Protein AF-A0A2A4SXA9-F1 (afdb_monomer)

Foldseek 3Di:
DPPVVQVVVLVVVLVVLLLLLDDLVPCPPPDPVSNVVSVLFDFFAFCLQQFAKKFKWWWDCVVLVVQCVPPDPVRNDDPVLLLVLLQVLLVVLLVLQVQVDWDWDWDADPNTIMIMIGRGPHFDPQLVCQRSQAWKKKFWWFFDPDQVVCLVVLQVVLVVLVVVLLVCVVPDPNVVSLSVSQDLQRLKGKGKDKFFLVRDDPQCSVVQVPDDAQDKDNDKGFAQADWDQTSNRDTDGQGFIKIKHWHDKDWDKDWDWDAFPDPVVLQPPDPDDQKDFQAFLVVDDPQCSVQQVPADAQDKGDWGDDPWKIKIKGFHDKDFDAKKFKKFKAFQAACQAPDPDPDHHQVRSVVVLQVLVVCVVVPDDQLVSLCVGGPPPVCSNVSRTPGMDGLVVDDNQVSVQQVPDDAQDWGRWTQDSRGTMIMGTHDIDGDDTTTMMGMDMFTPPDDVRVVVVVVSVVRNDTDTDTDTGMMIIMIMITRGSPGDSIDGFPQMLQFWSAWDWDADPVRFIKIKTAGHLVNLVSQLVVLVVQAQGWIFIDISSDTLDTDGRPDRGNRRMDIGGDDPDPVSNSSSRSRSRNNNDRTSGHGPDMDTHDNVSSNVLVVVLVVVLVVLLVVQLVVLCVPFPPLSVLLNVLLVSLVSVLSSVQSVCSVVVRHQHCYSLLSVLLSVLSVVLCVLSVQLRVQLVVCVVVVDWSVVSNVVSLVVSVVVLVVVLVVLLVVLVVQLVNPDPSSVSSSVSNNSSSVSSSCSSNSVSSVVSCVVCVPDRDDDPSRD

Secondary structure (DSSP, 8-state):
---THHHHHHHHHHHHHHHHH--GGGGGGS-HHHHHHHHT-PPPBPHHHH-EEEEEEEE--HHHHHHGGG--TTS---HHHHHHHHHHHHHHHHHHTT-SS-EEEEEEETTEEEEEEEEET---HHHHHHHHTS---EEEEEEPS-TTTHHHHHHHHHHHHHHHHHHHTTTS-HHHHHHHH--TTSSEEEEEEEEEGGGS-HHHHHHHHTSPTTS--SSPEEE-S-EEE-TTS-EEE--EEEEEEEEEEEEEEEEEEEPPPPHHHHHTT-SS-SEEEEEEGGGS-HHHHHHHHHPPTT-BPPPEE-SSEEEEEEEEEEE-PPPEEEEEEEEE--TTSSSS--S--HHHHHHHHHHHHHHHHTT--HHHHHHHH---TTTGGGTTEEEEEEGGGS-HHHHHHHHHSPTT-B---EEETTEEEEEEEEEEE----EEEEEEEEEETTSTTHHHHHHHHHHHHS-EEEEEEEEEEEEEEEEEE----SEEEEEEEGGGEEEEEEEE-TT--EEEEEEE-HHHHHHHHHHHHHTBTSBEEEEETTEEEE--BB-S---SSEEEE---S-HHHHHHHHHHHHHHHS---EEEEEEEEE-HHHHHHHHHHHHHHHHHHHHHHHHHHHHHHHHHHHHHHHHHHHHHHHHHHHHHHHHHTT----B-HHHHHHHHHHHHHHHHHHHHHHHHHHHHHHTT--HHHHHHHHHHHHHHHHHHHHHHHHHHHHHHHHHS-HHHHHHHHHHHHHHHHHHHIIIIIHHHHHHHHTSS--S--TT--

Mean predicted aligned error: 19.03 Å

Structure (mmCIF, N/CA/C/O backbone):
data_AF-A0A2A4SXA9-F1
#
_entry.id   AF-A0A2A4SXA9-F1
#
loop_
_atom_site.group_PDB
_atom_site.id
_atom_site.type_symbol
_atom_site.label_atom_id
_atom_site.label_alt_id
_atom_site.label_comp_id
_atom_site.label_asym_id
_atom_site.label_entity_id
_atom_site.label_seq_id
_atom_site.pdbx_PDB_ins_code
_atom_site.Cartn_x
_atom_site.Cartn_y
_atom_site.Cartn_z
_atom_site.occupancy
_atom_site.B_iso_or_equiv
_atom_site.auth_seq_id
_atom_site.auth_comp_id
_atom_site.auth_asym_id
_atom_site.auth_atom_id
_atom_site.pdbx_PDB_model_num
ATOM 1 N N . MET A 1 1 ? -48.054 11.458 16.169 1.00 44.81 1 MET A N 1
ATOM 2 C CA . MET A 1 1 ? -47.720 10.018 16.131 1.00 44.81 1 MET A CA 1
ATOM 3 C C . MET A 1 1 ? -46.444 9.862 15.304 1.00 44.81 1 MET A C 1
ATOM 5 O O . MET A 1 1 ? -46.466 10.201 14.126 1.00 44.81 1 MET A O 1
ATOM 9 N N . MET A 1 2 ? -45.300 9.499 15.903 1.00 53.31 2 MET A N 1
ATOM 10 C CA . MET A 1 2 ? -44.113 9.163 15.099 1.00 53.31 2 MET A CA 1
ATOM 11 C C . MET A 1 2 ? -44.443 7.923 14.277 1.00 53.31 2 MET A C 1
ATOM 13 O O . MET A 1 2 ? -44.949 6.950 14.826 1.00 53.31 2 MET A O 1
ATOM 17 N N . LYS A 1 3 ? -44.168 7.946 12.973 1.00 63.97 3 LYS A N 1
ATOM 18 C CA . LYS A 1 3 ? -44.285 6.728 12.180 1.00 63.97 3 LYS A CA 1
ATOM 19 C C . LYS A 1 3 ? -43.157 5.785 12.626 1.00 63.97 3 LYS A C 1
ATOM 21 O O . LYS A 1 3 ? -41.990 6.104 12.404 1.00 63.97 3 LYS A O 1
ATOM 26 N N . HIS A 1 4 ? -43.513 4.679 13.281 1.00 72.75 4 HIS A N 1
ATOM 27 C CA . HIS A 1 4 ? -42.596 3.703 13.891 1.00 72.75 4 HIS A CA 1
ATOM 28 C C . HIS A 1 4 ? -41.452 3.246 12.966 1.00 72.75 4 HIS A C 1
ATOM 30 O O . HIS A 1 4 ? -40.365 2.946 13.454 1.00 72.75 4 HIS A O 1
ATOM 36 N N . TRP A 1 5 ? -41.641 3.309 11.641 1.00 81.44 5 TRP A N 1
ATOM 37 C CA . TRP A 1 5 ? -40.602 2.995 10.657 1.00 81.44 5 TRP A CA 1
ATOM 38 C C . TRP A 1 5 ? -39.315 3.816 10.823 1.00 81.44 5 TRP A C 1
ATOM 40 O O . TRP A 1 5 ? -38.248 3.264 10.621 1.00 81.44 5 TRP A O 1
ATOM 50 N N . LYS A 1 6 ? -39.366 5.088 11.256 1.00 80.94 6 LYS A N 1
ATOM 51 C CA . LYS A 1 6 ? -38.144 5.914 11.388 1.00 80.94 6 LYS A CA 1
ATOM 52 C C . LYS A 1 6 ? -37.185 5.397 12.462 1.00 80.94 6 LYS A C 1
ATOM 54 O O . LYS A 1 6 ? -35.976 5.481 12.289 1.00 80.94 6 LYS A O 1
ATOM 59 N N . VAL A 1 7 ? -37.726 4.885 13.567 1.00 81.88 7 VAL A N 1
ATOM 60 C CA . VAL A 1 7 ? -36.927 4.301 14.656 1.00 81.88 7 VAL A CA 1
ATOM 61 C C . VAL A 1 7 ? -36.370 2.951 14.215 1.00 81.88 7 VAL A C 1
ATOM 63 O O . VAL A 1 7 ? -35.193 2.682 14.418 1.00 81.88 7 VAL A O 1
ATOM 66 N N . ILE A 1 8 ? -37.195 2.142 13.545 1.00 84.38 8 ILE A N 1
ATOM 67 C CA . ILE A 1 8 ? -36.790 0.837 13.010 1.00 84.38 8 ILE A CA 1
ATOM 68 C C . ILE A 1 8 ? -35.668 1.005 11.978 1.00 84.38 8 ILE A C 1
ATOM 70 O O . ILE A 1 8 ? -34.649 0.338 12.087 1.00 84.38 8 ILE A O 1
ATOM 74 N N . SER A 1 9 ? -35.796 1.942 11.033 1.00 86.06 9 SER A N 1
ATOM 75 C CA . SER A 1 9 ? -34.753 2.230 10.042 1.00 86.06 9 SER A CA 1
ATOM 76 C C . SER A 1 9 ? -33.440 2.674 10.682 1.00 86.06 9 SER A C 1
ATOM 78 O O . SER A 1 9 ? -32.379 2.263 10.230 1.00 86.06 9 SER A O 1
ATOM 80 N N . LEU A 1 10 ? -33.502 3.480 11.745 1.00 87.25 10 LEU A N 1
ATOM 81 C CA . LEU A 1 10 ? -32.316 3.942 12.463 1.00 87.25 10 LEU A CA 1
ATOM 82 C C . LEU A 1 10 ? -31.603 2.792 13.190 1.00 87.25 10 LEU A C 1
ATOM 84 O O . LEU A 1 10 ? -30.382 2.700 13.135 1.00 87.25 10 LEU A O 1
ATOM 88 N N . ILE A 1 11 ? -32.358 1.887 13.818 1.00 86.62 11 ILE A N 1
ATOM 89 C CA . ILE A 1 11 ? -31.802 0.693 14.472 1.00 86.62 11 ILE A CA 1
ATOM 90 C C . ILE A 1 11 ? -31.208 -0.267 13.436 1.00 86.62 11 ILE A C 1
ATOM 92 O O . ILE A 1 11 ? -30.082 -0.721 13.607 1.00 86.62 11 ILE A O 1
ATOM 96 N N . LEU A 1 12 ? -31.928 -0.546 12.345 1.00 88.81 12 LEU A N 1
ATOM 97 C CA . LEU A 1 12 ? -31.440 -1.424 11.277 1.00 88.81 12 LEU A CA 1
ATOM 98 C C . LEU A 1 12 ? -30.159 -0.878 10.638 1.00 88.81 12 LEU A C 1
ATOM 100 O O . LEU A 1 12 ? -29.215 -1.633 10.428 1.00 88.81 12 LEU A O 1
ATOM 104 N N . PHE A 1 13 ? -30.099 0.432 10.382 1.00 90.25 13 PHE A N 1
ATOM 105 C CA . PHE A 1 13 ? -28.897 1.060 9.842 1.00 90.25 13 PHE A CA 1
ATOM 106 C C . PHE A 1 13 ? -27.734 1.032 10.838 1.00 90.25 13 PHE A C 1
ATOM 108 O O . PHE A 1 13 ? -26.606 0.783 10.430 1.00 90.25 13 PHE A O 1
ATOM 115 N N . PHE A 1 14 ? -27.991 1.213 12.138 1.00 89.88 14 PHE A N 1
ATOM 116 C CA . PHE A 1 14 ? -26.951 1.063 13.158 1.00 89.88 14 PHE A CA 1
ATOM 117 C C . PHE A 1 14 ? -26.389 -0.358 13.211 1.00 89.88 14 PHE A C 1
ATOM 119 O O . PHE A 1 14 ? -25.176 -0.523 13.303 1.00 89.88 14 PHE A O 1
ATOM 126 N N . ILE A 1 15 ? -27.251 -1.378 13.136 1.00 88.56 15 ILE A N 1
ATOM 127 C CA . ILE A 1 15 ? -26.834 -2.788 13.118 1.00 88.56 15 ILE A CA 1
ATOM 128 C C . ILE A 1 15 ? -25.992 -3.066 11.871 1.00 88.56 15 ILE A C 1
ATOM 130 O O . ILE A 1 15 ? -24.911 -3.636 11.980 1.00 88.56 15 ILE A O 1
ATOM 134 N N . TYR A 1 16 ? -26.450 -2.605 10.705 1.00 88.44 16 TYR A N 1
ATOM 135 C CA . TYR A 1 16 ? -25.715 -2.727 9.450 1.00 88.44 16 TYR A CA 1
ATOM 136 C C . TYR A 1 16 ? -24.339 -2.046 9.515 1.00 88.44 16 TYR A C 1
ATOM 138 O O . TYR A 1 16 ? -23.323 -2.679 9.236 1.00 88.44 16 TYR A O 1
ATOM 146 N N . ALA A 1 17 ? -24.286 -0.783 9.944 1.00 88.25 17 ALA A N 1
ATOM 147 C CA . ALA A 1 17 ? -23.039 -0.036 10.069 1.00 88.25 17 ALA A CA 1
ATOM 148 C C . ALA A 1 17 ? -22.091 -0.676 11.096 1.00 88.25 17 ALA A C 1
ATOM 150 O O . ALA A 1 17 ? -20.906 -0.830 10.812 1.00 88.25 17 ALA A O 1
ATOM 151 N N . SER A 1 18 ? -22.618 -1.127 12.243 1.00 86.81 18 SER A N 1
ATOM 152 C CA . SER A 1 18 ? -21.852 -1.846 13.270 1.00 86.81 18 SER A CA 1
ATOM 153 C C . SER A 1 18 ? -21.218 -3.107 12.695 1.00 86.81 18 SER A C 1
ATOM 155 O O . SER A 1 18 ? -20.018 -3.307 12.856 1.00 86.81 18 SER A O 1
ATOM 157 N N . MET A 1 19 ? -21.998 -3.907 11.963 1.00 83.69 19 MET A N 1
ATOM 158 C CA . MET A 1 19 ? -21.541 -5.141 11.323 1.00 83.69 19 MET A CA 1
ATOM 159 C C . MET A 1 19 ? -20.407 -4.884 10.322 1.00 83.69 19 MET A C 1
ATOM 161 O O . MET A 1 19 ? -19.396 -5.576 10.356 1.00 83.69 19 MET A O 1
ATOM 165 N N . MET A 1 20 ? -20.527 -3.847 9.491 1.00 81.81 20 MET A N 1
ATOM 166 C CA . MET A 1 20 ? -19.479 -3.457 8.533 1.00 81.81 20 MET A CA 1
ATOM 167 C C . MET A 1 20 ? -18.238 -2.863 9.219 1.00 81.81 20 MET A C 1
ATOM 169 O O . MET A 1 20 ? -17.106 -3.015 8.756 1.00 81.81 20 MET A O 1
ATOM 173 N N . SER A 1 21 ? -18.425 -2.210 10.365 1.00 82.44 21 SER A N 1
ATOM 174 C CA . SER A 1 21 ? -17.335 -1.627 11.151 1.00 82.44 21 SER A CA 1
ATOM 175 C C . SER A 1 21 ? -16.595 -2.632 12.047 1.00 82.44 21 SER A C 1
ATOM 177 O O . SER A 1 21 ? -15.588 -2.255 12.642 1.00 82.44 21 SER A O 1
ATOM 179 N N . LEU A 1 22 ? -17.037 -3.898 12.129 1.00 77.75 22 LEU A N 1
ATOM 180 C CA . LEU A 1 22 ? -16.465 -4.894 13.045 1.00 77.75 22 LEU A CA 1
ATOM 181 C C . LEU A 1 22 ? -14.943 -5.055 12.850 1.00 77.75 22 LEU A C 1
ATOM 183 O O . LEU A 1 22 ? -14.485 -5.178 11.704 1.00 77.75 22 LEU A O 1
ATOM 187 N N . PRO A 1 23 ? -14.151 -5.090 13.940 1.00 70.44 23 PRO A N 1
ATOM 188 C CA . PRO A 1 23 ? -12.736 -5.443 13.879 1.00 70.44 23 PRO A CA 1
ATOM 189 C C . PRO A 1 23 ? -12.542 -6.840 13.283 1.00 70.44 23 PRO A C 1
ATOM 191 O O . PRO A 1 23 ? -13.304 -7.753 13.598 1.00 70.44 23 PRO A O 1
ATOM 194 N N . THR A 1 24 ? -11.507 -7.029 12.464 1.00 64.81 24 THR A N 1
ATOM 195 C CA . THR A 1 24 ? -11.178 -8.317 11.819 1.00 64.81 24 THR A CA 1
ATOM 196 C C . THR A 1 24 ? -11.008 -9.458 12.818 1.00 64.81 24 THR A C 1
ATOM 198 O O . THR A 1 24 ? -11.466 -10.569 12.568 1.00 64.81 24 THR A O 1
ATOM 201 N N . SER A 1 25 ? -10.461 -9.175 14.001 1.00 63.81 25 SER A N 1
ATOM 202 C CA . SER A 1 25 ? -10.328 -10.142 15.098 1.00 63.81 25 SER A CA 1
ATOM 203 C C . SER A 1 25 ? -11.663 -10.676 15.629 1.00 63.81 25 SER A C 1
ATOM 205 O O . SER A 1 25 ? -11.705 -11.761 16.201 1.00 63.81 25 SER A O 1
ATOM 207 N N . TRP A 1 26 ? -12.761 -9.938 15.453 1.00 65.56 26 TRP A N 1
ATOM 208 C CA . TRP A 1 26 ? -14.095 -10.310 15.940 1.00 65.56 26 TRP A CA 1
ATOM 209 C C . TRP A 1 26 ? -14.978 -10.913 14.840 1.00 65.56 26 TRP A C 1
ATOM 211 O O . TRP A 1 26 ? -16.106 -11.317 15.109 1.00 65.56 26 TRP A O 1
ATOM 221 N N . GLN A 1 27 ? -14.475 -11.002 13.605 1.00 65.31 27 GLN A N 1
ATOM 222 C CA . GLN A 1 27 ? -15.211 -11.538 12.455 1.00 65.31 27 GLN A CA 1
ATOM 223 C C . GLN A 1 27 ? -15.161 -13.071 12.362 1.00 65.31 27 GLN A C 1
ATOM 225 O O . GLN A 1 27 ? -15.914 -13.655 11.585 1.00 65.31 27 GLN A O 1
ATOM 230 N N . GLY A 1 28 ? -14.323 -13.740 13.165 1.00 60.66 28 GLY A N 1
ATOM 231 C CA . GLY A 1 28 ? -14.149 -15.201 13.142 1.00 60.66 28 GLY A CA 1
ATOM 232 C C . GLY A 1 28 ? -15.425 -16.010 13.422 1.00 60.66 28 GLY A C 1
ATOM 233 O O . GLY A 1 28 ? -15.496 -17.178 13.060 1.00 60.66 28 GLY A O 1
ATOM 234 N N . SER A 1 29 ? -16.451 -15.387 14.006 1.00 65.12 29 SER A N 1
ATOM 235 C CA . SER A 1 29 ? -17.763 -15.985 14.287 1.00 65.12 29 SER A CA 1
ATOM 236 C C . SER A 1 29 ? -18.812 -15.777 13.181 1.00 65.12 29 SER A C 1
ATOM 238 O O . SER A 1 29 ? -19.923 -16.296 13.294 1.00 65.12 29 SER A O 1
ATOM 240 N N . LEU A 1 30 ? -18.500 -15.020 12.120 1.00 73.62 30 LEU A N 1
ATOM 241 C CA . LEU A 1 30 ? -19.427 -14.739 11.016 1.00 73.62 30 LEU A CA 1
ATOM 242 C C . LEU A 1 30 ? -19.399 -15.839 9.932 1.00 73.62 30 LEU A C 1
ATOM 244 O O . LEU A 1 30 ? -18.379 -16.495 9.748 1.00 73.62 30 LEU A O 1
ATOM 248 N N . PRO A 1 31 ? -20.487 -16.043 9.165 1.00 76.75 31 PRO A N 1
ATOM 249 C CA . PRO A 1 31 ? -20.491 -16.958 8.020 1.00 76.75 31 PRO A CA 1
ATOM 250 C C . PRO A 1 31 ? -19.459 -16.565 6.955 1.00 76.75 31 PRO A C 1
ATOM 252 O O . PRO A 1 31 ? -19.282 -15.382 6.680 1.00 76.75 31 PRO A O 1
ATOM 255 N N . GLN A 1 32 ? -18.843 -17.542 6.285 1.00 70.69 32 GLN A N 1
ATOM 256 C CA . GLN A 1 32 ? -17.696 -17.328 5.386 1.00 70.69 32 GLN A CA 1
ATOM 257 C C . GLN A 1 32 ? -17.969 -16.358 4.218 1.00 70.69 32 GLN A C 1
ATOM 259 O O . GLN A 1 32 ? -17.127 -15.527 3.893 1.00 70.69 32 GLN A O 1
ATOM 264 N N . GLY A 1 33 ? -19.170 -16.379 3.628 1.00 65.69 33 GLY A N 1
ATOM 265 C CA . GLY A 1 33 ? -19.554 -15.399 2.599 1.00 65.69 33 GLY A CA 1
ATOM 266 C C . GLY A 1 33 ? -19.644 -13.962 3.132 1.00 65.69 33 GLY A C 1
ATOM 267 O O . GLY A 1 33 ? -19.307 -13.013 2.429 1.00 65.69 33 GLY A O 1
ATOM 268 N N . LEU A 1 34 ? -20.040 -13.803 4.397 1.00 61.09 34 LEU A N 1
ATOM 269 C CA . LEU A 1 34 ? -20.085 -12.514 5.083 1.00 61.09 34 LEU A CA 1
ATOM 270 C C . LEU A 1 34 ? -18.685 -12.082 5.544 1.00 61.09 34 LEU A C 1
ATOM 272 O O . LEU A 1 34 ? -18.362 -10.904 5.470 1.00 61.09 34 LEU A O 1
ATOM 276 N N . GLN A 1 35 ? -17.845 -13.029 5.973 1.00 63.75 35 GLN A N 1
ATOM 277 C CA . GLN A 1 35 ? -16.436 -12.780 6.282 1.00 63.75 35 GLN A CA 1
ATOM 278 C C . GLN A 1 35 ? -15.701 -12.253 5.058 1.00 63.75 35 GLN A C 1
ATOM 280 O O . GLN A 1 35 ? -15.093 -11.203 5.164 1.00 63.75 35 GLN A O 1
ATOM 285 N N . ASN A 1 36 ? -15.820 -12.897 3.895 1.00 64.06 36 ASN A N 1
ATOM 286 C CA . ASN A 1 36 ? -15.161 -12.438 2.669 1.00 64.06 36 ASN A CA 1
ATOM 287 C C . ASN A 1 36 ? -15.668 -11.057 2.231 1.00 64.06 36 ASN A C 1
ATOM 289 O O . ASN A 1 36 ? -14.877 -10.212 1.821 1.00 64.06 36 ASN A O 1
ATOM 293 N N . PHE A 1 37 ? -16.976 -10.807 2.374 1.00 62.81 37 PHE A N 1
ATOM 294 C CA . PHE A 1 37 ? -17.551 -9.492 2.109 1.00 62.81 37 PHE A CA 1
ATOM 295 C C . PHE A 1 37 ? -17.029 -8.428 3.079 1.00 62.81 37 PHE A C 1
ATOM 297 O O . PHE A 1 37 ? -16.858 -7.301 2.665 1.00 62.81 37 PHE A O 1
ATOM 304 N N . ILE A 1 38 ? -16.758 -8.733 4.352 1.00 62.31 38 ILE A N 1
ATOM 305 C CA . ILE A 1 38 ? -16.267 -7.744 5.332 1.00 62.31 38 ILE A CA 1
ATOM 306 C C . ILE A 1 38 ? -14.726 -7.640 5.322 1.00 62.31 38 ILE A C 1
ATOM 308 O O . ILE A 1 38 ? -14.187 -6.558 5.539 1.00 62.31 38 ILE A O 1
ATOM 312 N N . GLN A 1 39 ? -14.003 -8.728 5.044 1.00 55.59 39 GLN A N 1
ATOM 313 C CA . GLN A 1 39 ? -12.535 -8.797 5.014 1.00 55.59 39 GLN A CA 1
ATOM 314 C C . GLN A 1 39 ? -11.924 -7.972 3.884 1.00 55.59 39 GLN A C 1
ATOM 316 O O . GLN A 1 39 ? -10.814 -7.482 4.048 1.00 55.59 39 GLN A O 1
ATOM 321 N N . SER A 1 40 ? -12.652 -7.724 2.793 1.00 52.53 40 SER A N 1
ATOM 322 C CA . SER A 1 40 ? -12.211 -6.811 1.730 1.00 52.53 40 SER A CA 1
ATOM 323 C C . SER A 1 40 ? -12.210 -5.322 2.138 1.00 52.53 40 SER A C 1
ATOM 325 O O . SER A 1 40 ? -12.131 -4.460 1.271 1.00 52.53 40 SER A O 1
ATOM 327 N N . HIS A 1 41 ? -12.366 -5.003 3.430 1.00 59.56 41 HIS A N 1
ATOM 328 C CA . HIS A 1 41 ? -12.575 -3.648 3.946 1.00 59.56 41 HIS A CA 1
ATOM 329 C C . HIS A 1 41 ? -11.644 -3.328 5.125 1.00 59.56 41 HIS A C 1
ATOM 331 O O . HIS A 1 41 ? -12.083 -3.214 6.283 1.00 59.56 41 HIS A O 1
ATOM 337 N N . HIS A 1 42 ? -10.348 -3.176 4.857 1.00 66.00 42 HIS A N 1
ATOM 338 C CA . HIS A 1 42 ? -9.411 -2.614 5.828 1.00 66.00 42 HIS A CA 1
ATOM 339 C C . HIS A 1 42 ? -9.356 -1.084 5.730 1.00 66.00 42 HIS A C 1
ATOM 341 O O . HIS A 1 42 ? -9.738 -0.476 4.732 1.00 66.00 42 HIS A O 1
ATOM 347 N N . ILE A 1 43 ? -8.936 -0.448 6.824 1.00 74.94 43 ILE A N 1
ATOM 348 C CA . ILE A 1 43 ? -8.611 0.978 6.819 1.00 74.94 43 ILE A CA 1
ATOM 349 C C . ILE A 1 43 ? -7.187 1.089 6.287 1.00 74.94 43 ILE A C 1
ATOM 351 O O . ILE A 1 43 ? -6.279 0.482 6.858 1.00 74.94 43 ILE A O 1
ATOM 355 N N . VAL A 1 44 ? -7.005 1.866 5.226 1.00 75.00 44 VAL A N 1
ATOM 356 C CA . VAL A 1 44 ? -5.680 2.171 4.686 1.00 75.00 44 VAL A CA 1
ATOM 357 C C . VAL A 1 44 ? -4.971 3.088 5.670 1.00 75.00 44 VAL A C 1
ATOM 359 O O . VAL A 1 44 ? -5.494 4.144 6.027 1.00 75.00 44 VAL A O 1
ATOM 362 N N . LEU A 1 45 ? -3.811 2.672 6.164 1.00 78.31 45 LEU A N 1
ATOM 363 C CA . LEU A 1 45 ? -3.033 3.449 7.123 1.00 78.31 45 LEU A CA 1
ATOM 364 C C . LEU A 1 45 ? -1.948 4.233 6.384 1.00 78.31 45 LEU A C 1
ATOM 366 O O . LEU A 1 45 ? -1.382 3.764 5.403 1.00 78.31 45 LEU A O 1
ATOM 370 N N . GLY A 1 46 ? -1.660 5.433 6.869 1.00 76.75 46 GLY A N 1
ATOM 371 C CA . GLY A 1 46 ? -0.619 6.290 6.331 1.00 76.75 46 GLY A CA 1
ATOM 372 C C . GLY A 1 46 ? 0.785 5.835 6.707 1.00 76.75 46 GLY A C 1
ATOM 373 O O . GLY A 1 46 ? 0.992 5.038 7.629 1.00 76.75 46 GLY A O 1
ATOM 374 N N . LEU A 1 47 ? 1.761 6.418 6.009 1.00 78.50 47 LEU A N 1
ATOM 375 C CA . LEU A 1 47 ? 3.190 6.176 6.211 1.00 78.50 47 LEU A CA 1
ATOM 376 C C . LEU A 1 47 ? 3.636 6.387 7.664 1.00 78.50 47 LEU A C 1
ATOM 378 O O . LEU A 1 47 ? 4.502 5.683 8.169 1.00 78.50 47 LEU A O 1
ATOM 382 N N . ASP A 1 48 ? 3.024 7.347 8.349 1.00 76.44 48 ASP A N 1
ATOM 383 C CA . ASP A 1 48 ? 3.310 7.686 9.738 1.00 76.44 48 ASP A CA 1
ATOM 384 C C . ASP A 1 48 ? 2.769 6.672 10.755 1.00 76.44 48 ASP A C 1
ATOM 386 O O . ASP A 1 48 ? 3.185 6.704 11.910 1.00 76.44 48 ASP A O 1
ATOM 390 N N . LEU A 1 49 ? 1.884 5.761 10.344 1.00 77.94 49 LEU A N 1
ATOM 391 C CA . LEU A 1 49 ? 1.374 4.676 11.185 1.00 77.94 49 LEU A CA 1
ATOM 392 C C . LEU A 1 49 ? 2.012 3.325 10.850 1.00 77.94 49 LEU A C 1
ATOM 394 O O . LEU A 1 49 ? 2.306 2.556 11.762 1.00 77.94 49 LEU A O 1
ATOM 398 N N . GLN A 1 50 ? 2.223 3.024 9.565 1.00 74.94 50 GLN A N 1
ATOM 399 C CA . GLN A 1 50 ? 2.814 1.750 9.125 1.00 74.94 50 GLN A CA 1
ATOM 400 C C . GLN A 1 50 ? 4.347 1.773 9.069 1.00 74.94 50 GLN A C 1
ATOM 402 O O . GLN A 1 50 ? 4.980 0.716 9.104 1.00 74.94 50 GLN A O 1
ATOM 407 N N . GLY A 1 51 ? 4.950 2.962 9.012 1.00 77.81 51 GLY A N 1
ATOM 408 C CA . GLY A 1 51 ? 6.344 3.128 8.623 1.00 77.81 51 GLY A CA 1
ATOM 409 C C . GLY A 1 51 ? 6.549 2.908 7.122 1.00 77.81 51 GLY A C 1
ATOM 410 O O . GLY A 1 51 ? 5.719 2.313 6.428 1.00 77.81 51 GLY A O 1
ATOM 411 N N . GLY A 1 52 ? 7.673 3.397 6.610 1.00 80.56 52 GLY A N 1
ATOM 412 C CA . GLY A 1 52 ? 8.045 3.247 5.208 1.00 80.56 52 GLY A CA 1
ATOM 413 C C . GLY A 1 52 ? 8.861 4.417 4.676 1.00 80.56 52 GLY A C 1
ATOM 414 O O . GLY A 1 52 ? 9.453 5.185 5.438 1.00 80.56 52 GLY A O 1
ATOM 415 N N . THR A 1 53 ? 8.865 4.560 3.355 1.00 84.06 53 THR A N 1
ATOM 416 C CA . THR A 1 53 ? 9.691 5.533 2.639 1.00 84.06 53 THR A CA 1
ATOM 417 C C . THR A 1 53 ? 8.835 6.532 1.860 1.00 84.06 53 THR A C 1
ATOM 419 O O . THR A 1 53 ? 7.914 6.149 1.148 1.00 84.06 53 THR A O 1
ATOM 422 N N . GLN A 1 54 ? 9.159 7.819 1.956 1.00 86.00 54 GLN A N 1
ATOM 423 C CA . GLN A 1 54 ? 8.631 8.882 1.104 1.00 86.00 54 GLN A CA 1
ATOM 424 C C . GLN A 1 54 ? 9.749 9.420 0.214 1.00 86.00 54 GLN A C 1
ATOM 426 O O . GLN A 1 54 ? 10.813 9.801 0.706 1.00 86.00 54 GLN A O 1
ATOM 431 N N . LEU A 1 55 ? 9.486 9.499 -1.086 1.00 86.25 55 LEU A N 1
ATOM 432 C CA . LEU A 1 55 ? 10.387 10.069 -2.081 1.00 86.25 55 LEU A CA 1
ATOM 433 C C . LEU A 1 55 ? 9.682 11.214 -2.807 1.00 86.25 55 LEU A C 1
ATOM 435 O O . LEU A 1 55 ? 8.540 11.072 -3.241 1.00 86.25 55 LEU A O 1
ATOM 439 N N . THR A 1 56 ? 10.368 12.342 -2.952 1.00 85.62 56 THR A N 1
ATOM 440 C CA . THR A 1 56 ? 9.867 13.514 -3.673 1.00 85.62 56 THR A CA 1
ATOM 441 C C . THR A 1 56 ? 10.741 13.761 -4.888 1.00 85.62 56 THR A C 1
ATOM 443 O O . THR A 1 56 ? 11.934 14.041 -4.752 1.00 85.62 56 THR A O 1
ATOM 446 N N . TYR A 1 57 ? 10.130 13.705 -6.066 1.00 84.69 57 TYR A N 1
ATOM 447 C CA . TYR A 1 57 ? 10.785 13.945 -7.344 1.00 84.69 57 TYR A CA 1
ATOM 448 C C . TYR A 1 57 ? 10.289 15.246 -7.969 1.00 84.69 57 TYR A C 1
ATOM 450 O O . TYR A 1 57 ? 9.083 15.471 -8.013 1.00 84.69 57 TYR A O 1
ATOM 458 N N . SER A 1 58 ? 11.192 16.090 -8.469 1.00 83.19 58 SER A N 1
ATOM 459 C CA . SER A 1 58 ? 10.838 17.183 -9.383 1.00 83.19 58 SER A CA 1
ATOM 460 C C . SER A 1 58 ? 10.797 16.653 -10.815 1.00 83.19 58 SER A C 1
ATOM 462 O O . SER A 1 58 ? 11.643 15.837 -11.195 1.00 83.19 58 SER A O 1
ATOM 464 N N . LEU A 1 59 ? 9.804 17.088 -11.589 1.00 82.44 59 LEU A N 1
ATOM 465 C CA . LEU A 1 59 ? 9.663 16.734 -12.997 1.00 82.44 59 LEU A CA 1
ATOM 466 C C . LEU A 1 59 ? 10.332 17.794 -13.870 1.00 82.44 59 LEU A C 1
ATOM 468 O O . LEU A 1 59 ? 9.888 18.942 -13.898 1.00 82.44 59 LEU A O 1
ATOM 472 N N . ASP A 1 60 ? 11.358 17.402 -14.625 1.00 75.69 60 ASP A N 1
ATOM 473 C CA . ASP A 1 60 ? 11.924 18.267 -15.659 1.00 75.69 60 ASP A CA 1
ATOM 474 C C . ASP A 1 60 ? 11.039 18.246 -16.915 1.00 75.69 60 ASP A C 1
ATOM 476 O O . ASP A 1 60 ? 11.049 17.298 -17.702 1.00 75.69 60 ASP A O 1
ATOM 480 N N . LEU A 1 61 ? 10.257 19.311 -17.093 1.00 76.81 61 LEU A N 1
ATOM 481 C CA . LEU A 1 61 ? 9.335 19.490 -18.217 1.00 76.81 61 LEU A CA 1
ATOM 482 C C . LEU A 1 61 ? 9.892 20.428 -19.297 1.00 76.81 61 LEU A C 1
ATOM 484 O O . LEU A 1 61 ? 9.197 20.737 -20.265 1.00 76.81 61 LEU A O 1
ATOM 488 N N . SER A 1 62 ? 11.163 20.831 -19.190 1.00 72.44 62 SER A N 1
ATOM 489 C CA . SER A 1 62 ? 11.788 21.820 -20.078 1.00 72.44 62 SER A CA 1
ATOM 490 C C . SER A 1 62 ? 11.726 21.424 -21.557 1.00 72.44 62 SER A C 1
ATOM 492 O O . SER A 1 62 ? 11.696 22.278 -22.441 1.00 72.44 62 SER A O 1
ATOM 494 N N . LYS A 1 63 ? 11.749 20.117 -21.852 1.00 69.88 63 LYS A N 1
ATOM 495 C CA . LYS A 1 63 ? 11.602 19.587 -23.215 1.00 69.88 63 LYS A CA 1
ATOM 496 C C . LYS A 1 63 ? 10.172 19.770 -23.734 1.00 69.88 63 LYS A C 1
ATOM 498 O O . LYS A 1 63 ? 10.012 20.297 -24.828 1.00 69.88 63 LYS A O 1
ATOM 503 N N . ALA A 1 64 ? 9.159 19.405 -22.944 1.00 71.44 64 ALA A N 1
ATOM 504 C CA . ALA A 1 64 ? 7.748 19.579 -23.302 1.00 71.44 64 ALA A CA 1
ATOM 505 C C . ALA A 1 64 ? 7.411 21.056 -23.559 1.00 71.44 64 ALA A C 1
ATOM 507 O O . ALA A 1 64 ? 6.786 21.396 -24.557 1.00 71.44 64 ALA A O 1
ATOM 508 N N . GLU A 1 65 ? 7.906 21.947 -22.698 1.00 72.88 65 GLU A N 1
ATOM 509 C CA . GLU A 1 65 ? 7.702 23.392 -22.833 1.00 72.88 65 GLU A CA 1
ATOM 510 C C . GLU A 1 65 ? 8.334 23.966 -24.110 1.00 72.88 65 GLU A C 1
ATOM 512 O O . GLU A 1 65 ? 7.766 24.869 -24.721 1.00 72.88 65 GLU A O 1
ATOM 517 N N . LYS A 1 66 ? 9.484 23.432 -24.548 1.00 70.25 66 LYS A N 1
ATOM 518 C CA . LYS A 1 66 ? 10.114 23.822 -25.821 1.00 70.25 66 LYS A CA 1
ATOM 519 C C . LYS A 1 66 ? 9.313 23.360 -27.032 1.00 70.25 66 LYS A C 1
ATOM 521 O O . LYS A 1 66 ? 9.197 24.130 -27.975 1.00 70.25 66 LYS A O 1
ATOM 526 N N . PHE A 1 67 ? 8.762 22.147 -27.000 1.00 66.38 67 PHE A N 1
ATOM 527 C CA . PHE A 1 67 ? 7.909 21.644 -28.082 1.00 66.38 67 PHE A CA 1
ATOM 528 C C . PHE A 1 67 ? 6.655 22.510 -28.269 1.00 66.38 67 PHE A C 1
ATOM 530 O O . PHE A 1 67 ? 6.303 22.837 -29.398 1.00 66.38 67 PHE A O 1
ATOM 537 N N . ASN A 1 68 ? 6.046 22.977 -27.176 1.00 68.25 68 ASN A N 1
ATOM 538 C CA . ASN A 1 68 ? 4.863 23.843 -27.244 1.00 68.25 68 ASN A CA 1
ATOM 539 C C . ASN A 1 68 ? 5.178 25.286 -27.684 1.00 68.25 68 ASN A C 1
ATOM 541 O O . ASN A 1 68 ? 4.264 26.044 -27.999 1.00 68.25 68 ASN A O 1
ATOM 545 N N . ALA A 1 69 ? 6.451 25.695 -27.686 1.00 64.25 69 ALA A N 1
ATOM 546 C CA . ALA A 1 69 ? 6.860 27.050 -28.053 1.00 64.25 69 ALA A CA 1
ATOM 547 C C . ALA A 1 69 ? 6.941 27.287 -29.576 1.00 64.25 69 ALA A C 1
ATOM 549 O O . ALA A 1 69 ? 7.123 28.431 -29.988 1.00 64.25 69 ALA A O 1
ATOM 550 N N . ASP A 1 70 ? 6.799 26.244 -30.403 1.00 61.12 70 ASP A N 1
ATOM 551 C CA . ASP A 1 70 ? 6.934 26.321 -31.869 1.00 61.12 70 ASP A CA 1
ATOM 552 C C . ASP A 1 70 ? 5.683 26.870 -32.606 1.00 61.12 70 ASP A C 1
ATOM 554 O O . ASP A 1 70 ? 5.642 26.852 -33.834 1.00 61.12 70 ASP A O 1
ATOM 558 N N . ASP A 1 71 ? 4.676 27.403 -31.892 1.00 58.25 71 ASP A N 1
ATOM 559 C CA . ASP A 1 71 ? 3.442 28.044 -32.420 1.00 58.25 71 ASP A CA 1
ATOM 560 C C . ASP A 1 71 ? 2.608 27.189 -33.414 1.00 58.25 71 ASP A C 1
ATOM 562 O O . ASP A 1 71 ? 1.636 27.673 -34.003 1.00 58.25 71 ASP A O 1
ATOM 566 N N . ASP A 1 72 ? 2.944 25.908 -33.589 1.00 62.72 72 ASP A N 1
ATOM 567 C CA . ASP A 1 72 ? 2.202 24.938 -34.393 1.00 62.72 72 ASP A CA 1
ATOM 568 C C . ASP A 1 72 ? 1.114 24.262 -33.533 1.00 62.72 72 ASP A C 1
ATOM 570 O O . ASP A 1 72 ? 1.442 23.504 -32.615 1.00 62.72 72 ASP A O 1
ATOM 574 N N . PRO A 1 73 ? -0.185 24.489 -33.817 1.00 59.59 73 PRO A N 1
ATOM 575 C CA . PRO A 1 73 ? -1.284 23.900 -33.053 1.00 59.59 73 PRO A CA 1
ATOM 576 C C . PRO A 1 73 ? -1.310 22.366 -33.076 1.00 59.59 73 PRO A C 1
ATOM 578 O O . PRO A 1 73 ? -1.963 21.768 -32.223 1.00 59.59 73 PRO A O 1
ATOM 581 N N . GLU A 1 74 ? -0.650 21.719 -34.045 1.00 56.59 74 GLU A N 1
ATOM 582 C CA . GLU A 1 74 ? -0.534 20.255 -34.094 1.00 56.59 74 GLU A CA 1
ATOM 583 C C . GLU A 1 74 ? 0.528 19.700 -33.125 1.00 56.59 74 GLU A C 1
ATOM 585 O O . GLU A 1 74 ? 0.502 18.502 -32.838 1.00 56.59 74 GLU A O 1
ATOM 590 N N . ASN A 1 75 ? 1.409 20.554 -32.583 1.00 60.41 75 ASN A N 1
ATOM 591 C CA . ASN A 1 75 ? 2.518 20.179 -31.695 1.00 60.41 75 ASN A CA 1
ATOM 592 C C . ASN A 1 75 ? 2.263 20.500 -30.206 1.00 60.41 75 ASN A C 1
ATOM 594 O O . ASN A 1 75 ? 3.163 20.312 -29.390 1.00 60.41 75 ASN A O 1
ATOM 598 N N . ASP A 1 76 ? 1.070 20.978 -29.827 1.00 64.38 76 ASP A N 1
ATOM 599 C CA . ASP A 1 76 ? 0.764 21.356 -28.438 1.00 64.38 76 ASP A CA 1
ATOM 600 C C . ASP A 1 76 ? 0.567 20.113 -27.547 1.00 64.38 76 ASP A C 1
ATOM 602 O O . ASP A 1 76 ? -0.453 19.415 -27.597 1.00 64.38 76 ASP A O 1
ATOM 606 N N . ILE A 1 77 ? 1.569 19.814 -26.720 1.00 68.31 77 ILE A N 1
ATOM 607 C CA . ILE A 1 77 ? 1.555 18.701 -25.776 1.00 68.31 77 ILE A CA 1
ATOM 608 C C . ILE A 1 77 ? 0.949 19.171 -24.455 1.00 68.31 77 ILE A C 1
ATOM 610 O O . ILE A 1 77 ? 1.454 20.068 -23.777 1.00 68.31 77 ILE A O 1
ATOM 614 N N . ASN A 1 78 ? -0.122 18.513 -24.016 1.00 74.38 78 ASN A N 1
ATOM 615 C CA . ASN A 1 78 ? -0.750 18.841 -22.744 1.00 74.38 78 ASN A CA 1
ATOM 616 C C . ASN A 1 78 ? 0.131 18.386 -21.563 1.00 74.38 78 ASN A C 1
ATOM 618 O O . ASN A 1 78 ? 0.141 17.208 -21.197 1.00 74.38 78 ASN A O 1
ATOM 622 N N . ILE A 1 79 ? 0.820 19.333 -20.920 1.00 76.06 79 ILE A N 1
ATOM 623 C CA . ILE A 1 79 ? 1.711 19.083 -19.774 1.00 76.06 79 ILE A CA 1
ATOM 624 C C . ILE A 1 79 ? 1.005 18.308 -18.652 1.00 76.06 79 ILE A C 1
ATOM 626 O O . ILE A 1 79 ? 1.589 17.388 -18.085 1.00 76.06 79 ILE A O 1
ATOM 630 N N . ALA A 1 80 ? -0.269 18.598 -18.369 1.00 74.19 80 ALA A N 1
ATOM 631 C CA . ALA A 1 80 ? -1.011 17.876 -17.336 1.00 74.19 80 ALA A CA 1
ATOM 632 C C . ALA A 1 80 ? -1.165 16.380 -17.669 1.00 74.19 80 ALA A C 1
ATOM 634 O O . ALA A 1 80 ? -1.159 15.549 -16.764 1.00 74.19 80 ALA A O 1
ATOM 635 N N . THR A 1 81 ? -1.255 16.021 -18.956 1.00 73.12 81 THR A N 1
ATOM 636 C CA . THR A 1 81 ? -1.321 14.613 -19.380 1.00 73.12 81 THR A CA 1
ATOM 637 C C . THR A 1 81 ? 0.017 13.898 -19.228 1.00 73.12 81 THR A C 1
ATOM 639 O O . THR A 1 81 ? 0.022 12.754 -18.785 1.00 73.12 81 THR A O 1
ATOM 642 N N . ILE A 1 82 ? 1.142 14.572 -19.495 1.00 77.12 82 ILE A N 1
ATOM 643 C CA . ILE A 1 82 ? 2.483 14.012 -19.258 1.00 77.12 82 ILE A CA 1
ATOM 644 C C . ILE A 1 82 ? 2.675 13.747 -17.766 1.00 77.12 82 ILE A C 1
ATOM 646 O O . ILE A 1 82 ? 3.037 12.644 -17.373 1.00 77.12 82 ILE A O 1
ATOM 650 N N . VAL A 1 83 ? 2.382 14.740 -16.922 1.00 81.50 83 VAL A N 1
ATOM 651 C CA . VAL A 1 83 ? 2.537 14.628 -15.465 1.00 81.50 83 VAL A CA 1
ATOM 652 C C . VAL A 1 83 ? 1.683 13.477 -14.905 1.00 81.50 83 VAL A C 1
ATOM 654 O O . VAL A 1 83 ? 2.142 12.711 -14.056 1.00 81.50 83 VAL A O 1
ATOM 657 N N . GLU A 1 84 ? 0.469 13.293 -15.427 1.00 80.12 84 GLU A N 1
ATOM 658 C CA . GLU A 1 84 ? -0.403 12.171 -15.065 1.00 80.12 84 GLU A CA 1
ATOM 659 C C . GLU A 1 84 ? 0.100 10.814 -15.596 1.00 80.12 84 GLU A C 1
ATOM 661 O O . GLU A 1 84 ? -0.031 9.787 -14.923 1.00 80.12 84 GLU A O 1
ATOM 666 N N . GLY A 1 85 ? 0.718 10.783 -16.779 1.00 76.88 85 GLY A N 1
ATOM 667 C CA . GLY A 1 85 ? 1.370 9.588 -17.314 1.00 76.88 85 GLY A CA 1
ATOM 668 C C . GLY A 1 85 ? 2.601 9.178 -16.501 1.00 76.88 85 GLY A C 1
ATOM 669 O O . GLY A 1 85 ? 2.794 7.988 -16.233 1.00 76.88 85 GLY A O 1
ATOM 670 N N . VAL A 1 86 ? 3.378 10.150 -16.004 1.00 82.31 86 VAL A N 1
ATOM 671 C CA . VAL A 1 86 ? 4.466 9.905 -15.044 1.00 82.31 86 VAL A CA 1
ATOM 672 C C . VAL A 1 86 ? 3.905 9.278 -13.769 1.00 82.31 86 VAL A C 1
ATOM 674 O O . VAL A 1 86 ? 4.392 8.232 -13.344 1.00 82.31 86 VAL A O 1
ATOM 677 N N . ARG A 1 87 ? 2.837 9.853 -13.193 1.00 84.19 87 ARG A N 1
ATOM 678 C CA . ARG A 1 87 ? 2.155 9.298 -12.010 1.00 84.19 87 ARG A CA 1
ATOM 679 C C . ARG A 1 87 ? 1.719 7.845 -12.236 1.00 84.19 87 ARG A C 1
ATOM 681 O O . ARG A 1 87 ? 1.996 7.000 -11.393 1.00 84.19 87 ARG A O 1
ATOM 688 N N . THR A 1 88 ? 1.096 7.557 -13.381 1.00 78.50 88 THR A N 1
ATOM 689 C CA . THR A 1 88 ? 0.600 6.216 -13.749 1.00 78.50 88 THR A CA 1
ATOM 690 C C . THR A 1 88 ? 1.741 5.208 -13.901 1.00 78.50 88 THR A C 1
ATOM 692 O O . THR A 1 88 ? 1.655 4.084 -13.415 1.00 78.50 88 THR A O 1
ATOM 695 N N . THR A 1 89 ? 2.843 5.614 -14.531 1.00 78.69 89 THR A N 1
ATOM 696 C CA . THR A 1 89 ? 4.016 4.746 -14.706 1.00 78.69 89 THR A CA 1
ATOM 697 C C . THR A 1 89 ? 4.691 4.445 -13.367 1.00 78.69 89 THR A C 1
ATOM 699 O O . THR A 1 89 ? 5.099 3.313 -13.112 1.00 78.69 89 THR A O 1
ATOM 702 N N . LEU A 1 90 ? 4.790 5.445 -12.486 1.00 80.81 90 LEU A N 1
ATOM 703 C CA . LEU A 1 90 ? 5.302 5.250 -11.131 1.00 80.81 90 LEU A CA 1
ATOM 704 C C . LEU A 1 90 ? 4.381 4.345 -10.311 1.00 80.81 90 LEU A C 1
ATOM 706 O O . LEU A 1 90 ? 4.872 3.459 -9.624 1.00 80.81 90 LEU A O 1
ATOM 710 N N . GLU A 1 91 ? 3.064 4.507 -10.425 1.00 81.25 91 GLU A N 1
ATOM 711 C CA . GLU A 1 91 ? 2.084 3.625 -9.784 1.00 81.25 91 GLU A CA 1
ATOM 712 C C . GLU A 1 91 ? 2.252 2.177 -10.238 1.00 81.25 91 GLU A C 1
ATOM 714 O O . GLU A 1 91 ? 2.349 1.288 -9.397 1.00 81.25 91 GLU A O 1
ATOM 719 N N . TYR A 1 92 ? 2.391 1.938 -11.543 1.00 75.88 92 TYR A N 1
ATOM 720 C CA . TYR A 1 92 ? 2.675 0.607 -12.070 1.00 75.88 92 TYR A CA 1
ATOM 721 C C . TYR A 1 92 ? 3.953 0.017 -11.459 1.00 75.88 92 TYR A C 1
ATOM 723 O O . TYR A 1 92 ? 3.900 -1.049 -10.849 1.00 75.88 92 TYR A O 1
ATOM 731 N N . ARG A 1 93 ? 5.082 0.735 -11.537 1.00 76.19 93 ARG A N 1
ATOM 732 C CA . ARG A 1 93 ? 6.384 0.294 -10.991 1.00 76.19 93 ARG A CA 1
ATOM 733 C C . ARG A 1 93 ? 6.337 -0.004 -9.501 1.00 76.19 93 ARG A C 1
ATOM 735 O O . ARG A 1 93 ? 7.007 -0.913 -9.029 1.00 76.19 93 ARG A O 1
ATOM 742 N N . VAL A 1 94 ? 5.565 0.772 -8.756 1.00 75.81 94 VAL A N 1
ATOM 743 C CA . VAL A 1 94 ? 5.440 0.586 -7.318 1.00 75.81 94 VAL A CA 1
ATOM 744 C C . VAL A 1 94 ? 4.486 -0.558 -6.979 1.00 75.81 94 VAL A C 1
ATOM 746 O O . VAL A 1 94 ? 4.764 -1.320 -6.061 1.00 75.81 94 VAL A O 1
ATOM 749 N N . ASN A 1 95 ? 3.405 -0.755 -7.730 1.00 71.12 95 ASN A N 1
ATOM 750 C CA . ASN A 1 95 ? 2.543 -1.926 -7.553 1.00 71.12 95 ASN A CA 1
ATOM 751 C C . ASN A 1 95 ? 3.318 -3.234 -7.801 1.00 71.12 95 ASN A C 1
ATOM 753 O O . ASN A 1 95 ? 3.052 -4.247 -7.155 1.00 71.12 95 ASN A O 1
ATOM 757 N N . GLN A 1 96 ? 4.324 -3.207 -8.684 1.00 64.19 96 GLN A N 1
ATOM 758 C CA . GLN A 1 96 ? 5.230 -4.337 -8.911 1.00 64.19 96 GLN A CA 1
ATOM 759 C C . GLN A 1 96 ? 6.077 -4.710 -7.683 1.00 64.19 96 GLN A C 1
ATOM 761 O O . GLN A 1 96 ? 6.401 -5.883 -7.512 1.00 64.19 96 GLN A O 1
ATOM 766 N N . LEU A 1 97 ? 6.353 -3.769 -6.774 1.00 62.56 97 LEU A N 1
ATOM 767 C CA . LEU A 1 97 ? 7.075 -4.040 -5.524 1.00 62.56 97 LEU A CA 1
ATOM 768 C C . LEU A 1 97 ? 6.287 -4.906 -4.528 1.00 62.56 97 LEU A C 1
ATOM 770 O O . LEU A 1 97 ? 6.774 -5.193 -3.436 1.00 62.56 97 LEU A O 1
ATOM 774 N N . GLY A 1 98 ? 5.045 -5.280 -4.850 1.00 58.09 98 GLY A N 1
ATOM 775 C CA . GLY A 1 98 ? 4.145 -5.922 -3.896 1.00 58.09 98 GLY A CA 1
ATOM 776 C C . GLY A 1 98 ? 3.696 -4.973 -2.781 1.00 58.09 98 GLY A C 1
ATOM 777 O O . GLY A 1 98 ? 3.090 -5.416 -1.803 1.00 58.09 98 GLY A O 1
ATOM 778 N N . VAL A 1 99 ? 3.964 -3.667 -2.927 1.00 64.38 99 VAL A N 1
ATOM 779 C CA . VAL A 1 99 ? 3.404 -2.629 -2.061 1.00 64.38 99 VAL A CA 1
ATOM 780 C C . VAL A 1 99 ? 1.914 -2.623 -2.313 1.00 64.38 99 VAL A C 1
ATOM 782 O O . VAL A 1 99 ? 1.460 -2.298 -3.405 1.00 64.38 99 VAL A O 1
ATOM 785 N N . SER A 1 100 ? 1.154 -3.035 -1.306 1.00 52.81 100 SER A N 1
ATOM 786 C CA . SER A 1 100 ? -0.269 -3.287 -1.498 1.00 52.81 100 SER A CA 1
ATOM 787 C C . SER A 1 100 ? -1.040 -2.008 -1.835 1.00 52.81 100 SER A C 1
ATOM 789 O O . SER A 1 100 ? -2.078 -2.106 -2.479 1.00 52.81 100 SER A O 1
ATOM 791 N N . GLU A 1 101 ? -0.554 -0.829 -1.414 1.00 65.00 101 GLU A N 1
ATOM 792 C CA . GLU A 1 101 ? -1.282 0.446 -1.519 1.00 65.00 101 GLU A CA 1
ATOM 793 C C . GLU A 1 101 ? -0.333 1.668 -1.530 1.00 65.00 101 GLU A C 1
ATOM 795 O O . GLU A 1 101 ? -0.213 2.370 -0.521 1.00 65.00 101 GLU A O 1
ATOM 800 N N . PRO A 1 102 ? 0.393 1.946 -2.629 1.00 73.50 102 PRO A N 1
ATOM 801 C CA . PRO A 1 102 ? 1.238 3.134 -2.694 1.00 73.50 102 PRO A CA 1
ATOM 802 C C . PRO A 1 102 ? 0.415 4.414 -2.840 1.00 73.50 102 PRO A C 1
ATOM 804 O O . PRO A 1 102 ? -0.526 4.481 -3.628 1.00 73.50 102 PRO A O 1
ATOM 807 N N . ASN A 1 103 ? 0.797 5.466 -2.116 1.00 75.88 103 ASN A N 1
ATOM 808 C CA . ASN A 1 103 ? 0.165 6.774 -2.260 1.00 75.88 103 ASN A CA 1
ATOM 809 C C . ASN A 1 103 ? 1.057 7.676 -3.120 1.00 75.88 103 ASN A C 1
ATOM 811 O O . ASN A 1 103 ? 2.080 8.186 -2.661 1.00 75.88 103 ASN A O 1
ATOM 815 N N . ILE A 1 104 ? 0.673 7.850 -4.388 1.00 81.94 104 ILE A N 1
ATOM 816 C CA . ILE A 1 104 ? 1.418 8.648 -5.365 1.00 81.94 104 ILE A CA 1
ATOM 817 C C . ILE A 1 104 ? 0.562 9.819 -5.815 1.00 81.94 104 ILE A C 1
ATOM 819 O O . ILE A 1 104 ? -0.509 9.633 -6.395 1.00 81.94 104 ILE A O 1
ATOM 823 N N . TYR A 1 105 ? 1.041 11.035 -5.584 1.00 76.44 105 TYR A N 1
ATOM 824 C CA . TYR A 1 105 ? 0.300 12.231 -5.956 1.00 76.44 105 TYR A CA 1
ATOM 825 C C . TYR A 1 105 ? 1.209 13.345 -6.460 1.00 76.44 105 TYR A C 1
ATOM 827 O O . TYR A 1 105 ? 2.389 13.445 -6.125 1.00 76.44 105 TYR A O 1
ATOM 835 N N . ILE A 1 106 ? 0.611 14.203 -7.279 1.00 81.38 106 ILE A N 1
ATOM 836 C CA . ILE A 1 106 ? 1.265 15.365 -7.862 1.00 81.38 106 ILE A CA 1
ATOM 837 C C . ILE A 1 106 ? 1.050 16.557 -6.927 1.00 81.38 106 ILE A C 1
ATOM 839 O O . ILE A 1 106 ? -0.065 16.812 -6.460 1.00 81.38 106 ILE A O 1
ATOM 843 N N . ALA A 1 107 ? 2.118 17.293 -6.660 1.00 76.50 107 ALA A N 1
ATOM 844 C CA . ALA A 1 107 ? 2.095 18.571 -5.972 1.00 76.50 107 ALA A CA 1
ATOM 845 C C . ALA A 1 107 ? 2.718 19.639 -6.871 1.00 76.50 107 ALA A C 1
ATOM 847 O O . ALA A 1 107 ? 3.570 19.345 -7.704 1.00 76.50 107 ALA A O 1
ATOM 848 N N . GLN A 1 108 ? 2.304 20.889 -6.691 1.00 77.88 108 GLN A N 1
ATOM 849 C CA . GLN A 1 108 ? 2.956 22.021 -7.334 1.00 77.88 108 GLN A CA 1
ATOM 850 C C . GLN A 1 108 ? 3.592 22.884 -6.251 1.00 77.88 108 GLN A C 1
ATOM 852 O O . GLN A 1 108 ? 2.908 23.345 -5.335 1.00 77.88 108 GLN A O 1
ATOM 857 N N . ALA A 1 109 ? 4.899 23.096 -6.348 1.00 69.88 109 ALA A N 1
ATOM 858 C CA . ALA A 1 109 ? 5.645 23.935 -5.422 1.00 69.88 109 ALA A CA 1
ATOM 859 C C . ALA A 1 109 ? 6.583 24.837 -6.221 1.00 69.88 109 ALA A C 1
ATOM 861 O O . ALA A 1 109 ? 7.285 24.377 -7.114 1.00 69.88 109 ALA A O 1
ATOM 862 N N . ASN A 1 110 ? 6.577 26.138 -5.918 1.00 69.75 110 ASN A N 1
ATOM 863 C CA . ASN A 1 110 ? 7.406 27.143 -6.598 1.00 69.75 110 ASN A CA 1
ATOM 864 C C . ASN A 1 110 ? 7.254 27.189 -8.134 1.00 69.75 110 ASN A C 1
ATOM 866 O O . ASN A 1 110 ? 8.161 27.635 -8.824 1.00 69.75 110 ASN A O 1
ATOM 870 N N . GLY A 1 111 ? 6.105 26.764 -8.669 1.00 72.19 111 GLY A N 1
ATOM 871 C CA . GLY A 1 111 ? 5.852 26.715 -10.114 1.00 72.19 111 GLY A CA 1
ATOM 872 C C . GLY A 1 111 ? 6.287 25.413 -10.794 1.00 72.19 111 GLY A C 1
ATOM 873 O O . GLY A 1 111 ? 5.881 25.190 -11.928 1.00 72.19 111 GLY A O 1
ATOM 874 N N . GLU A 1 112 ? 7.005 24.529 -10.100 1.00 80.25 112 GLU A N 1
ATOM 875 C CA . GLU A 1 112 ? 7.423 23.218 -10.608 1.00 80.25 112 GLU A CA 1
ATOM 876 C C . GLU A 1 112 ? 6.440 22.114 -10.200 1.00 80.25 112 GLU A C 1
ATOM 878 O O . GLU A 1 112 ? 5.833 22.160 -9.121 1.00 80.25 112 GLU A O 1
ATOM 883 N N . TYR A 1 113 ? 6.300 21.102 -11.061 1.00 83.38 113 TYR A N 1
ATOM 884 C CA . TYR A 1 113 ? 5.554 19.887 -10.751 1.00 83.38 113 TYR A CA 1
ATOM 885 C C . TYR A 1 113 ? 6.444 18.906 -9.993 1.00 83.38 113 TYR A C 1
ATOM 887 O O . TYR A 1 113 ? 7.541 18.566 -10.430 1.00 83.38 113 TYR A O 1
ATOM 895 N N . GLN A 1 114 ? 5.939 18.420 -8.866 1.00 86.38 114 GLN A N 1
ATOM 896 C CA . GLN A 1 114 ? 6.587 17.418 -8.037 1.00 86.38 114 GLN A CA 1
ATOM 897 C C . GLN A 1 114 ? 5.712 16.174 -7.968 1.00 86.38 114 GLN A C 1
ATOM 899 O O . GLN A 1 114 ? 4.495 16.277 -7.810 1.00 86.38 114 GLN A O 1
ATOM 904 N N . VAL A 1 115 ? 6.326 14.998 -8.037 1.00 86.00 115 VAL A N 1
ATOM 905 C CA . VAL A 1 115 ? 5.658 13.729 -7.758 1.00 86.00 115 VAL A CA 1
ATOM 906 C C . VAL A 1 115 ? 6.156 13.207 -6.426 1.00 86.00 115 VAL A C 1
ATOM 908 O O . VAL A 1 115 ? 7.353 12.989 -6.229 1.00 86.00 115 VAL A O 1
ATOM 911 N N . ILE A 1 116 ? 5.222 13.040 -5.498 1.00 85.19 116 ILE A N 1
ATOM 912 C CA . ILE A 1 116 ? 5.488 12.498 -4.172 1.00 85.19 116 ILE A CA 1
ATOM 913 C C . ILE A 1 116 ? 5.018 11.052 -4.174 1.00 85.19 116 ILE A C 1
ATOM 915 O O . ILE A 1 116 ? 3.863 10.770 -4.490 1.00 85.19 116 ILE A O 1
ATOM 919 N N . VAL A 1 117 ? 5.937 10.153 -3.839 1.00 86.56 117 VAL A N 1
ATOM 920 C CA . VAL A 1 117 ? 5.743 8.707 -3.804 1.00 86.56 117 VAL A CA 1
ATOM 921 C C . VAL A 1 117 ? 5.896 8.253 -2.359 1.00 86.56 117 VAL A C 1
ATOM 923 O O . VAL A 1 117 ? 6.995 8.271 -1.807 1.00 86.56 117 VAL A O 1
ATOM 926 N N . GLU A 1 118 ? 4.787 7.882 -1.728 1.00 83.31 118 GLU A N 1
ATOM 927 C CA . GLU A 1 118 ? 4.750 7.342 -0.368 1.00 83.31 118 GLU A CA 1
ATOM 928 C C . GLU A 1 118 ? 4.570 5.818 -0.433 1.00 83.31 118 GLU A C 1
ATOM 930 O O . GLU A 1 118 ? 3.539 5.308 -0.875 1.00 83.31 118 GLU A O 1
ATOM 935 N N . LEU A 1 119 ? 5.601 5.096 0.008 1.00 83.19 119 LEU A N 1
ATOM 936 C CA . LEU A 1 119 ? 5.694 3.639 0.004 1.00 83.19 119 LEU A CA 1
ATOM 937 C C . LEU A 1 119 ? 5.576 3.112 1.431 1.00 83.19 119 LEU A C 1
ATOM 939 O O . LEU A 1 119 ? 6.566 3.034 2.167 1.00 83.19 119 LEU A O 1
ATOM 943 N N . ALA A 1 120 ? 4.360 2.750 1.829 1.00 76.25 120 ALA A N 1
ATOM 944 C CA . ALA A 1 120 ? 4.136 2.122 3.121 1.00 76.25 120 ALA A CA 1
ATOM 945 C C . ALA A 1 120 ? 4.737 0.705 3.146 1.00 76.25 120 ALA A C 1
ATOM 947 O O . ALA A 1 120 ? 4.643 -0.044 2.175 1.00 76.25 120 ALA A O 1
ATOM 948 N N . GLY A 1 121 ? 5.393 0.341 4.249 1.00 71.44 121 GLY A N 1
ATOM 949 C CA . GLY A 1 121 ? 5.996 -0.984 4.433 1.00 71.44 121 GLY A CA 1
ATOM 950 C C . GLY A 1 121 ? 7.370 -1.202 3.780 1.00 71.44 121 GLY A C 1
ATOM 951 O O . GLY A 1 121 ? 8.065 -2.136 4.183 1.00 71.44 121 GLY A O 1
ATOM 952 N N . ILE A 1 122 ? 7.817 -0.337 2.858 1.00 74.50 122 ILE A N 1
ATOM 953 C CA . ILE A 1 122 ? 9.165 -0.415 2.262 1.00 74.50 122 ILE A CA 1
ATOM 954 C C . ILE A 1 122 ? 10.190 0.262 3.172 1.00 74.50 122 ILE A C 1
ATOM 956 O O . ILE A 1 122 ? 10.172 1.483 3.362 1.00 74.50 122 ILE A O 1
ATOM 960 N N . LYS A 1 123 ? 11.088 -0.553 3.734 1.00 69.00 123 LYS A N 1
ATOM 961 C CA . LYS A 1 123 ? 12.111 -0.126 4.700 1.00 69.00 123 LYS A CA 1
ATOM 962 C C . LYS A 1 123 ? 13.462 0.198 4.069 1.00 69.00 123 LYS A C 1
ATOM 964 O O . LYS A 1 123 ? 14.248 0.885 4.707 1.00 69.00 123 LYS A O 1
ATOM 969 N N . ASP A 1 124 ? 13.763 -0.287 2.870 1.00 72.94 124 ASP A N 1
ATOM 970 C CA . ASP A 1 124 ? 15.003 0.089 2.195 1.00 72.94 124 ASP A CA 1
ATOM 971 C C . ASP A 1 124 ? 14.737 1.259 1.239 1.00 72.94 124 ASP A C 1
ATOM 973 O O . ASP A 1 124 ? 14.069 1.139 0.211 1.00 72.94 124 ASP A O 1
ATOM 977 N N . ILE A 1 125 ? 15.261 2.429 1.600 1.00 75.81 125 ILE A N 1
ATOM 978 C CA . ILE A 1 125 ? 15.135 3.637 0.785 1.00 75.81 125 ILE A CA 1
ATOM 979 C C . ILE A 1 125 ? 15.879 3.517 -0.548 1.00 75.81 125 ILE A C 1
ATOM 981 O O . ILE A 1 125 ? 15.484 4.147 -1.528 1.00 75.81 125 ILE A O 1
ATOM 985 N N . ASN A 1 126 ? 16.948 2.723 -0.607 1.00 71.75 126 ASN A N 1
ATOM 986 C CA . ASN A 1 126 ? 17.718 2.525 -1.829 1.00 71.75 126 ASN A CA 1
ATOM 987 C C . ASN A 1 126 ? 16.968 1.610 -2.796 1.00 71.75 126 ASN A C 1
ATOM 989 O O . ASN A 1 126 ? 16.937 1.898 -3.989 1.00 71.75 126 ASN A O 1
ATOM 993 N N . GLU A 1 127 ? 16.282 0.589 -2.281 1.00 69.25 127 GLU A N 1
ATOM 994 C CA . GLU A 1 127 ? 15.356 -0.248 -3.055 1.00 69.25 127 GLU A CA 1
ATOM 995 C C . GLU A 1 127 ? 14.235 0.601 -3.676 1.00 69.25 127 GLU A C 1
ATOM 997 O O . GLU A 1 127 ? 14.001 0.561 -4.886 1.00 69.25 127 GLU A O 1
ATOM 1002 N N . ALA A 1 128 ? 13.611 1.465 -2.869 1.00 72.50 128 ALA A N 1
ATOM 1003 C CA . ALA A 1 128 ? 12.592 2.398 -3.338 1.00 72.50 128 ALA A CA 1
ATOM 1004 C C . ALA A 1 128 ? 13.122 3.339 -4.437 1.00 72.50 128 ALA A C 1
ATOM 1006 O O . ALA A 1 128 ? 12.480 3.524 -5.471 1.00 72.50 128 ALA A O 1
ATOM 1007 N N . LYS A 1 129 ? 14.318 3.912 -4.255 1.00 73.94 129 LYS A N 1
ATOM 1008 C CA . LYS A 1 129 ? 14.949 4.794 -5.251 1.00 73.94 129 LYS A CA 1
ATOM 1009 C C . LYS A 1 129 ? 15.293 4.079 -6.547 1.00 73.94 129 LYS A C 1
ATOM 1011 O O . LYS A 1 129 ? 15.090 4.663 -7.608 1.00 73.94 129 LYS A O 1
ATOM 1016 N N . ALA A 1 130 ? 15.813 2.857 -6.467 1.00 67.25 130 ALA A N 1
ATOM 1017 C CA . ALA A 1 130 ? 16.237 2.087 -7.631 1.00 67.25 130 ALA A CA 1
ATOM 1018 C C . ALA A 1 130 ? 15.072 1.790 -8.583 1.00 67.25 130 ALA A C 1
ATOM 1020 O O . ALA A 1 130 ? 15.289 1.593 -9.776 1.00 67.25 130 ALA A O 1
ATOM 1021 N N . ILE A 1 131 ? 13.840 1.769 -8.072 1.00 67.69 131 ILE A N 1
ATOM 1022 C CA . ILE A 1 131 ? 12.638 1.452 -8.849 1.00 67.69 131 ILE A CA 1
ATOM 1023 C C . ILE A 1 131 ? 11.876 2.715 -9.227 1.00 67.69 131 ILE A C 1
ATOM 1025 O O . ILE A 1 131 ? 11.545 2.910 -10.398 1.00 67.69 131 ILE A O 1
ATOM 1029 N N . VAL A 1 132 ? 11.639 3.599 -8.258 1.00 74.44 132 VAL A N 1
ATOM 1030 C CA . VAL A 1 132 ? 10.898 4.838 -8.497 1.00 74.44 132 VAL A CA 1
ATOM 1031 C C . VAL A 1 132 ? 11.722 5.794 -9.350 1.00 74.44 132 VAL A C 1
ATOM 1033 O O . VAL A 1 132 ? 11.170 6.389 -10.262 1.00 74.44 132 VAL A O 1
ATOM 1036 N N . GLY A 1 133 ? 13.033 5.889 -9.111 1.00 67.00 133 GLY A N 1
ATOM 1037 C CA . GLY A 1 133 ? 13.952 6.826 -9.762 1.00 67.00 133 GLY A CA 1
ATOM 1038 C C . GLY A 1 133 ? 14.390 6.462 -11.183 1.00 67.00 133 GLY A C 1
ATOM 1039 O O . GLY A 1 133 ? 15.192 7.198 -11.755 1.00 67.00 133 GLY A O 1
ATOM 1040 N N . LYS A 1 134 ? 13.897 5.360 -11.767 1.00 70.44 134 LYS A N 1
ATOM 1041 C CA . LYS A 1 134 ? 14.215 5.003 -13.161 1.00 70.44 134 LYS A CA 1
ATOM 1042 C C . LYS A 1 134 ? 13.613 6.022 -14.129 1.00 70.44 134 LYS A C 1
ATOM 1044 O O . LYS A 1 134 ? 12.467 6.442 -13.960 1.00 70.44 134 LYS A O 1
ATOM 1049 N N . THR A 1 135 ? 14.317 6.355 -15.205 1.00 68.50 135 THR A N 1
ATOM 1050 C CA . THR A 1 135 ? 13.738 7.168 -16.286 1.00 68.50 135 THR A CA 1
ATOM 1051 C C . THR A 1 135 ? 12.586 6.412 -16.953 1.00 68.50 135 THR A C 1
ATOM 1053 O O . THR A 1 135 ? 12.600 5.184 -17.043 1.00 68.50 135 THR A O 1
ATOM 1056 N N . ILE A 1 136 ? 11.534 7.118 -17.365 1.00 74.62 136 ILE A N 1
ATOM 1057 C CA . ILE A 1 136 ? 10.445 6.531 -18.152 1.00 74.62 136 ILE A CA 1
ATOM 1058 C C . ILE A 1 136 ? 10.886 6.559 -19.610 1.00 74.62 136 ILE A C 1
ATOM 1060 O O . ILE A 1 136 ? 10.991 7.632 -20.190 1.00 74.62 136 ILE A O 1
ATOM 1064 N N . GLN A 1 137 ? 11.185 5.389 -20.169 1.00 78.31 137 GLN A N 1
ATOM 1065 C CA . GLN A 1 137 ? 11.615 5.255 -21.559 1.00 78.31 137 GLN A CA 1
ATOM 1066 C C . GLN A 1 137 ? 10.491 4.660 -22.406 1.00 78.31 137 GLN A C 1
ATOM 1068 O O . GLN A 1 137 ? 9.776 3.756 -21.958 1.00 78.31 137 GLN A O 1
ATOM 1073 N N . LEU A 1 138 ? 10.342 5.181 -23.622 1.00 86.00 138 LEU A N 1
ATOM 1074 C CA . LEU A 1 138 ? 9.595 4.548 -24.703 1.00 86.00 138 LEU A CA 1
ATOM 1075 C C . LEU A 1 138 ? 10.537 3.603 -25.459 1.00 86.00 138 LEU A C 1
ATOM 1077 O O . LEU A 1 138 ? 11.586 4.032 -25.931 1.00 86.00 138 LEU A O 1
ATOM 1081 N N . GLU A 1 139 ? 10.158 2.335 -25.584 1.00 86.56 139 GLU A N 1
ATOM 1082 C CA . GLU A 1 139 ? 10.949 1.294 -26.249 1.00 86.56 139 GLU A CA 1
ATOM 1083 C C . GLU A 1 139 ? 10.080 0.583 -27.299 1.00 86.56 139 GLU A C 1
ATOM 1085 O O . GLU A 1 139 ? 8.941 0.194 -27.019 1.00 86.56 139 GLU A O 1
ATOM 1090 N N . PHE A 1 140 ? 10.618 0.369 -28.501 1.00 90.19 140 PHE A N 1
ATOM 1091 C CA . PHE A 1 140 ? 9.988 -0.470 -29.522 1.00 90.19 140 PHE A CA 1
ATOM 1092 C C . PHE A 1 140 ? 10.725 -1.805 -29.609 1.00 90.19 140 PHE A C 1
ATOM 1094 O O . PHE A 1 140 ? 11.950 -1.834 -29.729 1.00 90.19 140 PHE A O 1
ATOM 1101 N N . LYS A 1 141 ? 9.991 -2.921 -29.563 1.00 88.88 141 LYS A N 1
ATOM 1102 C CA . LYS A 1 141 ? 10.573 -4.272 -29.588 1.00 88.88 141 LYS A CA 1
ATOM 1103 C C . LYS A 1 141 ? 9.944 -5.139 -30.670 1.00 88.88 141 LYS A C 1
ATOM 1105 O O . LYS A 1 141 ? 8.742 -5.058 -30.926 1.00 88.88 141 LYS A O 1
ATOM 1110 N N . GLU A 1 142 ? 10.746 -5.993 -31.298 1.00 88.25 142 GLU A N 1
ATOM 1111 C CA . GLU A 1 142 ? 10.266 -6.968 -32.286 1.00 88.25 142 GLU A CA 1
ATOM 1112 C C . GLU A 1 142 ? 10.058 -8.351 -31.650 1.00 88.25 142 GLU A C 1
ATOM 1114 O O . GLU A 1 142 ? 10.758 -8.729 -30.709 1.00 88.25 142 GLU A O 1
ATOM 1119 N N . ALA A 1 143 ? 9.059 -9.101 -32.122 1.00 82.44 143 ALA A N 1
ATOM 1120 C CA . ALA A 1 143 ? 8.751 -10.431 -31.593 1.00 82.44 143 ALA A CA 1
ATOM 1121 C C . ALA A 1 143 ? 9.787 -11.473 -32.052 1.00 82.44 143 ALA A C 1
ATOM 1123 O O . ALA A 1 143 ? 10.123 -11.528 -33.237 1.00 82.44 143 ALA A O 1
ATOM 1124 N N . LYS A 1 144 ? 10.247 -12.342 -31.142 1.00 77.19 144 LYS A N 1
ATOM 1125 C CA . LYS A 1 144 ? 11.150 -13.453 -31.487 1.00 77.19 144 LYS A CA 1
ATOM 1126 C C . LYS A 1 144 ? 10.387 -14.649 -32.069 1.00 77.19 144 LYS A C 1
ATOM 1128 O O . LYS A 1 144 ? 9.320 -15.008 -31.579 1.00 77.19 144 LYS A O 1
ATOM 1133 N N . GLU A 1 145 ? 10.949 -15.281 -33.103 1.00 66.31 145 GLU A N 1
ATOM 1134 C CA . GLU A 1 145 ? 10.357 -16.464 -33.758 1.00 66.31 145 GLU A CA 1
ATOM 1135 C C . GLU A 1 145 ? 10.726 -17.792 -33.070 1.00 66.31 145 GLU A C 1
ATOM 1137 O O . GLU A 1 145 ? 9.915 -18.717 -33.072 1.00 66.31 145 GLU A O 1
ATOM 1142 N N . ASN A 1 146 ? 11.917 -17.887 -32.460 1.00 66.19 146 ASN A N 1
ATOM 1143 C CA . ASN A 1 146 ? 12.424 -19.079 -31.772 1.00 66.19 146 ASN A CA 1
ATOM 1144 C C . ASN A 1 146 ? 13.252 -18.676 -30.534 1.00 66.19 146 ASN A C 1
ATOM 1146 O O . ASN A 1 146 ? 14.170 -17.868 -30.648 1.00 66.19 146 ASN A O 1
ATOM 1150 N N . LEU A 1 147 ? 12.931 -19.231 -29.360 1.00 59.56 147 LEU A N 1
ATOM 1151 C CA . LEU A 1 147 ? 13.587 -18.896 -28.085 1.00 59.56 147 LEU A CA 1
ATOM 1152 C C . LEU A 1 147 ? 14.952 -19.581 -27.893 1.00 59.56 147 LEU A C 1
ATOM 1154 O O . LEU A 1 147 ? 15.752 -19.109 -27.090 1.00 59.56 147 LEU A O 1
ATOM 1158 N N . GLU A 1 148 ? 15.222 -20.688 -28.593 1.00 56.12 148 GLU A N 1
ATOM 1159 C CA . GLU A 1 148 ? 16.488 -21.430 -28.454 1.00 56.12 148 GLU A CA 1
ATOM 1160 C C . GLU A 1 148 ? 17.602 -20.847 -29.340 1.00 56.12 148 GLU A C 1
ATOM 1162 O O . GLU A 1 148 ? 18.727 -20.682 -28.879 1.00 56.12 148 GLU A O 1
ATOM 1167 N N . GLU A 1 149 ? 17.288 -20.453 -30.579 1.00 55.72 149 GLU A N 1
ATOM 1168 C CA . GLU A 1 149 ? 18.228 -19.763 -31.486 1.00 55.72 149 GLU A CA 1
ATOM 1169 C C . GLU A 1 149 ? 18.567 -18.342 -31.011 1.00 55.72 149 GLU A C 1
ATOM 1171 O O . GLU A 1 149 ? 19.655 -17.841 -31.287 1.00 55.72 149 GLU A O 1
ATOM 1176 N N . SER A 1 150 ? 17.672 -17.695 -30.251 1.00 60.59 150 SER A N 1
ATOM 1177 C CA . SER A 1 150 ? 17.886 -16.319 -29.798 1.00 60.59 150 SER A CA 1
ATOM 1178 C C . SER A 1 150 ? 18.889 -16.188 -28.656 1.00 60.59 150 SER A C 1
ATOM 1180 O O . SER A 1 150 ? 19.388 -15.091 -28.438 1.00 60.59 150 SER A O 1
ATOM 1182 N N . GLN A 1 151 ? 19.200 -17.262 -27.920 1.00 67.06 151 GLN A N 1
ATOM 1183 C CA . GLN A 1 151 ? 20.076 -17.170 -26.746 1.00 67.06 151 GLN A CA 1
ATOM 1184 C C . GLN A 1 151 ? 21.504 -16.747 -27.104 1.00 67.06 151 GLN A C 1
ATOM 1186 O O . GLN A 1 151 ? 22.064 -15.881 -26.435 1.00 67.06 151 GLN A O 1
ATOM 1191 N N . GLU A 1 152 ? 22.100 -17.312 -28.158 1.00 71.06 152 GLU A N 1
ATOM 1192 C CA . GLU A 1 152 ? 23.459 -16.934 -28.575 1.00 71.06 152 GLU A CA 1
ATOM 1193 C C . GLU A 1 152 ? 23.510 -15.490 -29.098 1.00 71.06 152 GLU A C 1
ATOM 1195 O O . GLU A 1 152 ? 24.450 -14.750 -28.791 1.00 71.06 152 GLU A O 1
ATOM 1200 N N . GLU A 1 153 ? 22.477 -15.062 -29.830 1.00 72.00 153 GLU A N 1
ATOM 1201 C CA . GLU A 1 153 ? 22.344 -13.685 -30.316 1.00 72.00 153 GLU A CA 1
ATOM 1202 C C . GLU A 1 153 ? 22.135 -12.685 -29.170 1.00 72.00 153 GLU A C 1
ATOM 1204 O O . GLU A 1 153 ? 22.778 -11.635 -29.149 1.00 72.00 153 GLU A O 1
ATOM 1209 N N . ASP A 1 154 ? 21.291 -13.019 -28.189 1.00 72.44 154 ASP A N 1
ATOM 1210 C CA . ASP A 1 154 ? 21.023 -12.197 -27.005 1.00 72.44 154 ASP A CA 1
ATOM 1211 C C . ASP A 1 154 ? 22.295 -12.022 -26.158 1.00 72.44 154 ASP A C 1
ATOM 1213 O O . ASP A 1 154 ? 22.614 -10.910 -25.725 1.00 72.44 154 ASP A O 1
ATOM 1217 N N . ILE A 1 155 ? 23.069 -13.100 -25.970 1.00 81.12 155 ILE A N 1
ATOM 1218 C CA . ILE A 1 155 ? 24.361 -13.062 -25.270 1.00 81.12 155 ILE A CA 1
ATOM 1219 C C . ILE A 1 155 ? 25.342 -12.151 -26.013 1.00 81.12 155 ILE A C 1
ATOM 1221 O O . ILE A 1 155 ? 25.967 -11.286 -25.394 1.00 81.12 155 ILE A O 1
ATOM 1225 N N . ALA A 1 156 ? 25.475 -12.316 -27.333 1.00 82.75 156 ALA A N 1
ATOM 1226 C CA . ALA A 1 156 ? 26.370 -11.497 -28.147 1.00 82.75 156 ALA A CA 1
ATOM 1227 C C . ALA A 1 156 ? 25.967 -10.012 -28.128 1.00 82.75 156 ALA A C 1
ATOM 1229 O O . ALA A 1 156 ? 26.826 -9.137 -27.991 1.00 82.75 156 ALA A O 1
ATOM 1230 N N . TYR A 1 157 ? 24.666 -9.727 -28.205 1.00 82.69 157 TYR A N 1
ATOM 1231 C CA . TYR A 1 157 ? 24.121 -8.375 -28.148 1.00 82.69 157 TYR A CA 1
ATOM 1232 C C . TYR A 1 157 ? 24.392 -7.701 -26.797 1.00 82.69 157 TYR A C 1
ATOM 1234 O O . TYR A 1 157 ? 24.956 -6.604 -26.752 1.00 82.69 157 TYR A O 1
ATOM 1242 N N . MET A 1 158 ? 24.060 -8.366 -25.686 1.00 86.00 158 MET A N 1
ATOM 1243 C CA . MET A 1 158 ? 24.279 -7.817 -24.343 1.00 86.00 158 MET A CA 1
ATOM 1244 C C . MET A 1 158 ? 25.760 -7.628 -24.034 1.00 86.00 158 MET A C 1
ATOM 1246 O O . MET A 1 158 ? 26.148 -6.616 -23.446 1.00 86.00 158 MET A O 1
ATOM 1250 N N . LYS A 1 159 ? 26.610 -8.545 -24.503 1.00 89.00 159 LYS A N 1
ATOM 1251 C CA . LYS A 1 159 ? 28.060 -8.394 -24.404 1.00 89.00 159 LYS A CA 1
ATOM 1252 C C . LYS A 1 159 ? 28.559 -7.171 -25.175 1.00 89.00 159 LYS A C 1
ATOM 1254 O O . LYS A 1 159 ? 29.313 -6.377 -24.621 1.00 89.00 159 LYS A O 1
ATOM 1259 N N . SER A 1 160 ? 28.093 -6.968 -26.409 1.00 87.62 160 SER A N 1
ATOM 1260 C CA . SER A 1 160 ? 28.447 -5.788 -27.208 1.00 87.62 160 SER A CA 1
ATOM 1261 C C . SER A 1 160 ? 28.005 -4.479 -26.538 1.00 87.62 160 SER A C 1
ATOM 1263 O O . SER A 1 160 ? 28.749 -3.496 -26.537 1.00 87.62 160 SER A O 1
ATOM 1265 N N . ARG A 1 161 ? 26.827 -4.462 -25.898 1.00 88.81 161 ARG A N 1
ATOM 1266 C CA . ARG A 1 161 ? 26.351 -3.316 -25.102 1.00 88.81 161 ARG A CA 1
ATOM 1267 C C . ARG A 1 161 ? 27.250 -3.046 -23.893 1.00 88.81 161 ARG A C 1
ATOM 1269 O O . ARG A 1 161 ? 27.579 -1.886 -23.652 1.00 88.81 161 ARG A O 1
ATOM 1276 N N . ALA A 1 162 ? 27.674 -4.085 -23.175 1.00 89.56 162 ALA A N 1
ATOM 1277 C CA . ALA A 1 162 ? 28.604 -3.955 -22.055 1.00 89.56 162 ALA A CA 1
ATOM 1278 C C . ALA A 1 162 ? 29.978 -3.425 -22.505 1.00 89.56 162 ALA A C 1
ATOM 1280 O O . ALA A 1 162 ? 30.522 -2.515 -21.883 1.00 89.56 162 ALA A O 1
ATOM 1281 N N . GLU A 1 163 ? 30.506 -3.923 -23.626 1.00 91.94 163 GLU A N 1
ATOM 1282 C CA . GLU A 1 163 ? 31.755 -3.436 -24.230 1.00 91.94 163 GLU A CA 1
ATOM 1283 C C . GLU A 1 163 ? 31.649 -1.965 -24.644 1.00 91.94 163 GLU A C 1
ATOM 1285 O O . GLU A 1 163 ? 32.528 -1.165 -24.322 1.00 91.94 163 GLU A O 1
ATOM 1290 N N . LYS A 1 164 ? 30.544 -1.576 -25.291 1.00 90.25 164 LYS A N 1
ATOM 1291 C CA . LYS A 1 164 ? 30.284 -0.178 -25.654 1.00 90.25 164 LYS A CA 1
ATOM 1292 C C . LYS A 1 164 ? 30.211 0.722 -24.419 1.00 90.25 164 LYS A C 1
ATOM 1294 O O . LYS A 1 164 ? 30.825 1.785 -24.417 1.00 90.25 164 LYS A O 1
ATOM 1299 N N . ALA A 1 165 ? 29.500 0.296 -23.374 1.00 88.38 165 ALA A N 1
ATOM 1300 C CA . ALA A 1 165 ? 29.400 1.047 -22.126 1.00 88.38 165 ALA A CA 1
ATOM 1301 C C . ALA A 1 165 ? 30.777 1.250 -21.479 1.00 88.38 165 ALA A C 1
ATOM 1303 O O . ALA A 1 165 ? 31.089 2.363 -21.065 1.00 88.38 165 ALA A O 1
ATOM 1304 N N . LEU A 1 166 ? 31.622 0.214 -21.458 1.00 90.75 166 LEU A N 1
ATOM 1305 C CA . LEU A 1 166 ? 32.984 0.302 -20.931 1.00 90.75 166 LEU A CA 1
ATOM 1306 C C . LEU A 1 166 ? 33.862 1.280 -21.730 1.00 90.75 166 LEU A C 1
ATOM 1308 O O . LEU A 1 166 ? 34.627 2.032 -21.137 1.00 90.75 166 LEU A O 1
ATOM 1312 N N . ILE A 1 167 ? 33.734 1.311 -23.060 1.00 89.50 167 ILE A N 1
ATOM 1313 C CA . ILE A 1 167 ? 34.469 2.258 -23.917 1.00 89.50 167 ILE A CA 1
ATOM 1314 C C . ILE A 1 167 ? 34.003 3.702 -23.673 1.00 89.50 167 ILE A C 1
ATOM 1316 O O . ILE A 1 167 ? 34.822 4.615 -23.584 1.00 89.50 167 ILE A O 1
ATOM 1320 N N . GLU A 1 168 ? 32.694 3.937 -23.533 1.00 88.25 168 GLU A N 1
ATOM 1321 C CA . GLU A 1 168 ? 32.155 5.284 -23.287 1.00 88.25 168 GLU A CA 1
ATOM 1322 C C . GLU A 1 168 ? 32.675 5.898 -21.967 1.00 88.25 168 GLU A C 1
ATOM 1324 O O . GLU A 1 168 ? 32.798 7.127 -21.870 1.00 88.25 168 GLU A O 1
ATOM 1329 N N . MET A 1 169 ? 33.059 5.063 -20.989 1.00 85.50 169 MET A N 1
ATOM 1330 C CA . MET A 1 169 ? 33.610 5.477 -19.685 1.00 85.50 169 MET A CA 1
ATOM 1331 C C . MET A 1 169 ? 34.980 6.161 -19.779 1.00 85.50 169 MET A C 1
ATOM 1333 O O . MET A 1 169 ? 35.416 6.783 -18.813 1.00 85.50 169 MET A O 1
ATOM 1337 N N . GLU A 1 170 ? 35.650 6.126 -20.936 1.00 83.69 170 GLU A N 1
ATOM 1338 C CA . GLU A 1 170 ? 36.847 6.945 -21.178 1.00 83.69 170 GLU A CA 1
ATOM 1339 C C . GLU A 1 170 ? 36.531 8.452 -21.221 1.00 83.69 170 GLU A C 1
ATOM 1341 O O . GLU A 1 170 ? 37.418 9.284 -21.027 1.00 83.69 170 GLU A O 1
ATOM 1346 N N . THR A 1 171 ? 35.272 8.816 -21.493 1.00 81.25 171 THR A N 1
ATOM 1347 C CA . THR A 1 171 ? 34.864 10.206 -21.771 1.00 81.25 171 THR A CA 1
ATOM 1348 C C . THR A 1 171 ? 33.716 10.724 -20.907 1.00 81.25 171 THR A C 1
ATOM 1350 O O . THR A 1 171 ? 33.517 11.938 -20.847 1.00 81.25 171 THR A O 1
ATOM 1353 N N . ARG A 1 172 ? 32.959 9.841 -20.247 1.00 85.81 172 ARG A N 1
ATOM 1354 C CA . ARG A 1 172 ? 31.793 10.176 -19.411 1.00 85.81 172 ARG A CA 1
ATOM 1355 C C . ARG A 1 172 ? 31.864 9.459 -18.067 1.00 85.81 172 ARG A C 1
ATOM 1357 O O . ARG A 1 172 ? 32.607 8.492 -17.917 1.00 85.81 172 ARG A O 1
ATOM 1364 N N . SER A 1 173 ? 31.100 9.936 -17.087 1.00 87.62 173 SER A N 1
ATOM 1365 C CA . SER A 1 173 ? 31.064 9.312 -15.761 1.00 87.62 173 SER A CA 1
ATOM 1366 C C . SER A 1 173 ? 30.302 7.979 -15.775 1.00 87.62 173 SER A C 1
ATO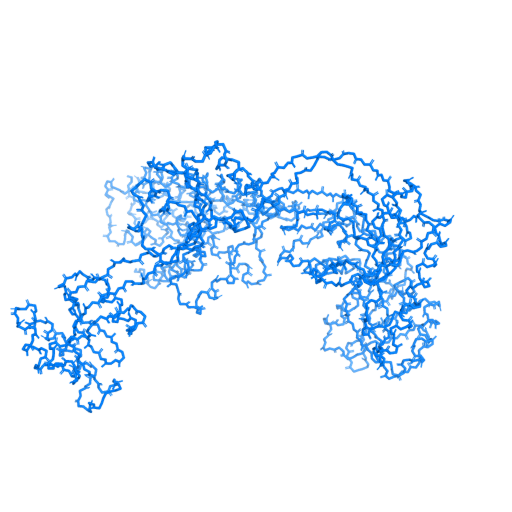M 1368 O O . SER A 1 173 ? 29.436 7.745 -16.622 1.00 87.62 173 SER A O 1
ATOM 1370 N N . PHE A 1 174 ? 30.625 7.097 -14.824 1.00 87.44 174 PHE A N 1
ATOM 1371 C CA . PHE A 1 174 ? 29.975 5.790 -14.684 1.00 87.44 174 PHE A CA 1
ATOM 1372 C C . PHE A 1 174 ? 28.466 5.930 -14.408 1.00 87.44 174 PHE A C 1
ATOM 1374 O O . PHE A 1 174 ? 27.669 5.244 -15.042 1.00 87.44 174 PHE A O 1
ATOM 1381 N N . ASP A 1 175 ? 28.082 6.875 -13.543 1.00 81.19 175 ASP A N 1
ATOM 1382 C CA . ASP A 1 175 ? 26.689 7.235 -13.239 1.00 81.19 175 ASP A CA 1
ATOM 1383 C C . ASP A 1 175 ? 25.900 7.664 -14.488 1.00 81.19 175 ASP A C 1
ATOM 1385 O O . ASP A 1 175 ? 24.808 7.155 -14.743 1.00 81.19 175 ASP A O 1
ATOM 1389 N N . GLU A 1 176 ? 26.462 8.549 -15.318 1.00 78.69 176 GLU A N 1
ATOM 1390 C CA . GLU A 1 176 ? 25.801 9.012 -16.547 1.00 78.69 176 GLU A CA 1
ATOM 1391 C C . GLU A 1 176 ? 25.551 7.867 -17.532 1.00 78.69 176 GLU A C 1
ATOM 1393 O O . GLU A 1 176 ? 24.472 7.769 -18.123 1.00 78.69 176 GLU A O 1
ATOM 1398 N N . ILE A 1 177 ? 26.546 6.995 -17.716 1.00 85.31 177 ILE A N 1
ATOM 1399 C CA . ILE A 1 177 ? 26.441 5.847 -18.622 1.00 85.31 177 ILE A CA 1
ATOM 1400 C C . ILE A 1 177 ? 25.454 4.828 -18.065 1.00 85.31 177 ILE A C 1
ATOM 1402 O O . ILE A 1 177 ? 24.603 4.346 -18.810 1.00 85.31 177 ILE A O 1
ATOM 1406 N N . GLY A 1 178 ? 25.525 4.534 -16.766 1.00 82.38 178 GLY A N 1
ATOM 1407 C CA . GLY A 1 178 ? 24.619 3.615 -16.089 1.00 82.38 178 GLY A CA 1
ATOM 1408 C C . GLY A 1 178 ? 23.164 4.051 -16.201 1.00 82.38 178 GLY A C 1
ATOM 1409 O O . GLY A 1 178 ? 22.335 3.284 -16.690 1.00 82.38 178 GLY A O 1
ATOM 1410 N N . LYS A 1 179 ? 22.862 5.307 -15.852 1.00 75.94 179 LYS A N 1
ATOM 1411 C CA . LYS A 1 179 ? 21.511 5.883 -15.963 1.00 75.94 179 LYS A CA 1
ATOM 1412 C C . LYS A 1 179 ? 20.982 5.894 -17.393 1.00 75.94 179 LYS A C 1
ATOM 1414 O O . LYS A 1 179 ? 19.793 5.680 -17.605 1.00 75.94 179 LYS A O 1
ATOM 1419 N N . LYS A 1 180 ? 21.850 6.136 -18.378 1.00 75.31 180 LYS A N 1
ATOM 1420 C CA . LYS A 1 180 ? 21.474 6.124 -19.796 1.00 75.31 180 LYS A CA 1
ATOM 1421 C C . LYS A 1 180 ? 21.247 4.707 -20.330 1.00 75.31 180 LYS A C 1
ATOM 1423 O O . LYS A 1 180 ? 20.370 4.507 -21.161 1.00 75.31 180 LYS A O 1
ATOM 1428 N N . ALA A 1 181 ? 22.064 3.742 -19.910 1.00 78.38 181 ALA A N 1
ATOM 1429 C CA . ALA A 1 181 ? 22.007 2.367 -20.399 1.00 78.38 181 ALA A CA 1
ATOM 1430 C C . ALA A 1 181 ? 20.893 1.543 -19.743 1.00 78.38 181 ALA A C 1
ATOM 1432 O O . ALA A 1 181 ? 20.477 0.544 -20.328 1.00 78.38 181 ALA A O 1
ATOM 1433 N N . GLN A 1 182 ? 20.445 1.941 -18.548 1.00 76.00 182 GLN A N 1
ATOM 1434 C CA . GLN A 1 182 ? 19.398 1.271 -17.786 1.00 76.00 182 GLN A CA 1
ATOM 1435 C C . GLN A 1 182 ? 18.104 1.160 -18.596 1.00 76.00 182 GLN A C 1
ATOM 1437 O O . GLN A 1 182 ? 17.596 2.161 -19.099 1.00 76.00 182 GLN A O 1
ATOM 1442 N N . THR A 1 183 ? 17.569 -0.058 -18.685 1.00 69.94 183 THR A N 1
ATOM 1443 C CA . THR A 1 183 ? 16.316 -0.349 -19.389 1.00 69.94 183 THR A CA 1
ATOM 1444 C C . THR A 1 183 ? 15.164 -0.462 -18.402 1.00 69.94 183 THR A C 1
ATOM 1446 O O . THR A 1 183 ? 15.334 -0.835 -17.231 1.00 69.94 183 THR A O 1
ATOM 1449 N N . SER A 1 184 ? 13.956 -0.143 -18.864 1.00 62.66 184 SER A N 1
ATOM 1450 C CA . SER A 1 184 ? 12.792 -0.145 -17.975 1.00 62.66 184 SER A CA 1
ATOM 1451 C C . SER A 1 184 ? 12.330 -1.559 -17.597 1.00 62.66 184 SER A C 1
ATOM 1453 O O . SER A 1 184 ? 11.784 -1.756 -16.512 1.00 62.66 184 SER A O 1
ATOM 1455 N N . ASP A 1 185 ? 12.596 -2.547 -18.454 1.00 63.47 185 ASP A N 1
ATOM 1456 C CA . ASP A 1 185 ? 12.304 -3.971 -18.234 1.00 63.47 185 ASP A CA 1
ATOM 1457 C C . ASP A 1 185 ? 13.280 -4.675 -17.267 1.00 63.47 185 ASP A C 1
ATOM 1459 O O . ASP A 1 185 ? 13.059 -5.820 -16.875 1.00 63.47 185 ASP A O 1
ATOM 1463 N N . GLY A 1 186 ? 14.352 -3.992 -16.849 1.00 68.38 186 GLY A N 1
ATOM 1464 C CA . GLY A 1 186 ? 15.348 -4.532 -15.927 1.00 68.38 186 GLY A CA 1
ATOM 1465 C C . GLY A 1 186 ? 16.382 -5.461 -16.565 1.00 68.38 186 GLY A C 1
ATOM 1466 O O . GLY A 1 186 ? 17.119 -6.114 -15.828 1.00 68.38 186 GLY A O 1
ATOM 1467 N N . LYS A 1 187 ? 16.485 -5.519 -17.899 1.00 75.81 187 LYS A N 1
ATOM 1468 C CA . LYS A 1 187 ? 17.593 -6.224 -18.565 1.00 75.81 187 LYS A CA 1
ATOM 1469 C C . LYS A 1 187 ? 18.932 -5.542 -18.346 1.00 75.81 187 LYS A C 1
ATOM 1471 O O . LYS A 1 187 ? 19.927 -6.232 -18.149 1.00 75.81 187 LYS A O 1
ATOM 1476 N N . ILE A 1 188 ? 18.964 -4.212 -18.368 1.00 81.38 188 ILE A N 1
ATOM 1477 C CA . ILE A 1 188 ? 20.139 -3.436 -17.985 1.00 81.38 188 ILE A CA 1
ATOM 1478 C C . ILE A 1 188 ? 19.807 -2.668 -16.717 1.00 81.38 188 ILE A C 1
ATOM 1480 O O . ILE A 1 188 ? 18.855 -1.888 -16.687 1.00 81.38 188 ILE A O 1
ATOM 1484 N N . VAL A 1 189 ? 20.586 -2.883 -15.662 1.00 78.44 189 VAL A N 1
ATOM 1485 C CA . VAL A 1 189 ? 20.328 -2.283 -14.352 1.00 78.44 189 VAL A CA 1
ATOM 1486 C C . VAL A 1 189 ? 21.566 -1.552 -13.864 1.00 78.44 189 VAL A C 1
ATOM 1488 O O . VAL A 1 189 ? 22.634 -2.150 -13.770 1.00 78.44 189 VAL A O 1
ATOM 1491 N N . TYR A 1 190 ? 21.411 -0.266 -13.553 1.00 83.88 190 TYR A N 1
ATOM 1492 C CA . TYR A 1 190 ? 22.406 0.524 -12.838 1.00 83.88 190 TYR A CA 1
ATOM 1493 C C . TYR A 1 190 ? 21.991 0.676 -11.374 1.00 83.88 190 TYR A C 1
ATOM 1495 O O . TYR A 1 190 ? 20.840 1.018 -11.089 1.00 83.88 190 TYR A O 1
ATOM 1503 N N . GLU A 1 191 ? 22.917 0.390 -10.461 1.00 80.31 191 GLU A N 1
ATOM 1504 C CA . GLU A 1 191 ? 22.664 0.353 -9.021 1.00 80.31 191 GLU A CA 1
ATOM 1505 C C . GLU A 1 191 ? 23.898 0.813 -8.248 1.00 80.31 191 GLU A C 1
ATOM 1507 O O . GLU A 1 191 ? 25.023 0.456 -8.600 1.00 80.31 191 GLU A O 1
ATOM 1512 N N . GLU A 1 192 ? 23.684 1.525 -7.145 1.00 85.62 192 GLU A N 1
ATOM 1513 C CA . GLU A 1 192 ? 24.697 1.728 -6.111 1.00 85.62 192 GLU A CA 1
ATOM 1514 C C . GLU A 1 192 ? 24.407 0.765 -4.954 1.00 85.62 192 GLU A C 1
ATOM 1516 O O . GLU A 1 192 ? 23.312 0.757 -4.389 1.00 85.62 192 GLU A O 1
ATOM 1521 N N . LEU A 1 193 ? 25.378 -0.082 -4.621 1.00 83.38 193 LEU A N 1
ATOM 1522 C CA . LEU A 1 193 ? 25.231 -1.149 -3.639 1.00 83.38 193 LEU A CA 1
ATOM 1523 C C . LEU A 1 193 ? 26.285 -1.004 -2.545 1.00 83.38 193 LEU A C 1
ATOM 1525 O O . LEU A 1 193 ? 27.480 -0.932 -2.825 1.00 83.38 193 LEU A O 1
ATOM 1529 N N . SER A 1 194 ? 25.842 -1.051 -1.289 1.00 86.69 194 SER A N 1
ATOM 1530 C CA . SER A 1 194 ? 26.717 -1.205 -0.123 1.00 86.69 194 SER A CA 1
ATOM 1531 C C . SER A 1 194 ? 26.580 -2.617 0.431 1.00 86.69 194 SER A C 1
ATOM 1533 O O . SER A 1 194 ? 25.474 -3.030 0.794 1.00 86.69 194 SER A O 1
ATOM 1535 N N . ARG A 1 195 ? 27.683 -3.370 0.471 1.00 88.12 195 ARG A N 1
ATOM 1536 C CA . ARG A 1 195 ? 27.697 -4.792 0.847 1.00 88.12 195 ARG A CA 1
ATOM 1537 C C . ARG A 1 195 ? 28.881 -5.142 1.743 1.00 88.12 195 ARG A C 1
ATOM 1539 O O . ARG A 1 195 ? 29.992 -4.642 1.549 1.00 88.12 195 ARG A O 1
ATOM 1546 N N . PHE A 1 196 ? 28.649 -6.033 2.698 1.00 89.75 196 PHE A N 1
ATOM 1547 C CA . PHE A 1 196 ? 29.723 -6.739 3.398 1.00 89.75 196 PHE A CA 1
ATOM 1548 C C . PHE A 1 196 ? 30.325 -7.817 2.487 1.00 89.75 196 PHE A C 1
ATOM 1550 O O . PHE A 1 196 ? 29.722 -8.214 1.489 1.00 89.75 196 PHE A O 1
ATOM 1557 N N . LYS A 1 197 ? 31.542 -8.284 2.793 1.00 90.75 197 LYS A N 1
ATOM 1558 C CA . LYS A 1 197 ? 32.285 -9.198 1.903 1.00 90.75 197 LYS A CA 1
ATOM 1559 C C . LYS A 1 197 ? 31.512 -10.482 1.580 1.00 90.75 197 LYS A C 1
ATOM 1561 O O . LYS A 1 197 ? 31.566 -10.969 0.453 1.00 90.75 197 LYS A O 1
ATOM 1566 N N . ASP A 1 198 ? 30.829 -11.033 2.572 1.00 86.06 198 ASP A N 1
ATOM 1567 C CA . ASP A 1 198 ? 30.043 -12.265 2.496 1.00 86.06 198 ASP A CA 1
ATOM 1568 C C . ASP A 1 198 ? 28.725 -12.106 1.725 1.00 86.06 198 ASP A C 1
ATOM 1570 O O . ASP A 1 198 ? 28.238 -13.078 1.154 1.00 86.06 198 ASP A O 1
ATOM 1574 N N . GLU A 1 199 ? 28.193 -10.887 1.637 1.00 84.44 199 GLU A N 1
ATOM 1575 C CA . GLU A 1 199 ? 26.984 -10.565 0.868 1.00 84.44 199 GLU A CA 1
ATOM 1576 C C . GLU A 1 199 ? 27.249 -10.431 -0.639 1.00 84.44 199 GLU A C 1
ATOM 1578 O O . GLU A 1 199 ? 26.311 -10.364 -1.435 1.00 84.44 199 GLU A O 1
ATOM 1583 N N . ILE A 1 200 ? 28.519 -10.369 -1.052 1.00 87.19 200 ILE A N 1
ATOM 1584 C CA . ILE A 1 200 ? 28.892 -10.344 -2.467 1.00 87.19 200 ILE A CA 1
ATOM 1585 C C . ILE A 1 200 ? 28.920 -11.793 -2.996 1.00 87.19 200 ILE A C 1
ATOM 1587 O O . ILE A 1 200 ? 29.606 -12.637 -2.395 1.00 87.19 200 ILE A O 1
ATOM 1591 N N . PRO A 1 201 ? 28.216 -12.092 -4.108 1.00 85.50 201 PRO A N 1
ATOM 1592 C CA . PRO A 1 201 ? 28.226 -13.402 -4.757 1.00 85.50 201 PRO A CA 1
ATOM 1593 C C . PRO A 1 201 ? 29.631 -13.932 -5.032 1.00 85.50 201 PRO A C 1
ATOM 1595 O O . PRO A 1 201 ? 30.553 -13.179 -5.352 1.00 85.50 201 PRO A O 1
ATOM 1598 N N . GLU A 1 202 ? 29.794 -15.245 -4.880 1.00 83.31 202 GLU A N 1
ATOM 1599 C CA . GLU A 1 202 ? 31.104 -15.892 -4.845 1.00 83.31 202 GLU A CA 1
ATOM 1600 C C . GLU A 1 202 ? 31.877 -15.740 -6.161 1.00 83.31 202 GLU A C 1
ATOM 1602 O O . GLU A 1 202 ? 33.084 -15.499 -6.107 1.00 83.31 202 GLU A O 1
ATOM 1607 N N . SER A 1 203 ? 31.205 -15.782 -7.319 1.00 82.75 203 SER A N 1
ATOM 1608 C CA . SER A 1 203 ? 31.863 -15.687 -8.633 1.00 82.75 203 SER A CA 1
ATOM 1609 C C . SER A 1 203 ? 32.700 -14.422 -8.840 1.00 82.75 203 SER A C 1
ATOM 1611 O O . SER A 1 203 ? 33.730 -14.474 -9.518 1.00 82.75 203 SER A O 1
ATOM 1613 N N . TYR A 1 204 ? 32.297 -13.292 -8.249 1.00 88.00 204 TYR A N 1
ATOM 1614 C CA . TYR A 1 204 ? 32.962 -11.999 -8.432 1.00 88.00 204 TYR A CA 1
ATOM 1615 C C . TYR A 1 204 ? 33.422 -11.336 -7.130 1.00 88.00 204 TYR A C 1
ATOM 1617 O O . TYR A 1 204 ? 34.080 -10.292 -7.183 1.00 88.00 204 TYR A O 1
ATOM 1625 N N . ARG A 1 205 ? 33.149 -11.950 -5.969 1.00 90.81 205 ARG A N 1
ATOM 1626 C CA . ARG A 1 205 ? 33.498 -11.435 -4.635 1.00 90.81 205 ARG A CA 1
ATOM 1627 C C . ARG A 1 205 ? 34.929 -10.943 -4.549 1.00 90.81 205 ARG A C 1
ATOM 1629 O O . ARG A 1 205 ? 35.153 -9.785 -4.219 1.00 90.81 205 ARG A O 1
ATOM 1636 N N . GLU A 1 206 ? 35.901 -11.804 -4.835 1.00 93.56 206 GLU A N 1
ATOM 1637 C CA . GLU A 1 206 ? 37.312 -11.448 -4.655 1.00 93.56 206 GLU A CA 1
ATOM 1638 C C . GLU A 1 206 ? 37.773 -10.366 -5.635 1.00 93.56 206 GLU A C 1
ATOM 1640 O O . GLU A 1 206 ? 38.621 -9.548 -5.286 1.00 93.56 206 GLU A O 1
ATOM 1645 N N . LYS A 1 207 ? 37.196 -10.309 -6.838 1.00 93.19 207 LYS A N 1
ATOM 1646 C CA . LYS A 1 207 ? 37.541 -9.286 -7.829 1.00 93.19 207 LYS A CA 1
ATOM 1647 C C . LYS A 1 207 ? 37.042 -7.910 -7.402 1.00 93.19 207 LYS A C 1
ATOM 1649 O O . LYS A 1 207 ? 37.834 -6.977 -7.334 1.00 93.19 207 LYS A O 1
ATOM 1654 N N . VAL A 1 208 ? 35.760 -7.802 -7.046 1.00 92.12 208 VAL A N 1
ATOM 1655 C CA . VAL A 1 208 ? 35.157 -6.537 -6.594 1.00 92.12 208 VAL A CA 1
ATOM 1656 C C . VAL A 1 208 ? 35.731 -6.108 -5.244 1.00 92.12 208 VAL A C 1
ATOM 1658 O O . VAL A 1 208 ? 36.027 -4.933 -5.043 1.00 92.12 208 VAL A O 1
ATOM 1661 N N . TRP A 1 209 ? 35.959 -7.050 -4.322 1.00 94.56 209 TRP A N 1
ATOM 1662 C CA . TRP A 1 209 ? 36.486 -6.735 -2.993 1.00 94.56 209 TRP A CA 1
ATOM 1663 C C . TRP A 1 209 ? 37.903 -6.160 -3.028 1.00 94.56 209 TRP A C 1
ATOM 1665 O O . TRP A 1 209 ? 38.231 -5.291 -2.217 1.00 94.56 209 TRP A O 1
ATOM 1675 N N . ASN A 1 210 ? 38.745 -6.651 -3.939 1.00 93.69 210 ASN A N 1
ATOM 1676 C CA . ASN A 1 210 ? 40.147 -6.247 -4.048 1.00 93.69 210 ASN A CA 1
ATOM 1677 C C . ASN A 1 210 ? 40.385 -5.174 -5.126 1.00 93.69 210 ASN A C 1
ATOM 1679 O O . ASN A 1 210 ? 41.534 -4.812 -5.375 1.00 93.69 210 ASN A O 1
ATOM 1683 N N . ALA A 1 211 ? 39.327 -4.668 -5.764 1.00 93.56 211 ALA A N 1
ATOM 1684 C CA . ALA A 1 211 ? 39.426 -3.634 -6.784 1.00 93.56 211 ALA A CA 1
ATOM 1685 C C . ALA A 1 211 ? 39.848 -2.273 -6.199 1.00 93.56 211 ALA A C 1
ATOM 1687 O O . ALA A 1 211 ? 39.614 -1.961 -5.028 1.00 93.56 211 ALA A O 1
ATOM 1688 N N . GLU A 1 212 ? 40.483 -1.449 -7.036 1.00 93.31 212 GLU A N 1
ATOM 1689 C CA . GLU A 1 212 ? 40.886 -0.097 -6.652 1.00 93.31 212 GLU A CA 1
ATOM 1690 C C . GLU A 1 212 ? 39.660 0.809 -6.482 1.00 93.31 212 GLU A C 1
ATOM 1692 O O . GLU A 1 212 ? 38.824 0.939 -7.372 1.00 93.31 212 GLU A O 1
ATOM 1697 N N . ILE A 1 213 ? 39.576 1.459 -5.324 1.00 93.75 213 ILE A N 1
ATOM 1698 C CA . ILE A 1 213 ? 38.505 2.395 -4.984 1.00 93.75 213 ILE A CA 1
ATOM 1699 C C . ILE A 1 213 ? 38.625 3.674 -5.840 1.00 93.75 213 ILE A C 1
ATOM 1701 O O . ILE A 1 213 ? 39.732 4.144 -6.103 1.00 93.75 213 ILE A O 1
ATOM 1705 N N . LEU A 1 214 ? 37.486 4.245 -6.246 1.00 90.00 214 LEU A N 1
ATOM 1706 C CA . LEU A 1 214 ? 37.324 5.388 -7.161 1.00 90.00 214 LEU A CA 1
ATOM 1707 C C . LEU A 1 214 ? 37.817 5.151 -8.597 1.00 90.00 214 LEU A C 1
ATOM 1709 O O . LEU A 1 214 ? 38.039 6.109 -9.341 1.00 90.00 214 LEU A O 1
ATOM 1713 N N . LYS A 1 215 ? 38.021 3.893 -8.998 1.00 91.50 215 LYS A N 1
ATOM 1714 C CA . LYS A 1 215 ? 38.375 3.540 -10.374 1.00 91.50 215 LYS A CA 1
ATOM 1715 C C . LYS A 1 215 ? 37.429 2.489 -10.920 1.00 91.50 215 LYS A C 1
ATOM 1717 O O . LYS A 1 215 ? 37.152 1.489 -10.268 1.00 91.50 215 LYS A O 1
ATOM 1722 N N . VAL A 1 216 ? 36.969 2.705 -12.147 1.00 91.50 216 VAL A N 1
ATOM 1723 C CA . VAL A 1 216 ? 36.187 1.712 -12.885 1.00 91.50 216 VAL A CA 1
ATOM 1724 C C . VAL A 1 216 ? 37.053 0.476 -13.129 1.00 91.50 216 VAL A C 1
ATOM 1726 O O . VAL A 1 216 ? 38.213 0.588 -13.536 1.00 91.50 216 VAL A O 1
ATOM 1729 N N . MET A 1 217 ? 36.497 -0.707 -12.876 1.00 93.50 217 MET A N 1
ATOM 1730 C CA . MET A 1 217 ? 37.173 -1.962 -13.182 1.00 93.50 217 MET A CA 1
ATOM 1731 C C . MET A 1 217 ? 37.317 -2.120 -14.706 1.00 93.50 217 MET A C 1
ATOM 1733 O O . MET A 1 217 ? 36.330 -1.979 -15.423 1.00 93.50 217 MET A O 1
ATOM 1737 N N . PRO A 1 218 ? 38.517 -2.442 -15.226 1.00 88.00 218 PRO A N 1
ATOM 1738 C CA . PRO A 1 218 ? 38.764 -2.497 -16.670 1.00 88.00 218 PRO A CA 1
ATOM 1739 C C . PRO A 1 218 ? 38.231 -3.773 -17.339 1.00 88.00 218 PRO A C 1
ATOM 1741 O O . PRO A 1 218 ? 38.335 -3.916 -18.554 1.00 88.00 218 PRO A O 1
ATOM 1744 N N . GLU A 1 219 ? 37.722 -4.729 -16.561 1.00 89.44 219 GLU A N 1
ATOM 1745 C CA . GLU A 1 219 ? 37.201 -6.002 -17.055 1.00 89.44 219 GLU A CA 1
ATOM 1746 C C . GLU A 1 219 ? 35.678 -6.079 -16.911 1.00 89.44 219 GLU A C 1
ATOM 1748 O O . GLU A 1 219 ? 35.115 -5.685 -15.890 1.00 89.44 219 GLU A O 1
ATOM 1753 N N . ILE A 1 220 ? 35.024 -6.646 -17.928 1.00 91.81 220 ILE A N 1
ATOM 1754 C CA . ILE A 1 220 ? 33.624 -7.067 -17.854 1.00 91.81 220 ILE A CA 1
ATOM 1755 C C . ILE A 1 220 ? 33.593 -8.409 -17.128 1.00 91.81 220 ILE A C 1
ATOM 1757 O O . ILE A 1 220 ? 34.237 -9.366 -17.566 1.00 91.81 220 ILE A O 1
ATOM 1761 N N . LEU A 1 221 ? 32.855 -8.490 -16.024 1.00 91.00 221 LEU A N 1
ATOM 1762 C CA . LEU A 1 221 ? 32.705 -9.733 -15.274 1.00 91.00 221 LEU A CA 1
ATOM 1763 C C . LEU A 1 221 ? 31.503 -10.516 -15.784 1.00 91.00 221 LEU A C 1
ATOM 1765 O O . LEU A 1 221 ? 30.412 -9.968 -15.907 1.00 91.00 221 LEU A O 1
ATOM 1769 N N . GLU A 1 222 ? 31.705 -11.800 -16.059 1.00 88.00 222 GLU A N 1
ATOM 1770 C CA . GLU A 1 222 ? 30.611 -12.731 -16.316 1.00 88.00 222 GLU A CA 1
ATOM 1771 C C . GLU A 1 222 ? 29.997 -13.154 -14.980 1.00 88.00 222 GLU A C 1
ATOM 1773 O O . GLU A 1 222 ? 30.704 -13.554 -14.053 1.00 88.00 222 GLU A O 1
ATOM 1778 N N . ILE A 1 223 ? 28.682 -13.024 -14.882 1.00 85.38 223 ILE A N 1
ATOM 1779 C CA . ILE A 1 223 ? 27.895 -13.310 -13.691 1.00 85.38 223 ILE A CA 1
ATOM 1780 C C . ILE A 1 223 ? 27.057 -14.536 -14.015 1.00 85.38 223 ILE A C 1
ATOM 1782 O O . ILE A 1 223 ? 26.193 -14.478 -14.887 1.00 85.38 223 ILE A O 1
ATOM 1786 N N . ASN A 1 224 ? 27.353 -15.639 -13.334 1.00 79.19 224 ASN A N 1
ATOM 1787 C CA . ASN A 1 224 ? 26.735 -16.948 -13.564 1.00 79.19 224 ASN A CA 1
ATOM 1788 C C . ASN A 1 224 ? 26.036 -17.498 -12.312 1.00 79.19 224 ASN A C 1
ATOM 1790 O O . ASN A 1 224 ? 25.542 -18.626 -12.313 1.00 79.19 224 ASN A O 1
ATOM 1794 N N . ASP A 1 225 ? 26.032 -16.719 -11.236 1.00 66.44 225 ASP A N 1
ATOM 1795 C CA . ASP A 1 225 ? 25.506 -17.054 -9.925 1.00 66.44 225 ASP A CA 1
ATOM 1796 C C . ASP A 1 225 ? 24.847 -15.826 -9.278 1.00 66.44 225 ASP A C 1
ATOM 1798 O O . ASP A 1 225 ? 25.029 -14.676 -9.680 1.00 66.44 225 ASP A O 1
ATOM 1802 N N . GLY A 1 226 ? 24.051 -16.094 -8.247 1.00 61.28 226 GLY A N 1
ATOM 1803 C CA . GLY A 1 226 ? 23.251 -15.082 -7.575 1.00 61.28 226 GLY A CA 1
ATOM 1804 C C . GLY A 1 226 ? 21.835 -14.985 -8.131 1.00 61.28 226 GLY A C 1
ATOM 1805 O O . GLY A 1 226 ? 21.512 -15.452 -9.222 1.00 61.28 226 GLY A O 1
ATOM 1806 N N . PHE A 1 227 ? 20.969 -14.378 -7.332 1.00 54.69 227 PHE A N 1
ATOM 1807 C CA . PHE A 1 227 ? 19.594 -14.076 -7.696 1.00 54.69 227 PHE A CA 1
ATOM 1808 C C . PHE A 1 227 ? 19.427 -12.566 -7.651 1.00 54.69 227 PHE A C 1
ATOM 1810 O O . PHE A 1 227 ? 19.866 -11.911 -6.706 1.00 54.69 227 PHE A O 1
ATOM 1817 N N . THR A 1 228 ? 18.858 -11.991 -8.704 1.00 50.50 228 THR A N 1
ATOM 1818 C CA . THR A 1 228 ? 18.329 -10.633 -8.656 1.00 50.50 228 THR A CA 1
ATOM 1819 C C . THR A 1 228 ? 16.834 -10.768 -8.619 1.00 50.50 228 THR A C 1
ATOM 1821 O O . THR A 1 228 ? 16.251 -11.645 -9.257 1.00 50.50 228 THR A O 1
ATOM 1824 N N . PHE A 1 229 ? 16.207 -9.894 -7.867 1.00 45.78 229 PHE A N 1
ATOM 1825 C CA . PHE A 1 229 ? 14.792 -9.695 -8.024 1.00 45.78 229 PHE A CA 1
ATOM 1826 C C . PHE A 1 229 ? 14.656 -8.660 -9.131 1.00 45.78 229 PHE A C 1
ATOM 1828 O O . PHE A 1 229 ? 15.332 -7.629 -9.115 1.00 45.78 229 PHE A O 1
ATOM 1835 N N . ASN A 1 230 ? 13.856 -8.951 -10.153 1.00 44.97 230 ASN A N 1
ATOM 1836 C CA . ASN A 1 230 ? 13.448 -7.868 -11.039 1.00 44.97 230 ASN A CA 1
ATOM 1837 C C . ASN A 1 230 ? 12.617 -6.853 -10.224 1.00 44.97 230 ASN A C 1
ATOM 1839 O O . ASN A 1 230 ? 12.294 -7.076 -9.055 1.00 44.97 230 ASN A O 1
ATOM 1843 N N . ALA A 1 231 ? 12.208 -5.747 -10.844 1.00 38.34 231 ALA A N 1
ATOM 1844 C CA . ALA A 1 231 ? 11.354 -4.756 -10.179 1.00 38.34 231 ALA A CA 1
ATOM 1845 C C . ALA A 1 231 ? 10.007 -5.328 -9.653 1.00 38.34 231 ALA A C 1
ATOM 1847 O O . ALA A 1 231 ? 9.310 -4.636 -8.919 1.00 38.34 231 ALA A O 1
ATOM 1848 N N . LEU A 1 232 ? 9.669 -6.582 -10.001 1.00 40.34 232 LEU A N 1
ATOM 1849 C CA . LEU A 1 232 ? 8.481 -7.342 -9.592 1.00 40.34 232 LEU A CA 1
ATOM 1850 C C . LEU A 1 232 ? 8.695 -8.266 -8.379 1.00 40.34 232 LEU A C 1
ATOM 1852 O O . LEU A 1 232 ? 7.834 -9.104 -8.111 1.00 40.34 232 LEU A O 1
ATOM 1856 N N . MET A 1 233 ? 9.843 -8.210 -7.688 1.00 39.16 233 MET A N 1
ATOM 1857 C CA . MET A 1 233 ? 10.173 -9.145 -6.592 1.00 39.16 233 MET A CA 1
ATOM 1858 C C . MET A 1 233 ? 10.132 -10.629 -7.008 1.00 39.16 233 MET A C 1
ATOM 1860 O O . MET A 1 233 ? 10.097 -11.536 -6.175 1.00 39.16 233 MET A O 1
ATOM 1864 N N . GLN A 1 234 ? 10.178 -10.903 -8.312 1.00 42.81 234 GLN A N 1
ATOM 1865 C CA . GLN A 1 234 ? 10.339 -12.245 -8.842 1.00 42.81 234 GLN A CA 1
ATOM 1866 C C . GLN A 1 234 ? 11.838 -12.524 -8.932 1.00 42.81 234 GLN A C 1
ATOM 1868 O O . GLN A 1 234 ? 12.588 -11.776 -9.563 1.00 42.81 234 GLN A O 1
ATOM 1873 N N . GLY A 1 235 ? 12.281 -13.568 -8.234 1.00 45.09 235 GLY A N 1
ATOM 1874 C CA . GLY A 1 235 ? 13.678 -13.978 -8.231 1.00 45.09 235 GLY A CA 1
ATOM 1875 C C . GLY A 1 235 ? 14.046 -14.591 -9.573 1.00 45.09 235 GLY A C 1
ATOM 1876 O O . GLY A 1 235 ? 13.486 -15.616 -9.956 1.00 45.09 235 GLY A O 1
ATOM 1877 N N . PHE A 1 236 ? 15.008 -13.990 -10.261 1.00 55.66 236 PHE A N 1
ATOM 1878 C CA . PHE A 1 236 ? 15.625 -14.555 -11.452 1.00 55.66 236 PHE A CA 1
ATOM 1879 C C . PHE A 1 236 ? 17.105 -14.782 -11.199 1.00 55.66 236 PHE A C 1
ATOM 1881 O O . PHE A 1 236 ? 17.774 -13.998 -10.518 1.00 55.66 236 PHE A O 1
ATOM 1888 N N . GLU A 1 237 ? 17.614 -15.879 -11.749 1.00 64.44 237 GLU A N 1
ATOM 1889 C CA . GLU A 1 237 ? 19.047 -16.139 -11.768 1.00 64.44 237 GLU A CA 1
ATOM 1890 C C . GLU A 1 237 ? 19.763 -14.971 -12.452 1.00 64.44 237 GLU A C 1
ATOM 1892 O O . GLU A 1 237 ? 19.395 -14.564 -13.557 1.00 64.44 237 GLU A O 1
ATOM 1897 N N . GLN A 1 238 ? 20.795 -14.435 -11.800 1.00 69.12 238 GLN A N 1
ATOM 1898 C CA . GLN A 1 238 ? 21.686 -13.473 -12.432 1.00 69.12 238 GLN A CA 1
ATOM 1899 C C . GLN A 1 238 ? 22.606 -14.235 -13.383 1.00 69.12 238 GLN A C 1
ATOM 1901 O O . GLN A 1 238 ? 23.669 -14.712 -12.998 1.00 69.12 238 GLN A O 1
ATOM 1906 N N . LYS A 1 239 ? 22.184 -14.338 -14.642 1.00 81.75 239 LYS A N 1
ATOM 1907 C CA . LYS A 1 239 ? 23.033 -14.746 -15.761 1.00 81.75 239 LYS A CA 1
ATOM 1908 C C . LYS A 1 239 ? 23.253 -13.544 -16.655 1.00 81.75 239 LYS A C 1
ATOM 1910 O O . LYS A 1 239 ? 22.284 -12.993 -17.176 1.00 81.75 239 LYS A O 1
ATOM 1915 N N . GLY A 1 240 ? 24.496 -13.089 -16.781 1.00 88.31 240 GLY A N 1
ATOM 1916 C CA . GLY A 1 240 ? 24.779 -11.839 -17.479 1.00 88.31 240 GLY A CA 1
ATOM 1917 C C . GLY A 1 240 ? 26.212 -11.345 -17.390 1.00 88.31 240 GLY A C 1
ATOM 1918 O O . GLY A 1 240 ? 27.127 -12.063 -16.999 1.00 88.31 240 GLY A O 1
ATOM 1919 N N . PHE A 1 241 ? 26.385 -10.076 -17.734 1.00 90.75 241 PHE A N 1
ATOM 1920 C CA . PHE A 1 241 ? 27.651 -9.357 -17.646 1.00 90.75 241 PHE A CA 1
ATOM 1921 C C . PHE A 1 241 ? 27.523 -8.189 -16.672 1.00 90.75 241 PHE A C 1
ATOM 1923 O O . PHE A 1 241 ? 26.452 -7.600 -16.555 1.00 90.75 241 PHE A O 1
ATOM 1930 N N . ALA A 1 242 ? 28.599 -7.821 -15.986 1.00 91.94 242 ALA A N 1
ATOM 1931 C CA . ALA A 1 242 ? 28.596 -6.673 -15.091 1.00 91.94 242 ALA A CA 1
ATOM 1932 C C . ALA A 1 242 ? 29.866 -5.831 -15.202 1.00 91.94 242 ALA A C 1
ATOM 1934 O O . ALA A 1 242 ? 30.983 -6.347 -15.289 1.00 91.94 242 ALA A O 1
ATOM 1935 N N . LEU A 1 243 ? 29.661 -4.520 -15.136 1.00 94.25 243 LEU A N 1
ATOM 1936 C CA . LEU A 1 243 ? 30.688 -3.508 -14.928 1.00 94.25 243 LEU A CA 1
ATOM 1937 C C . LEU A 1 243 ? 30.585 -2.988 -13.499 1.00 94.25 243 LEU A C 1
ATOM 1939 O O . LEU A 1 243 ? 29.479 -2.843 -12.976 1.00 94.25 243 LEU A O 1
ATOM 1943 N N . PHE A 1 244 ? 31.725 -2.676 -12.889 1.00 93.94 244 PHE A N 1
ATOM 1944 C CA . PHE A 1 244 ? 31.795 -2.242 -11.497 1.00 93.94 244 PHE A CA 1
ATOM 1945 C C . PHE A 1 244 ? 32.663 -0.997 -11.342 1.00 93.94 244 PHE A C 1
ATOM 1947 O O . PHE A 1 244 ? 33.739 -0.888 -11.935 1.00 93.94 244 PHE A O 1
ATOM 1954 N N . HIS A 1 245 ? 32.218 -0.099 -10.472 1.00 94.69 245 HIS A N 1
ATOM 1955 C CA . HIS A 1 245 ? 32.964 1.070 -10.033 1.00 94.69 245 HIS A CA 1
ATOM 1956 C C . HIS A 1 245 ? 32.933 1.147 -8.499 1.00 94.69 245 HIS A C 1
ATOM 1958 O O . HIS A 1 245 ? 31.989 1.672 -7.909 1.00 94.69 245 HIS A O 1
ATOM 1964 N N . PRO A 1 246 ? 33.943 0.581 -7.819 1.00 94.88 246 PRO A N 1
ATOM 1965 C CA . PRO A 1 246 ? 34.068 0.678 -6.370 1.00 94.88 246 PRO A CA 1
ATOM 1966 C C . PRO A 1 246 ? 34.249 2.129 -5.920 1.00 94.88 246 PRO A C 1
ATOM 1968 O O . PRO A 1 246 ? 35.160 2.808 -6.381 1.00 94.88 246 PRO A O 1
ATOM 1971 N N . LEU A 1 247 ? 33.419 2.602 -4.993 1.00 93.25 247 LEU A N 1
ATOM 1972 C CA . LEU A 1 247 ? 33.383 3.999 -4.546 1.00 93.25 247 LEU A CA 1
ATOM 1973 C C . LEU A 1 247 ? 34.076 4.220 -3.204 1.00 93.25 247 LEU A C 1
ATOM 1975 O O . LEU A 1 247 ? 34.811 5.191 -3.029 1.00 93.25 247 LEU A O 1
ATOM 1979 N N . SER A 1 248 ? 33.840 3.337 -2.233 1.00 94.44 248 SER A N 1
ATOM 1980 C CA . SER A 1 248 ? 34.436 3.447 -0.899 1.00 94.44 248 SER A CA 1
ATOM 1981 C C . SER A 1 248 ? 34.459 2.108 -0.171 1.00 94.44 248 SER A C 1
ATOM 1983 O O . SER A 1 248 ? 33.721 1.186 -0.514 1.00 94.44 248 SER A O 1
ATOM 1985 N N . LYS A 1 249 ? 35.312 2.002 0.850 1.00 94.50 249 LYS A N 1
ATOM 1986 C CA . LYS A 1 249 ? 35.306 0.896 1.807 1.00 94.50 249 LYS A CA 1
ATOM 1987 C C . LYS A 1 249 ? 35.450 1.468 3.213 1.00 94.50 249 LYS A C 1
ATOM 1989 O O . LYS A 1 249 ? 36.423 2.170 3.485 1.00 94.50 249 LYS A O 1
ATOM 1994 N N . ILE A 1 250 ? 34.464 1.221 4.068 1.00 91.44 250 ILE A N 1
ATOM 1995 C CA . ILE A 1 250 ? 34.385 1.786 5.421 1.00 91.44 250 ILE A CA 1
ATOM 1996 C C . ILE A 1 250 ? 34.178 0.682 6.456 1.00 91.44 250 ILE A C 1
ATOM 1998 O O . ILE A 1 250 ? 33.652 -0.376 6.133 1.00 91.44 250 ILE A O 1
ATOM 2002 N N . MET A 1 251 ? 34.585 0.932 7.700 1.00 90.81 251 MET A N 1
ATOM 2003 C CA . MET A 1 251 ? 34.250 0.055 8.823 1.00 90.81 251 MET A CA 1
ATOM 2004 C C . MET A 1 251 ? 32.837 0.378 9.299 1.00 90.81 251 MET A C 1
ATOM 2006 O O . MET A 1 251 ? 32.570 1.517 9.685 1.00 90.81 251 MET A O 1
ATOM 2010 N N . GLU A 1 252 ? 31.953 -0.614 9.293 1.00 87.12 252 GLU A N 1
ATOM 2011 C CA . GLU A 1 252 ? 30.578 -0.482 9.768 1.00 87.12 252 GLU A CA 1
ATOM 2012 C C . GLU A 1 252 ? 30.288 -1.561 10.814 1.00 87.12 252 GLU A C 1
ATOM 2014 O O . GLU A 1 252 ? 30.790 -2.687 10.750 1.00 87.12 252 GLU A O 1
ATOM 2019 N N . GLU A 1 253 ? 29.513 -1.191 11.827 1.00 80.62 253 GLU A N 1
ATOM 2020 C CA . GLU A 1 253 ? 29.097 -2.106 12.878 1.00 80.62 253 GLU A CA 1
ATOM 2021 C C . GLU A 1 253 ? 27.838 -2.847 12.421 1.00 80.62 253 GLU A C 1
ATOM 2023 O O . GLU A 1 253 ? 26.829 -2.216 12.105 1.00 80.62 253 GLU A O 1
ATOM 2028 N N . ARG A 1 254 ? 27.883 -4.183 12.382 1.00 74.94 254 ARG A N 1
ATOM 2029 C CA . ARG A 1 254 ? 26.704 -5.011 12.106 1.00 74.94 254 ARG A CA 1
ATOM 2030 C C . ARG A 1 254 ? 26.508 -6.082 13.163 1.00 74.94 254 ARG A C 1
ATOM 2032 O O . ARG A 1 254 ? 27.459 -6.647 13.703 1.00 74.94 254 ARG A O 1
ATOM 2039 N N . THR A 1 255 ? 25.248 -6.385 13.432 1.00 74.75 255 THR A N 1
ATOM 2040 C CA . THR A 1 255 ? 24.868 -7.523 14.260 1.00 74.75 255 THR A CA 1
ATOM 2041 C C . THR A 1 255 ? 24.853 -8.771 13.390 1.00 74.75 255 THR A C 1
ATOM 2043 O O . THR A 1 255 ? 24.021 -8.900 12.496 1.00 74.75 255 THR A O 1
ATOM 2046 N N . VAL A 1 256 ? 25.786 -9.684 13.642 1.00 73.50 256 VAL A N 1
ATOM 2047 C CA . VAL A 1 256 ? 25.841 -10.985 12.981 1.00 73.50 256 VAL A CA 1
ATOM 2048 C C . VAL A 1 256 ? 25.217 -12.011 13.908 1.00 73.50 256 VAL A C 1
ATOM 2050 O O . VAL A 1 256 ? 25.727 -12.273 14.999 1.00 73.50 256 VAL A O 1
ATOM 2053 N N . THR A 1 257 ? 24.124 -12.613 13.455 1.00 67.88 257 THR A N 1
ATOM 2054 C CA . THR A 1 257 ? 23.521 -13.758 14.131 1.00 67.88 257 THR A CA 1
ATOM 2055 C C . THR A 1 257 ? 24.109 -15.019 13.527 1.00 67.88 257 THR A C 1
ATOM 2057 O O . THR A 1 257 ? 23.803 -15.382 12.394 1.00 67.88 257 THR A O 1
ATOM 2060 N N . THR A 1 258 ? 24.984 -15.682 14.276 1.00 69.88 258 THR A N 1
ATOM 2061 C CA . THR A 1 258 ? 25.448 -17.018 13.897 1.00 69.88 258 THR A CA 1
ATOM 2062 C C . THR A 1 258 ? 24.470 -18.031 14.490 1.00 69.88 258 THR A C 1
ATOM 2064 O O . THR A 1 258 ? 24.268 -18.002 15.711 1.00 69.88 258 THR A O 1
ATOM 2067 N N . PRO A 1 259 ? 23.861 -18.913 13.675 1.00 62.25 259 PRO A N 1
ATOM 2068 C CA . PRO A 1 259 ? 23.032 -19.992 14.194 1.00 62.25 259 PRO A CA 1
ATOM 2069 C C . PRO A 1 259 ? 23.803 -20.784 15.257 1.00 62.25 259 PRO A C 1
ATOM 2071 O O . PRO A 1 259 ? 24.986 -21.086 15.073 1.00 62.25 259 PRO A O 1
ATOM 2074 N N . GLY A 1 260 ? 23.152 -21.084 16.384 1.00 71.50 260 GLY A N 1
ATOM 2075 C CA . GLY A 1 260 ? 23.706 -22.003 17.380 1.00 71.50 260 GLY A CA 1
ATOM 2076 C C . GLY A 1 260 ? 23.895 -23.401 16.784 1.00 71.50 260 GLY A C 1
ATOM 2077 O O . GLY A 1 260 ? 23.338 -23.716 15.729 1.00 71.50 260 GLY A O 1
ATOM 2078 N N . LYS A 1 261 ? 24.683 -24.255 17.444 1.00 77.12 261 LYS A N 1
ATOM 2079 C CA . LYS A 1 261 ? 24.809 -25.655 17.014 1.00 77.12 261 LYS A CA 1
ATOM 2080 C C . LYS A 1 261 ? 23.456 -26.356 17.075 1.00 77.12 261 LYS A C 1
ATOM 2082 O O . LYS A 1 261 ? 22.640 -26.065 17.954 1.00 77.12 261 LYS A O 1
ATOM 2087 N N . ASP A 1 262 ? 23.241 -27.306 16.170 1.00 77.88 262 ASP A N 1
ATOM 2088 C CA . ASP A 1 262 ? 22.003 -28.072 16.167 1.00 77.88 262 ASP A CA 1
ATOM 2089 C C . ASP A 1 262 ? 21.871 -28.868 17.480 1.00 77.88 262 ASP A C 1
ATOM 2091 O O . ASP A 1 262 ? 22.800 -29.546 17.931 1.00 77.88 262 ASP A O 1
ATOM 2095 N N . PHE A 1 263 ? 20.700 -28.761 18.114 1.00 79.88 263 PHE A N 1
ATOM 2096 C CA . PHE A 1 263 ? 20.389 -29.462 19.361 1.00 79.88 263 PHE A CA 1
ATOM 2097 C C . PHE A 1 263 ? 20.513 -30.984 19.190 1.00 79.88 263 PHE A C 1
ATOM 2099 O O . PHE A 1 263 ? 20.943 -31.680 20.106 1.00 79.88 263 PHE A O 1
ATOM 2106 N N . GLU A 1 264 ? 20.137 -31.503 18.022 1.00 75.75 264 GLU A N 1
ATOM 2107 C CA . GLU A 1 264 ? 20.211 -32.917 17.674 1.00 75.75 264 GLU A CA 1
ATOM 2108 C C . GLU A 1 264 ? 21.656 -33.374 17.466 1.00 75.75 264 GLU A C 1
ATOM 2110 O O . GLU A 1 264 ? 22.028 -34.432 17.968 1.00 75.75 264 GLU A O 1
ATOM 2115 N N . GLU A 1 265 ? 22.498 -32.560 16.824 1.00 78.31 265 GLU A N 1
ATOM 2116 C CA . GLU A 1 265 ? 23.929 -32.855 16.662 1.00 78.31 265 GLU A CA 1
ATOM 2117 C C . GLU A 1 265 ? 24.633 -32.968 18.022 1.00 78.31 265 GLU A C 1
ATOM 2119 O O . GLU A 1 265 ? 25.406 -33.896 18.253 1.00 78.31 265 GLU A O 1
ATOM 2124 N N . LEU A 1 266 ? 24.318 -32.071 18.962 1.00 77.88 266 LEU A N 1
ATOM 2125 C CA . LEU A 1 266 ? 24.881 -32.108 20.316 1.00 77.88 266 LEU A CA 1
ATOM 2126 C C . LEU A 1 266 ? 24.335 -33.254 21.175 1.00 77.88 266 LEU A C 1
ATOM 2128 O O . LEU A 1 266 ? 25.015 -33.700 22.101 1.00 77.88 266 LEU A O 1
ATOM 2132 N N . ALA A 1 267 ? 23.127 -33.735 20.884 1.00 72.38 267 ALA A N 1
ATOM 2133 C CA . ALA A 1 267 ? 22.523 -34.873 21.567 1.00 72.38 267 ALA A CA 1
ATOM 2134 C C . ALA A 1 267 ? 22.990 -36.234 21.007 1.00 72.38 267 ALA A C 1
ATOM 2136 O O . ALA A 1 267 ? 22.937 -37.248 21.715 1.00 72.38 267 ALA A O 1
ATOM 2137 N N . GLN A 1 268 ? 23.471 -36.282 19.758 1.00 61.53 268 GLN A N 1
ATOM 2138 C CA . GLN A 1 268 ? 23.967 -37.502 19.121 1.00 61.53 268 GLN A CA 1
ATOM 2139 C C . GLN A 1 268 ? 25.253 -38.005 19.801 1.00 61.53 268 GLN A C 1
ATOM 2141 O O . GLN A 1 268 ? 26.303 -37.369 19.777 1.00 61.53 268 GLN A O 1
ATOM 2146 N N . GLY A 1 269 ? 25.166 -39.189 20.418 1.00 59.34 269 GLY A N 1
ATOM 2147 C CA . GLY A 1 269 ? 26.265 -39.832 21.154 1.00 59.34 269 GLY A CA 1
ATOM 2148 C C . GLY A 1 269 ? 26.015 -40.006 22.657 1.00 59.34 269 GLY A C 1
ATOM 2149 O O . GLY A 1 269 ? 26.837 -40.615 23.343 1.00 59.34 269 GLY A O 1
ATOM 2150 N N . MET A 1 270 ? 24.886 -39.516 23.177 1.00 65.12 270 MET A N 1
ATOM 2151 C CA . MET A 1 270 ? 24.475 -39.730 24.570 1.00 65.12 270 MET A CA 1
ATOM 2152 C C . MET A 1 270 ? 23.844 -41.122 24.764 1.00 65.12 270 MET A C 1
ATOM 2154 O O . MET A 1 270 ? 23.200 -41.653 23.864 1.00 65.12 270 MET A O 1
ATOM 2158 N N . GLN A 1 271 ? 24.047 -41.742 25.936 1.00 56.16 271 GLN A N 1
ATOM 2159 C CA . GLN A 1 271 ? 23.601 -43.122 26.213 1.00 56.16 271 GLN A CA 1
ATOM 2160 C C . GLN A 1 271 ? 22.076 -43.282 26.398 1.00 56.16 271 GLN A C 1
ATOM 2162 O O . GLN A 1 271 ? 21.581 -44.405 26.322 1.00 56.16 271 GLN A O 1
ATOM 2167 N N . GLU A 1 272 ? 21.329 -42.202 26.657 1.00 62.66 272 GLU A N 1
ATOM 2168 C CA . GLU A 1 272 ? 19.865 -42.228 26.831 1.00 62.66 272 GLU A CA 1
ATOM 2169 C C . GLU A 1 272 ? 19.141 -41.784 25.543 1.00 62.66 272 GLU A C 1
ATOM 2171 O O . GLU A 1 272 ? 19.658 -40.961 24.790 1.00 62.66 272 GLU A O 1
ATOM 2176 N N . ASN A 1 273 ? 17.917 -42.288 25.307 1.00 65.75 273 ASN A N 1
ATOM 2177 C CA . ASN A 1 273 ? 17.046 -41.813 24.221 1.00 65.75 273 ASN A CA 1
ATOM 2178 C C . ASN A 1 273 ? 16.881 -40.289 24.317 1.00 65.75 273 ASN A C 1
ATOM 2180 O O . ASN A 1 273 ? 16.236 -39.807 25.244 1.00 65.75 273 ASN A O 1
ATOM 2184 N N . TYR A 1 274 ? 17.435 -39.538 23.364 1.00 76.38 274 TYR A N 1
ATOM 2185 C CA . TYR A 1 274 ? 17.432 -38.070 23.372 1.00 76.38 274 TYR A CA 1
ATOM 2186 C C . TYR A 1 274 ? 16.086 -37.446 22.983 1.00 76.38 274 TYR A C 1
ATOM 2188 O O . TYR A 1 274 ? 15.949 -36.231 23.040 1.00 76.38 274 TYR A O 1
ATOM 2196 N N . LYS A 1 275 ? 15.092 -38.237 22.573 1.00 82.69 275 LYS A N 1
ATOM 2197 C CA . LYS A 1 275 ? 13.780 -37.754 22.136 1.00 82.69 275 LYS A CA 1
ATOM 2198 C C . LYS A 1 275 ? 12.674 -38.529 22.845 1.00 82.69 275 LYS A C 1
ATOM 2200 O O . LYS A 1 275 ? 12.682 -39.758 22.840 1.00 82.69 275 LYS A O 1
ATOM 2205 N N . ASP A 1 276 ? 11.736 -37.804 23.442 1.00 82.19 276 ASP A N 1
ATOM 2206 C CA . ASP A 1 276 ? 10.508 -38.330 24.035 1.00 82.19 276 ASP A CA 1
ATOM 2207 C C . ASP A 1 276 ? 9.334 -37.858 23.165 1.00 82.19 276 ASP A C 1
ATOM 2209 O O . ASP A 1 276 ? 9.074 -36.659 23.062 1.00 82.19 276 ASP A O 1
ATOM 2213 N N . GLU A 1 277 ? 8.661 -38.788 22.486 1.00 81.25 277 GLU A N 1
ATOM 2214 C CA . GLU A 1 277 ? 7.588 -38.484 21.533 1.00 81.25 277 GLU A CA 1
ATOM 2215 C C . GLU A 1 277 ? 6.214 -38.736 22.142 1.00 81.25 277 GLU A C 1
ATOM 2217 O O . GLU A 1 277 ? 5.959 -39.804 22.699 1.00 81.25 277 GLU A O 1
ATOM 2222 N N . ASN A 1 278 ? 5.313 -37.766 21.983 1.00 73.25 278 ASN A N 1
ATOM 2223 C CA . ASN A 1 278 ? 3.915 -37.862 22.395 1.00 73.25 278 ASN A CA 1
ATOM 2224 C C . ASN A 1 278 ? 3.699 -38.349 23.841 1.00 73.25 278 ASN A C 1
ATOM 2226 O O . ASN A 1 278 ? 2.778 -39.118 24.127 1.00 73.25 278 ASN A O 1
ATOM 2230 N N . VAL A 1 279 ? 4.534 -37.888 24.770 1.00 75.69 279 VAL A N 1
ATOM 2231 C CA . VAL A 1 279 ? 4.463 -38.266 26.187 1.00 75.69 279 VAL A CA 1
ATOM 2232 C C . VAL A 1 279 ? 3.558 -37.317 26.973 1.00 75.69 279 VAL A C 1
ATOM 2234 O O . VAL A 1 279 ? 3.512 -36.122 26.699 1.00 75.69 279 VAL A O 1
ATOM 2237 N N . SER A 1 280 ? 2.823 -37.833 27.961 1.00 78.81 280 SER A N 1
ATOM 2238 C CA . SER A 1 280 ? 2.061 -36.994 28.903 1.00 78.81 280 SER A CA 1
ATOM 2239 C C . SER A 1 280 ? 3.006 -36.230 29.839 1.00 78.81 280 SER A C 1
ATOM 2241 O O . SER A 1 280 ? 4.126 -36.675 30.091 1.00 78.81 280 SER A O 1
ATOM 2243 N N . LEU A 1 281 ? 2.543 -35.115 30.414 1.00 79.12 281 LEU A N 1
ATOM 2244 C CA . LEU A 1 281 ? 3.298 -34.362 31.424 1.00 79.12 281 LEU A CA 1
ATOM 2245 C C . LEU A 1 281 ? 3.715 -35.240 32.622 1.00 79.12 281 LEU A C 1
ATOM 2247 O O . LEU A 1 281 ? 4.768 -35.016 33.218 1.00 79.12 281 LEU A O 1
ATOM 2251 N N . ASP A 1 282 ? 2.927 -36.271 32.940 1.00 78.00 282 ASP A N 1
ATOM 2252 C CA . ASP A 1 282 ? 3.199 -37.195 34.047 1.00 78.00 282 ASP A CA 1
ATOM 2253 C C . ASP A 1 282 ? 4.436 -38.074 33.835 1.00 78.00 282 ASP A C 1
ATOM 2255 O O . ASP A 1 282 ? 5.004 -38.564 34.813 1.00 78.00 282 ASP A O 1
ATOM 2259 N N . TYR A 1 283 ? 4.878 -38.241 32.583 1.00 82.00 283 TYR A N 1
ATOM 2260 C CA . TYR A 1 283 ? 6.103 -38.968 32.238 1.00 82.00 283 TYR A CA 1
ATOM 2261 C C . TYR A 1 283 ? 7.363 -38.267 32.770 1.00 82.00 283 TYR A C 1
ATOM 2263 O O . TYR A 1 283 ? 8.376 -38.919 33.028 1.00 82.00 283 TYR A O 1
ATOM 2271 N N . PHE A 1 284 ? 7.312 -36.946 32.965 1.00 84.56 284 PHE A N 1
ATOM 2272 C CA . PHE A 1 284 ? 8.463 -36.167 33.407 1.00 84.56 284 PHE A CA 1
ATOM 2273 C C . PHE A 1 284 ? 8.580 -36.112 34.943 1.00 84.56 284 PHE A C 1
ATOM 2275 O O . PHE A 1 284 ? 7.557 -36.092 35.646 1.00 84.56 284 PHE A O 1
ATOM 2282 N N . PRO A 1 285 ? 9.816 -36.045 35.487 1.00 83.25 285 PRO A N 1
ATOM 2283 C CA . PRO A 1 285 ? 10.056 -35.852 36.918 1.00 83.25 285 PRO A CA 1
ATOM 2284 C C . PRO A 1 285 ? 9.358 -34.590 37.443 1.00 83.25 285 PRO A C 1
ATOM 2286 O O . PRO A 1 285 ? 9.277 -33.613 36.692 1.00 83.25 285 PRO A O 1
ATOM 2289 N N . PRO A 1 286 ? 8.889 -34.566 38.707 1.00 81.38 286 PRO A N 1
ATOM 2290 C CA . PRO A 1 286 ? 8.215 -33.404 39.291 1.00 81.38 286 PRO A CA 1
ATOM 2291 C C . PRO A 1 286 ? 8.970 -32.085 39.085 1.00 81.38 286 PRO A C 1
ATOM 2293 O O . PRO A 1 286 ? 8.357 -31.073 38.767 1.00 8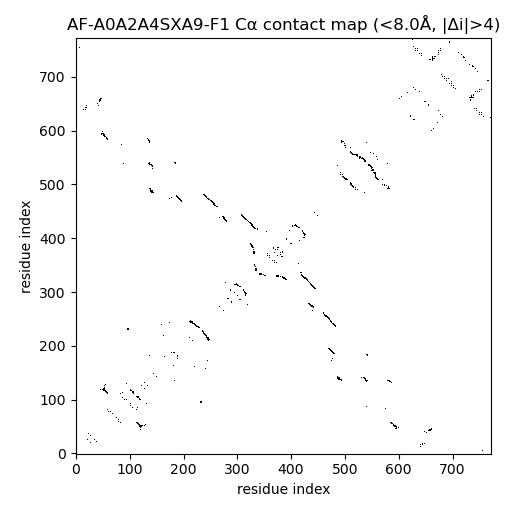1.38 286 PRO A O 1
ATOM 2296 N N . GLU A 1 287 ? 10.298 -32.125 39.178 1.00 83.38 287 GLU A N 1
ATOM 2297 C CA . GLU A 1 287 ? 11.204 -30.984 39.034 1.00 83.38 287 GLU A CA 1
ATOM 2298 C C . GLU A 1 287 ? 11.233 -30.398 37.608 1.00 83.38 287 GLU A C 1
ATOM 2300 O O . GLU A 1 287 ? 11.635 -29.252 37.424 1.00 83.38 287 GLU A O 1
ATOM 2305 N N . ALA A 1 288 ? 10.800 -31.159 36.595 1.00 82.81 288 ALA A N 1
ATOM 2306 C CA . ALA A 1 288 ? 10.802 -30.748 35.189 1.00 82.81 288 ALA A CA 1
ATOM 2307 C C . ALA A 1 288 ? 9.409 -30.368 34.648 1.00 82.81 288 ALA A C 1
ATOM 2309 O O . ALA A 1 288 ? 9.313 -29.765 33.578 1.00 82.81 288 ALA A O 1
ATOM 2310 N N . ARG A 1 289 ? 8.321 -30.692 35.363 1.00 84.88 289 ARG A N 1
ATOM 2311 C CA . ARG A 1 289 ? 6.937 -30.508 34.874 1.00 84.88 289 ARG A CA 1
ATOM 2312 C C . ARG A 1 289 ? 6.571 -29.044 34.650 1.00 84.88 289 ARG A C 1
ATOM 2314 O O . ARG A 1 289 ? 5.996 -28.704 33.616 1.00 84.88 289 ARG A O 1
ATOM 2321 N N . ASP A 1 290 ? 6.933 -28.169 35.582 1.00 79.94 290 ASP A N 1
ATOM 2322 C CA . ASP A 1 290 ? 6.617 -26.737 35.493 1.00 79.94 290 ASP A CA 1
ATOM 2323 C C . ASP A 1 290 ? 7.379 -26.069 34.341 1.00 79.94 290 ASP A C 1
ATOM 2325 O O . ASP A 1 290 ? 6.829 -25.257 33.594 1.00 79.94 290 ASP A O 1
ATOM 2329 N N . VAL A 1 291 ? 8.628 -26.485 34.125 1.00 82.56 291 VAL A N 1
ATOM 2330 C CA . VAL A 1 291 ? 9.467 -25.997 33.025 1.00 82.56 291 VAL A CA 1
ATOM 2331 C C . VAL A 1 291 ? 8.927 -26.480 31.677 1.00 82.56 291 VAL A C 1
ATOM 2333 O O . VAL A 1 291 ? 8.722 -25.675 30.778 1.00 82.56 291 VAL A O 1
ATOM 2336 N N . ILE A 1 292 ? 8.613 -27.770 31.534 1.00 82.44 292 ILE A N 1
ATOM 2337 C CA . ILE A 1 292 ? 8.110 -28.350 30.275 1.00 82.44 292 ILE A CA 1
ATOM 2338 C C . ILE A 1 292 ? 6.708 -27.833 29.931 1.00 82.44 292 ILE A C 1
ATOM 2340 O O . ILE A 1 292 ? 6.416 -27.558 28.768 1.00 82.44 292 ILE A O 1
ATOM 2344 N N . SER A 1 293 ? 5.834 -27.656 30.924 1.00 78.00 293 SER A N 1
ATOM 2345 C CA . SER A 1 293 ? 4.475 -27.150 30.693 1.00 78.00 293 SER A CA 1
ATOM 2346 C C . SER A 1 293 ? 4.442 -25.686 30.231 1.00 78.00 293 SER A C 1
ATOM 2348 O O . SER A 1 293 ? 3.554 -25.325 29.443 1.00 78.00 293 SER A O 1
ATOM 2350 N N . SER A 1 294 ? 5.412 -24.878 30.680 1.00 77.94 294 SER A N 1
ATOM 2351 C CA . SER A 1 294 ? 5.572 -23.456 30.342 1.00 77.94 294 SER A CA 1
ATOM 2352 C C . SER A 1 294 ? 6.448 -23.192 29.109 1.00 77.94 294 SER A C 1
ATOM 2354 O O . SER A 1 294 ? 6.388 -22.096 28.550 1.00 77.94 294 SER A O 1
ATOM 2356 N N . LEU A 1 295 ? 7.214 -24.183 28.640 1.00 78.62 295 LEU A N 1
ATOM 2357 C CA . LEU A 1 295 ? 8.114 -24.043 27.496 1.00 78.62 295 LEU A CA 1
ATOM 2358 C C . LEU A 1 295 ? 7.338 -23.892 26.174 1.00 78.62 295 LEU A C 1
ATOM 2360 O O . LEU A 1 295 ? 6.509 -24.729 25.809 1.00 78.62 295 LEU A O 1
ATOM 2364 N N . GLY A 1 296 ? 7.613 -22.811 25.440 1.00 71.31 296 GLY A N 1
ATOM 2365 C CA . GLY A 1 296 ? 7.029 -22.563 24.118 1.00 71.31 296 GLY A CA 1
ATOM 2366 C C . GLY A 1 296 ? 7.557 -23.523 23.045 1.00 71.31 296 GLY A C 1
ATOM 2367 O O . GLY A 1 296 ? 8.639 -24.089 23.186 1.00 71.31 296 GLY A O 1
ATOM 2368 N N . ALA A 1 297 ? 6.816 -23.692 21.945 1.00 71.94 297 ALA A N 1
ATOM 2369 C CA . ALA A 1 297 ? 7.259 -24.521 20.821 1.00 71.94 297 ALA A CA 1
ATOM 2370 C C . ALA A 1 297 ? 8.615 -24.042 20.264 1.00 71.94 297 ALA A C 1
ATOM 2372 O O . ALA A 1 297 ? 8.852 -22.840 20.133 1.00 71.94 297 ALA A O 1
ATOM 2373 N N . ASN A 1 298 ? 9.500 -24.990 19.953 1.00 74.62 298 ASN A N 1
ATOM 2374 C CA . ASN A 1 298 ? 10.875 -24.777 19.495 1.00 74.62 298 ASN A CA 1
ATOM 2375 C C . ASN A 1 298 ? 11.773 -23.969 20.460 1.00 74.62 298 ASN A C 1
ATOM 2377 O O . ASN A 1 298 ? 12.821 -23.468 20.056 1.00 74.62 298 ASN A O 1
ATOM 2381 N N . LYS A 1 299 ? 11.383 -23.830 21.736 1.00 81.31 299 LYS A N 1
ATOM 2382 C CA . LYS A 1 299 ? 12.212 -23.222 22.789 1.00 81.31 299 LYS A CA 1
ATOM 2383 C C . LYS A 1 299 ? 12.978 -24.283 23.574 1.00 81.31 299 LYS A C 1
ATOM 2385 O O . LYS A 1 299 ? 12.593 -25.453 23.603 1.00 81.31 299 LYS A O 1
ATOM 2390 N N . ILE A 1 300 ? 14.064 -23.846 24.204 1.00 84.88 300 ILE A N 1
ATOM 2391 C CA . ILE A 1 300 ? 14.958 -24.668 25.023 1.00 84.88 300 ILE A CA 1
ATOM 2392 C C . ILE A 1 300 ? 14.823 -24.215 26.476 1.00 84.88 300 ILE A C 1
ATOM 2394 O O . ILE A 1 300 ? 14.678 -23.021 26.733 1.00 84.88 300 ILE A O 1
ATOM 2398 N N . SER A 1 301 ? 14.803 -25.164 27.405 1.00 87.31 301 SER A N 1
ATOM 2399 C CA . SER A 1 301 ? 14.739 -24.895 28.837 1.00 87.31 301 SER A CA 1
ATOM 2400 C C . SER A 1 301 ? 16.079 -24.413 29.388 1.00 87.31 301 SER A C 1
ATOM 2402 O O . SER A 1 301 ? 17.134 -24.699 28.824 1.00 87.31 301 SER A O 1
ATOM 2404 N N . ASP A 1 302 ? 16.051 -23.805 30.571 1.00 85.69 302 ASP A N 1
ATOM 2405 C CA . ASP A 1 302 ? 17.244 -23.728 31.415 1.00 85.69 302 ASP A CA 1
ATOM 2406 C C . ASP A 1 302 ? 17.719 -25.135 31.831 1.00 85.69 302 ASP A C 1
ATOM 2408 O O . ASP A 1 302 ? 16.987 -26.127 31.701 1.00 85.69 302 ASP A O 1
ATOM 2412 N N . VAL A 1 303 ? 18.954 -25.232 32.339 1.00 87.81 303 VAL A N 1
ATOM 2413 C CA . VAL A 1 303 ? 19.513 -26.489 32.861 1.00 87.81 303 VAL A CA 1
ATOM 2414 C C . VAL A 1 303 ? 18.736 -26.919 34.106 1.00 87.81 303 VAL A C 1
ATOM 2416 O O . VAL A 1 303 ? 18.786 -26.253 35.139 1.00 87.81 303 VAL A O 1
ATOM 2419 N N . ILE A 1 304 ? 18.071 -28.070 34.026 1.00 88.94 304 ILE A N 1
ATOM 2420 C CA . ILE A 1 304 ? 17.316 -28.673 35.126 1.00 88.94 304 ILE A CA 1
ATOM 2421 C C . ILE A 1 304 ? 18.229 -29.624 35.898 1.00 88.94 304 ILE A C 1
ATOM 2423 O O . ILE A 1 304 ? 18.858 -30.517 35.325 1.00 88.94 304 ILE A O 1
ATOM 2427 N N . GLU A 1 305 ? 18.299 -29.447 37.213 1.00 89.62 305 GLU A N 1
ATOM 2428 C CA . GLU A 1 305 ? 19.071 -30.305 38.106 1.00 89.62 305 GLU A CA 1
ATOM 2429 C C . GLU A 1 305 ? 18.181 -31.378 38.746 1.00 89.62 305 GLU A C 1
ATOM 2431 O O . GLU A 1 305 ? 17.221 -31.068 39.445 1.00 89.62 305 GLU A O 1
ATOM 2436 N N . LEU A 1 306 ? 18.529 -32.649 38.534 1.00 85.81 306 LEU A N 1
ATOM 2437 C CA . LEU A 1 306 ? 17.927 -33.808 39.197 1.00 85.81 306 LEU A CA 1
ATOM 2438 C C . LEU A 1 306 ? 18.927 -34.432 40.186 1.00 85.81 306 LEU A C 1
ATOM 2440 O O . LEU A 1 306 ? 20.098 -34.042 40.244 1.00 85.81 306 LEU A O 1
ATOM 2444 N N . SER A 1 307 ? 18.482 -35.423 40.964 1.00 82.94 307 SER A N 1
ATOM 2445 C CA . SER A 1 307 ? 19.306 -36.085 41.992 1.00 82.94 307 SER A CA 1
ATOM 2446 C C . SER A 1 307 ? 20.656 -36.580 41.458 1.00 82.94 307 SER A C 1
ATOM 2448 O O . SER A 1 307 ? 21.690 -36.241 42.026 1.00 82.94 307 SER A O 1
ATOM 2450 N N . GLU A 1 308 ? 20.656 -37.278 40.319 1.00 85.12 308 GLU A N 1
ATOM 2451 C CA . GLU A 1 308 ? 21.848 -37.930 39.745 1.00 85.12 308 GLU A CA 1
ATOM 2452 C C . GLU A 1 308 ? 22.303 -37.337 38.397 1.00 85.12 308 GLU A C 1
ATOM 2454 O O . GLU A 1 308 ? 23.318 -37.749 37.837 1.00 85.12 308 GLU A O 1
ATOM 2459 N N . LYS A 1 309 ? 21.564 -36.380 37.825 1.00 89.25 309 LYS A N 1
ATOM 2460 C CA . LYS A 1 309 ? 21.815 -35.885 36.460 1.00 89.25 309 LYS A CA 1
ATOM 2461 C C . LYS A 1 309 ? 21.389 -34.437 36.253 1.00 89.25 309 LYS A C 1
ATOM 2463 O O . LYS A 1 309 ? 20.541 -33.926 36.978 1.00 89.25 309 LYS A O 1
ATOM 2468 N N . TYR A 1 310 ? 21.970 -33.799 35.244 1.00 89.38 310 TYR A N 1
ATOM 2469 C CA . TYR A 1 310 ? 21.517 -32.520 34.705 1.00 89.38 310 TYR A CA 1
ATOM 2470 C C . TYR A 1 310 ? 20.858 -32.742 33.341 1.00 89.38 310 TYR A C 1
ATOM 2472 O O . TYR A 1 310 ? 21.340 -33.573 32.564 1.00 89.38 310 TYR A O 1
ATOM 2480 N N . ILE A 1 311 ? 19.772 -32.019 33.049 1.00 88.94 311 ILE A N 1
ATOM 2481 C CA . ILE A 1 311 ? 19.013 -32.163 31.798 1.00 88.94 311 ILE A CA 1
ATOM 2482 C C . ILE A 1 311 ? 18.685 -30.799 31.177 1.00 88.94 311 ILE A C 1
ATOM 2484 O O . ILE A 1 311 ? 18.265 -29.881 31.875 1.00 88.94 311 ILE A O 1
ATOM 2488 N N . LEU A 1 312 ? 18.831 -30.689 29.855 1.00 88.94 312 LEU A N 1
ATOM 2489 C CA . LEU A 1 312 ? 18.291 -29.607 29.021 1.00 88.94 312 LEU A CA 1
ATOM 2490 C C . LEU A 1 312 ? 17.183 -30.167 28.131 1.00 88.94 312 LEU A C 1
ATOM 2492 O O . LEU A 1 312 ? 17.398 -31.201 27.504 1.00 88.94 312 LEU A O 1
ATOM 2496 N N . PHE A 1 313 ? 16.041 -29.486 28.030 1.00 87.75 313 PHE A N 1
ATOM 2497 C CA . PHE A 1 313 ? 14.929 -29.881 27.163 1.00 87.75 313 PHE A CA 1
ATOM 2498 C C . PHE A 1 313 ? 14.741 -28.897 26.010 1.00 87.75 313 PHE A C 1
ATOM 2500 O O . PHE A 1 313 ? 14.799 -27.690 26.210 1.00 87.75 313 PHE A O 1
ATOM 2507 N N . LYS A 1 314 ? 14.423 -29.401 24.817 1.00 87.31 314 LYS A N 1
ATOM 2508 C CA . LYS A 1 314 ? 13.899 -28.625 23.687 1.00 87.31 314 LYS A CA 1
ATOM 2509 C C . LYS A 1 314 ? 12.479 -29.081 23.382 1.00 87.31 314 LYS A C 1
ATOM 2511 O O . LYS A 1 314 ? 12.246 -30.264 23.136 1.00 87.31 314 LYS A O 1
ATOM 2516 N N . MET A 1 315 ? 11.530 -28.150 23.380 1.00 85.88 315 MET A N 1
ATOM 2517 C CA . MET A 1 315 ? 10.141 -28.433 23.018 1.00 85.88 315 MET A CA 1
ATOM 2518 C C . MET A 1 315 ? 10.015 -28.531 21.499 1.00 85.88 315 MET A C 1
ATOM 2520 O O . MET A 1 315 ? 10.287 -27.557 20.802 1.00 85.88 315 MET A O 1
ATOM 2524 N N . LEU A 1 316 ? 9.580 -29.676 20.976 1.00 83.88 316 LEU A N 1
ATOM 2525 C CA . LEU A 1 316 ? 9.381 -29.879 19.538 1.00 83.88 316 LEU A CA 1
ATOM 2526 C C . LEU A 1 316 ? 7.914 -29.672 19.148 1.00 83.88 316 LEU A C 1
ATOM 2528 O O . LEU A 1 316 ? 7.636 -28.938 18.203 1.00 83.88 316 LEU A O 1
ATOM 2532 N N . SER A 1 317 ? 6.972 -30.249 19.900 1.00 77.06 317 SER A N 1
ATOM 2533 C CA . SER A 1 317 ? 5.536 -30.019 19.697 1.00 77.06 317 SER A CA 1
ATOM 2534 C C . SER A 1 317 ? 4.726 -30.175 20.986 1.00 77.06 317 SER A C 1
ATOM 2536 O O . SER A 1 317 ? 5.133 -30.858 21.929 1.00 77.06 317 SER A O 1
ATOM 2538 N N . LYS A 1 318 ? 3.561 -29.519 21.009 1.00 74.25 318 LYS A N 1
ATOM 2539 C CA . LYS A 1 318 ? 2.547 -29.618 22.062 1.00 74.25 318 LYS A CA 1
ATOM 2540 C C . LYS A 1 318 ? 1.216 -29.930 21.389 1.00 74.25 318 LYS A C 1
ATOM 2542 O O . LYS A 1 318 ? 0.577 -29.034 20.843 1.00 74.25 318 LYS A O 1
ATOM 2547 N N . GLU A 1 319 ? 0.832 -31.198 21.393 1.00 62.34 319 GLU A N 1
ATOM 2548 C CA . GLU A 1 319 ? -0.389 -31.683 20.750 1.00 62.34 319 GLU A CA 1
ATOM 2549 C C . GLU A 1 319 ? -1.440 -32.011 21.815 1.00 62.34 319 GLU A C 1
ATOM 2551 O O . GLU A 1 319 ? -1.125 -32.491 22.901 1.00 62.34 319 GLU A O 1
ATOM 2556 N N . GLY A 1 320 ? -2.707 -31.705 21.541 1.00 51.44 320 GLY A N 1
ATOM 2557 C CA . GLY A 1 320 ? -3.828 -32.025 22.426 1.00 51.44 320 GLY A CA 1
ATOM 2558 C C . GLY A 1 320 ? -4.849 -32.897 21.707 1.00 51.44 320 GLY A C 1
ATOM 2559 O O . GLY A 1 320 ? -5.128 -32.668 20.532 1.00 51.44 320 GLY A O 1
ATOM 2560 N N . ARG A 1 321 ? -5.437 -33.875 22.409 1.00 48.75 321 ARG A N 1
ATOM 2561 C CA . ARG A 1 321 ? -6.674 -34.529 21.950 1.00 48.75 321 ARG A CA 1
ATOM 2562 C C . ARG A 1 321 ? -7.879 -33.614 22.186 1.00 48.75 321 ARG A C 1
ATOM 2564 O O . ARG A 1 321 ? -7.933 -32.919 23.199 1.00 48.75 321 ARG A O 1
ATOM 2571 N N . ALA A 1 322 ? -8.821 -33.628 21.242 1.00 51.06 322 ALA A N 1
ATOM 2572 C CA . ALA A 1 322 ? -10.091 -32.917 21.340 1.00 51.06 322 ALA A CA 1
ATOM 2573 C C . ALA A 1 322 ? -10.975 -33.495 22.460 1.00 51.06 322 ALA A C 1
ATOM 2575 O O . ALA A 1 322 ? -10.884 -34.678 22.786 1.00 51.06 322 ALA A O 1
ATOM 2576 N N . GLU A 1 323 ? -11.827 -32.648 23.036 1.00 63.22 323 GLU A N 1
ATOM 2577 C CA . GLU A 1 323 ? -12.836 -33.025 24.029 1.00 63.22 323 GLU A CA 1
ATOM 2578 C C . GLU A 1 323 ? -13.798 -34.081 23.451 1.00 63.22 323 GLU A C 1
ATOM 2580 O O . GLU A 1 323 ? -14.311 -33.921 22.337 1.00 63.22 323 GLU A O 1
ATOM 2585 N N . GLN A 1 324 ? -14.031 -35.165 24.196 1.00 80.06 324 GLN A N 1
ATOM 2586 C CA . GLN A 1 324 ? -14.994 -36.213 23.847 1.00 80.06 324 GLN A CA 1
ATOM 2587 C C . GLN A 1 324 ? -16.121 -36.241 24.877 1.00 80.06 324 GLN A C 1
ATOM 2589 O O . GLN A 1 324 ? -15.887 -36.072 26.075 1.00 80.06 324 GLN A O 1
ATOM 2594 N N . VAL A 1 325 ? -17.344 -36.488 24.417 1.00 83.31 325 VAL A N 1
ATOM 2595 C CA . VAL A 1 325 ? -18.517 -36.637 25.287 1.00 83.31 325 VAL A CA 1
ATOM 2596 C C . VAL A 1 325 ? -19.183 -37.979 25.031 1.00 83.31 325 VAL A C 1
ATOM 2598 O O . VAL A 1 325 ? -19.197 -38.471 23.902 1.00 83.31 325 VAL A O 1
ATOM 2601 N N . GLN A 1 326 ? -19.738 -38.567 26.087 1.00 92.56 326 GLN A N 1
ATOM 2602 C CA . GLN A 1 326 ? -20.700 -39.656 25.973 1.00 92.56 326 GLN A CA 1
ATOM 2603 C C . GLN A 1 326 ? -22.103 -39.082 26.159 1.00 92.56 326 GLN A C 1
ATOM 2605 O O . GLN A 1 326 ? -22.350 -38.343 27.117 1.00 92.56 326 GLN A O 1
ATOM 2610 N N . ALA A 1 327 ? -23.027 -39.408 25.257 1.00 94.12 327 ALA A N 1
ATOM 2611 C CA . ALA A 1 327 ? -24.393 -38.903 25.321 1.00 94.12 327 ALA A CA 1
ATOM 2612 C C . ALA A 1 327 ? -25.416 -39.929 24.846 1.00 94.12 327 ALA A C 1
ATOM 2614 O O . ALA A 1 327 ? -25.107 -40.825 24.066 1.00 94.12 327 ALA A O 1
ATOM 2615 N N . SER A 1 328 ? -26.654 -39.739 25.287 1.00 95.62 328 SER A N 1
ATOM 2616 C CA . SER A 1 328 ? -27.823 -40.466 24.800 1.00 95.62 328 SER A CA 1
ATOM 2617 C C . SER A 1 328 ? -28.853 -39.500 24.224 1.00 95.62 328 SER A C 1
ATOM 2619 O O . SER A 1 328 ? -28.865 -38.317 24.575 1.00 95.62 328 SER A O 1
ATOM 2621 N N . HIS A 1 329 ? -29.712 -39.968 23.319 1.00 96.31 329 HIS A N 1
ATOM 2622 C CA . HIS A 1 329 ? -30.725 -39.116 22.704 1.00 96.31 329 HIS A CA 1
ATOM 2623 C C . HIS A 1 329 ? -32.090 -39.790 22.498 1.00 96.31 329 HIS A C 1
ATOM 2625 O O . HIS A 1 329 ? -32.221 -41.011 22.439 1.00 96.31 329 HIS A O 1
ATOM 2631 N N . ILE A 1 330 ? -33.120 -38.964 22.328 1.00 96.00 330 ILE A N 1
ATOM 2632 C CA . ILE A 1 330 ? -34.433 -39.364 21.814 1.00 96.00 330 ILE A CA 1
ATOM 2633 C C . ILE A 1 330 ? -34.648 -38.610 20.507 1.00 96.00 330 ILE A C 1
ATOM 2635 O O . ILE A 1 330 ? -34.710 -37.380 20.517 1.00 96.00 330 ILE A O 1
ATOM 2639 N N . LEU A 1 331 ? -34.754 -39.339 19.394 1.00 93.81 331 LEU A N 1
ATOM 2640 C CA . LEU A 1 331 ? -34.993 -38.767 18.070 1.00 93.81 331 LEU A CA 1
ATOM 2641 C C . LEU A 1 331 ? -36.478 -38.840 17.719 1.00 93.81 331 LEU A C 1
ATOM 2643 O O . LEU A 1 331 ? -37.042 -39.926 17.702 1.00 93.81 331 LEU A O 1
ATOM 2647 N N . ILE A 1 332 ? -37.085 -37.702 17.388 1.00 92.25 332 ILE A N 1
ATOM 2648 C CA . ILE A 1 332 ? -38.417 -37.609 16.790 1.00 92.25 332 ILE A CA 1
ATOM 2649 C C . ILE A 1 332 ? -38.267 -37.098 15.355 1.00 92.25 332 ILE A C 1
ATOM 2651 O O . ILE A 1 332 ? -38.107 -35.898 15.116 1.00 92.25 332 ILE A O 1
ATOM 2655 N N . SER A 1 333 ? -38.301 -38.010 14.389 1.00 87.88 333 SER A N 1
ATOM 2656 C CA . SER A 1 333 ? -38.127 -37.682 12.966 1.00 87.88 333 SER A CA 1
ATOM 2657 C C . SER A 1 333 ? -39.399 -37.089 12.343 1.00 87.88 333 SER A C 1
ATOM 2659 O O . SER A 1 333 ? -40.492 -37.187 12.904 1.00 87.88 333 SER A O 1
ATOM 2661 N N . HIS A 1 334 ? -39.301 -36.483 11.163 1.00 85.56 334 HIS A N 1
ATOM 2662 C CA . HIS A 1 334 ? -40.459 -36.047 10.373 1.00 85.56 334 HIS A CA 1
ATOM 2663 C C . HIS A 1 334 ? -40.288 -36.425 8.904 1.00 85.56 334 HIS A C 1
ATOM 2665 O O . HIS A 1 334 ? -39.206 -36.799 8.477 1.00 85.56 334 HIS A O 1
ATOM 2671 N N . ASN A 1 335 ? -41.358 -36.289 8.126 1.00 77.69 335 ASN A N 1
ATOM 2672 C CA . ASN A 1 335 ? -41.434 -36.610 6.699 1.00 77.69 335 ASN A CA 1
ATOM 2673 C C . ASN A 1 335 ? -40.477 -35.824 5.777 1.00 77.69 335 ASN A C 1
ATOM 2675 O O . ASN A 1 335 ? -40.439 -36.102 4.584 1.00 77.69 335 ASN A O 1
ATOM 2679 N N . GLU A 1 336 ? -39.764 -34.826 6.298 1.00 76.25 336 GLU A N 1
ATOM 2680 C CA . GLU A 1 336 ? -38.730 -34.083 5.554 1.00 76.25 336 GLU A CA 1
ATOM 2681 C C . GLU A 1 336 ? -37.307 -34.513 5.959 1.00 76.25 336 GLU A C 1
ATOM 2683 O O . GLU A 1 336 ? -36.345 -34.021 5.381 1.00 76.25 336 GLU A O 1
ATOM 2688 N N . ALA A 1 337 ? -37.168 -35.404 6.948 1.00 67.56 337 ALA A N 1
ATOM 2689 C CA . ALA A 1 337 ? -35.898 -36.003 7.344 1.00 67.56 337 ALA A CA 1
ATOM 2690 C C . ALA A 1 337 ? -35.642 -37.282 6.526 1.00 67.56 337 ALA A C 1
ATOM 2692 O O . ALA A 1 337 ? -36.583 -38.002 6.194 1.00 67.56 337 ALA A O 1
ATOM 2693 N N . ASP A 1 338 ? -34.373 -37.578 6.231 1.00 58.38 338 ASP A N 1
ATOM 2694 C CA . ASP A 1 338 ? -33.914 -38.683 5.364 1.00 58.38 338 ASP A CA 1
ATOM 2695 C C . ASP A 1 338 ? -33.987 -40.063 6.063 1.00 58.38 338 ASP A C 1
ATOM 2697 O O . ASP A 1 338 ? -33.025 -40.825 6.151 1.00 58.38 338 ASP A O 1
ATOM 2701 N N . LEU A 1 339 ? -35.143 -40.359 6.661 1.00 58.72 339 LEU A N 1
ATOM 2702 C CA . LEU A 1 339 ? -35.469 -41.601 7.357 1.00 58.72 339 LEU A CA 1
ATOM 2703 C C . LEU A 1 339 ? -36.826 -42.091 6.830 1.00 58.72 339 LEU A C 1
ATOM 2705 O O . LEU A 1 339 ? -37.760 -41.299 6.781 1.00 58.72 339 LEU A O 1
ATOM 2709 N N . ASP A 1 340 ? -36.945 -43.381 6.475 1.00 57.91 340 ASP A N 1
ATOM 2710 C CA . ASP A 1 340 ? -38.152 -44.077 5.955 1.00 57.91 340 ASP A CA 1
ATOM 2711 C C . ASP A 1 340 ? -39.391 -43.976 6.890 1.00 57.91 340 ASP A C 1
ATOM 2713 O O . ASP A 1 340 ? -39.845 -44.960 7.487 1.00 57.91 340 ASP A O 1
ATOM 2717 N N . ILE A 1 341 ? -39.928 -42.772 7.100 1.00 57.00 341 ILE A N 1
ATOM 2718 C CA . ILE A 1 341 ? -41.007 -42.467 8.045 1.00 57.00 341 ILE A CA 1
ATOM 2719 C C . ILE A 1 341 ? -42.008 -41.543 7.342 1.00 57.00 341 ILE A C 1
ATOM 2721 O O . ILE A 1 341 ? -41.992 -40.322 7.467 1.00 57.00 341 ILE A O 1
ATOM 2725 N N . GLU A 1 342 ? -42.932 -42.158 6.602 1.00 55.16 342 GLU A N 1
ATOM 2726 C CA . GLU A 1 342 ? -43.882 -41.465 5.715 1.00 55.16 342 GLU A CA 1
ATOM 2727 C C . GLU A 1 342 ? -45.039 -40.728 6.430 1.00 55.16 342 GLU A C 1
ATOM 2729 O O . GLU A 1 342 ? -45.889 -40.135 5.770 1.00 55.16 342 GLU A O 1
ATOM 2734 N N . THR A 1 343 ? -45.146 -40.759 7.766 1.00 61.88 343 THR A N 1
ATOM 2735 C CA . THR A 1 343 ? -46.449 -40.510 8.427 1.00 61.88 343 THR A CA 1
ATOM 2736 C C . THR A 1 343 ? -46.594 -39.223 9.247 1.00 61.88 343 THR A C 1
ATOM 2738 O O . THR A 1 343 ? -47.738 -38.840 9.501 1.00 61.88 343 THR A O 1
ATOM 2741 N N . ARG A 1 344 ? -45.519 -38.521 9.659 1.00 81.06 344 ARG A N 1
ATOM 2742 C CA . ARG A 1 344 ? -45.640 -37.314 10.516 1.00 81.06 344 ARG A CA 1
ATOM 2743 C C . ARG A 1 344 ? -45.021 -36.051 9.918 1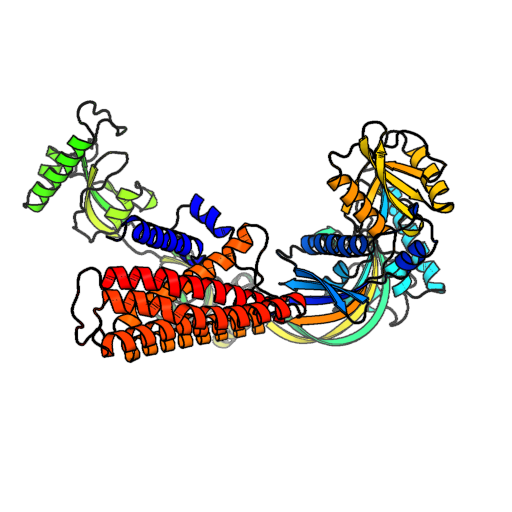.00 81.06 344 ARG A C 1
ATOM 2745 O O . ARG A 1 344 ? -43.885 -36.085 9.460 1.00 81.06 344 ARG A O 1
ATOM 2752 N N . THR A 1 345 ? -45.757 -34.935 9.964 1.00 84.88 345 THR A N 1
ATOM 2753 C CA . THR A 1 345 ? -45.261 -33.617 9.528 1.00 84.88 345 THR A CA 1
ATOM 2754 C C . THR A 1 345 ? -44.252 -33.042 10.518 1.00 84.88 345 THR A C 1
ATOM 2756 O O . THR A 1 345 ? -44.234 -33.425 11.694 1.00 84.88 345 THR A O 1
ATOM 2759 N N . LYS A 1 346 ? -43.447 -32.077 10.067 1.00 84.75 346 LYS A N 1
ATOM 2760 C CA . LYS A 1 346 ? -42.489 -31.356 10.911 1.00 84.75 346 LYS A CA 1
ATOM 2761 C C . LYS A 1 346 ? -43.147 -30.688 12.124 1.00 84.75 346 LYS A C 1
ATOM 2763 O O . LYS A 1 346 ? -42.644 -30.823 13.239 1.00 84.75 346 LYS A O 1
ATOM 2768 N N . GLU A 1 347 ? -44.311 -30.055 11.963 1.00 84.31 347 GLU A N 1
ATOM 2769 C CA . GLU A 1 347 ? -45.048 -29.468 13.092 1.00 84.31 347 GLU A CA 1
ATOM 2770 C C . GLU A 1 347 ? -45.508 -30.532 14.095 1.00 84.31 347 GLU A C 1
ATOM 2772 O O . GLU A 1 347 ? -45.397 -30.335 15.305 1.00 84.31 347 GLU A O 1
ATOM 2777 N N . ALA A 1 348 ? -45.994 -31.680 13.612 1.00 83.06 348 ALA A N 1
ATOM 2778 C CA . ALA A 1 348 ? -46.422 -32.774 14.479 1.00 83.06 348 ALA A CA 1
ATOM 2779 C C . ALA A 1 348 ? -45.240 -33.382 15.253 1.00 83.06 348 ALA A C 1
ATOM 2781 O O . ALA A 1 348 ? -45.379 -33.694 16.436 1.00 83.06 348 ALA A O 1
ATOM 2782 N N . ALA A 1 349 ? -44.074 -33.504 14.610 1.00 87.25 349 ALA A N 1
ATOM 2783 C CA . ALA A 1 349 ? -42.841 -33.958 15.246 1.00 87.25 349 ALA A CA 1
ATOM 2784 C C . ALA A 1 349 ? -42.350 -32.973 16.316 1.00 87.25 349 ALA A C 1
ATOM 2786 O O . ALA A 1 349 ? -42.008 -33.397 17.416 1.00 87.25 349 ALA A O 1
ATOM 2787 N N . SER A 1 350 ? -42.405 -31.665 16.048 1.00 89.25 350 SER A N 1
ATOM 2788 C CA . SER A 1 350 ? -42.036 -30.631 17.023 1.00 89.25 350 SER A CA 1
ATOM 2789 C C . SER A 1 350 ? -42.955 -30.634 18.251 1.00 89.25 350 SER A C 1
ATOM 2791 O O . SER A 1 350 ? -42.486 -30.581 19.390 1.00 89.25 350 SER A O 1
ATOM 2793 N N . ILE A 1 351 ? -44.273 -30.759 18.046 1.00 83.06 351 ILE A N 1
ATOM 2794 C CA . ILE A 1 351 ? -45.249 -30.869 19.142 1.00 83.06 351 ILE A CA 1
ATOM 2795 C C . ILE A 1 351 ? -44.984 -32.132 19.968 1.00 83.06 351 ILE A C 1
ATOM 2797 O O . ILE A 1 351 ? -45.011 -32.080 21.200 1.00 83.06 351 ILE A O 1
ATOM 2801 N N . LEU A 1 352 ? -44.708 -33.260 19.306 1.00 88.38 352 LEU A N 1
ATOM 2802 C CA . LEU A 1 352 ? -44.395 -34.513 19.984 1.00 88.38 352 LEU A CA 1
ATOM 2803 C C . LEU A 1 352 ? -43.086 -34.413 20.777 1.00 88.38 352 LEU A C 1
ATOM 2805 O O . LEU A 1 352 ? -43.075 -34.804 21.938 1.00 88.38 352 LEU A O 1
ATOM 2809 N N . ALA A 1 353 ? -42.028 -33.831 20.211 1.00 91.31 353 ALA A N 1
ATOM 2810 C CA . ALA A 1 353 ? -40.757 -33.627 20.904 1.00 91.31 353 ALA A CA 1
ATOM 2811 C C . ALA A 1 353 ? -40.923 -32.758 22.161 1.00 91.31 353 ALA A C 1
ATOM 2813 O O . ALA A 1 353 ? -40.462 -33.129 23.236 1.00 91.31 353 ALA A O 1
ATOM 2814 N N . ASN A 1 354 ? -41.671 -31.653 22.078 1.00 89.94 354 ASN A N 1
ATOM 2815 C CA . ASN A 1 354 ? -41.953 -30.819 23.252 1.00 89.94 354 ASN A CA 1
ATOM 2816 C C . ASN A 1 354 ? -42.796 -31.552 24.309 1.00 89.94 354 ASN A C 1
ATOM 2818 O O . ASN A 1 354 ? -42.571 -31.384 25.505 1.00 89.94 354 ASN A O 1
ATOM 2822 N N . LYS A 1 355 ? -43.742 -32.400 23.888 1.00 88.00 355 LYS A N 1
ATOM 2823 C CA . LYS A 1 355 ? -44.515 -33.245 24.807 1.00 88.00 355 LYS A CA 1
ATOM 2824 C C . LYS A 1 355 ? -43.632 -34.281 25.511 1.00 88.00 355 LYS A C 1
ATOM 2826 O O . LYS A 1 355 ? -43.792 -34.491 26.707 1.00 88.00 355 LYS A O 1
ATOM 2831 N N . VAL A 1 356 ? -42.719 -34.918 24.781 1.00 91.94 356 VAL A N 1
ATOM 2832 C CA . VAL A 1 356 ? -41.768 -35.887 25.343 1.00 91.94 356 VAL A CA 1
ATOM 2833 C C . VAL A 1 356 ? -40.836 -35.201 26.343 1.00 91.94 356 VAL A C 1
ATOM 2835 O O . VAL A 1 356 ? -40.637 -35.725 27.433 1.00 91.94 356 VAL A O 1
ATOM 2838 N N . LEU A 1 357 ? -40.340 -34.000 26.027 1.00 92.12 357 LEU A N 1
ATOM 2839 C CA . LEU A 1 357 ? -39.527 -33.211 26.954 1.00 92.12 357 LEU A CA 1
ATOM 2840 C C . LEU A 1 357 ? -40.286 -32.881 28.250 1.00 92.12 357 LEU A C 1
ATOM 2842 O O . LEU A 1 357 ? -39.714 -32.994 29.330 1.00 92.12 357 LEU A O 1
ATOM 2846 N N . LEU A 1 358 ? -41.574 -32.530 28.160 1.00 87.25 358 LEU A N 1
ATOM 2847 C CA . LEU A 1 358 ? -42.423 -32.316 29.338 1.00 87.25 358 LEU A CA 1
ATOM 2848 C C . LEU A 1 358 ? -42.583 -33.595 30.179 1.00 87.25 358 LEU A C 1
ATOM 2850 O O . LEU A 1 358 ? -42.449 -33.526 31.395 1.00 87.25 358 LEU A O 1
ATOM 2854 N N . GLU A 1 359 ? -42.800 -34.761 29.557 1.00 91.31 359 GLU A N 1
ATOM 2855 C CA . GLU A 1 359 ? -42.911 -36.052 30.269 1.00 91.31 359 GLU A CA 1
ATOM 2856 C C . GLU A 1 359 ? -41.610 -36.399 31.024 1.00 91.31 359 GLU A C 1
ATOM 2858 O O . GLU A 1 359 ? -41.651 -36.922 32.138 1.00 91.31 359 GLU A O 1
ATOM 2863 N N . ILE A 1 360 ? -40.450 -36.044 30.460 1.00 92.62 360 ILE A N 1
ATOM 2864 C CA . ILE A 1 360 ? -39.141 -36.186 31.118 1.00 92.62 360 ILE A CA 1
ATOM 2865 C C . ILE A 1 360 ? -39.015 -35.206 32.295 1.00 92.62 360 ILE A C 1
ATOM 2867 O O . ILE A 1 360 ? -38.610 -35.598 33.388 1.00 92.62 360 ILE A O 1
ATOM 2871 N N . GLN A 1 361 ? -39.403 -33.941 32.105 1.00 88.38 361 GLN A N 1
ATOM 2872 C CA . GLN A 1 361 ? -39.354 -32.909 33.151 1.00 88.38 361 GLN A CA 1
ATOM 2873 C C . GLN A 1 361 ? -40.308 -33.188 34.324 1.00 88.38 361 GLN A C 1
ATOM 2875 O O . GLN A 1 361 ? -40.027 -32.786 35.451 1.00 88.38 361 GLN A O 1
ATOM 2880 N N . GLU A 1 362 ? -41.406 -33.908 34.085 1.00 90.12 362 GLU A N 1
ATOM 2881 C CA . GLU A 1 362 ? -42.340 -34.381 35.117 1.00 90.12 362 GLU A CA 1
ATOM 2882 C C . GLU A 1 362 ? -41.830 -35.622 35.883 1.00 90.12 362 GLU A C 1
ATOM 2884 O O . GLU A 1 362 ? -42.508 -36.109 36.790 1.00 90.12 362 GLU A O 1
ATOM 2889 N N . GLY A 1 363 ? -40.620 -36.107 35.574 1.00 88.44 363 GLY A N 1
ATOM 2890 C CA . GLY A 1 363 ? -39.956 -37.206 36.280 1.00 88.44 363 GLY A CA 1
ATOM 2891 C C . GLY A 1 363 ? -40.150 -38.583 35.645 1.00 88.44 363 GLY A C 1
ATOM 2892 O O . GLY A 1 363 ? -40.011 -39.597 36.331 1.00 88.44 363 GLY A O 1
ATOM 2893 N N . GLY A 1 364 ? -40.501 -38.645 34.360 1.00 90.44 364 GLY A N 1
ATOM 2894 C CA . GLY A 1 364 ? -40.581 -39.903 33.628 1.00 90.44 364 GLY A CA 1
ATOM 2895 C C . GLY A 1 364 ? -39.215 -40.573 33.419 1.00 90.44 364 GLY A C 1
ATOM 2896 O O . GLY A 1 364 ? -38.188 -39.915 33.268 1.00 90.44 364 GLY A O 1
ATOM 2897 N N . ASP A 1 365 ? -39.211 -41.907 33.410 1.00 92.88 365 ASP A N 1
ATOM 2898 C CA . ASP A 1 365 ? -38.007 -42.727 33.239 1.00 92.88 365 ASP A CA 1
ATOM 2899 C C . ASP A 1 365 ? -37.451 -42.645 31.805 1.00 92.88 365 ASP A C 1
ATOM 2901 O O . ASP A 1 365 ? -38.161 -42.941 30.838 1.00 92.88 365 ASP A O 1
ATOM 2905 N N . TRP A 1 366 ? -36.178 -42.253 31.674 1.00 93.12 366 TRP A N 1
ATOM 2906 C CA . TRP A 1 366 ? -35.521 -41.985 30.387 1.00 93.12 366 TRP A CA 1
ATOM 2907 C C . TRP A 1 366 ? -35.544 -43.195 29.449 1.00 93.12 366 TRP A C 1
ATOM 2909 O O . TRP A 1 366 ? -35.899 -43.060 28.277 1.00 93.12 366 TRP A O 1
ATOM 2919 N N . ASP A 1 367 ? -35.235 -44.386 29.957 1.00 91.31 367 ASP A N 1
ATOM 2920 C CA . ASP A 1 367 ? -35.149 -45.610 29.158 1.00 91.31 367 ASP A CA 1
ATOM 2921 C C . ASP A 1 367 ? -36.528 -46.007 28.624 1.00 91.31 367 ASP A C 1
ATOM 2923 O O . ASP A 1 367 ? -36.694 -46.299 27.435 1.00 91.31 367 ASP A O 1
ATOM 2927 N N . THR A 1 368 ? -37.547 -45.946 29.487 1.00 92.19 368 THR A N 1
ATOM 2928 C CA . THR A 1 368 ? -38.938 -46.240 29.127 1.00 92.19 368 THR A CA 1
ATOM 2929 C C . THR A 1 368 ? -39.471 -45.251 28.088 1.00 92.19 368 THR A C 1
ATOM 2931 O O . THR A 1 368 ? -40.152 -45.648 27.136 1.00 92.19 368 THR A O 1
ATOM 2934 N N . ILE A 1 369 ? -39.169 -43.961 28.248 1.00 93.38 369 ILE A N 1
ATOM 2935 C CA . ILE A 1 369 ? -39.574 -42.903 27.314 1.00 93.38 369 ILE A CA 1
ATOM 2936 C C . ILE A 1 369 ? -38.843 -43.061 25.978 1.00 93.38 369 ILE A C 1
ATOM 2938 O O . ILE A 1 369 ? -39.482 -42.991 24.927 1.00 93.38 369 ILE A O 1
ATOM 2942 N N . THR A 1 370 ? -37.542 -43.352 25.995 1.00 94.19 370 THR A N 1
ATOM 2943 C CA . THR A 1 370 ? -36.741 -43.578 24.785 1.00 94.19 370 THR A CA 1
ATOM 2944 C C . THR A 1 370 ? -37.262 -44.772 23.991 1.00 94.19 370 THR A C 1
ATOM 2946 O O . THR A 1 370 ? -37.540 -44.646 22.795 1.00 94.19 370 THR A O 1
ATOM 2949 N N . GLN A 1 371 ? -37.515 -45.905 24.654 1.00 92.12 371 GLN A N 1
ATOM 2950 C CA . GLN A 1 371 ? -38.113 -47.086 24.023 1.00 92.12 371 GLN A CA 1
ATOM 2951 C C . GLN A 1 371 ? -39.529 -46.831 23.500 1.00 92.12 371 GLN A C 1
ATOM 2953 O O . GLN A 1 371 ? -39.962 -47.465 22.537 1.00 92.12 371 GLN A O 1
ATOM 2958 N N . ARG A 1 372 ? -40.276 -45.907 24.108 1.00 90.62 372 ARG A N 1
ATOM 2959 C CA . ARG A 1 372 ? -41.624 -45.566 23.653 1.00 90.62 372 ARG A CA 1
ATOM 2960 C C . ARG A 1 372 ? -41.599 -44.647 22.434 1.00 90.62 372 ARG A C 1
ATOM 2962 O O . ARG A 1 372 ? -42.297 -44.931 21.462 1.00 90.62 372 ARG A O 1
ATOM 2969 N N . TYR A 1 373 ? -40.814 -43.573 22.480 1.00 92.25 373 TYR A N 1
ATOM 2970 C CA . TYR A 1 373 ? -40.959 -42.446 21.558 1.00 92.25 373 TYR A CA 1
ATOM 2971 C C . TYR A 1 373 ? -39.831 -42.281 20.541 1.00 92.25 373 TYR A C 1
ATOM 2973 O O . TYR A 1 373 ? -40.108 -41.724 19.487 1.00 92.25 373 TYR A O 1
ATOM 2981 N N . SER A 1 374 ? -38.609 -42.759 20.803 1.00 93.44 374 SER A N 1
ATOM 2982 C CA . SER A 1 374 ? -37.498 -42.556 19.863 1.00 93.44 374 SER A CA 1
ATOM 2983 C C . SER A 1 374 ? -37.747 -43.293 18.545 1.00 93.44 374 SER A C 1
ATOM 2985 O O . SER A 1 374 ? -38.187 -44.448 18.537 1.00 93.44 374 SER A O 1
ATOM 2987 N N . ASP A 1 375 ? -37.462 -42.638 17.429 1.00 90.88 375 ASP A N 1
ATOM 2988 C CA . ASP A 1 375 ? -37.508 -43.195 16.080 1.00 90.88 375 ASP A CA 1
ATOM 2989 C C . ASP A 1 375 ? -36.153 -43.734 15.617 1.00 90.88 375 ASP A C 1
ATOM 2991 O O . ASP A 1 375 ? -36.092 -44.419 14.592 1.00 90.88 375 ASP A O 1
ATOM 2995 N N . ASP A 1 376 ? -35.078 -43.486 16.375 1.00 89.06 376 ASP A N 1
ATOM 2996 C CA . ASP A 1 376 ? -33.773 -44.076 16.086 1.00 89.06 376 ASP A CA 1
ATOM 2997 C C . ASP A 1 376 ? -33.768 -45.571 16.426 1.00 89.06 376 ASP A C 1
ATOM 2999 O O . ASP A 1 376 ? -33.538 -45.990 17.560 1.00 89.06 376 ASP A O 1
ATOM 3003 N N . LYS A 1 377 ? -33.995 -46.407 15.413 1.00 86.75 377 LYS A N 1
ATOM 3004 C CA . LYS A 1 377 ? -34.023 -47.867 15.558 1.00 86.75 377 LYS A CA 1
ATOM 3005 C C . LYS A 1 377 ? -32.695 -48.451 16.058 1.00 86.75 377 LYS A C 1
ATOM 3007 O O . LYS A 1 377 ? -32.730 -49.544 16.624 1.00 86.75 377 LYS A O 1
ATOM 3012 N N . ALA A 1 378 ? -31.563 -47.776 15.842 1.00 86.31 378 ALA A N 1
ATOM 3013 C CA . ALA A 1 378 ? -30.250 -48.281 16.233 1.00 86.31 378 ALA A CA 1
ATOM 3014 C C . ALA A 1 378 ? -30.044 -48.192 17.751 1.00 86.31 378 ALA A C 1
ATOM 3016 O O . ALA A 1 378 ? -29.646 -49.177 18.374 1.00 86.31 378 ALA A O 1
ATOM 3017 N N . THR A 1 379 ? -30.383 -47.048 18.349 1.00 90.75 379 THR A N 1
ATOM 3018 C CA . THR A 1 379 ? -30.102 -46.764 19.766 1.00 90.75 379 THR A CA 1
ATOM 3019 C C . THR A 1 379 ? -31.329 -46.861 20.675 1.00 90.75 379 THR A C 1
ATOM 3021 O O . THR A 1 379 ? -31.186 -46.982 21.890 1.00 90.75 379 THR A O 1
ATOM 3024 N N . LYS A 1 380 ? -32.555 -46.908 20.129 1.00 88.94 380 LYS A N 1
ATOM 3025 C CA . LYS A 1 380 ? -33.818 -46.972 20.898 1.00 88.94 380 LYS A CA 1
ATOM 3026 C C . LYS A 1 380 ? -33.864 -48.075 21.959 1.00 88.94 380 LYS A C 1
ATOM 3028 O O . LYS A 1 380 ? -34.394 -47.857 23.044 1.00 88.94 380 LYS A O 1
ATOM 3033 N N . ASN A 1 381 ? -33.316 -49.254 21.661 1.00 88.69 381 ASN A N 1
ATOM 3034 C CA . ASN A 1 381 ? -33.278 -50.384 22.601 1.00 88.69 381 ASN A CA 1
ATOM 3035 C C . ASN A 1 381 ? -32.091 -50.324 23.582 1.00 88.69 381 ASN A C 1
ATOM 3037 O O . ASN A 1 381 ? -31.958 -51.199 24.432 1.00 88.69 381 ASN A O 1
ATOM 3041 N N . GLN A 1 382 ? -31.237 -49.308 23.461 1.00 90.19 382 GLN A N 1
ATOM 3042 C CA . GLN A 1 382 ? -30.054 -49.045 24.283 1.00 90.19 382 GLN A CA 1
ATOM 3043 C C . GLN A 1 382 ? -30.180 -47.688 24.989 1.00 90.19 382 GLN A C 1
ATOM 3045 O O . GLN A 1 382 ? -29.212 -46.945 25.086 1.00 90.19 382 GLN A O 1
ATOM 3050 N N . ALA A 1 383 ? -31.397 -47.328 25.415 1.00 89.12 383 ALA A N 1
ATOM 3051 C CA . ALA A 1 383 ? -31.685 -46.046 26.067 1.00 89.12 383 ALA A CA 1
ATOM 3052 C C . ALA A 1 383 ? -31.237 -44.803 25.265 1.00 89.12 383 ALA A C 1
ATOM 3054 O O . ALA A 1 383 ? -31.060 -43.721 25.822 1.00 89.12 383 ALA A O 1
ATOM 3055 N N . GLY A 1 384 ? -31.067 -44.946 23.948 1.00 90.94 384 GLY A N 1
ATOM 3056 C CA . GLY A 1 384 ? -30.610 -43.867 23.083 1.00 90.94 384 GLY A CA 1
ATOM 3057 C C . GLY A 1 384 ? -29.107 -43.603 23.145 1.00 90.94 384 GLY A C 1
ATOM 3058 O O . GLY A 1 384 ? -28.698 -42.552 22.668 1.00 90.94 384 GLY A O 1
ATOM 3059 N N . ASP A 1 385 ? -28.298 -44.480 23.753 1.00 93.44 385 ASP A N 1
ATOM 3060 C CA . ASP A 1 385 ? -26.848 -44.293 23.915 1.00 93.44 385 ASP A CA 1
ATOM 3061 C C . ASP A 1 385 ? -26.122 -44.239 22.561 1.00 93.44 385 ASP A C 1
ATOM 3063 O O . ASP A 1 385 ? -26.224 -45.151 21.739 1.00 93.44 385 ASP A O 1
ATOM 3067 N N . LEU A 1 386 ? -25.382 -43.151 22.341 1.00 91.50 386 LEU A N 1
ATOM 3068 C CA . LEU A 1 386 ? -24.591 -42.892 21.136 1.00 91.50 386 LEU A CA 1
ATOM 3069 C C . LEU A 1 386 ? -23.109 -43.250 21.321 1.00 91.50 386 LEU A C 1
ATOM 3071 O O . LEU A 1 386 ? -22.332 -43.162 20.369 1.00 91.50 386 LEU A O 1
ATOM 3075 N N . GLY A 1 387 ? -22.698 -43.646 22.528 1.00 88.69 387 GLY A N 1
ATOM 3076 C CA . GLY A 1 387 ? -21.302 -43.878 22.870 1.00 88.69 387 GLY A CA 1
ATOM 3077 C C . GLY A 1 387 ? -20.477 -42.588 22.923 1.00 88.69 387 GLY A C 1
ATOM 3078 O O . GLY A 1 387 ? -21.007 -41.485 23.057 1.00 88.69 387 GLY A O 1
ATOM 3079 N N . LEU A 1 388 ? -19.152 -42.742 22.860 1.00 85.75 388 LEU A N 1
ATOM 3080 C CA . LEU A 1 388 ? -18.190 -41.638 22.884 1.00 85.75 388 LEU A CA 1
ATOM 3081 C C . LEU A 1 388 ? -18.011 -41.030 21.496 1.00 85.75 388 LEU A C 1
ATOM 3083 O O . LEU A 1 388 ? -17.720 -41.745 20.535 1.00 85.75 388 LEU A O 1
ATOM 3087 N N . PHE A 1 389 ? -18.099 -39.707 21.404 1.00 82.75 389 PHE A N 1
ATOM 3088 C CA . PHE A 1 389 ? -17.859 -38.995 20.155 1.00 82.75 389 PHE A CA 1
ATOM 3089 C C . PHE A 1 389 ? -17.239 -37.609 20.369 1.00 82.75 389 PHE A C 1
ATOM 3091 O O . PHE A 1 389 ? -17.322 -37.003 21.437 1.00 82.75 389 PHE A O 1
ATOM 3098 N N . GLU A 1 390 ? -16.597 -37.114 19.313 1.00 81.12 390 GLU A N 1
ATOM 3099 C CA . GLU A 1 390 ? -15.994 -35.780 19.237 1.00 81.12 390 GLU A CA 1
ATOM 3100 C C . GLU A 1 390 ? -16.970 -34.778 18.617 1.00 81.12 390 GLU A C 1
ATOM 3102 O O . GLU A 1 390 ? -17.855 -35.157 17.844 1.00 81.12 390 GLU A O 1
ATOM 3107 N N . PHE A 1 391 ? -16.751 -33.484 18.867 1.00 77.44 391 PHE A N 1
ATOM 3108 C CA . PHE A 1 391 ? -17.560 -32.402 18.292 1.00 77.44 391 PHE A CA 1
ATOM 3109 C C . PHE A 1 391 ? -17.682 -32.505 16.759 1.00 77.44 391 PHE A C 1
ATOM 3111 O O . PHE A 1 391 ? -18.742 -32.259 16.193 1.00 77.44 391 PHE A O 1
ATOM 3118 N N . SER A 1 392 ? -16.610 -32.932 16.081 1.00 75.50 392 SER A N 1
ATOM 3119 C CA . SER A 1 392 ? -16.539 -33.066 14.618 1.00 75.50 392 SER A CA 1
ATOM 3120 C C . SER A 1 392 ? -17.340 -34.243 14.041 1.00 75.50 392 SER A C 1
ATOM 3122 O O . SER A 1 392 ? -17.518 -34.317 12.825 1.00 75.50 392 SER A O 1
ATOM 3124 N N . LYS A 1 393 ? -17.797 -35.181 14.881 1.00 80.69 393 LYS A N 1
ATOM 3125 C CA . LYS A 1 393 ? -18.469 -36.423 14.462 1.00 80.69 393 LYS A CA 1
ATOM 3126 C C . LYS A 1 393 ? -19.995 -36.346 14.494 1.00 80.69 393 LYS A C 1
ATOM 3128 O O . LYS A 1 393 ? -20.638 -37.309 14.092 1.00 80.69 393 LYS A O 1
ATOM 3133 N N . MET A 1 394 ? -20.563 -35.224 14.934 1.00 83.75 394 MET A N 1
ATOM 3134 C CA . MET A 1 394 ? -22.009 -34.998 15.011 1.00 83.75 394 MET A CA 1
ATOM 3135 C C . MET A 1 394 ? -22.424 -33.766 14.200 1.00 83.75 394 MET A C 1
ATOM 3137 O O . MET A 1 394 ? -21.622 -32.864 13.959 1.00 83.75 394 MET A O 1
ATOM 3141 N N . HIS A 1 395 ? -23.698 -33.697 13.802 1.00 81.69 395 HIS A N 1
ATOM 3142 C CA . HIS A 1 395 ? -24.244 -32.499 13.160 1.00 81.69 395 HIS A CA 1
ATOM 3143 C C . HIS A 1 395 ? -24.136 -31.292 14.097 1.00 81.69 395 HIS A C 1
ATOM 3145 O O . HIS A 1 395 ? -24.413 -31.393 15.291 1.00 81.69 395 HIS A O 1
ATOM 3151 N N . LYS A 1 396 ? -23.771 -30.133 13.542 1.00 81.44 396 LYS A N 1
ATOM 3152 C CA . LYS A 1 396 ? -23.409 -28.936 14.313 1.00 81.44 396 LYS A CA 1
ATOM 3153 C C . LYS A 1 396 ? -24.426 -28.539 15.404 1.00 81.44 396 LYS A C 1
ATOM 3155 O O . LYS A 1 396 ? -23.979 -28.347 16.530 1.00 81.44 396 LYS A O 1
ATOM 3160 N N . PRO A 1 397 ? -25.754 -28.502 15.163 1.00 85.75 397 PRO A N 1
ATOM 3161 C CA . PRO A 1 397 ? -26.721 -28.167 16.218 1.00 85.75 397 PRO A CA 1
ATOM 3162 C C . PRO A 1 397 ? -26.749 -29.189 17.365 1.00 85.75 397 PRO A C 1
ATOM 3164 O O . PRO A 1 397 ? -26.905 -28.823 18.528 1.00 85.75 397 PRO A O 1
ATOM 3167 N N . PHE A 1 398 ? -26.558 -30.472 17.046 1.00 92.31 398 PHE A N 1
ATOM 3168 C CA . PHE A 1 398 ? -26.469 -31.547 18.033 1.00 92.31 398 PHE A CA 1
ATOM 3169 C C . PHE A 1 398 ? -25.189 -31.412 18.867 1.00 92.31 398 PHE A C 1
ATOM 3171 O O . PHE A 1 398 ? -25.245 -31.443 20.095 1.00 92.31 398 PHE A O 1
ATOM 3178 N N . ALA A 1 399 ? -24.049 -31.217 18.194 1.00 83.75 399 ALA A N 1
ATOM 3179 C CA . ALA A 1 399 ? -22.741 -31.054 18.820 1.00 83.75 399 ALA A CA 1
ATOM 3180 C C . ALA A 1 399 ? -22.699 -29.823 19.743 1.00 83.75 399 ALA A C 1
ATOM 3182 O O . ALA A 1 399 ? -22.311 -29.931 20.901 1.00 83.75 399 ALA A O 1
ATOM 3183 N N . GLU A 1 400 ? -23.166 -28.663 19.278 1.00 81.38 400 GLU A N 1
ATOM 3184 C CA . GLU A 1 400 ? -23.209 -27.440 20.089 1.00 81.38 400 GLU A CA 1
ATOM 3185 C C . GLU A 1 400 ? -24.085 -27.607 21.332 1.00 81.38 400 GLU A C 1
ATOM 3187 O O . GLU A 1 400 ? -23.693 -27.176 22.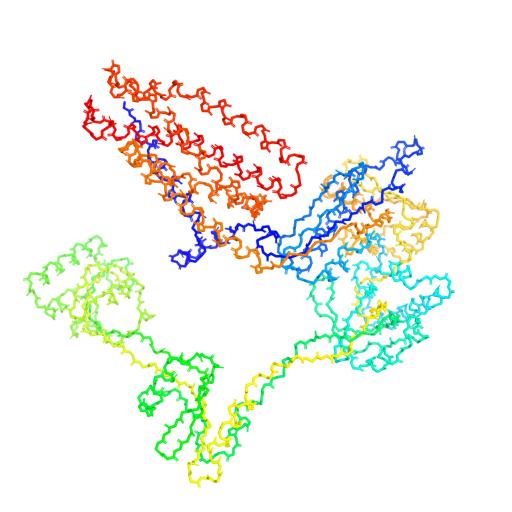416 1.00 81.38 400 GLU A O 1
ATOM 3192 N N . SER A 1 401 ? -25.235 -28.280 21.206 1.00 88.44 401 SER A N 1
ATOM 3193 C CA . SER A 1 401 ? -26.104 -28.517 22.356 1.00 88.44 401 SER A CA 1
ATOM 3194 C C . SER A 1 401 ? -25.469 -29.457 23.374 1.00 88.44 401 SER A C 1
ATOM 3196 O O . SER A 1 401 ? -25.498 -29.152 24.559 1.00 88.44 401 SER A O 1
ATOM 3198 N N . VAL A 1 402 ? -24.922 -30.600 22.954 1.00 89.81 402 VAL A N 1
ATOM 3199 C CA . VAL A 1 402 ? -24.435 -31.619 23.898 1.00 89.81 402 VAL A CA 1
ATOM 3200 C C . VAL A 1 402 ? -23.128 -31.219 24.581 1.00 89.81 402 VAL A C 1
ATOM 3202 O O . VAL A 1 402 ? -22.940 -31.517 25.756 1.00 89.81 402 VAL A O 1
ATOM 3205 N N . PHE A 1 403 ? -22.240 -30.498 23.892 1.00 85.69 403 PHE A N 1
ATOM 3206 C CA . PHE A 1 403 ? -20.993 -30.016 24.492 1.00 85.69 403 PHE A CA 1
ATOM 3207 C C . PHE A 1 403 ? -21.222 -28.852 25.469 1.00 85.69 403 PHE A C 1
ATOM 3209 O O . PHE A 1 403 ? -20.423 -28.671 26.382 1.00 85.69 403 PHE A O 1
ATOM 3216 N N . ALA A 1 404 ? -22.327 -28.110 25.338 1.00 84.06 404 ALA A N 1
ATOM 3217 C CA . ALA A 1 404 ? -22.692 -27.038 26.267 1.00 84.06 404 ALA A CA 1
ATOM 3218 C C . ALA A 1 404 ? -23.339 -27.526 27.581 1.00 84.06 404 ALA A C 1
ATOM 3220 O O . ALA A 1 404 ? -23.411 -26.752 28.535 1.00 84.06 404 ALA A O 1
ATOM 3221 N N . LEU A 1 405 ? -23.816 -28.774 27.636 1.00 84.06 405 LEU A N 1
ATOM 3222 C CA . LEU A 1 405 ? -24.455 -29.360 28.820 1.00 84.06 405 LEU A CA 1
ATOM 3223 C C . LEU A 1 405 ? -23.438 -29.749 29.903 1.00 84.06 405 LEU A C 1
ATOM 3225 O O . LEU A 1 405 ? -22.304 -30.146 29.610 1.00 84.06 405 LEU A O 1
ATOM 3229 N N . GLN A 1 406 ? -23.877 -29.717 31.160 1.00 87.38 406 GLN A N 1
ATOM 3230 C CA . GLN A 1 406 ? -23.201 -30.393 32.267 1.00 87.38 406 GLN A CA 1
ATOM 3231 C C . GLN A 1 406 ? -23.443 -31.909 32.214 1.00 87.38 406 GLN A C 1
ATOM 3233 O O . GLN A 1 406 ? -24.383 -32.389 31.579 1.00 87.38 406 GLN A O 1
ATOM 3238 N N . ASP A 1 407 ? -22.578 -32.679 32.872 1.00 85.50 407 ASP A N 1
ATOM 3239 C CA . ASP A 1 407 ? -22.750 -34.129 32.975 1.00 85.50 407 ASP A CA 1
ATOM 3240 C C . ASP A 1 407 ? -24.064 -34.453 33.708 1.00 85.50 407 ASP A C 1
ATOM 3242 O O . ASP A 1 407 ? -24.412 -33.803 34.695 1.00 85.50 407 ASP A O 1
ATOM 3246 N N . GLU A 1 408 ? -24.800 -35.441 33.198 1.00 87.31 408 GLU A N 1
ATOM 3247 C CA . GLU A 1 408 ? -26.170 -35.820 33.583 1.00 87.31 408 GLU A CA 1
ATOM 3248 C C . GLU A 1 408 ? -27.282 -34.800 33.248 1.00 87.31 408 GLU A C 1
ATOM 3250 O O . GLU A 1 408 ? -28.451 -35.042 33.562 1.00 87.31 408 GLU A O 1
ATOM 3255 N N . GLU A 1 409 ? -26.972 -33.693 32.565 1.00 90.31 409 GLU A N 1
ATOM 3256 C CA . GLU A 1 409 ? -27.964 -32.698 32.141 1.00 90.31 409 GLU A CA 1
ATOM 3257 C C . GLU A 1 409 ? -28.697 -33.110 30.845 1.00 90.31 409 GLU A C 1
ATOM 3259 O O . GLU A 1 409 ? -28.158 -33.818 29.987 1.00 90.31 409 GLU A O 1
ATOM 3264 N N . ILE A 1 410 ? -29.946 -32.651 30.698 1.00 92.75 410 ILE A N 1
ATOM 3265 C CA . ILE A 1 410 ? -30.814 -32.900 29.537 1.00 92.75 410 ILE A CA 1
ATOM 3266 C C . ILE A 1 410 ? -31.056 -31.584 28.786 1.00 92.75 410 ILE A C 1
ATOM 3268 O O . ILE A 1 410 ? -31.421 -30.576 29.390 1.00 92.75 410 ILE A O 1
ATOM 3272 N N . SER A 1 411 ? -30.890 -31.596 27.464 1.00 94.31 411 SER A N 1
ATOM 3273 C CA . SER A 1 411 ? -31.124 -30.441 26.595 1.00 94.31 411 SER A CA 1
ATOM 3274 C C . SER A 1 411 ? -32.606 -30.075 26.465 1.00 94.31 411 SER A C 1
ATOM 3276 O O . SER A 1 411 ? -33.510 -30.878 26.700 1.00 94.31 411 SER A O 1
ATOM 3278 N N . GLY A 1 412 ? -32.863 -28.867 25.954 1.00 90.62 412 GLY A N 1
ATOM 3279 C CA . GLY A 1 412 ? -34.129 -28.572 25.277 1.00 90.62 412 GLY A CA 1
ATOM 3280 C C . GLY A 1 412 ? -34.284 -29.367 23.970 1.00 90.62 412 GLY A C 1
ATOM 3281 O O . GLY A 1 412 ? -33.435 -30.185 23.617 1.00 90.62 412 GLY A O 1
ATOM 3282 N N . VAL A 1 413 ? -35.362 -29.112 23.226 1.00 93.44 413 VAL A N 1
ATOM 3283 C CA . VAL A 1 413 ? -35.558 -29.719 21.900 1.00 93.44 413 VAL A CA 1
ATOM 3284 C C . VAL A 1 413 ? -34.589 -29.086 20.891 1.00 93.44 413 VAL A C 1
ATOM 3286 O O . VAL A 1 413 ? -34.643 -27.879 20.659 1.00 93.44 413 VAL A O 1
ATOM 3289 N N . VAL A 1 414 ? -33.728 -29.901 20.283 1.00 92.88 414 VAL A N 1
ATOM 3290 C CA . VAL A 1 414 ? -32.711 -29.502 19.297 1.00 92.88 414 VAL A CA 1
ATOM 3291 C C . VAL A 1 414 ? -33.120 -29.997 17.915 1.00 92.88 414 VAL A C 1
ATOM 3293 O O . VAL A 1 414 ? -33.337 -31.188 17.723 1.00 92.88 414 VAL A O 1
ATOM 3296 N N . GLU A 1 415 ? -33.213 -29.107 16.935 1.00 92.00 415 GLU A N 1
ATOM 3297 C CA . GLU A 1 415 ? -33.543 -29.478 15.556 1.00 92.00 415 GLU A CA 1
ATOM 3298 C C . GLU A 1 415 ? -32.271 -29.788 14.750 1.00 92.00 415 GLU A C 1
ATOM 3300 O O . GLU A 1 415 ? -31.324 -28.999 14.735 1.00 92.00 415 GLU A O 1
ATOM 3305 N N . THR A 1 416 ? -32.254 -30.933 14.068 1.00 89.75 416 THR A N 1
ATOM 3306 C CA . THR A 1 416 ? -31.235 -31.305 13.077 1.00 89.75 416 THR A CA 1
ATOM 3307 C C . THR A 1 416 ? -31.910 -31.787 11.789 1.00 89.75 416 THR A C 1
ATOM 3309 O O . THR A 1 416 ? -33.130 -31.922 11.724 1.00 89.75 416 THR A O 1
ATOM 3312 N N . GLU A 1 417 ? -31.119 -32.105 10.765 1.00 85.88 417 GLU A N 1
ATOM 3313 C CA . GLU A 1 417 ? -31.612 -32.680 9.504 1.00 85.88 417 GLU A CA 1
ATOM 3314 C C . GLU A 1 417 ? -32.291 -34.053 9.683 1.00 85.88 417 GLU A C 1
ATOM 3316 O O . GLU A 1 417 ? -33.097 -34.455 8.849 1.00 85.88 417 GLU A O 1
ATOM 3321 N N . SER A 1 418 ? -32.007 -34.768 10.779 1.00 84.69 418 SER A N 1
ATOM 3322 C CA . SER A 1 418 ? -32.634 -36.063 11.095 1.00 84.69 418 SER A CA 1
ATOM 3323 C C . SER A 1 418 ? -33.963 -35.932 11.857 1.00 84.69 418 SER A C 1
ATOM 3325 O O . SER A 1 418 ? -34.685 -36.920 12.017 1.00 84.69 418 SER A O 1
ATOM 3327 N N . GLY A 1 419 ? -34.302 -34.728 12.330 1.00 89.62 419 GLY A N 1
ATOM 3328 C CA . GLY A 1 419 ? -35.499 -34.440 13.116 1.00 89.62 419 GLY A CA 1
ATOM 3329 C C . GLY A 1 419 ? -35.204 -33.694 14.418 1.00 89.62 419 GLY A C 1
ATOM 3330 O O . GLY A 1 419 ? -34.190 -33.013 14.564 1.00 89.62 419 GLY A O 1
ATOM 3331 N N . PHE A 1 420 ? -36.114 -33.814 15.383 1.00 92.69 420 PHE A N 1
ATOM 3332 C CA . PHE A 1 420 ? -35.993 -33.175 16.693 1.00 92.69 420 PHE A CA 1
ATOM 3333 C C . PHE A 1 420 ? -35.363 -34.128 17.709 1.00 92.69 420 PHE A C 1
ATOM 3335 O O . PHE A 1 420 ? -35.839 -35.245 17.895 1.00 92.69 420 PHE A O 1
ATOM 3342 N N . HIS A 1 421 ? -34.324 -33.669 18.398 1.00 95.19 421 HIS A N 1
ATOM 3343 C CA . HIS A 1 421 ? -33.582 -34.423 19.398 1.00 95.19 421 HIS A CA 1
ATOM 3344 C C . HIS A 1 421 ? -33.791 -33.845 20.796 1.00 95.19 421 HIS A C 1
ATOM 3346 O O . HIS A 1 421 ? -33.781 -32.630 20.989 1.00 95.19 421 HIS A O 1
ATOM 3352 N N . ILE A 1 422 ? -33.912 -34.726 21.782 1.00 96.31 422 ILE A N 1
ATOM 3353 C CA . ILE A 1 422 ? -33.696 -34.410 23.198 1.00 96.31 422 ILE A CA 1
ATOM 3354 C C . ILE A 1 422 ? -32.454 -35.189 23.610 1.00 96.31 422 ILE A C 1
ATOM 3356 O O . ILE A 1 422 ? -32.402 -36.399 23.395 1.00 96.31 422 ILE A O 1
ATOM 3360 N N . ILE A 1 423 ? -31.445 -34.506 24.137 1.00 96.31 423 ILE A N 1
ATOM 3361 C CA . ILE A 1 423 ? -30.107 -35.060 24.340 1.00 96.31 423 ILE A CA 1
ATOM 3362 C C . ILE A 1 423 ? -29.809 -35.066 25.833 1.00 96.31 423 ILE A C 1
ATOM 3364 O O . ILE A 1 423 ? -29.939 -34.034 26.484 1.00 96.31 423 ILE A O 1
ATOM 3368 N N . LYS A 1 424 ? -29.383 -36.204 26.374 1.00 95.12 424 LYS A N 1
ATOM 3369 C CA . LYS A 1 424 ? -28.858 -36.313 27.733 1.00 95.12 424 LYS A CA 1
ATOM 3370 C C . LYS A 1 424 ? -27.352 -36.530 27.669 1.00 95.12 424 LYS A C 1
ATOM 3372 O O . LYS A 1 424 ? -26.893 -37.524 27.097 1.00 95.12 424 LYS A O 1
ATOM 3377 N N . LYS A 1 425 ? -26.581 -35.626 28.270 1.00 93.56 425 LYS A N 1
ATOM 3378 C CA . LYS A 1 425 ? -25.134 -35.803 28.415 1.00 93.56 425 LYS A CA 1
ATOM 3379 C C . LYS A 1 425 ? -24.865 -36.761 29.570 1.00 93.56 425 LYS A C 1
ATOM 3381 O O . LYS A 1 425 ? -25.386 -36.562 30.659 1.00 93.56 425 LYS A O 1
ATOM 3386 N N . ILE A 1 426 ? -24.079 -37.807 29.330 1.00 91.06 426 ILE A N 1
ATOM 3387 C CA . ILE A 1 426 ? -23.736 -38.807 30.351 1.00 91.06 426 ILE A CA 1
ATOM 3388 C C . ILE A 1 426 ? -22.447 -38.379 31.057 1.00 91.06 426 ILE A C 1
ATOM 3390 O O . ILE A 1 426 ? -22.434 -38.214 32.270 1.00 91.06 426 ILE A O 1
ATOM 3394 N N . ALA A 1 427 ? -21.374 -38.143 30.298 1.00 85.94 427 ALA A N 1
ATOM 3395 C CA . ALA A 1 427 ? -20.085 -37.745 30.862 1.00 85.94 427 ALA A CA 1
ATOM 3396 C C . ALA A 1 427 ? -19.217 -36.969 29.863 1.00 85.94 427 ALA A C 1
ATOM 3398 O O . ALA A 1 427 ? -19.269 -37.214 28.651 1.00 85.94 427 ALA A O 1
ATOM 3399 N N . SER A 1 428 ? -18.379 -36.076 30.391 1.00 80.06 428 SER A N 1
ATOM 3400 C CA . SER A 1 428 ? -17.315 -35.383 29.658 1.00 80.06 428 SER A CA 1
ATOM 3401 C C . SER A 1 428 ? -15.964 -36.047 29.906 1.00 80.06 428 SER A C 1
ATOM 3403 O O . SER A 1 428 ? -15.604 -36.331 31.047 1.00 80.06 428 SER A O 1
ATOM 3405 N N . PHE A 1 429 ? -15.170 -36.223 28.852 1.00 75.06 429 PHE A N 1
ATOM 3406 C CA . PHE A 1 429 ? -13.799 -36.718 28.947 1.00 75.06 429 PHE A CA 1
ATOM 3407 C C . PHE A 1 429 ? -12.850 -35.661 28.382 1.00 75.06 429 PHE A C 1
ATOM 3409 O O . PHE A 1 429 ? -12.876 -35.365 27.184 1.00 75.06 429 PHE A O 1
ATOM 3416 N N . SER A 1 430 ? -12.004 -35.084 29.244 1.00 55.97 430 SER A N 1
ATOM 3417 C CA . SER A 1 430 ? -10.967 -34.140 28.828 1.00 55.97 430 SER A CA 1
ATOM 3418 C C . SER A 1 430 ? -9.584 -34.513 29.377 1.00 55.97 430 SER A C 1
ATOM 3420 O O . SER A 1 430 ? -9.434 -34.981 30.503 1.00 55.97 430 SER A O 1
ATOM 3422 N N . ASP A 1 431 ? -8.599 -34.249 28.518 1.00 51.66 431 ASP A N 1
ATOM 3423 C CA . ASP A 1 431 ? -7.150 -34.191 28.718 1.00 51.66 431 ASP A CA 1
ATOM 3424 C C . ASP A 1 431 ? -6.305 -35.445 28.421 1.00 51.66 431 ASP A C 1
ATOM 3426 O O . ASP A 1 431 ? -6.291 -36.445 29.133 1.00 51.66 431 ASP A O 1
ATOM 3430 N N . ASN A 1 432 ? -5.510 -35.321 27.356 1.00 52.12 432 ASN A N 1
ATOM 3431 C CA . ASN A 1 432 ? -4.193 -35.938 27.271 1.00 52.12 432 ASN A CA 1
ATOM 3432 C C . ASN A 1 432 ? -3.334 -35.063 26.346 1.00 52.12 432 ASN A C 1
ATOM 3434 O O . ASN A 1 432 ? -3.136 -35.389 25.173 1.00 52.12 432 ASN A O 1
ATOM 3438 N N . ARG A 1 433 ? -2.908 -33.886 26.827 1.00 62.62 433 ARG A N 1
ATOM 3439 C CA . ARG A 1 433 ? -1.867 -33.115 26.131 1.00 62.62 433 ARG A CA 1
ATOM 3440 C C . ARG A 1 433 ? -0.590 -33.944 26.078 1.00 62.62 433 ARG A C 1
ATOM 3442 O O . ARG A 1 433 ? -0.011 -34.272 27.113 1.00 62.62 433 ARG A O 1
ATOM 3449 N N . THR A 1 434 ? -0.164 -34.268 24.870 1.00 69.12 434 THR A N 1
ATOM 3450 C CA . THR A 1 434 ? 1.068 -34.993 24.604 1.00 69.12 434 THR A CA 1
ATOM 3451 C C . THR A 1 434 ? 2.144 -34.017 24.150 1.00 69.12 434 THR A C 1
ATOM 3453 O O . THR A 1 434 ? 1.915 -33.119 23.337 1.00 69.12 434 THR A O 1
ATOM 3456 N N . PHE A 1 435 ? 3.333 -34.182 24.707 1.00 79.19 435 PHE A N 1
ATOM 3457 C CA . PHE A 1 435 ? 4.503 -33.370 24.427 1.00 79.19 435 PHE A CA 1
ATOM 3458 C C . PHE A 1 435 ? 5.481 -34.196 23.609 1.00 79.19 435 PHE A C 1
ATOM 3460 O O . PHE A 1 435 ? 5.709 -35.370 23.902 1.00 79.19 435 PHE A O 1
ATOM 3467 N N . THR A 1 436 ? 6.086 -33.564 22.614 1.00 84.19 436 THR A N 1
ATOM 3468 C CA . THR A 1 436 ? 7.268 -34.106 21.953 1.00 84.19 436 THR A CA 1
ATOM 3469 C C . THR A 1 436 ? 8.449 -33.230 22.333 1.00 84.19 436 THR A C 1
ATOM 3471 O O . THR A 1 436 ? 8.464 -32.038 22.020 1.00 84.19 436 THR A O 1
ATOM 3474 N N . THR A 1 437 ? 9.428 -33.799 23.035 1.00 85.56 437 THR A N 1
ATOM 3475 C CA . THR A 1 437 ? 10.609 -33.081 23.537 1.00 85.56 437 THR A CA 1
ATOM 3476 C C . THR A 1 437 ? 11.893 -33.781 23.119 1.00 85.56 437 THR A C 1
ATOM 3478 O O . THR A 1 437 ? 11.958 -35.007 23.135 1.00 85.56 437 THR A O 1
ATOM 3481 N N . ALA A 1 438 ? 12.936 -33.017 22.810 1.00 86.81 438 ALA A N 1
ATOM 3482 C CA . ALA A 1 438 ? 14.305 -33.524 22.787 1.00 86.81 438 ALA A CA 1
ATOM 3483 C C . ALA A 1 438 ? 15.017 -33.171 24.103 1.00 86.81 438 ALA A C 1
ATOM 3485 O O . ALA A 1 438 ? 14.668 -32.175 24.739 1.00 86.81 438 ALA A O 1
ATOM 3486 N N . LYS A 1 439 ? 16.004 -33.966 24.521 1.00 88.94 439 LYS A N 1
ATOM 3487 C CA . LYS A 1 439 ? 16.764 -33.768 25.755 1.00 88.94 439 LYS A CA 1
ATOM 3488 C C . LYS A 1 439 ? 18.251 -34.064 25.598 1.00 88.94 439 LYS A C 1
ATOM 3490 O O . LYS A 1 439 ? 18.641 -35.007 24.917 1.00 88.94 439 LYS A O 1
ATOM 3495 N N . ILE A 1 440 ? 19.058 -33.281 26.305 1.00 87.06 440 ILE A N 1
ATOM 3496 C CA . ILE A 1 440 ? 20.486 -33.513 26.533 1.00 87.06 440 ILE A CA 1
ATOM 3497 C C . ILE A 1 440 ? 20.662 -33.860 28.007 1.00 87.06 440 ILE A C 1
ATOM 3499 O O . ILE A 1 440 ? 20.189 -33.119 28.868 1.00 87.06 440 ILE A O 1
ATOM 3503 N N . VAL A 1 441 ? 21.324 -34.981 28.299 1.00 87.19 441 VAL A N 1
ATOM 3504 C CA . VAL A 1 441 ? 21.493 -35.504 29.662 1.00 87.19 441 VAL A CA 1
ATOM 3505 C C . VAL A 1 441 ? 22.977 -35.652 29.975 1.00 87.19 441 VAL A C 1
ATOM 3507 O O . VAL A 1 441 ? 23.707 -36.289 29.221 1.00 87.19 441 VAL A O 1
ATOM 3510 N N . VAL A 1 442 ? 23.412 -35.104 31.111 1.00 87.00 442 VAL A N 1
ATOM 3511 C CA . VAL A 1 442 ? 24.776 -35.276 31.633 1.00 87.00 442 VAL A CA 1
ATOM 3512 C C . VAL A 1 442 ? 24.703 -35.851 33.044 1.00 87.00 442 VAL A C 1
ATOM 3514 O O . VAL A 1 442 ? 24.026 -35.293 33.914 1.00 87.00 442 VAL A O 1
ATOM 3517 N N . ASN A 1 443 ? 25.380 -36.974 33.287 1.00 87.38 443 ASN A N 1
ATOM 3518 C CA . ASN A 1 443 ? 25.358 -37.629 34.593 1.00 87.38 443 ASN A CA 1
ATOM 3519 C C . ASN A 1 443 ? 26.292 -36.903 35.572 1.00 87.38 443 ASN A C 1
ATOM 3521 O O . ASN A 1 443 ? 27.417 -36.558 35.218 1.00 87.38 443 ASN A O 1
ATOM 3525 N N . LYS A 1 444 ? 25.860 -36.696 36.822 1.00 89.56 444 LYS A N 1
ATOM 3526 C CA . LYS A 1 444 ? 26.685 -36.055 37.862 1.00 89.56 444 LYS A CA 1
ATOM 3527 C C . LYS A 1 444 ? 27.954 -36.844 38.198 1.00 89.56 444 LYS A C 1
ATOM 3529 O O . LYS A 1 444 ? 28.890 -36.255 38.731 1.00 89.56 444 LYS A O 1
ATOM 3534 N N . SER A 1 445 ? 28.011 -38.140 37.877 1.00 86.31 445 SER A N 1
ATOM 3535 C CA . SER A 1 445 ? 29.224 -38.953 38.011 1.00 86.31 445 SER A CA 1
ATOM 3536 C C . SER A 1 445 ? 30.309 -38.629 36.975 1.00 86.31 445 SER A C 1
ATOM 3538 O O . SER A 1 445 ? 31.439 -39.092 37.123 1.00 86.31 445 SER A O 1
ATOM 3540 N N . GLU A 1 446 ? 29.982 -37.899 35.903 1.00 83.25 446 GLU A N 1
ATOM 3541 C CA . GLU A 1 446 ? 30.953 -37.478 34.890 1.00 83.25 446 GLU A CA 1
ATOM 3542 C C . GLU A 1 446 ? 31.846 -36.341 35.408 1.00 83.25 446 GLU A C 1
ATOM 3544 O O . GLU A 1 446 ? 31.410 -35.445 36.136 1.00 83.25 446 GLU A O 1
ATOM 3549 N N . GLU A 1 447 ? 33.114 -36.343 34.994 1.00 84.69 447 GLU A N 1
ATOM 3550 C CA . GLU A 1 447 ? 34.043 -35.264 35.324 1.00 84.69 447 GLU A CA 1
ATOM 3551 C C . GLU A 1 447 ? 33.544 -33.932 34.737 1.00 84.69 447 GLU A C 1
ATOM 3553 O O . GLU A 1 447 ? 33.213 -33.842 33.554 1.00 84.69 447 GLU A O 1
ATOM 3558 N N . ASN A 1 448 ? 33.473 -32.891 35.574 1.00 85.25 448 ASN A N 1
ATOM 3559 C CA . ASN A 1 448 ? 32.979 -31.559 35.206 1.00 85.25 448 ASN A CA 1
ATOM 3560 C C . ASN A 1 448 ? 31.549 -31.541 34.623 1.00 85.25 448 ASN A C 1
ATOM 3562 O O . ASN A 1 448 ? 31.211 -30.651 33.843 1.00 85.25 448 ASN A O 1
ATOM 3566 N N . ALA A 1 449 ? 30.685 -32.479 35.036 1.00 84.00 449 ALA A N 1
ATOM 3567 C CA . ALA A 1 449 ? 29.310 -32.634 34.543 1.00 84.00 449 ALA A CA 1
ATOM 3568 C C . ALA A 1 449 ? 28.510 -31.320 34.443 1.00 84.00 449 ALA A C 1
ATOM 3570 O O . ALA A 1 449 ? 27.866 -31.055 33.427 1.00 84.00 449 ALA A O 1
ATOM 3571 N N . LYS A 1 450 ? 28.581 -30.469 35.476 1.00 86.56 450 LYS A N 1
ATOM 3572 C CA . LYS A 1 450 ? 27.871 -29.181 35.502 1.00 86.56 450 LYS A CA 1
ATOM 3573 C C . LYS A 1 450 ? 28.403 -28.209 34.443 1.00 86.56 450 LYS A C 1
ATOM 3575 O O . LYS A 1 450 ? 27.630 -27.664 33.667 1.00 86.56 450 LYS A O 1
ATOM 3580 N N . GLN A 1 451 ? 29.723 -28.071 34.340 1.00 85.12 451 GLN A N 1
ATOM 3581 C CA . GLN A 1 451 ? 30.355 -27.221 33.330 1.00 85.12 451 GLN A CA 1
ATOM 3582 C C . GLN A 1 451 ? 30.070 -27.719 31.906 1.00 85.12 451 GLN A C 1
ATOM 3584 O O . GLN A 1 451 ? 29.865 -26.923 30.997 1.00 85.12 451 GLN A O 1
ATOM 3589 N N . LYS A 1 452 ? 30.019 -29.039 31.711 1.00 84.94 452 LYS A N 1
ATOM 3590 C CA . LYS A 1 452 ? 29.726 -29.659 30.418 1.00 84.94 452 LYS A CA 1
ATOM 3591 C C . LYS A 1 452 ? 28.308 -29.338 29.934 1.00 84.94 452 LYS A C 1
ATOM 3593 O O . LYS A 1 452 ? 28.149 -28.941 28.784 1.00 84.94 452 LYS A O 1
ATOM 3598 N N . ILE A 1 453 ? 27.293 -29.456 30.797 1.00 86.06 453 ILE A N 1
ATOM 3599 C CA . ILE A 1 453 ? 25.915 -29.124 30.403 1.00 86.06 453 ILE A CA 1
ATOM 3600 C C . ILE A 1 453 ? 25.685 -27.617 30.249 1.00 86.06 453 ILE A C 1
ATOM 3602 O O . ILE A 1 453 ? 24.958 -27.206 29.349 1.00 86.06 453 ILE A O 1
ATOM 3606 N N . ASP A 1 454 ? 26.354 -26.795 31.061 1.00 85.19 454 ASP A N 1
ATOM 3607 C CA . ASP A 1 454 ? 26.307 -25.338 30.917 1.00 85.19 454 ASP A CA 1
ATOM 3608 C C . ASP A 1 454 ? 26.949 -24.903 29.582 1.00 85.19 454 ASP A C 1
ATOM 3610 O O . ASP A 1 454 ? 26.422 -24.029 28.897 1.00 85.19 454 ASP A O 1
ATOM 3614 N N . ASN A 1 455 ? 28.023 -25.573 29.142 1.00 84.12 455 ASN A N 1
ATOM 3615 C CA . ASN A 1 455 ? 28.608 -25.349 27.817 1.00 84.12 455 ASN A CA 1
ATOM 3616 C C . ASN A 1 455 ? 27.642 -25.735 26.687 1.00 84.12 455 ASN A C 1
ATOM 3618 O O . ASN A 1 455 ? 27.512 -24.975 25.731 1.00 84.12 455 ASN A O 1
ATOM 3622 N N . TYR A 1 456 ? 26.930 -26.864 26.794 1.00 84.12 456 TYR A N 1
ATOM 3623 C CA . TYR A 1 456 ? 25.911 -27.225 25.801 1.00 84.12 456 TYR A CA 1
ATOM 3624 C C . TYR A 1 456 ? 24.792 -26.183 25.725 1.00 84.12 456 TYR A C 1
ATOM 3626 O O . TYR A 1 456 ? 24.415 -25.792 24.624 1.00 84.12 456 TYR A O 1
ATOM 3634 N N . ALA A 1 457 ? 24.317 -25.670 26.867 1.00 81.06 457 ALA A N 1
ATOM 3635 C CA . ALA A 1 457 ? 23.317 -24.601 26.892 1.00 81.06 457 ALA A CA 1
ATOM 3636 C C . ALA A 1 457 ? 23.791 -23.352 26.127 1.00 81.06 457 ALA A C 1
ATOM 3638 O O . ALA A 1 457 ? 23.017 -22.757 25.385 1.00 81.06 457 ALA A O 1
ATOM 3639 N N . VAL A 1 458 ? 25.072 -22.988 26.252 1.00 79.12 458 VAL A N 1
ATOM 3640 C CA . VAL A 1 458 ? 25.670 -21.843 25.544 1.00 79.12 458 VAL A CA 1
ATOM 3641 C C . VAL A 1 458 ? 25.902 -22.127 24.055 1.00 79.12 458 VAL A C 1
ATOM 3643 O O . VAL A 1 458 ? 25.731 -21.229 23.235 1.00 79.12 458 VAL A O 1
ATOM 3646 N N . GLU A 1 459 ? 26.289 -23.348 23.679 1.00 79.31 459 GLU A N 1
ATOM 3647 C CA . GLU A 1 459 ? 26.566 -23.711 22.280 1.00 79.31 459 GLU A CA 1
ATOM 3648 C C . GLU A 1 459 ? 25.313 -23.746 21.392 1.00 79.31 459 GLU A C 1
ATOM 3650 O O . GLU A 1 459 ? 25.433 -23.549 20.181 1.00 79.31 459 GLU A O 1
ATOM 3655 N N . ILE A 1 460 ? 24.133 -23.975 21.976 1.00 77.81 460 ILE A N 1
ATOM 3656 C CA . ILE A 1 460 ? 22.862 -24.042 21.239 1.00 77.81 460 ILE A CA 1
ATOM 3657 C C . ILE A 1 460 ? 22.221 -22.656 21.052 1.00 77.81 460 ILE A C 1
ATOM 3659 O O . ILE A 1 460 ? 21.418 -22.458 20.139 1.00 77.81 460 ILE A O 1
ATOM 3663 N N . LEU A 1 461 ? 22.556 -21.678 21.897 1.00 73.88 461 LEU A N 1
ATOM 3664 C CA . LEU A 1 461 ? 22.024 -20.325 21.751 1.00 73.88 461 LEU A CA 1
ATOM 3665 C C . LEU A 1 461 ? 22.581 -19.661 20.487 1.00 73.88 461 LEU A C 1
ATOM 3667 O O . LEU A 1 461 ? 23.776 -19.739 20.198 1.00 73.88 461 LEU A O 1
ATOM 3671 N N . GLU A 1 462 ? 21.704 -18.975 19.751 1.00 67.75 462 GLU A N 1
ATOM 3672 C CA . GLU A 1 462 ? 22.113 -18.102 18.653 1.00 67.75 462 GLU A CA 1
ATOM 3673 C C . GLU A 1 462 ? 23.105 -17.068 19.180 1.00 67.75 462 GLU A C 1
ATOM 3675 O O . GLU A 1 462 ? 22.824 -16.318 20.122 1.00 67.75 462 GLU A O 1
ATOM 3680 N N . LYS A 1 463 ? 24.290 -17.033 18.572 1.00 64.88 463 LYS A N 1
ATOM 3681 C CA . LYS A 1 463 ? 25.305 -16.055 18.937 1.00 64.88 463 LYS A CA 1
ATOM 3682 C C . LYS A 1 463 ? 25.014 -14.780 18.181 1.00 64.88 463 LYS A C 1
ATOM 3684 O O . LYS A 1 463 ? 25.279 -14.681 16.985 1.00 64.88 463 LYS A O 1
ATOM 3689 N N . VAL A 1 464 ? 24.443 -13.826 18.900 1.00 61.41 464 VAL A N 1
ATOM 3690 C CA . VAL A 1 464 ? 24.267 -12.456 18.435 1.00 61.41 464 VAL A CA 1
ATOM 3691 C C . VAL A 1 464 ? 25.533 -11.698 18.805 1.00 61.41 464 VAL A C 1
ATOM 3693 O O . VAL A 1 464 ? 25.740 -11.338 19.963 1.00 61.41 464 VAL A O 1
ATOM 3696 N N . GLU A 1 465 ? 26.409 -11.508 17.826 1.00 73.31 465 GLU A N 1
ATOM 3697 C CA . GLU A 1 465 ? 27.652 -10.767 18.003 1.00 73.31 465 GLU A CA 1
ATOM 3698 C C . GLU A 1 465 ? 27.596 -9.481 17.199 1.00 73.31 465 GLU A C 1
ATOM 3700 O O . GLU A 1 465 ? 27.317 -9.483 15.999 1.00 73.31 465 GLU A O 1
ATOM 3705 N N . THR A 1 466 ? 27.908 -8.373 17.854 1.00 72.75 466 THR A N 1
ATOM 3706 C CA . THR A 1 466 ? 28.138 -7.123 17.149 1.00 72.75 466 THR A CA 1
ATOM 3707 C C . THR A 1 466 ? 29.582 -7.101 16.664 1.00 72.75 466 THR A C 1
ATOM 3709 O O . THR A 1 466 ? 30.515 -7.148 17.468 1.00 72.75 466 THR A O 1
ATOM 3712 N N . LYS A 1 467 ? 29.770 -7.084 15.343 1.00 81.12 467 LYS A N 1
ATOM 3713 C CA . LYS A 1 467 ? 31.082 -7.087 14.694 1.00 81.12 467 LYS A CA 1
ATOM 3714 C C . LYS A 1 467 ? 31.297 -5.771 13.964 1.00 81.12 467 LYS A C 1
ATOM 3716 O O . LYS A 1 467 ? 30.382 -5.249 13.336 1.00 81.12 467 LYS A O 1
ATOM 3721 N N . GLN A 1 468 ? 32.521 -5.255 14.033 1.00 84.75 468 GLN A N 1
ATOM 3722 C CA . GLN A 1 468 ? 32.973 -4.223 13.107 1.00 84.75 468 GLN A CA 1
ATOM 3723 C C . GLN A 1 468 ? 33.625 -4.906 11.915 1.00 84.75 468 GLN A C 1
ATOM 3725 O O . GLN A 1 468 ? 34.667 -5.546 12.060 1.00 84.75 468 GLN A O 1
ATOM 3730 N N . GLU A 1 469 ? 33.004 -4.772 10.751 1.00 86.75 469 GLU A N 1
ATOM 3731 C CA . GLU A 1 469 ? 33.486 -5.362 9.508 1.00 86.75 469 GLU A CA 1
ATOM 3732 C C . GLU A 1 469 ? 33.570 -4.287 8.428 1.00 86.75 469 GLU A C 1
ATOM 3734 O O . GLU A 1 469 ? 32.877 -3.268 8.465 1.00 86.75 469 GLU A O 1
ATOM 3739 N N . GLU A 1 470 ? 34.465 -4.498 7.469 1.00 90.31 470 GLU A N 1
ATOM 3740 C CA . GLU A 1 470 ? 34.527 -3.637 6.299 1.00 90.31 470 GLU A CA 1
ATOM 3741 C C . GLU A 1 470 ? 33.263 -3.831 5.457 1.00 90.31 470 GLU A C 1
ATOM 3743 O O . GLU A 1 470 ? 32.799 -4.953 5.239 1.00 90.31 470 GLU A O 1
ATOM 3748 N N . LYS A 1 471 ? 32.744 -2.728 4.933 1.00 91.75 471 LYS A N 1
ATOM 3749 C CA . LYS A 1 471 ? 31.642 -2.680 3.982 1.00 91.75 471 LYS A CA 1
ATOM 3750 C C . LYS A 1 471 ? 32.097 -1.880 2.775 1.00 91.75 471 LYS A C 1
ATOM 3752 O O . LYS A 1 471 ? 32.636 -0.781 2.922 1.00 91.75 471 LYS A O 1
ATOM 3757 N N . ILE A 1 472 ? 31.928 -2.450 1.588 1.00 92.81 472 ILE A N 1
ATOM 3758 C CA . ILE A 1 472 ? 32.282 -1.800 0.328 1.00 92.81 472 ILE A CA 1
ATOM 3759 C C . ILE A 1 472 ? 31.025 -1.203 -0.297 1.00 92.81 472 ILE A C 1
ATOM 3761 O O . ILE A 1 472 ? 29.986 -1.858 -0.350 1.00 92.81 472 ILE A O 1
ATOM 3765 N N . THR A 1 473 ? 31.133 0.029 -0.781 1.00 92.12 473 THR A N 1
ATOM 3766 C CA . THR A 1 473 ? 30.127 0.663 -1.634 1.00 92.12 473 THR A CA 1
ATOM 3767 C C . THR A 1 473 ? 30.665 0.704 -3.053 1.00 92.12 473 THR A C 1
ATOM 3769 O O . THR A 1 473 ? 31.794 1.153 -3.266 1.00 92.12 473 THR A O 1
ATOM 3772 N N . TYR A 1 474 ? 29.881 0.235 -4.016 1.00 92.19 474 TYR A N 1
ATOM 3773 C CA . TYR A 1 474 ? 30.232 0.237 -5.431 1.00 92.19 474 TYR A CA 1
ATOM 3774 C C . TYR A 1 474 ? 29.006 0.506 -6.297 1.00 92.19 474 TYR A C 1
ATOM 3776 O O . TYR A 1 474 ? 27.890 0.122 -5.954 1.00 92.19 474 TYR A O 1
ATOM 3784 N N . GLU A 1 475 ? 29.232 1.122 -7.448 1.00 91.06 475 GLU A N 1
ATOM 3785 C CA . GLU A 1 475 ? 28.244 1.182 -8.517 1.00 91.06 475 GLU A CA 1
ATOM 3786 C C . GLU A 1 475 ? 28.393 -0.043 -9.421 1.00 91.06 475 GLU A C 1
ATOM 3788 O O . GLU A 1 475 ? 29.503 -0.541 -9.646 1.00 91.06 475 GLU A O 1
ATOM 3793 N N . ARG A 1 476 ? 27.276 -0.531 -9.955 1.00 91.06 476 ARG A N 1
ATOM 3794 C CA . ARG A 1 476 ? 27.219 -1.675 -10.863 1.00 91.06 476 ARG A CA 1
ATOM 3795 C C . ARG A 1 476 ? 26.326 -1.354 -12.051 1.00 91.06 476 ARG A C 1
ATOM 3797 O O . ARG A 1 476 ? 25.234 -0.835 -11.855 1.00 91.06 476 ARG A O 1
ATOM 3804 N N . ILE A 1 477 ? 26.758 -1.724 -13.257 1.00 89.75 477 ILE A N 1
ATOM 3805 C CA . ILE A 1 477 ? 25.881 -1.836 -14.432 1.00 89.75 477 ILE A CA 1
ATOM 3806 C C . ILE A 1 477 ? 25.815 -3.311 -14.808 1.00 89.75 477 ILE A C 1
ATOM 3808 O O . ILE A 1 477 ? 26.827 -3.893 -15.195 1.00 89.75 477 ILE A O 1
ATOM 3812 N N . TYR A 1 478 ? 24.642 -3.910 -14.663 1.00 88.50 478 TYR A N 1
ATOM 3813 C CA . TYR A 1 478 ? 24.379 -5.316 -14.941 1.00 88.50 478 TYR A CA 1
ATOM 3814 C C . TYR A 1 478 ? 23.608 -5.477 -16.253 1.00 88.50 478 TYR A C 1
ATOM 3816 O O . TYR A 1 478 ? 22.655 -4.742 -16.477 1.00 88.50 478 TYR A O 1
ATOM 3824 N N . PHE A 1 479 ? 23.999 -6.442 -17.087 1.00 88.75 479 PHE A N 1
ATOM 3825 C CA . PHE A 1 479 ? 23.407 -6.772 -18.385 1.00 88.75 479 PHE A CA 1
ATOM 3826 C C . PHE A 1 479 ? 22.925 -8.229 -18.361 1.00 88.75 479 PHE A C 1
ATOM 3828 O O . PHE A 1 479 ? 23.733 -9.153 -18.449 1.00 88.75 479 PHE A O 1
ATOM 3835 N N . SER A 1 480 ? 21.618 -8.434 -18.228 1.00 83.44 480 SER A N 1
ATOM 3836 C CA . SER A 1 480 ? 20.968 -9.746 -18.169 1.00 83.44 480 SER A CA 1
ATOM 3837 C C . SER A 1 480 ? 20.939 -10.434 -19.535 1.00 83.44 480 SER A C 1
ATOM 3839 O O . SER A 1 480 ? 20.570 -9.815 -20.531 1.00 83.44 480 SER A O 1
ATOM 3841 N N . ILE A 1 481 ? 21.257 -11.730 -19.565 1.00 79.12 481 ILE A N 1
ATOM 3842 C CA . ILE A 1 481 ? 21.105 -12.614 -20.738 1.00 79.12 481 ILE A CA 1
ATOM 3843 C C . ILE A 1 481 ? 19.946 -13.610 -20.570 1.00 79.12 481 ILE A C 1
ATOM 3845 O O . ILE A 1 481 ? 19.880 -14.621 -21.267 1.00 79.12 481 ILE A O 1
ATOM 3849 N N . VAL A 1 482 ? 19.038 -13.364 -19.620 1.00 71.69 482 VAL A N 1
ATOM 3850 C CA . VAL A 1 482 ? 17.849 -14.206 -19.434 1.00 71.69 482 VAL A CA 1
ATOM 3851 C C . VAL A 1 482 ? 16.940 -14.082 -20.673 1.00 71.69 482 VAL A C 1
ATOM 3853 O O . VAL A 1 482 ? 16.656 -12.956 -21.091 1.00 71.69 482 VAL A O 1
ATOM 3856 N N . PRO A 1 483 ? 16.472 -15.201 -21.267 1.00 64.12 483 PRO A N 1
ATOM 3857 C CA . PRO A 1 483 ? 15.669 -15.165 -22.488 1.00 64.12 483 PRO A CA 1
ATOM 3858 C C . PRO A 1 483 ? 14.368 -14.370 -22.319 1.00 64.12 483 PRO A C 1
ATOM 3860 O O . PRO A 1 483 ? 13.619 -14.589 -21.369 1.00 64.12 483 PRO A O 1
ATOM 3863 N N . ASP A 1 484 ? 14.077 -13.496 -23.282 1.00 66.62 484 ASP A N 1
ATOM 3864 C CA . ASP A 1 484 ? 12.830 -12.724 -23.387 1.00 66.62 484 ASP A CA 1
ATOM 3865 C C . ASP A 1 484 ? 12.159 -12.989 -24.742 1.00 66.62 484 ASP A C 1
ATOM 3867 O O . ASP A 1 484 ? 12.847 -13.218 -25.734 1.00 66.62 484 ASP A O 1
ATOM 3871 N N . MET A 1 485 ? 10.828 -12.922 -24.786 1.00 70.62 485 MET A N 1
ATOM 3872 C CA . MET A 1 485 ? 9.989 -13.046 -25.984 1.00 70.62 485 MET A CA 1
ATOM 3873 C C . MET A 1 485 ? 10.182 -11.884 -26.973 1.00 70.62 485 MET A C 1
ATOM 3875 O O . MET A 1 485 ? 9.826 -12.006 -28.149 1.00 70.62 485 MET A O 1
ATOM 3879 N N . TRP A 1 486 ? 10.734 -10.764 -26.499 1.00 79.94 486 TRP A N 1
ATOM 3880 C CA . TRP A 1 486 ? 10.947 -9.539 -27.263 1.00 79.94 486 TRP A CA 1
ATOM 3881 C C . TRP A 1 486 ? 12.433 -9.259 -27.489 1.00 79.94 486 TRP A C 1
ATOM 3883 O O . TRP A 1 486 ? 13.272 -9.433 -26.600 1.00 79.94 486 TRP A O 1
ATOM 3893 N N . LYS A 1 487 ? 12.764 -8.815 -28.701 1.00 81.31 487 LYS A N 1
ATOM 3894 C CA . LYS A 1 487 ? 14.105 -8.383 -29.095 1.00 81.31 487 LYS A CA 1
ATOM 3895 C C . LYS A 1 487 ? 14.177 -6.858 -29.110 1.00 81.31 487 LYS A C 1
ATOM 3897 O O . LYS A 1 487 ? 13.319 -6.198 -29.699 1.00 81.31 487 LYS A O 1
ATOM 3902 N N . GLU A 1 488 ? 15.205 -6.326 -28.451 1.00 79.50 488 GLU A N 1
ATOM 3903 C CA . GLU A 1 488 ? 15.466 -4.886 -28.375 1.00 79.50 488 GLU A CA 1
ATOM 3904 C C . GLU A 1 488 ? 15.754 -4.295 -29.758 1.00 79.50 488 GLU A C 1
ATOM 3906 O O . GLU A 1 488 ? 16.335 -4.957 -30.624 1.00 79.50 488 GLU A O 1
ATOM 3911 N N . THR A 1 489 ? 15.380 -3.031 -29.954 1.00 85.12 489 THR A N 1
ATOM 3912 C CA . THR A 1 489 ? 15.665 -2.282 -31.183 1.00 85.12 489 THR A CA 1
ATOM 3913 C C . THR A 1 489 ? 16.370 -0.968 -30.855 1.00 85.12 489 THR A C 1
ATOM 3915 O O . THR A 1 489 ? 16.416 -0.547 -29.702 1.00 85.12 489 THR A O 1
ATOM 3918 N N . GLU A 1 490 ? 16.942 -0.316 -31.867 1.00 83.06 490 GLU A N 1
ATOM 3919 C CA . GLU A 1 490 ? 17.540 1.019 -31.716 1.00 83.06 490 GLU A CA 1
ATOM 3920 C C . GLU A 1 490 ? 16.491 2.146 -31.689 1.00 83.06 490 GLU A C 1
ATOM 3922 O O . GLU A 1 490 ? 16.850 3.308 -31.527 1.00 83.06 490 GLU A O 1
ATOM 3927 N N . LEU A 1 491 ? 15.205 1.821 -31.870 1.00 86.19 491 LEU A N 1
ATOM 3928 C CA . LEU A 1 491 ? 14.120 2.794 -31.884 1.00 86.19 491 LEU A CA 1
ATOM 3929 C C . LEU A 1 491 ? 13.570 2.989 -30.465 1.00 86.19 491 LEU A C 1
ATOM 3931 O O . LEU A 1 491 ? 12.948 2.090 -29.892 1.00 86.19 491 LEU A O 1
ATOM 3935 N N . ASP A 1 492 ? 13.785 4.183 -29.919 1.00 85.31 492 ASP A N 1
ATOM 3936 C CA . ASP A 1 492 ? 13.406 4.565 -28.559 1.00 85.31 492 ASP A CA 1
ATOM 3937 C C . ASP A 1 492 ? 12.789 5.978 -28.497 1.00 85.31 492 ASP A C 1
ATOM 3939 O O . ASP A 1 492 ? 12.622 6.663 -29.515 1.00 85.31 492 ASP A O 1
ATOM 3943 N N . GLY A 1 493 ? 12.455 6.423 -27.283 1.00 82.75 493 GLY A N 1
ATOM 3944 C CA . GLY A 1 493 ? 11.890 7.745 -27.005 1.00 82.75 493 GLY A CA 1
ATOM 3945 C C . GLY A 1 493 ? 12.717 8.923 -27.526 1.00 82.75 493 GLY A C 1
ATOM 3946 O O . GLY A 1 493 ? 12.133 9.931 -27.910 1.00 82.75 493 GLY A O 1
ATOM 3947 N N . SER A 1 494 ? 14.044 8.797 -27.651 1.00 80.81 494 SER A N 1
ATOM 3948 C CA . SER A 1 494 ? 14.900 9.883 -28.155 1.00 80.81 494 SER A CA 1
ATOM 3949 C C . SER A 1 494 ? 14.679 10.183 -29.643 1.00 80.81 494 SER A C 1
ATOM 3951 O O . SER A 1 494 ? 14.938 11.294 -30.110 1.00 80.81 494 SER A O 1
ATOM 3953 N N . THR A 1 495 ? 14.163 9.199 -30.383 1.00 85.81 495 THR A N 1
ATOM 3954 C CA . THR A 1 495 ? 13.838 9.301 -31.813 1.00 85.81 495 THR A CA 1
ATOM 3955 C C . THR A 1 495 ? 12.350 9.546 -32.080 1.00 85.81 495 THR A C 1
ATOM 3957 O O . THR A 1 495 ? 11.945 9.746 -33.229 1.00 85.81 495 THR A O 1
ATOM 3960 N N . PHE A 1 496 ? 11.527 9.562 -31.031 1.00 87.88 496 PHE A N 1
ATOM 3961 C CA . PHE A 1 496 ? 10.088 9.790 -31.092 1.00 87.88 496 PHE A CA 1
ATOM 3962 C C . PHE A 1 496 ? 9.767 11.278 -30.892 1.00 87.88 496 PHE A C 1
ATOM 3964 O O . PHE A 1 496 ? 10.342 11.930 -30.028 1.00 87.88 496 PHE A O 1
ATOM 3971 N N . GLN A 1 497 ? 8.848 11.835 -31.687 1.00 83.56 497 GLN A N 1
ATOM 3972 C CA . GLN A 1 497 ? 8.442 13.241 -31.562 1.00 83.56 497 GLN A CA 1
ATOM 3973 C C . GLN A 1 497 ? 7.180 13.387 -30.714 1.00 83.56 497 GLN A C 1
ATOM 3975 O O . GLN A 1 497 ? 7.227 13.990 -29.647 1.00 83.56 497 GLN A O 1
ATOM 3980 N N . PHE A 1 498 ? 6.051 12.846 -31.177 1.00 83.81 498 PHE A N 1
ATOM 3981 C CA . PHE A 1 498 ? 4.783 12.920 -30.452 1.00 83.81 498 PHE A CA 1
ATOM 3982 C C . PHE A 1 498 ? 3.765 11.881 -30.940 1.00 83.81 498 PHE A C 1
ATOM 3984 O O . PHE A 1 498 ? 3.848 11.355 -32.056 1.00 83.81 498 PHE A O 1
ATOM 3991 N N . ALA A 1 499 ? 2.771 11.631 -30.089 1.00 88.75 499 ALA A N 1
ATOM 3992 C CA . ALA A 1 499 ? 1.525 10.946 -30.389 1.00 88.75 499 ALA A CA 1
ATOM 3993 C C . ALA A 1 499 ? 0.339 11.914 -30.305 1.00 88.75 499 ALA A C 1
ATOM 3995 O O . ALA A 1 499 ? 0.280 12.762 -29.411 1.00 88.75 499 ALA A O 1
ATOM 3996 N N . SER A 1 500 ? -0.652 11.741 -31.179 1.00 87.44 500 SER A N 1
ATOM 3997 C CA . SER A 1 500 ? -1.914 12.482 -31.122 1.00 87.44 500 SER A CA 1
ATOM 3998 C C . SER A 1 500 ? -3.123 11.585 -31.372 1.00 87.44 500 SER A C 1
ATOM 4000 O O . SER A 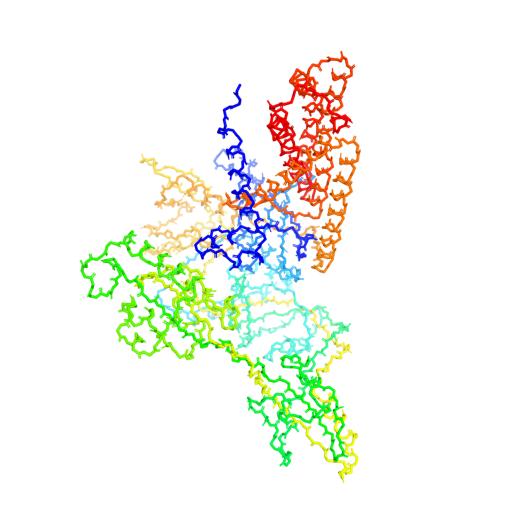1 500 ? -3.052 10.576 -32.080 1.00 87.44 500 SER A O 1
ATOM 4002 N N . LEU A 1 501 ? -4.254 11.953 -30.766 1.00 89.56 501 LEU A N 1
ATOM 4003 C CA . LEU A 1 501 ? -5.526 11.278 -30.995 1.00 89.56 501 LEU A CA 1
ATOM 4004 C C . LEU A 1 501 ? -6.081 11.702 -32.359 1.00 89.56 501 LEU A C 1
ATOM 4006 O O . LEU A 1 501 ? -6.252 12.890 -32.627 1.00 89.56 501 LEU A O 1
ATOM 4010 N N . GLY A 1 502 ? -6.394 10.727 -33.203 1.00 90.06 502 GLY A N 1
ATOM 4011 C CA . GLY A 1 502 ? -7.045 10.926 -34.490 1.00 90.06 502 GLY A CA 1
ATOM 4012 C C . GLY A 1 502 ? -8.315 10.098 -34.623 1.00 90.06 502 GLY A C 1
ATOM 4013 O O . GLY A 1 502 ? -8.665 9.300 -33.752 1.00 90.06 502 GLY A O 1
ATOM 4014 N N . PHE A 1 503 ? -8.987 10.266 -35.758 1.00 90.06 503 PHE A N 1
ATOM 4015 C CA . PHE A 1 503 ? -10.134 9.450 -36.138 1.00 90.06 503 PHE A CA 1
ATOM 4016 C C . PHE A 1 503 ? -10.002 9.002 -37.592 1.00 90.06 503 PHE A C 1
ATOM 4018 O O . PHE A 1 503 ? -9.588 9.785 -38.451 1.00 90.06 503 PHE A O 1
ATOM 4025 N N . THR A 1 504 ? -10.381 7.757 -37.885 1.00 89.31 504 THR A N 1
ATOM 4026 C CA . THR A 1 504 ? -10.526 7.301 -39.272 1.00 89.31 504 THR A CA 1
ATOM 4027 C C . THR A 1 504 ? -11.702 8.008 -39.950 1.00 89.31 504 THR A C 1
ATOM 4029 O O . THR A 1 504 ? -12.544 8.642 -39.310 1.00 89.31 504 THR A O 1
ATOM 4032 N N . GLN A 1 505 ? -11.832 7.837 -41.268 1.00 86.25 505 GLN A N 1
ATOM 4033 C CA . GLN A 1 505 ? -13.009 8.306 -42.013 1.00 86.25 505 GLN A CA 1
ATOM 4034 C C . GLN A 1 505 ? -14.330 7.692 -41.506 1.00 86.25 505 GLN A C 1
ATOM 4036 O O . GLN A 1 505 ? -15.396 8.256 -41.741 1.00 86.25 505 GLN A O 1
ATOM 4041 N N . LEU A 1 506 ? -14.263 6.563 -40.790 1.00 88.44 506 LEU A N 1
ATOM 4042 C CA . LEU A 1 506 ? -15.400 5.884 -40.167 1.00 88.44 506 LEU A CA 1
ATOM 4043 C C . LEU A 1 506 ? -15.636 6.327 -38.710 1.00 88.44 506 LEU A C 1
ATOM 4045 O O . LEU A 1 506 ? -16.476 5.748 -38.031 1.00 88.44 506 LEU A O 1
ATOM 4049 N N . SER A 1 507 ? -14.945 7.377 -38.244 1.00 87.38 507 SER A N 1
ATOM 4050 C CA . SER A 1 507 ? -14.992 7.877 -36.857 1.00 87.38 507 SER A CA 1
ATOM 4051 C C . SER A 1 507 ? -14.503 6.875 -35.805 1.00 87.38 507 SER A C 1
ATOM 4053 O O . SER A 1 507 ? -14.863 6.978 -34.634 1.00 87.38 507 SER A O 1
ATOM 4055 N N . GLU A 1 508 ? -13.656 5.928 -36.204 1.00 90.50 508 GLU A N 1
ATOM 4056 C CA . GLU A 1 508 ? -12.976 5.028 -35.271 1.00 90.50 508 GLU A CA 1
ATOM 4057 C C . GLU A 1 508 ? -11.746 5.738 -34.689 1.00 90.50 508 GLU A C 1
ATOM 4059 O O . GLU A 1 508 ? -11.028 6.399 -35.447 1.00 90.50 508 GLU A O 1
ATOM 4064 N N . PRO A 1 509 ? -11.487 5.639 -33.375 1.00 93.31 509 PRO A N 1
ATOM 4065 C CA . PRO A 1 509 ? -10.337 6.287 -32.757 1.00 93.31 509 PRO A CA 1
ATOM 4066 C C . PRO A 1 509 ? -9.023 5.645 -33.227 1.00 93.31 509 PRO A C 1
ATOM 4068 O O . PRO A 1 509 ? -8.893 4.421 -33.273 1.00 93.31 509 PRO A O 1
ATOM 4071 N N . VAL A 1 510 ? -8.034 6.479 -33.552 1.00 94.44 510 VAL A N 1
ATOM 4072 C CA . VAL A 1 510 ? -6.673 6.064 -33.934 1.00 94.44 510 VAL A CA 1
ATOM 4073 C C . VAL A 1 510 ? -5.629 6.869 -33.174 1.00 94.44 510 VAL A C 1
ATOM 4075 O O . VAL A 1 510 ? -5.901 7.982 -32.725 1.00 94.44 510 VAL A O 1
ATOM 4078 N N . VAL A 1 511 ? -4.422 6.325 -33.050 1.00 94.25 511 VAL A N 1
ATOM 4079 C CA . VAL A 1 511 ? -3.274 7.044 -32.489 1.00 94.25 511 VAL A CA 1
ATOM 4080 C C . VAL A 1 511 ? -2.280 7.304 -33.604 1.00 94.25 511 VAL A C 1
ATOM 4082 O O . VAL A 1 511 ? -1.716 6.372 -34.174 1.00 94.25 511 VAL A O 1
ATOM 4085 N N . ASN A 1 512 ? -2.088 8.577 -33.930 1.00 92.25 512 ASN A N 1
ATOM 4086 C CA . ASN A 1 512 ? -1.074 9.006 -34.882 1.00 92.25 512 ASN A CA 1
ATOM 4087 C C . ASN A 1 512 ? 0.253 9.142 -34.141 1.00 92.25 512 ASN A C 1
ATOM 4089 O O . ASN A 1 512 ? 0.282 9.759 -33.081 1.00 92.25 512 ASN A O 1
ATOM 4093 N N . ILE A 1 513 ? 1.332 8.602 -34.701 1.00 92.56 513 ILE A N 1
ATOM 4094 C CA . ILE A 1 513 ? 2.688 8.734 -34.157 1.00 92.56 513 ILE A CA 1
ATOM 4095 C C . ILE A 1 513 ? 3.622 9.357 -35.191 1.00 92.56 513 ILE A C 1
ATOM 4097 O O . ILE A 1 513 ? 3.480 9.108 -36.394 1.00 92.56 513 ILE A O 1
ATOM 4101 N N . ARG A 1 514 ? 4.585 10.150 -34.715 1.00 89.75 514 ARG A N 1
ATOM 4102 C CA . ARG A 1 514 ? 5.613 10.789 -35.540 1.00 89.75 514 ARG A CA 1
ATOM 4103 C C . ARG A 1 514 ? 7.002 10.598 -34.928 1.00 89.75 514 ARG A C 1
ATOM 4105 O O . ARG A 1 514 ? 7.176 10.748 -33.720 1.00 89.75 514 ARG A O 1
ATOM 4112 N N . PHE A 1 515 ? 7.981 10.306 -35.779 1.00 90.62 515 PHE A N 1
ATOM 4113 C CA . PHE A 1 515 ? 9.397 10.170 -35.435 1.00 90.62 515 PHE A CA 1
ATOM 4114 C C . PHE A 1 515 ? 10.237 11.318 -36.009 1.00 90.62 515 PHE A C 1
ATOM 4116 O O . PHE A 1 515 ? 9.789 12.054 -36.888 1.00 90.62 515 PHE A O 1
ATOM 4123 N N . THR A 1 516 ? 11.465 11.464 -35.510 1.00 88.56 516 THR A N 1
ATOM 4124 C CA . THR A 1 516 ? 12.498 12.319 -36.117 1.00 88.56 516 THR A CA 1
ATOM 4125 C C . THR A 1 516 ? 12.983 11.731 -37.444 1.00 88.56 516 THR A C 1
ATOM 4127 O O . THR A 1 516 ? 12.687 10.582 -37.755 1.00 88.56 516 THR A O 1
ATOM 4130 N N . ASP A 1 517 ? 13.775 12.477 -38.220 1.00 89.19 517 ASP A N 1
ATOM 4131 C CA . ASP A 1 517 ? 14.351 11.964 -39.476 1.00 89.19 517 ASP A CA 1
ATOM 4132 C C . ASP A 1 517 ? 15.214 10.705 -39.256 1.00 89.19 517 ASP A C 1
ATOM 4134 O O . ASP A 1 517 ? 15.182 9.766 -40.050 1.00 89.19 517 ASP A O 1
ATOM 4138 N N . GLU A 1 518 ? 15.964 10.659 -38.149 1.00 89.50 518 GLU A N 1
ATOM 4139 C CA . GLU A 1 518 ? 16.734 9.476 -37.750 1.00 89.50 518 GLU A CA 1
ATOM 4140 C C . GLU A 1 518 ? 15.811 8.314 -37.361 1.00 89.50 518 GLU A C 1
ATOM 4142 O O . GLU A 1 518 ? 15.988 7.195 -37.850 1.00 89.50 518 GLU A O 1
ATOM 4147 N N . GLY A 1 519 ? 14.786 8.592 -36.548 1.00 89.81 519 GLY A N 1
ATOM 4148 C CA . GLY A 1 519 ? 13.781 7.606 -36.156 1.00 89.81 519 GLY A CA 1
ATOM 4149 C C . GLY A 1 519 ? 12.982 7.065 -37.338 1.00 89.81 519 GLY A C 1
ATOM 4150 O O . GLY A 1 519 ? 12.678 5.880 -37.372 1.00 89.81 519 GLY A O 1
ATOM 4151 N N . ALA A 1 520 ? 12.703 7.888 -38.351 1.00 92.31 520 ALA A N 1
ATOM 4152 C CA . ALA A 1 520 ? 12.014 7.480 -39.570 1.00 92.31 520 ALA A CA 1
ATOM 4153 C C . ALA A 1 520 ? 12.790 6.389 -40.319 1.00 92.31 520 ALA A C 1
ATOM 4155 O O . ALA A 1 520 ? 12.191 5.398 -40.730 1.00 92.31 520 ALA A O 1
ATOM 4156 N N . ARG A 1 521 ? 14.120 6.526 -40.426 1.00 93.94 521 ARG A N 1
ATOM 4157 C CA . ARG A 1 521 ? 14.990 5.508 -41.036 1.00 93.94 521 ARG A CA 1
ATOM 4158 C C . ARG A 1 521 ? 15.007 4.215 -40.219 1.00 93.94 521 ARG A C 1
ATOM 4160 O O . ARG A 1 521 ? 14.843 3.135 -40.776 1.00 93.94 521 ARG A O 1
ATOM 4167 N N . LEU A 1 522 ? 15.175 4.319 -38.898 1.00 91.75 522 LEU A N 1
ATOM 4168 C CA . LEU A 1 522 ? 15.170 3.152 -38.007 1.00 91.75 522 LEU A CA 1
ATOM 4169 C C . LEU A 1 522 ? 13.815 2.427 -38.025 1.00 91.75 522 LEU A C 1
ATOM 4171 O O . LEU A 1 522 ? 13.760 1.197 -38.003 1.00 91.75 522 LEU A O 1
ATOM 4175 N N . PHE A 1 523 ? 12.721 3.184 -38.105 1.00 93.81 523 PHE A N 1
ATOM 4176 C CA . PHE A 1 523 ? 11.364 2.661 -38.187 1.00 93.81 523 PHE A CA 1
ATOM 4177 C C . PHE A 1 523 ? 11.062 2.024 -39.551 1.00 93.81 523 PHE A C 1
ATOM 4179 O O . PHE A 1 523 ? 10.391 0.993 -39.608 1.00 93.81 523 PHE A O 1
ATOM 4186 N N . GLU A 1 524 ? 11.603 2.563 -40.645 1.00 94.50 524 GLU A N 1
ATOM 4187 C CA . GLU A 1 524 ? 11.545 1.934 -41.969 1.00 94.50 524 GLU A CA 1
ATOM 4188 C C . GLU A 1 524 ? 12.225 0.560 -41.945 1.00 94.50 524 GLU A C 1
ATOM 4190 O O . GLU A 1 524 ? 11.588 -0.448 -42.251 1.00 94.50 524 GLU A O 1
ATOM 4195 N N . GLU A 1 525 ? 13.473 0.496 -41.470 1.00 93.19 525 GLU A N 1
ATOM 4196 C CA . GLU A 1 525 ? 14.226 -0.757 -41.339 1.00 93.19 525 GLU A CA 1
ATOM 4197 C C . GLU A 1 525 ? 13.508 -1.761 -40.416 1.00 93.19 525 GLU A C 1
ATOM 4199 O O . GLU A 1 525 ? 13.537 -2.974 -40.653 1.00 93.19 525 GLU A O 1
ATOM 4204 N N . LEU A 1 526 ? 12.871 -1.274 -39.340 1.00 91.44 526 LEU A N 1
ATOM 4205 C CA . LEU A 1 526 ? 12.103 -2.094 -38.400 1.00 91.44 526 LEU A CA 1
ATOM 4206 C C . LEU A 1 526 ? 10.832 -2.655 -39.038 1.00 91.44 526 LEU A C 1
ATOM 4208 O O . LEU A 1 526 ? 10.529 -3.835 -38.860 1.00 91.44 526 LEU A O 1
ATOM 4212 N N . THR A 1 527 ? 10.089 -1.834 -39.777 1.00 93.31 527 THR A N 1
ATOM 4213 C CA . THR A 1 527 ? 8.844 -2.253 -40.433 1.00 93.31 527 THR A CA 1
ATOM 4214 C C . THR A 1 527 ? 9.100 -3.172 -41.627 1.00 93.31 527 THR A C 1
ATOM 4216 O O . THR A 1 527 ? 8.325 -4.104 -41.838 1.00 93.31 527 THR A O 1
ATOM 4219 N N . GLU A 1 528 ? 10.207 -2.990 -42.353 1.00 93.81 528 GLU A N 1
ATOM 4220 C CA . GLU A 1 528 ? 10.606 -3.847 -43.477 1.00 93.81 528 GLU A CA 1
ATOM 4221 C C . GLU A 1 528 ? 10.827 -5.303 -43.044 1.00 93.81 528 GLU A C 1
ATOM 4223 O O . GLU A 1 528 ? 10.271 -6.229 -43.641 1.00 93.81 528 GLU A O 1
ATOM 4228 N N . ARG A 1 529 ? 11.570 -5.521 -41.953 1.00 90.56 529 ARG A N 1
ATOM 4229 C CA . ARG A 1 529 ? 11.852 -6.873 -41.435 1.00 90.56 529 ARG A CA 1
ATOM 4230 C C . ARG A 1 529 ? 10.702 -7.493 -40.629 1.00 90.56 529 ARG A C 1
ATOM 4232 O O . ARG A 1 529 ? 10.693 -8.707 -40.415 1.00 90.56 529 ARG A O 1
ATOM 4239 N N . ASN A 1 530 ? 9.717 -6.689 -40.216 1.00 91.00 530 ASN A N 1
ATOM 4240 C CA . ASN A 1 530 ? 8.580 -7.116 -39.392 1.00 91.00 530 ASN A CA 1
ATOM 4241 C C . ASN A 1 530 ? 7.220 -7.071 -40.106 1.00 91.00 530 ASN A C 1
ATOM 4243 O O . ASN A 1 530 ? 6.184 -7.023 -39.445 1.00 91.00 530 ASN A O 1
ATOM 4247 N N . LEU A 1 531 ? 7.181 -7.138 -41.440 1.00 91.75 531 LEU A N 1
ATOM 4248 C CA . LEU A 1 531 ? 5.919 -7.209 -42.186 1.00 91.75 531 LEU A CA 1
ATOM 4249 C C . LEU A 1 531 ? 5.009 -8.340 -41.677 1.00 91.75 531 LEU A C 1
ATOM 4251 O O . LEU A 1 531 ? 5.423 -9.491 -41.559 1.00 91.75 531 LEU A O 1
ATOM 4255 N N . GLN A 1 532 ? 3.747 -8.000 -41.392 1.00 88.25 532 GLN A N 1
ATOM 4256 C CA . GLN A 1 532 ? 2.711 -8.871 -40.810 1.00 88.25 532 GLN A CA 1
ATOM 4257 C C . GLN A 1 532 ? 3.007 -9.395 -39.390 1.00 88.25 532 GLN A C 1
ATOM 4259 O O . GLN A 1 532 ? 2.186 -10.114 -38.799 1.00 88.25 532 GLN A O 1
ATOM 4264 N N . LYS A 1 533 ? 4.138 -8.998 -38.802 1.00 90.06 533 LYS A N 1
ATOM 4265 C CA . LYS A 1 533 ? 4.520 -9.295 -37.421 1.00 90.06 533 LYS A CA 1
ATOM 4266 C C . LYS A 1 533 ? 4.133 -8.140 -36.504 1.00 90.06 533 LYS A C 1
ATOM 4268 O O . LYS A 1 533 ? 3.849 -7.030 -36.956 1.00 90.06 533 LYS A O 1
ATOM 4273 N N . ALA A 1 534 ? 4.057 -8.434 -35.210 1.00 89.50 534 ALA A N 1
ATOM 4274 C CA . ALA A 1 534 ? 3.785 -7.429 -34.195 1.00 89.50 534 ALA A CA 1
ATOM 4275 C C . ALA A 1 534 ? 5.073 -6.685 -33.829 1.00 89.50 534 ALA A C 1
ATOM 4277 O O . ALA A 1 534 ? 6.109 -7.317 -33.617 1.00 89.50 534 ALA A O 1
ATOM 4278 N N . VAL A 1 535 ? 4.979 -5.363 -33.719 1.00 92.38 535 VAL A N 1
ATOM 4279 C CA . VAL A 1 535 ? 5.997 -4.524 -33.079 1.00 92.38 535 VAL A CA 1
ATOM 4280 C C . VAL A 1 535 ? 5.400 -4.062 -31.760 1.00 92.38 535 VAL A C 1
ATOM 4282 O O . VAL A 1 535 ? 4.387 -3.368 -31.748 1.00 92.38 535 VAL A O 1
ATOM 4285 N N . ALA A 1 536 ? 5.983 -4.505 -30.653 1.00 91.50 536 ALA A N 1
ATOM 4286 C CA . ALA A 1 536 ? 5.542 -4.116 -29.327 1.00 91.50 536 ALA A CA 1
ATOM 4287 C C . ALA A 1 536 ? 6.062 -2.733 -28.959 1.00 91.50 536 ALA A C 1
ATOM 4289 O O . ALA A 1 536 ? 7.189 -2.366 -29.288 1.00 91.50 536 ALA A O 1
ATOM 4290 N N . ILE A 1 537 ? 5.228 -1.994 -28.240 1.00 91.62 537 ILE A N 1
ATOM 4291 C CA . ILE A 1 537 ? 5.516 -0.663 -27.736 1.00 91.62 537 ILE A CA 1
ATOM 4292 C C . ILE A 1 537 ? 5.444 -0.723 -26.218 1.00 91.62 537 ILE A C 1
ATOM 4294 O O . ILE A 1 537 ? 4.385 -1.005 -25.647 1.00 91.62 537 ILE A O 1
ATOM 4298 N N . PHE A 1 538 ? 6.577 -0.465 -25.579 1.00 87.06 538 PHE A N 1
ATOM 4299 C CA . PHE A 1 538 ? 6.718 -0.444 -24.135 1.00 87.06 538 PHE A CA 1
ATOM 4300 C C . PHE A 1 538 ? 6.914 0.987 -23.648 1.00 87.06 538 PHE A C 1
ATOM 4302 O O . PHE A 1 538 ? 7.669 1.750 -24.243 1.00 87.06 538 PHE A O 1
ATOM 4309 N N . VAL A 1 539 ? 6.262 1.344 -22.544 1.00 84.69 539 VAL A N 1
ATOM 4310 C CA . VAL A 1 539 ? 6.484 2.619 -21.850 1.00 84.69 539 VAL A CA 1
ATOM 4311 C C . VAL A 1 539 ? 6.790 2.315 -20.398 1.00 84.69 539 VAL A C 1
ATOM 4313 O O . VAL A 1 539 ? 5.987 1.690 -19.707 1.00 84.69 539 VAL A O 1
ATOM 4316 N N . GLY A 1 540 ? 7.972 2.719 -19.936 1.00 76.00 540 GLY A N 1
ATOM 4317 C CA . GLY A 1 540 ? 8.383 2.498 -18.552 1.00 76.00 540 GLY A CA 1
ATOM 4318 C C . GLY A 1 540 ? 8.420 1.022 -18.139 1.00 76.00 540 GLY A C 1
ATOM 4319 O O . GLY A 1 540 ? 8.333 0.745 -16.944 1.00 76.00 540 GLY A O 1
ATOM 4320 N N . GLY A 1 541 ? 8.582 0.104 -19.105 1.00 76.06 541 GLY A N 1
ATOM 4321 C CA . GLY A 1 541 ? 8.672 -1.350 -18.906 1.00 76.06 541 GLY A CA 1
ATOM 4322 C C . GLY A 1 541 ? 7.336 -2.090 -19.039 1.00 76.06 541 GLY A C 1
ATOM 4323 O O . GLY A 1 541 ? 7.300 -3.315 -18.964 1.00 76.06 541 GLY A O 1
ATOM 4324 N N . GLU A 1 542 ? 6.233 -1.372 -19.254 1.00 79.38 542 GLU A N 1
ATOM 4325 C CA . GLU A 1 542 ? 4.900 -1.944 -19.449 1.00 79.38 542 GLU A CA 1
ATOM 4326 C C . GLU A 1 542 ? 4.561 -2.033 -20.941 1.00 79.38 542 GLU A C 1
ATOM 4328 O O . GLU A 1 542 ? 4.726 -1.055 -21.671 1.00 79.38 542 GLU A O 1
ATOM 4333 N N . LEU A 1 543 ? 4.058 -3.187 -21.394 1.00 86.00 543 LEU A N 1
ATOM 4334 C CA . LEU A 1 543 ? 3.553 -3.349 -22.757 1.00 86.00 543 LEU A CA 1
ATOM 4335 C C . LEU A 1 543 ? 2.265 -2.534 -22.927 1.00 86.00 543 LEU A C 1
ATOM 4337 O O . LEU A 1 543 ? 1.233 -2.889 -22.363 1.00 86.00 543 LEU A O 1
ATOM 4341 N N . LYS A 1 544 ? 2.313 -1.471 -23.732 1.00 88.94 544 LYS A N 1
ATOM 4342 C CA . LYS A 1 544 ? 1.159 -0.594 -23.990 1.00 88.94 544 LYS A CA 1
ATOM 4343 C C . LYS A 1 544 ? 0.368 -1.000 -25.219 1.00 88.94 544 LYS A C 1
ATOM 4345 O O . LYS A 1 544 ? -0.854 -0.906 -25.232 1.00 88.94 544 LYS A O 1
ATOM 4350 N N . SER A 1 545 ? 1.056 -1.439 -26.266 1.00 91.19 545 SER A N 1
ATOM 4351 C CA . SER A 1 545 ? 0.411 -1.896 -27.493 1.00 91.19 545 SER A CA 1
ATOM 4352 C C . SER A 1 545 ? 1.332 -2.829 -28.272 1.00 91.19 545 SER A C 1
ATOM 4354 O O . SER A 1 545 ? 2.550 -2.741 -28.151 1.00 91.19 545 SER A O 1
ATOM 4356 N N . ALA A 1 546 ? 0.761 -3.716 -29.084 1.00 92.25 546 ALA A N 1
ATOM 4357 C CA . ALA A 1 546 ? 1.509 -4.606 -29.975 1.00 92.25 546 ALA A CA 1
ATOM 4358 C C . ALA A 1 546 ? 0.873 -4.657 -31.379 1.00 92.25 546 ALA A C 1
ATOM 4360 O O . ALA A 1 546 ? 0.375 -5.709 -31.799 1.00 92.25 546 ALA A O 1
ATOM 4361 N N . PRO A 1 547 ? 0.822 -3.522 -32.106 1.00 92.56 547 PRO A N 1
ATOM 4362 C CA . PRO A 1 547 ? 0.223 -3.467 -33.433 1.00 92.56 547 PRO A CA 1
ATOM 4363 C C . PRO A 1 547 ? 0.988 -4.326 -34.445 1.00 92.56 547 PRO A C 1
ATOM 4365 O O . PRO A 1 547 ? 2.210 -4.474 -34.385 1.00 92.56 547 PRO A O 1
ATOM 4368 N N . ARG A 1 548 ? 0.257 -4.870 -35.424 1.00 92.56 548 ARG A N 1
ATOM 4369 C CA . ARG A 1 548 ? 0.851 -5.578 -36.564 1.00 92.56 548 ARG A CA 1
ATOM 4370 C C . ARG A 1 548 ? 1.256 -4.600 -37.656 1.00 92.56 548 ARG A C 1
ATOM 4372 O O . ARG A 1 548 ? 0.465 -3.745 -38.050 1.00 92.56 548 ARG A O 1
ATOM 4379 N N . VAL A 1 549 ? 2.454 -4.782 -38.200 1.00 93.56 549 VAL A N 1
ATOM 4380 C CA . VAL A 1 549 ? 2.945 -3.974 -39.319 1.00 93.56 549 VAL A CA 1
ATOM 4381 C C . VAL A 1 549 ? 2.245 -4.413 -40.604 1.00 93.56 549 VAL A C 1
ATOM 4383 O O . VAL A 1 549 ? 2.480 -5.506 -41.118 1.00 93.56 549 VAL A O 1
ATOM 4386 N N . GLY A 1 550 ? 1.363 -3.563 -41.132 1.00 89.50 550 GLY A N 1
ATOM 4387 C CA . GLY A 1 550 ? 0.644 -3.844 -42.378 1.00 89.50 550 GLY A CA 1
ATOM 4388 C C . GLY A 1 550 ? 1.477 -3.587 -43.637 1.00 89.50 550 GLY A C 1
ATOM 4389 O O . GLY A 1 550 ? 1.406 -4.361 -44.591 1.00 89.50 550 GLY A O 1
ATOM 4390 N N . VAL A 1 551 ? 2.262 -2.508 -43.631 1.00 92.19 551 VAL A N 1
ATOM 4391 C CA . VAL A 1 551 ? 3.086 -2.028 -44.751 1.00 92.19 551 VAL A CA 1
ATOM 4392 C C . VAL A 1 551 ? 4.407 -1.466 -44.227 1.00 92.19 551 VAL A C 1
ATOM 4394 O O . VAL A 1 551 ? 4.496 -1.119 -43.052 1.00 92.19 551 VAL A O 1
ATOM 4397 N N . VAL A 1 552 ? 5.412 -1.352 -45.099 1.00 93.69 552 VAL A N 1
ATOM 4398 C CA . VAL A 1 552 ? 6.667 -0.649 -44.788 1.00 93.69 552 VAL A CA 1
ATOM 4399 C C . VAL A 1 552 ? 6.392 0.851 -44.690 1.00 93.69 552 VAL A C 1
ATOM 4401 O O . VAL A 1 552 ? 5.688 1.403 -45.540 1.00 93.69 552 VAL A O 1
ATOM 4404 N N . ILE A 1 553 ? 6.924 1.503 -43.655 1.00 91.81 553 ILE A N 1
ATOM 4405 C CA . ILE A 1 553 ? 6.658 2.914 -43.358 1.00 91.81 553 ILE A CA 1
ATOM 4406 C C . ILE A 1 553 ? 7.967 3.701 -43.427 1.00 91.81 553 ILE A C 1
ATOM 4408 O O . ILE A 1 553 ? 8.777 3.634 -42.512 1.00 91.81 553 ILE A O 1
ATOM 4412 N N . SER A 1 554 ? 8.143 4.481 -44.494 1.00 89.06 554 SER A N 1
ATOM 4413 C CA . SER A 1 554 ? 9.352 5.283 -44.750 1.00 89.06 554 SER A CA 1
ATOM 4414 C C . SER A 1 554 ? 9.207 6.770 -44.412 1.00 89.06 554 SER A C 1
ATOM 4416 O O . SER A 1 554 ? 10.178 7.517 -44.394 1.00 89.06 554 SER A O 1
ATOM 4418 N N . THR A 1 555 ? 7.986 7.232 -44.133 1.00 87.50 555 THR A N 1
ATOM 4419 C CA . THR A 1 555 ? 7.690 8.651 -43.868 1.00 87.50 555 THR A CA 1
ATOM 4420 C C . THR A 1 555 ? 7.945 9.074 -42.422 1.00 87.50 555 THR A C 1
ATOM 4422 O O . THR A 1 555 ? 7.756 10.244 -42.099 1.00 87.50 555 THR A O 1
ATOM 4425 N N . GLY A 1 556 ? 8.286 8.137 -41.529 1.00 86.69 556 GLY A N 1
ATOM 4426 C CA . GLY A 1 556 ? 8.372 8.395 -40.087 1.00 86.69 556 GLY A CA 1
ATOM 4427 C C . GLY A 1 556 ? 7.029 8.724 -39.424 1.00 86.69 556 GLY A C 1
ATOM 4428 O O . GLY A 1 556 ? 7.009 9.199 -38.291 1.00 86.69 556 GLY A O 1
ATOM 4429 N N . GLN A 1 557 ? 5.906 8.495 -40.114 1.00 91.62 557 GLN A N 1
ATOM 4430 C CA . GLN A 1 557 ? 4.552 8.730 -39.607 1.00 91.62 557 GLN A CA 1
ATOM 4431 C C . GLN A 1 557 ? 3.721 7.455 -39.714 1.00 91.62 557 GLN A C 1
ATOM 4433 O O . GLN A 1 557 ? 3.656 6.849 -40.784 1.00 91.62 557 GLN A O 1
ATOM 4438 N N . ALA A 1 558 ? 3.047 7.071 -38.631 1.00 92.94 558 ALA A N 1
ATOM 4439 C CA . ALA A 1 558 ? 2.206 5.877 -38.607 1.00 92.94 558 ALA A CA 1
ATOM 4440 C C . ALA A 1 558 ? 0.898 6.096 -37.844 1.00 92.94 558 ALA A C 1
ATOM 4442 O O . ALA A 1 558 ? 0.771 7.021 -37.044 1.00 92.94 558 ALA A O 1
ATOM 4443 N N . GLN A 1 559 ? -0.073 5.218 -38.102 1.00 93.62 559 GLN A N 1
ATOM 4444 C CA . GLN A 1 559 ? -1.349 5.181 -37.393 1.00 93.62 559 GLN A CA 1
ATOM 4445 C C . GLN A 1 559 ? -1.521 3.822 -36.723 1.00 93.62 559 GLN A C 1
ATOM 4447 O O . GLN A 1 559 ? -1.466 2.782 -37.381 1.00 93.62 559 GLN A O 1
ATOM 4452 N N . ILE A 1 560 ? -1.759 3.842 -35.417 1.00 94.00 560 ILE A N 1
ATOM 4453 C CA . ILE A 1 560 ? -2.151 2.675 -34.633 1.00 94.00 560 ILE A CA 1
ATOM 4454 C C . ILE A 1 560 ? -3.681 2.631 -34.632 1.00 94.00 560 ILE A C 1
ATOM 4456 O O . ILE A 1 560 ? -4.343 3.609 -34.280 1.00 94.00 560 ILE A O 1
ATOM 4460 N N . THR A 1 561 ? -4.238 1.505 -35.071 1.00 91.69 561 THR A N 1
ATOM 4461 C CA . THR A 1 561 ? -5.682 1.292 -35.266 1.00 91.69 561 THR A CA 1
ATOM 4462 C C . THR A 1 561 ? -6.170 0.106 -34.430 1.00 91.69 561 THR A C 1
ATOM 4464 O O . THR A 1 561 ? -5.353 -0.633 -33.881 1.00 91.69 561 THR A O 1
ATOM 4467 N N . GLY A 1 562 ? -7.492 -0.092 -34.346 1.00 87.69 562 GLY A N 1
ATOM 4468 C CA . GLY A 1 562 ? -8.091 -1.251 -33.670 1.00 87.69 562 GLY A CA 1
ATOM 4469 C C . GLY A 1 562 ? -8.335 -1.075 -32.169 1.00 87.69 562 GLY A C 1
ATOM 4470 O O . GLY A 1 562 ? -8.331 -2.067 -31.453 1.00 87.69 562 GLY A O 1
ATOM 4471 N N . MET A 1 563 ? -8.524 0.165 -31.706 1.00 89.44 563 MET A N 1
ATOM 4472 C CA . MET A 1 563 ? -8.886 0.470 -30.316 1.00 89.44 563 MET A CA 1
ATOM 4473 C C . MET A 1 563 ? -10.402 0.420 -30.118 1.00 89.44 563 MET A C 1
ATOM 4475 O O . MET A 1 563 ? -11.164 0.863 -30.981 1.00 89.44 563 MET A O 1
ATOM 4479 N N . ASP A 1 564 ? -10.832 -0.065 -28.957 1.00 86.06 564 ASP A N 1
ATOM 4480 C CA . ASP A 1 564 ? -12.237 -0.269 -28.604 1.00 86.06 564 ASP A CA 1
ATOM 4481 C C . ASP A 1 564 ? -12.930 1.042 -28.196 1.00 86.06 564 ASP A C 1
ATOM 4483 O O . ASP A 1 564 ? -14.157 1.164 -28.268 1.00 86.06 564 ASP A O 1
ATOM 4487 N N . SER A 1 565 ? -12.164 2.043 -27.742 1.00 91.75 565 SER A N 1
ATOM 4488 C CA . SER A 1 565 ? -12.719 3.306 -27.244 1.00 91.75 565 SER A CA 1
ATOM 4489 C C . SER A 1 565 ? -11.798 4.517 -27.416 1.00 91.75 565 SER A C 1
ATOM 4491 O O . SER A 1 565 ? -10.579 4.408 -27.536 1.00 91.75 565 SER A O 1
ATOM 4493 N N . ILE A 1 566 ? -12.391 5.715 -27.357 1.00 89.88 566 ILE A N 1
ATOM 4494 C CA . ILE A 1 566 ? -11.647 6.986 -27.316 1.00 89.88 566 ILE A CA 1
ATOM 4495 C C . ILE A 1 566 ? -10.773 7.058 -26.056 1.00 89.88 566 ILE A C 1
ATOM 4497 O O . ILE A 1 566 ? -9.681 7.615 -26.097 1.00 89.88 566 ILE A O 1
ATOM 4501 N N . GLN A 1 567 ? -11.246 6.502 -24.938 1.00 88.06 567 GLN A N 1
ATOM 4502 C CA . GLN A 1 567 ? -10.522 6.486 -23.667 1.00 88.06 567 GLN A CA 1
ATOM 4503 C C . GLN A 1 567 ? -9.237 5.659 -23.765 1.00 88.06 567 GLN A C 1
ATOM 4505 O O . GLN A 1 567 ? -8.204 6.096 -23.268 1.00 88.06 567 GLN A O 1
ATOM 4510 N N . GLU A 1 568 ? -9.291 4.509 -24.437 1.00 90.00 568 GLU A N 1
ATOM 4511 C CA . GLU A 1 568 ? -8.122 3.664 -24.700 1.00 90.00 568 GLU A CA 1
ATOM 4512 C C . GLU A 1 568 ? -7.101 4.383 -25.589 1.00 90.00 568 GLU A C 1
ATOM 4514 O O . GLU A 1 568 ? -5.922 4.458 -25.247 1.00 90.00 568 GLU A O 1
ATOM 4519 N N . ALA A 1 569 ? -7.560 5.008 -26.677 1.00 90.12 569 ALA A N 1
ATOM 4520 C CA . ALA A 1 569 ? -6.686 5.771 -27.564 1.00 90.12 569 ALA A CA 1
ATOM 4521 C C . ALA A 1 569 ? -6.050 6.984 -26.868 1.00 90.12 569 ALA A C 1
ATOM 4523 O O . ALA A 1 569 ? -4.857 7.239 -27.023 1.00 90.12 569 ALA A O 1
ATOM 4524 N N . ALA A 1 570 ? -6.818 7.708 -26.051 1.00 86.94 570 ALA A N 1
ATOM 4525 C CA . ALA A 1 570 ? -6.306 8.817 -25.252 1.00 86.94 570 ALA A CA 1
ATOM 4526 C C . ALA A 1 570 ? -5.291 8.352 -24.192 1.00 86.94 570 ALA A C 1
ATOM 4528 O O . ALA A 1 570 ? -4.305 9.048 -23.948 1.00 86.94 570 ALA A O 1
ATOM 4529 N N . ALA A 1 571 ? -5.503 7.178 -23.587 1.00 87.38 571 ALA A N 1
ATOM 4530 C CA . ALA A 1 571 ? -4.551 6.578 -22.656 1.00 87.38 571 ALA A CA 1
ATOM 4531 C C . ALA A 1 571 ? -3.239 6.202 -23.359 1.00 87.38 571 ALA A C 1
ATOM 4533 O O . ALA A 1 571 ? -2.172 6.545 -22.857 1.00 87.38 571 ALA A O 1
ATOM 4534 N N . LEU A 1 572 ? -3.305 5.595 -24.548 1.00 90.38 572 LEU A N 1
ATOM 4535 C CA . LEU A 1 572 ? -2.113 5.272 -25.332 1.00 90.38 572 LEU A CA 1
ATOM 4536 C C . LEU A 1 572 ? -1.355 6.540 -25.761 1.00 90.38 572 LEU A C 1
ATOM 4538 O O . LEU A 1 572 ? -0.142 6.595 -25.604 1.00 90.38 572 LEU A O 1
ATOM 4542 N N . VAL A 1 573 ? -2.045 7.590 -26.225 1.00 88.50 573 VAL A N 1
ATOM 4543 C CA . VAL A 1 573 ? -1.417 8.890 -26.550 1.00 88.50 573 VAL A CA 1
ATOM 4544 C C . VAL A 1 573 ? -0.675 9.468 -25.347 1.00 88.50 573 VAL A C 1
ATOM 4546 O O . VAL A 1 573 ? 0.477 9.881 -25.475 1.00 88.50 573 VAL A O 1
ATOM 4549 N N . ARG A 1 574 ? -1.323 9.484 -24.175 1.00 86.06 574 ARG A N 1
ATOM 4550 C CA . ARG A 1 574 ? -0.708 9.940 -22.924 1.00 86.06 574 ARG A CA 1
ATOM 4551 C C . ARG A 1 574 ? 0.555 9.136 -22.616 1.00 86.06 574 ARG A C 1
ATOM 4553 O O . ARG A 1 574 ? 1.595 9.729 -22.341 1.00 86.06 574 ARG A O 1
ATOM 4560 N N . ASP A 1 575 ? 0.472 7.811 -22.672 1.00 86.25 575 ASP A N 1
ATOM 4561 C CA . ASP A 1 575 ? 1.576 6.924 -22.304 1.00 86.25 575 ASP A CA 1
ATOM 4562 C C . ASP A 1 575 ? 2.759 7.079 -23.281 1.00 86.25 575 ASP A C 1
ATOM 4564 O O . ASP A 1 575 ? 3.895 7.255 -22.844 1.00 86.25 575 ASP A O 1
ATOM 4568 N N . LEU A 1 576 ? 2.507 7.135 -24.594 1.00 88.50 576 LEU A N 1
ATOM 4569 C CA . LEU A 1 576 ? 3.551 7.358 -25.603 1.00 88.50 576 LEU A CA 1
ATOM 4570 C C . LEU A 1 576 ? 4.249 8.710 -25.423 1.00 88.50 576 LEU A C 1
ATOM 4572 O O . LEU A 1 576 ? 5.475 8.766 -25.400 1.00 88.50 576 LEU A O 1
ATOM 4576 N N . ASN A 1 577 ? 3.485 9.790 -25.228 1.00 84.62 577 ASN A N 1
ATOM 4577 C CA . ASN A 1 577 ? 4.052 11.122 -24.991 1.00 84.62 577 ASN A CA 1
ATOM 4578 C C . ASN A 1 577 ? 4.820 11.213 -23.665 1.00 84.62 577 ASN A C 1
ATOM 4580 O O . ASN A 1 577 ? 5.741 12.015 -23.545 1.00 84.62 577 ASN A O 1
ATOM 4584 N N . THR A 1 578 ? 4.476 10.380 -22.680 1.00 79.75 578 THR A N 1
ATOM 4585 C CA . THR A 1 578 ? 5.221 10.292 -21.416 1.00 79.75 578 THR A CA 1
ATOM 4586 C C . THR A 1 578 ? 6.603 9.677 -21.624 1.00 79.75 578 THR A C 1
ATOM 4588 O O . THR A 1 578 ? 7.568 10.166 -21.051 1.00 79.75 578 THR A O 1
ATOM 4591 N N . GLY A 1 579 ? 6.719 8.624 -22.442 1.00 73.31 579 GLY A N 1
ATOM 4592 C CA . GLY A 1 579 ? 8.008 7.984 -22.740 1.00 73.31 579 GLY A CA 1
ATOM 4593 C C . GLY A 1 579 ? 8.827 8.667 -23.846 1.00 73.31 579 GLY A C 1
ATOM 4594 O O . GLY A 1 579 ? 10.010 8.373 -23.988 1.00 73.31 579 GLY A O 1
ATOM 4595 N N . ALA A 1 580 ? 8.210 9.559 -24.625 1.00 69.12 580 ALA A N 1
ATOM 4596 C CA . ALA A 1 580 ? 8.848 10.380 -25.661 1.00 69.12 580 ALA A CA 1
ATOM 4597 C C . ALA A 1 580 ? 9.756 11.477 -25.096 1.00 69.12 580 ALA A C 1
ATOM 4599 O O . ALA A 1 580 ? 10.732 11.903 -25.709 1.00 69.12 580 ALA A O 1
ATOM 4600 N N . ILE A 1 581 ? 9.398 11.982 -23.921 1.00 67.56 581 ILE A N 1
ATOM 4601 C CA . ILE A 1 581 ? 10.119 13.055 -23.266 1.00 67.56 581 ILE A CA 1
ATOM 4602 C C . ILE A 1 581 ? 10.907 12.398 -22.149 1.00 67.56 581 ILE A C 1
ATOM 4604 O O . ILE A 1 581 ? 10.322 12.101 -21.112 1.00 67.56 581 ILE A O 1
ATOM 4608 N N . ASP A 1 582 ? 12.221 12.183 -22.331 1.00 58.28 582 ASP A N 1
ATOM 4609 C CA . ASP A 1 582 ? 13.065 11.822 -21.185 1.00 58.28 582 ASP A CA 1
ATOM 4610 C C . ASP A 1 582 ? 12.989 12.987 -20.193 1.00 58.28 582 ASP A C 1
ATOM 4612 O O . ASP A 1 582 ? 13.707 13.983 -20.329 1.00 58.28 582 ASP A O 1
ATOM 4616 N N . ALA A 1 583 ? 12.063 12.890 -19.249 1.00 58.06 583 ALA A N 1
ATOM 4617 C CA . ALA A 1 583 ? 11.964 13.752 -18.098 1.00 58.06 583 ALA A CA 1
ATOM 4618 C C . ALA A 1 583 ? 12.784 13.055 -17.013 1.00 58.06 583 ALA A C 1
ATOM 4620 O O . ALA A 1 583 ? 12.310 12.072 -16.429 1.00 58.06 583 ALA A O 1
ATOM 4621 N N . PRO A 1 584 ? 14.034 13.479 -16.756 1.00 59.25 584 PRO A N 1
ATOM 4622 C CA . PRO A 1 584 ? 14.714 13.026 -15.560 1.00 59.25 584 PRO A CA 1
ATOM 4623 C C . PRO A 1 584 ? 13.843 13.409 -14.360 1.00 59.25 584 PRO A C 1
ATOM 4625 O O . PRO A 1 584 ? 13.547 14.581 -14.129 1.00 59.25 584 PRO A O 1
ATOM 4628 N N . ILE A 1 585 ? 13.406 12.405 -13.607 1.00 73.38 585 ILE A N 1
ATOM 4629 C CA . ILE A 1 585 ? 12.782 12.618 -12.307 1.00 73.38 585 ILE A CA 1
ATOM 4630 C C . ILE A 1 585 ? 13.903 12.873 -11.306 1.00 73.38 585 ILE A C 1
ATOM 4632 O O . ILE A 1 585 ? 14.681 11.987 -10.952 1.00 73.38 585 ILE A O 1
ATOM 4636 N N . ILE A 1 586 ? 14.040 14.124 -10.883 1.00 74.81 586 ILE A N 1
ATOM 4637 C CA . ILE A 1 586 ? 15.143 14.531 -10.016 1.00 74.81 586 ILE A CA 1
ATOM 4638 C C . ILE A 1 586 ? 14.693 14.339 -8.577 1.00 74.81 586 ILE A C 1
ATOM 4640 O O . ILE A 1 586 ? 13.761 15.003 -8.128 1.00 74.81 586 ILE A O 1
ATOM 4644 N N . LEU A 1 587 ? 15.347 13.445 -7.837 1.00 81.00 587 LEU A N 1
ATOM 4645 C CA . LEU A 1 587 ? 15.064 13.280 -6.415 1.00 81.00 587 LEU A CA 1
ATOM 4646 C C . LEU A 1 587 ? 15.478 14.554 -5.663 1.00 81.00 587 LEU A C 1
ATOM 4648 O O . LEU A 1 587 ? 16.661 14.880 -5.586 1.00 81.00 587 LEU A O 1
ATOM 4652 N N . ILE A 1 588 ? 14.503 15.254 -5.088 1.00 81.81 588 ILE A N 1
ATOM 4653 C CA . ILE A 1 588 ? 14.709 16.500 -4.333 1.00 81.81 588 ILE A CA 1
ATOM 4654 C C . ILE A 1 588 ? 14.445 16.340 -2.832 1.00 81.81 588 ILE A C 1
ATOM 4656 O O . ILE A 1 588 ? 14.795 17.219 -2.047 1.00 81.81 588 ILE A O 1
ATOM 4660 N N . GLY A 1 589 ? 13.835 15.230 -2.410 1.00 79.81 589 GLY A N 1
ATOM 4661 C CA . GLY A 1 589 ? 13.555 14.962 -1.004 1.00 79.81 589 GLY A CA 1
ATOM 4662 C C . GLY A 1 589 ? 13.347 13.481 -0.725 1.00 79.81 589 GLY A C 1
ATOM 4663 O O . GLY A 1 589 ? 12.815 12.753 -1.559 1.00 79.81 589 GLY A O 1
ATOM 4664 N N . GLN A 1 590 ? 13.769 13.043 0.457 1.00 84.38 590 GLN A N 1
ATOM 4665 C CA . GLN A 1 590 ? 13.604 11.670 0.915 1.00 84.38 590 GLN A CA 1
ATOM 4666 C C . GLN A 1 590 ? 13.345 11.672 2.425 1.00 84.38 590 GLN A C 1
ATOM 4668 O O . GLN A 1 590 ? 14.063 12.344 3.164 1.00 84.38 590 GLN A O 1
ATOM 4673 N N . ASN A 1 591 ? 12.343 10.926 2.883 1.00 81.44 591 ASN A N 1
ATOM 4674 C CA . ASN A 1 591 ? 12.071 10.724 4.304 1.00 81.44 591 ASN A CA 1
ATOM 4675 C C . ASN A 1 591 ? 11.809 9.243 4.560 1.00 81.44 591 ASN A C 1
ATOM 4677 O O . ASN A 1 591 ? 11.088 8.601 3.802 1.00 81.44 591 ASN A O 1
ATOM 4681 N N . GLN A 1 592 ? 12.354 8.717 5.650 1.00 80.75 592 GLN A N 1
ATOM 4682 C CA . GLN A 1 592 ? 12.083 7.361 6.108 1.00 80.75 592 GLN A CA 1
ATOM 4683 C C . GLN A 1 592 ? 11.477 7.422 7.508 1.00 80.75 592 GLN A C 1
ATOM 4685 O O . GLN A 1 592 ? 11.971 8.153 8.366 1.00 80.75 592 GLN A O 1
ATOM 4690 N N . ILE A 1 593 ? 10.388 6.684 7.720 1.00 80.12 593 ILE A N 1
ATOM 4691 C CA . ILE A 1 593 ? 9.676 6.618 8.997 1.00 80.12 593 ILE A CA 1
ATOM 4692 C C . ILE A 1 593 ? 9.731 5.182 9.516 1.00 80.12 593 ILE A C 1
ATOM 4694 O O . ILE A 1 593 ? 9.309 4.252 8.827 1.00 80.12 593 ILE A O 1
ATOM 4698 N N . ASP A 1 594 ? 10.215 5.003 10.745 1.00 75.06 594 ASP A N 1
ATOM 4699 C CA . ASP A 1 594 ? 10.275 3.693 11.391 1.00 75.06 594 ASP A CA 1
ATOM 4700 C C . ASP A 1 594 ? 8.885 3.179 11.788 1.00 75.06 594 ASP A C 1
ATOM 4702 O O . ASP A 1 594 ? 8.081 3.882 12.406 1.00 75.06 594 ASP A O 1
ATOM 4706 N N . SER A 1 595 ? 8.627 1.899 11.505 1.00 68.44 595 SER A N 1
ATOM 4707 C CA . SER A 1 595 ? 7.345 1.241 11.801 1.00 68.44 595 SER A CA 1
ATOM 4708 C C . SER A 1 595 ? 7.029 1.163 13.300 1.00 68.44 595 SER A C 1
ATOM 4710 O O . SER A 1 595 ? 5.867 1.109 13.694 1.00 68.44 595 SER A O 1
ATOM 4712 N N . THR A 1 596 ? 8.053 1.154 14.158 1.00 77.38 596 THR A N 1
ATOM 4713 C CA . THR A 1 596 ? 7.891 1.118 15.622 1.00 77.38 596 THR A CA 1
ATOM 4714 C C . THR A 1 596 ? 7.348 2.434 16.168 1.00 77.38 596 THR A C 1
ATOM 4716 O O . THR A 1 596 ? 6.470 2.422 17.029 1.00 77.38 596 THR A O 1
ATOM 4719 N N . LEU A 1 597 ? 7.816 3.563 15.627 1.00 74.38 597 LEU A N 1
ATOM 4720 C CA . LEU A 1 597 ? 7.388 4.893 16.049 1.00 74.38 597 LEU A CA 1
ATOM 4721 C C . LEU A 1 597 ? 5.908 5.128 15.713 1.00 74.38 597 LEU A C 1
ATOM 4723 O O . LEU A 1 597 ? 5.162 5.654 16.540 1.00 74.38 597 LEU A O 1
ATOM 4727 N N . GLY A 1 598 ? 5.475 4.681 14.529 1.00 74.44 598 GLY A N 1
ATOM 4728 C CA . GLY A 1 598 ? 4.079 4.764 14.098 1.00 74.44 598 GLY A CA 1
ATOM 4729 C C . GLY A 1 598 ? 3.133 3.904 14.937 1.00 74.44 598 GLY A C 1
ATOM 4730 O O . GLY A 1 598 ? 2.085 4.386 15.371 1.00 74.44 598 GLY A O 1
ATOM 4731 N N . ALA A 1 599 ? 3.527 2.664 15.246 1.00 75.56 599 ALA A N 1
ATOM 4732 C CA . ALA A 1 599 ? 2.737 1.767 16.090 1.00 75.56 599 ALA A CA 1
ATOM 4733 C C . ALA A 1 599 ? 2.563 2.306 17.522 1.00 75.56 599 ALA A C 1
ATOM 4735 O O . ALA A 1 599 ? 1.453 2.300 18.056 1.00 75.56 599 ALA A O 1
ATOM 4736 N N . GLU A 1 600 ? 3.633 2.831 18.128 1.00 84.19 600 GLU A N 1
ATOM 4737 C CA . GLU A 1 600 ? 3.571 3.428 19.467 1.00 84.19 600 GLU A CA 1
ATOM 4738 C C . GLU A 1 600 ? 2.703 4.697 19.483 1.00 84.19 600 GLU A C 1
ATOM 4740 O O . GLU A 1 600 ? 1.909 4.913 20.406 1.00 84.19 600 GLU A O 1
ATOM 4745 N N . ALA A 1 601 ? 2.820 5.540 18.451 1.00 82.44 601 ALA A N 1
ATOM 4746 C CA . ALA A 1 601 ? 1.996 6.734 18.308 1.00 82.44 601 ALA A CA 1
ATOM 4747 C C . ALA A 1 601 ? 0.510 6.376 18.139 1.00 82.44 601 ALA A C 1
ATOM 4749 O O . ALA A 1 601 ? -0.337 6.966 18.813 1.00 82.44 601 ALA A O 1
ATOM 4750 N N . LEU A 1 602 ? 0.197 5.369 17.315 1.00 81.75 602 LEU A N 1
ATOM 4751 C CA . LEU A 1 602 ? -1.158 4.847 17.134 1.00 81.75 602 LEU A CA 1
ATOM 4752 C C . LEU A 1 602 ? -1.758 4.361 18.455 1.00 81.75 602 LEU A C 1
ATOM 4754 O O . LEU A 1 602 ? -2.875 4.747 18.801 1.00 81.75 602 LEU A O 1
ATOM 4758 N N . GLU A 1 603 ? -1.016 3.542 19.204 1.00 84.25 603 GLU A N 1
ATOM 4759 C CA . GLU A 1 603 ? -1.462 3.006 20.490 1.00 84.25 603 GLU A CA 1
ATOM 4760 C C . GLU A 1 603 ? -1.749 4.136 21.493 1.00 84.25 603 GLU A C 1
ATOM 4762 O O . GLU A 1 603 ? -2.833 4.199 22.085 1.00 84.25 603 GLU A O 1
ATOM 4767 N N . LYS A 1 604 ? -0.822 5.093 21.633 1.00 86.56 604 LYS A N 1
ATOM 4768 C CA . LYS A 1 604 ? -0.997 6.260 22.511 1.00 86.56 604 LYS A CA 1
ATOM 4769 C C . LYS A 1 604 ? -2.197 7.115 22.105 1.00 86.56 604 LYS A C 1
ATOM 4771 O O . LYS A 1 604 ? -2.970 7.528 22.973 1.00 86.56 604 LYS A O 1
ATOM 4776 N N . SER A 1 605 ? -2.383 7.368 20.810 1.00 83.81 605 SER A N 1
ATOM 4777 C CA . 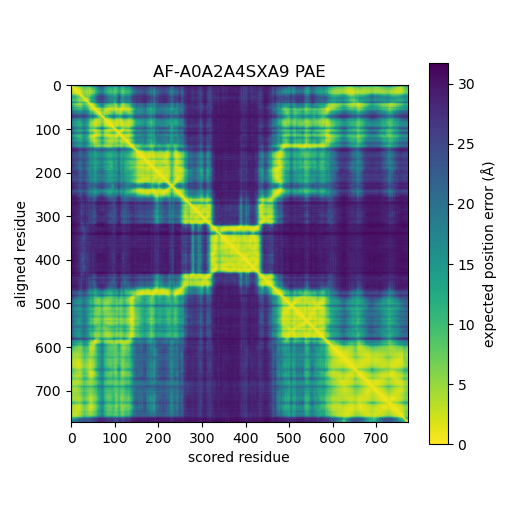SER A 1 605 ? -3.527 8.127 20.296 1.00 83.81 605 SER A CA 1
ATOM 4778 C C . SER A 1 605 ? -4.852 7.396 20.510 1.00 83.81 605 SER A C 1
ATOM 4780 O O . SER A 1 605 ? -5.846 8.039 20.852 1.00 83.81 605 SER A O 1
ATOM 4782 N N . LEU A 1 606 ? -4.875 6.066 20.378 1.00 83.19 606 LEU A N 1
ATOM 4783 C CA . LEU A 1 606 ? -6.057 5.251 20.654 1.00 83.19 606 LEU A CA 1
ATOM 4784 C C . LEU A 1 606 ? -6.443 5.324 22.136 1.00 83.19 606 LEU A C 1
ATOM 4786 O O . LEU A 1 606 ? -7.602 5.607 22.447 1.00 83.19 606 LEU A O 1
ATOM 4790 N N . TYR A 1 607 ? -5.483 5.148 23.053 1.00 85.69 607 TYR A N 1
ATOM 4791 C CA . TYR A 1 607 ? -5.752 5.306 24.484 1.00 85.69 607 TYR A CA 1
ATOM 4792 C C . TYR A 1 607 ? -6.223 6.722 24.815 1.00 85.69 607 TYR A C 1
ATOM 4794 O O . TYR A 1 607 ? -7.227 6.875 25.512 1.00 85.69 607 TYR A O 1
ATOM 4802 N N . ALA A 1 608 ? -5.567 7.760 24.287 1.00 85.94 608 ALA A N 1
ATOM 4803 C CA . ALA A 1 608 ? -5.985 9.146 24.492 1.00 85.94 608 ALA A CA 1
ATOM 4804 C C . ALA A 1 608 ? -7.425 9.392 24.001 1.00 85.94 608 ALA A C 1
ATOM 4806 O O . ALA A 1 608 ? -8.218 10.019 24.707 1.00 85.94 608 ALA A O 1
ATOM 4807 N N . GLY A 1 609 ? -7.788 8.843 22.838 1.00 84.00 609 GLY A N 1
ATOM 4808 C CA . GLY A 1 609 ? -9.144 8.896 22.296 1.00 84.00 609 GLY A CA 1
ATOM 4809 C C . GLY A 1 609 ? -10.174 8.198 23.189 1.00 84.00 609 GLY A C 1
ATOM 4810 O O . GLY A 1 609 ? -11.215 8.782 23.489 1.00 84.00 609 GLY A O 1
ATOM 4811 N N . ILE A 1 610 ? -9.878 6.986 23.675 1.00 86.94 610 ILE A N 1
ATOM 4812 C CA . ILE A 1 610 ? -10.765 6.223 24.572 1.00 86.94 610 ILE A CA 1
ATOM 4813 C C . ILE A 1 610 ? -10.951 6.946 25.912 1.00 86.94 610 ILE A C 1
ATOM 4815 O O . ILE A 1 610 ? -12.085 7.113 26.367 1.00 86.94 610 ILE A O 1
ATOM 4819 N N . PHE A 1 611 ? -9.865 7.409 26.539 1.00 87.88 611 PHE A N 1
ATOM 4820 C CA . PHE A 1 611 ? -9.941 8.166 27.791 1.00 87.88 611 PHE A CA 1
ATOM 4821 C C . PHE A 1 611 ? -10.722 9.473 27.612 1.00 87.88 611 PHE A C 1
ATOM 4823 O O . PHE A 1 611 ? -11.580 9.787 28.440 1.00 87.88 611 PHE A O 1
ATOM 4830 N N . GLY A 1 612 ? -10.486 10.201 26.515 1.00 85.75 612 GLY A N 1
ATOM 4831 C CA . GLY A 1 612 ? -11.241 11.406 26.168 1.00 85.75 612 GLY A CA 1
ATOM 4832 C C . GLY A 1 612 ? -12.736 11.131 25.985 1.00 85.75 612 GLY A C 1
ATOM 4833 O O . GLY A 1 612 ? -13.568 11.843 26.551 1.00 85.75 612 GLY A O 1
ATOM 4834 N N . LEU A 1 613 ? -13.090 10.058 25.271 1.00 88.19 613 LEU A N 1
ATOM 4835 C CA . LEU A 1 613 ? -14.478 9.636 25.073 1.00 88.19 613 LEU A CA 1
ATOM 4836 C C . LEU A 1 613 ? -15.157 9.253 26.397 1.00 88.19 613 LEU A C 1
ATOM 4838 O O . LEU A 1 613 ? -16.286 9.676 26.650 1.00 88.19 613 LEU A O 1
ATOM 4842 N N . MET A 1 614 ? -14.477 8.502 27.271 1.00 90.50 614 MET A N 1
ATOM 4843 C CA . MET A 1 614 ? -15.011 8.147 28.591 1.00 90.50 614 MET A CA 1
ATOM 4844 C C . MET A 1 614 ? -15.243 9.381 29.467 1.00 90.50 614 MET A C 1
ATOM 4846 O O . MET A 1 614 ? -16.284 9.491 30.117 1.00 90.50 614 MET A O 1
ATOM 4850 N N . LEU A 1 615 ? -14.311 10.336 29.458 1.00 90.62 615 LEU A N 1
ATOM 4851 C CA . LEU A 1 615 ? -14.454 11.587 30.199 1.00 90.62 615 LEU A CA 1
ATOM 4852 C C . LEU A 1 615 ? -15.653 12.396 29.682 1.00 90.62 615 LEU A C 1
ATOM 4854 O O . LEU A 1 615 ? -16.446 12.892 30.485 1.00 90.62 615 LEU A O 1
ATOM 4858 N N . LEU A 1 616 ? -15.850 12.455 28.361 1.00 90.19 616 LEU A N 1
ATOM 4859 C CA . LEU A 1 616 ? -17.029 13.075 27.750 1.00 90.19 616 LEU A CA 1
ATOM 4860 C C . LEU A 1 616 ? -18.330 12.364 28.144 1.00 90.19 616 LEU A C 1
ATOM 4862 O O . LEU A 1 616 ? -19.295 13.035 28.510 1.00 90.19 616 LEU A O 1
ATOM 4866 N N . PHE A 1 617 ? -18.365 11.028 28.140 1.00 92.38 617 PHE A N 1
ATOM 4867 C CA . PHE A 1 617 ? -19.539 10.268 28.582 1.00 92.38 617 PHE A CA 1
ATOM 4868 C C . PHE A 1 617 ? -19.923 10.587 30.025 1.00 92.38 617 PHE A C 1
ATOM 4870 O O . PHE A 1 617 ? -21.103 10.807 30.318 1.00 92.38 617 PHE A O 1
ATOM 4877 N N . ILE A 1 618 ? -18.926 10.628 30.910 1.00 94.06 618 ILE A N 1
ATOM 4878 C CA . ILE A 1 618 ? -19.094 10.968 32.322 1.00 94.06 618 ILE A CA 1
ATOM 4879 C C . ILE A 1 618 ? -19.610 12.404 32.458 1.00 94.06 618 ILE A C 1
ATOM 4881 O O . ILE A 1 618 ? -20.612 12.632 33.137 1.00 94.06 618 ILE A O 1
ATOM 4885 N N . TYR A 1 619 ? -18.983 13.364 31.774 1.00 92.62 619 TYR A N 1
ATOM 4886 C CA . TYR A 1 619 ? -19.405 14.764 31.786 1.00 92.62 619 TYR A CA 1
ATOM 4887 C C . TYR A 1 619 ? -20.866 14.925 31.342 1.00 92.62 619 TYR A C 1
ATOM 4889 O O . TYR A 1 619 ? -21.656 15.568 32.036 1.00 92.62 619 TYR A O 1
ATOM 4897 N N . MET A 1 620 ? -21.255 14.285 30.236 1.00 92.38 620 MET A N 1
ATOM 4898 C CA . MET A 1 620 ? -22.620 14.364 29.717 1.00 92.38 620 MET A CA 1
ATOM 4899 C C . MET A 1 620 ? -23.639 13.756 30.682 1.00 92.38 620 MET A C 1
ATOM 4901 O O . MET A 1 620 ? -24.691 14.354 30.914 1.00 92.38 620 MET A O 1
ATOM 4905 N N . LEU A 1 621 ? -23.321 12.614 31.298 1.00 91.88 621 LEU A N 1
ATOM 4906 C CA . LEU A 1 621 ? -24.166 11.987 32.318 1.00 91.88 621 LEU A CA 1
ATOM 4907 C C . LEU A 1 621 ? -24.363 12.888 33.541 1.00 91.88 621 LEU A C 1
ATOM 4909 O O . LEU A 1 621 ? -25.498 13.075 33.982 1.00 91.88 621 LEU A O 1
ATOM 4913 N N . PHE A 1 622 ? -23.287 13.463 34.081 1.00 92.06 622 PHE A N 1
ATOM 4914 C CA . PHE A 1 622 ? -23.370 14.304 35.277 1.00 92.06 622 PHE A CA 1
ATOM 4915 C C . PHE A 1 622 ? -24.080 15.633 35.012 1.00 92.06 622 PHE A C 1
ATOM 4917 O O . PHE A 1 622 ? -24.939 16.031 35.801 1.00 92.06 622 PHE A O 1
ATOM 4924 N N . GLN A 1 623 ? -23.757 16.303 33.905 1.00 90.38 623 GLN A N 1
ATOM 4925 C CA . GLN A 1 623 ? -24.272 17.640 33.613 1.00 90.38 623 GLN A CA 1
ATOM 4926 C C . GLN A 1 623 ? -25.706 17.622 33.065 1.00 90.38 623 GLN A C 1
ATOM 4928 O O . GLN A 1 623 ? -26.493 18.519 33.372 1.00 90.38 623 GLN A O 1
ATOM 4933 N N . TYR A 1 624 ? -26.053 16.614 32.257 1.00 90.06 624 TYR A N 1
ATOM 4934 C CA . TYR A 1 624 ? -27.316 16.569 31.509 1.00 90.06 624 TYR A CA 1
ATOM 4935 C C . TYR A 1 624 ? -28.211 15.371 31.852 1.00 90.06 624 TYR A C 1
ATOM 4937 O O . TYR A 1 624 ? -29.293 15.240 31.274 1.00 90.06 624 TYR A O 1
ATOM 4945 N N . ARG A 1 625 ? -27.810 14.496 32.786 1.00 89.75 625 ARG A N 1
ATOM 4946 C CA . ARG A 1 625 ? -28.620 13.369 33.290 1.00 89.75 625 ARG A CA 1
ATOM 4947 C C . ARG A 1 625 ? -29.204 12.527 32.146 1.00 89.75 625 ARG A C 1
ATOM 4949 O O . ARG A 1 625 ? -28.454 11.951 31.362 1.00 89.75 625 ARG A O 1
ATOM 4956 N N . LEU A 1 626 ? -30.534 12.469 32.016 1.00 86.50 626 LEU A N 1
ATOM 4957 C CA . LEU A 1 626 ? -31.219 11.705 30.970 1.00 86.50 626 LEU A CA 1
ATOM 4958 C C . LEU A 1 626 ? -30.917 12.226 29.555 1.00 86.50 626 LEU A C 1
ATOM 4960 O O . LEU A 1 626 ? -30.734 11.422 28.643 1.00 86.50 626 LEU A O 1
ATOM 4964 N N . PHE A 1 627 ? -30.817 13.546 29.359 1.00 90.19 627 PHE A N 1
ATOM 4965 C CA . PHE A 1 627 ? -30.361 14.096 28.077 1.00 90.19 627 PHE A CA 1
ATOM 4966 C C . PHE A 1 627 ? -28.910 13.682 27.794 1.00 90.19 627 PHE A C 1
ATOM 4968 O O . PHE A 1 627 ? -28.577 13.349 26.660 1.00 90.19 627 PHE A O 1
ATOM 4975 N N . GLY A 1 628 ? -28.087 13.584 28.841 1.00 90.88 628 GLY A N 1
ATOM 4976 C CA . GLY A 1 628 ? -26.733 13.034 28.784 1.00 90.88 628 GLY A CA 1
ATOM 4977 C C . GLY A 1 628 ? -26.678 11.587 28.295 1.00 90.88 628 GLY A C 1
ATOM 4978 O O . GLY A 1 628 ? -25.904 11.278 27.395 1.00 90.88 628 GLY A O 1
ATOM 4979 N N . VAL A 1 629 ? -27.550 10.712 28.811 1.00 91.62 629 VAL A N 1
ATOM 4980 C CA . VAL A 1 629 ? -27.677 9.320 28.328 1.00 91.62 629 VAL A CA 1
ATOM 4981 C C . VAL A 1 629 ? -27.998 9.296 26.834 1.00 91.62 629 VAL A C 1
ATOM 4983 O O . VAL A 1 629 ? -27.373 8.560 26.075 1.00 91.62 629 VAL A O 1
ATOM 4986 N N . VAL A 1 630 ? -28.950 10.124 26.396 1.00 91.38 630 VAL A N 1
ATOM 4987 C CA . VAL A 1 630 ? -29.342 10.189 24.983 1.00 91.38 630 VAL A CA 1
ATOM 4988 C C . VAL A 1 630 ? -28.201 10.703 24.103 1.00 91.38 630 VAL A C 1
ATOM 4990 O O . VAL A 1 630 ? -27.975 10.145 23.030 1.00 91.38 630 VAL A O 1
ATOM 4993 N N . ALA A 1 631 ? -27.449 11.708 24.560 1.00 92.06 631 ALA A N 1
ATOM 4994 C CA . ALA A 1 631 ? -26.254 12.171 23.861 1.00 92.06 631 ALA A CA 1
ATOM 4995 C C . ALA A 1 631 ? -25.171 11.091 23.781 1.00 92.06 631 ALA A C 1
ATOM 4997 O O . ALA A 1 631 ? -24.576 10.936 22.723 1.00 92.06 631 ALA A O 1
ATOM 4998 N N . ASN A 1 632 ? -24.954 10.302 24.836 1.00 93.56 632 ASN A N 1
ATOM 4999 C CA . ASN A 1 632 ? -23.971 9.216 24.809 1.00 93.56 632 ASN A CA 1
ATOM 5000 C C . ASN A 1 632 ? -24.369 8.108 23.822 1.00 93.56 632 ASN A C 1
ATOM 5002 O O . ASN A 1 632 ? -23.516 7.611 23.091 1.00 93.56 632 ASN A O 1
ATOM 5006 N N . ILE A 1 633 ? -25.662 7.769 23.724 1.00 92.06 633 ILE A N 1
ATOM 5007 C CA . ILE A 1 633 ? -26.161 6.833 22.699 1.00 92.06 633 ILE A CA 1
ATOM 5008 C C . ILE A 1 633 ? -25.946 7.414 21.292 1.00 92.06 633 ILE A C 1
ATOM 5010 O O . ILE A 1 633 ? -25.500 6.706 20.390 1.00 92.06 633 ILE A O 1
ATOM 5014 N N . ALA A 1 634 ? -26.225 8.706 21.093 1.00 92.44 634 ALA A N 1
ATOM 5015 C CA . ALA A 1 634 ? -25.980 9.374 19.816 1.00 92.44 634 ALA A CA 1
ATOM 5016 C C . ALA A 1 634 ? -24.479 9.473 19.477 1.00 92.44 634 ALA A C 1
ATOM 5018 O O . ALA A 1 634 ? -24.114 9.376 18.306 1.00 92.44 634 ALA A O 1
ATOM 5019 N N . LEU A 1 635 ? -23.608 9.620 20.480 1.00 91.88 635 LEU A N 1
ATOM 5020 C CA . LEU A 1 635 ? -22.155 9.652 20.313 1.00 91.88 635 LEU A CA 1
ATOM 5021 C C . LEU A 1 635 ? -21.588 8.260 19.985 1.00 91.88 635 LEU A C 1
ATOM 5023 O O . LEU A 1 635 ? -20.698 8.146 19.148 1.00 91.88 635 LEU A O 1
ATOM 5027 N N . LEU A 1 636 ? -22.153 7.190 20.555 1.00 91.69 636 LEU A N 1
ATOM 5028 C CA . LEU A 1 636 ? -21.838 5.817 20.146 1.00 91.69 636 LEU A CA 1
ATOM 5029 C C . LEU A 1 636 ? -22.244 5.568 18.686 1.00 91.69 636 LEU A C 1
ATOM 5031 O O . LEU A 1 636 ? -21.479 5.003 17.908 1.00 91.69 636 LEU A O 1
ATOM 5035 N N . TYR A 1 637 ? -23.428 6.048 18.299 1.00 92.75 637 TYR A N 1
ATOM 5036 C CA . TYR A 1 637 ? -23.892 6.002 16.914 1.00 92.75 637 TYR A CA 1
ATOM 5037 C C . TYR A 1 637 ? -22.949 6.752 15.968 1.00 92.75 637 TYR A C 1
ATOM 5039 O O . TYR A 1 637 ? -22.619 6.257 14.895 1.00 92.75 637 TYR A O 1
ATOM 5047 N N . TYR A 1 638 ? -22.485 7.930 16.386 1.00 92.94 638 TYR A N 1
ATOM 5048 C CA . TYR A 1 638 ? -21.487 8.714 15.668 1.00 92.94 638 TYR A CA 1
ATOM 5049 C C . TYR A 1 638 ? -20.182 7.932 15.461 1.00 92.94 638 TYR A C 1
ATOM 5051 O O . TYR A 1 638 ? -19.703 7.866 14.332 1.00 92.94 638 TYR A O 1
ATOM 5059 N N . ALA A 1 639 ? -19.649 7.293 16.508 1.00 90.25 639 ALA A N 1
ATOM 5060 C CA . ALA A 1 639 ? -18.406 6.530 16.418 1.00 90.25 639 ALA A CA 1
ATOM 5061 C C . ALA A 1 639 ? -18.523 5.367 15.419 1.00 90.25 639 ALA A C 1
ATOM 5063 O O . ALA A 1 639 ? -17.670 5.215 14.549 1.00 90.25 639 ALA A O 1
ATOM 5064 N N . VAL A 1 640 ? -19.615 4.597 15.481 1.00 91.25 640 VAL A N 1
ATOM 5065 C CA . VAL A 1 640 ? -19.877 3.501 14.530 1.00 91.25 640 VAL A CA 1
ATOM 5066 C C . VAL A 1 640 ? -19.985 4.015 13.095 1.00 91.25 640 VAL A C 1
ATOM 5068 O O . VAL A 1 640 ? -19.399 3.429 12.187 1.00 91.25 640 VAL A O 1
ATOM 5071 N N . LEU A 1 641 ? -20.698 5.125 12.875 1.00 92.50 641 LEU A N 1
ATOM 5072 C CA . LEU A 1 641 ? -20.802 5.715 11.541 1.00 92.50 641 LEU A CA 1
ATOM 5073 C C . LEU A 1 641 ? -19.470 6.227 11.008 1.00 92.50 641 LEU A C 1
ATOM 5075 O O . LEU A 1 641 ? -19.221 6.093 9.814 1.00 92.50 641 LEU A O 1
ATOM 5079 N N . LEU A 1 642 ? -18.624 6.797 11.864 1.00 91.19 642 LEU A N 1
ATOM 5080 C CA . LEU A 1 642 ? -17.301 7.257 11.468 1.00 91.19 642 LEU A CA 1
ATOM 5081 C C . LEU A 1 642 ? -16.468 6.092 10.921 1.00 91.19 642 LEU A C 1
ATOM 5083 O O . LEU A 1 642 ? -15.992 6.165 9.791 1.00 91.19 642 LEU A O 1
ATOM 5087 N N . PHE A 1 643 ? -16.373 4.986 11.665 1.00 88.12 643 PHE A N 1
ATOM 5088 C CA . PHE A 1 643 ? -15.664 3.787 11.203 1.00 88.12 643 PHE A CA 1
ATOM 5089 C C . PHE A 1 643 ? -16.290 3.175 9.948 1.00 88.12 643 PHE A C 1
ATOM 5091 O O . PHE A 1 643 ? -15.568 2.750 9.047 1.00 88.12 643 PHE A O 1
ATOM 5098 N N . PHE A 1 644 ? -17.623 3.153 9.868 1.00 89.88 644 PHE A N 1
ATOM 5099 C CA . PHE A 1 644 ? -18.329 2.689 8.677 1.00 89.88 644 PHE A CA 1
ATOM 5100 C C . PHE A 1 644 ? -17.952 3.511 7.441 1.00 89.88 644 PHE A C 1
ATOM 5102 O O . PHE A 1 644 ? -17.625 2.930 6.412 1.00 89.88 644 PHE A O 1
ATOM 5109 N N . VAL A 1 645 ? -17.950 4.844 7.537 1.00 90.12 645 VAL A N 1
ATOM 5110 C CA . VAL A 1 645 ? -17.601 5.723 6.413 1.00 90.12 645 VAL A CA 1
ATOM 5111 C C . VAL A 1 645 ? -16.146 5.525 5.992 1.00 90.12 645 VAL A C 1
ATOM 5113 O O . VAL A 1 645 ? -15.896 5.359 4.803 1.00 90.12 645 VAL A O 1
ATOM 5116 N N . LEU A 1 646 ? -15.202 5.463 6.938 1.00 86.75 646 LEU A N 1
ATOM 5117 C CA . LEU A 1 646 ? -13.785 5.246 6.616 1.00 86.75 646 LEU A CA 1
ATOM 5118 C C . LEU A 1 646 ? -13.561 3.946 5.827 1.00 86.75 646 LEU A C 1
ATOM 5120 O O . LEU A 1 646 ? -12.842 3.951 4.831 1.00 86.75 646 LEU A O 1
ATOM 5124 N N . LYS A 1 647 ? -14.236 2.856 6.212 1.00 85.44 647 LYS A N 1
ATOM 5125 C CA . LYS A 1 647 ? -14.182 1.582 5.477 1.00 85.44 647 LYS A CA 1
ATOM 5126 C C . LYS A 1 647 ? -14.948 1.611 4.152 1.00 85.44 647 LYS A C 1
ATOM 5128 O O . LYS A 1 647 ? -14.516 1.009 3.174 1.00 85.44 647 LYS A O 1
ATOM 5133 N N . PHE A 1 648 ? -16.085 2.304 4.103 1.00 86.06 648 PHE A N 1
ATOM 5134 C CA . PHE A 1 648 ? -16.929 2.388 2.910 1.00 86.06 648 PHE A CA 1
ATOM 5135 C C . PHE A 1 648 ? -16.228 3.095 1.743 1.00 86.06 648 PHE A C 1
ATOM 5137 O O . PHE A 1 648 ? -16.433 2.734 0.590 1.00 86.06 648 PHE A O 1
ATOM 5144 N N . PHE A 1 649 ? -15.377 4.078 2.027 1.00 83.31 649 PHE A N 1
ATOM 5145 C CA . PHE A 1 649 ? -14.580 4.742 0.996 1.00 83.31 649 PHE A CA 1
ATOM 5146 C C . PHE A 1 649 ? -13.532 3.807 0.367 1.00 83.31 649 PHE A C 1
ATOM 5148 O O . PHE A 1 649 ? -13.357 3.820 -0.851 1.00 83.31 649 PHE A O 1
ATOM 5155 N N . GLY A 1 650 ? -12.928 2.912 1.158 1.00 73.88 650 GLY A N 1
ATOM 5156 C CA . GLY A 1 650 ? -12.078 1.837 0.630 1.00 73.88 650 GLY A CA 1
ATOM 5157 C C . GLY A 1 650 ? -12.832 0.899 -0.320 1.00 73.88 650 GLY A C 1
ATOM 5158 O O . GLY A 1 650 ? -12.338 0.589 -1.398 1.00 73.88 650 GLY A O 1
ATOM 5159 N N . PHE A 1 651 ? -14.074 0.537 0.017 1.00 73.62 651 PHE A N 1
ATOM 5160 C CA . PHE A 1 651 ? -14.916 -0.334 -0.816 1.00 73.62 651 PHE A CA 1
ATOM 5161 C C . PHE A 1 651 ? -15.172 0.206 -2.226 1.00 73.62 651 PHE A C 1
ATOM 5163 O O . PHE A 1 651 ? -15.167 -0.548 -3.195 1.00 73.62 651 PHE A O 1
ATOM 5170 N N . ILE A 1 652 ? -15.418 1.510 -2.351 1.00 77.50 652 ILE A N 1
ATOM 5171 C CA . ILE A 1 652 ? -15.731 2.146 -3.639 1.00 77.50 652 ILE A CA 1
ATOM 5172 C C . ILE A 1 652 ? -14.476 2.486 -4.460 1.00 77.50 652 ILE A C 1
ATOM 5174 O O . ILE A 1 652 ? -14.584 3.203 -5.453 1.00 77.50 652 ILE A O 1
ATOM 5178 N N . GLY A 1 653 ? -13.299 2.000 -4.047 1.00 68.25 653 GLY A N 1
ATOM 5179 C CA . GLY A 1 653 ? -12.024 2.232 -4.729 1.00 68.25 653 GLY A CA 1
ATOM 5180 C C . GLY A 1 653 ? -11.403 3.604 -4.458 1.00 68.25 653 GLY A C 1
ATOM 5181 O O . GLY A 1 653 ? -10.522 4.025 -5.200 1.00 68.25 653 GLY A O 1
ATOM 5182 N N . VAL A 1 654 ? -11.855 4.319 -3.419 1.00 77.50 654 VAL A N 1
ATOM 5183 C CA . VAL A 1 654 ? -11.326 5.642 -3.040 1.00 77.50 654 VAL A CA 1
ATOM 5184 C C . VAL A 1 654 ? -10.960 5.640 -1.550 1.00 77.50 654 VAL A C 1
ATOM 5186 O O . VAL A 1 654 ? -11.629 6.305 -0.754 1.00 77.50 654 VAL A O 1
ATOM 5189 N N . PRO A 1 655 ? -9.952 4.855 -1.125 1.00 76.62 655 PRO A N 1
ATOM 5190 C CA . PRO A 1 655 ? -9.617 4.711 0.286 1.00 76.62 655 PRO A CA 1
ATOM 5191 C C . PRO A 1 655 ? -9.209 6.040 0.929 1.00 76.62 655 PRO A C 1
ATOM 5193 O O . PRO A 1 655 ? -8.465 6.839 0.360 1.00 76.62 655 PRO A O 1
ATOM 5196 N N . ILE A 1 656 ? -9.669 6.261 2.162 1.00 81.81 656 ILE A N 1
ATOM 5197 C CA . ILE A 1 656 ? -9.210 7.379 2.991 1.00 81.81 656 ILE A CA 1
ATOM 5198 C C . ILE A 1 656 ? -8.015 6.891 3.801 1.00 81.81 656 ILE A C 1
ATOM 5200 O O . ILE A 1 656 ? -8.176 6.097 4.728 1.00 81.81 656 ILE A O 1
ATOM 5204 N N . VAL A 1 657 ? -6.832 7.400 3.464 1.00 79.00 657 VAL A N 1
ATOM 5205 C CA . VAL A 1 657 ? -5.597 7.102 4.191 1.00 79.00 657 VAL A CA 1
ATOM 5206 C C . VAL A 1 657 ? -5.663 7.720 5.589 1.00 79.00 657 VAL A C 1
ATOM 5208 O O . VAL A 1 657 ? -5.801 8.937 5.756 1.00 79.00 657 VAL A O 1
ATOM 5211 N N . LEU A 1 658 ? -5.569 6.877 6.612 1.00 83.56 658 LEU A N 1
ATOM 5212 C CA . LEU A 1 658 ? -5.567 7.283 8.008 1.00 83.56 658 LEU A CA 1
ATOM 5213 C C . LEU A 1 658 ? -4.134 7.551 8.468 1.00 83.56 658 LEU A C 1
ATOM 5215 O O . LEU A 1 658 ? -3.373 6.618 8.682 1.00 83.56 658 LEU A O 1
ATOM 5219 N N . THR A 1 659 ? -3.779 8.821 8.647 1.00 85.56 659 THR A N 1
ATOM 5220 C CA . THR A 1 659 ? -2.486 9.255 9.205 1.00 85.56 659 THR A CA 1
ATOM 5221 C C . THR A 1 659 ? -2.605 9.565 10.702 1.00 85.56 659 THR A C 1
ATOM 5223 O O . THR A 1 659 ? -3.713 9.710 11.221 1.00 85.56 659 THR A O 1
ATOM 5226 N N . LEU A 1 660 ? -1.495 9.753 11.415 1.00 84.94 660 LEU A N 1
ATOM 5227 C CA . LEU A 1 660 ? -1.462 10.247 12.798 1.00 84.94 660 LEU A CA 1
ATOM 5228 C C . LEU A 1 660 ? -2.160 11.609 12.921 1.00 84.94 660 LEU A C 1
ATOM 5230 O O . LEU A 1 660 ? -2.943 11.842 13.845 1.00 84.94 660 LEU A O 1
ATOM 5234 N N . ALA A 1 661 ? -1.941 12.496 11.948 1.00 87.94 661 ALA A N 1
ATOM 5235 C CA . ALA A 1 661 ? -2.686 13.747 11.858 1.00 87.94 661 ALA A CA 1
ATOM 5236 C C . ALA A 1 661 ? -4.176 13.494 11.565 1.00 87.94 661 ALA A C 1
ATOM 5238 O O . ALA A 1 661 ? -5.036 14.106 12.191 1.00 87.94 661 ALA A O 1
ATOM 5239 N N . GLY A 1 662 ? -4.515 12.538 10.697 1.00 90.25 662 GLY A N 1
ATOM 5240 C CA . GLY A 1 662 ? -5.890 12.067 10.498 1.00 90.25 662 GLY A CA 1
ATOM 5241 C C . GLY A 1 662 ? -6.570 11.639 11.803 1.00 90.25 662 GLY A C 1
ATOM 5242 O O . GLY A 1 662 ? -7.689 12.072 12.086 1.00 90.25 662 GLY A O 1
ATOM 5243 N N . ILE A 1 663 ? -5.866 10.879 12.649 1.00 89.44 663 ILE A N 1
ATOM 5244 C CA . ILE A 1 663 ? -6.341 10.467 13.978 1.00 89.44 663 ILE A CA 1
ATOM 5245 C C . ILE A 1 663 ? -6.567 11.682 14.881 1.00 89.44 663 ILE A C 1
ATOM 5247 O O . ILE A 1 663 ? -7.593 11.750 15.556 1.00 89.44 663 ILE A O 1
ATOM 5251 N N . ALA A 1 664 ? -5.675 12.677 14.872 1.00 89.25 664 ALA A N 1
ATOM 5252 C CA . ALA A 1 664 ? -5.896 13.920 15.613 1.00 89.25 664 ALA A CA 1
ATOM 5253 C C . ALA A 1 664 ? -7.169 14.653 15.143 1.00 89.25 664 ALA A C 1
ATOM 5255 O O . ALA A 1 664 ? -7.925 15.166 15.970 1.00 89.25 664 ALA A O 1
ATOM 5256 N N . GLY A 1 665 ? -7.448 14.644 13.834 1.00 91.81 665 GLY A N 1
ATOM 5257 C CA . GLY A 1 665 ? -8.698 15.151 13.259 1.00 91.81 665 GLY A CA 1
ATOM 5258 C C . GLY A 1 665 ? -9.929 14.398 13.775 1.00 91.81 665 GLY A C 1
ATOM 5259 O O . GLY A 1 665 ? -10.908 15.024 14.186 1.00 91.81 665 GLY A O 1
ATOM 5260 N N . ILE A 1 666 ? -9.856 13.064 13.849 1.00 90.88 666 ILE A N 1
ATOM 5261 C CA . ILE A 1 666 ? -10.905 12.219 14.439 1.00 90.88 666 ILE A CA 1
ATOM 5262 C C . ILE A 1 666 ? -11.122 12.569 15.916 1.00 90.88 666 ILE A C 1
ATOM 5264 O O . ILE A 1 666 ? -12.254 12.842 16.317 1.00 90.88 666 ILE A O 1
ATOM 5268 N N . VAL A 1 667 ? -10.057 12.625 16.718 1.00 89.50 667 VAL A N 1
ATOM 5269 C CA . VAL A 1 667 ? -10.129 12.957 18.152 1.00 89.50 667 VAL A CA 1
ATOM 5270 C C . VAL A 1 667 ? -10.755 14.336 18.369 1.00 89.50 667 VAL A C 1
ATOM 5272 O O . VAL A 1 667 ? -11.646 14.484 19.207 1.00 89.50 667 VAL A O 1
ATOM 5275 N N . LEU A 1 668 ? -10.355 15.334 17.577 1.00 90.62 668 LEU A N 1
ATOM 5276 C CA . LEU A 1 668 ? -10.954 16.667 17.615 1.00 90.62 668 LEU A CA 1
ATOM 5277 C C . LEU A 1 668 ? -12.451 16.623 17.268 1.00 90.62 668 LEU A C 1
ATOM 5279 O O . LEU A 1 668 ? -13.272 17.238 17.953 1.00 90.62 668 LEU A O 1
ATOM 5283 N N . SER A 1 669 ? -12.820 15.855 16.242 1.00 91.25 669 SER A N 1
ATOM 5284 C CA . SER A 1 669 ? -14.210 15.738 15.803 1.00 91.25 669 SER A CA 1
ATOM 5285 C C . SER A 1 669 ? -15.124 15.043 16.825 1.00 91.25 669 SER A C 1
ATOM 5287 O O . SER A 1 669 ? -16.292 15.418 16.925 1.00 91.25 669 SER A O 1
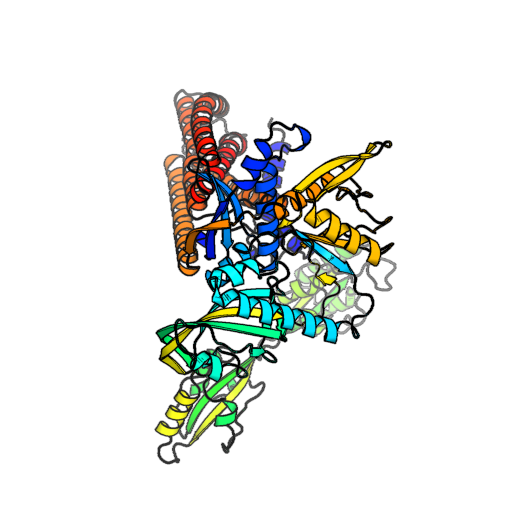ATOM 5289 N N . ILE A 1 670 ? -14.602 14.130 17.660 1.00 87.50 670 ILE A N 1
ATOM 5290 C CA . ILE A 1 670 ? -15.342 13.540 18.794 1.00 87.50 670 ILE A CA 1
ATOM 5291 C C . ILE A 1 670 ? -15.765 14.630 19.789 1.00 87.50 670 ILE A C 1
ATOM 5293 O O . ILE A 1 670 ? -16.914 14.649 20.233 1.00 87.50 670 ILE A O 1
ATOM 5297 N N . GLY A 1 671 ? -14.865 15.564 20.117 1.00 84.25 671 GLY A N 1
ATOM 5298 C CA . GLY A 1 671 ? -15.177 16.694 20.997 1.00 84.25 671 GLY A CA 1
ATOM 5299 C C . GLY A 1 671 ? -16.242 17.615 20.398 1.00 84.25 671 GLY A C 1
ATOM 5300 O O . GLY A 1 671 ? -17.220 17.960 21.064 1.00 84.25 671 GLY A O 1
ATOM 5301 N N . MET A 1 672 ? -16.106 17.940 19.109 1.00 86.44 672 MET A N 1
ATOM 5302 C CA . MET A 1 672 ? -17.098 18.738 18.378 1.00 86.44 672 MET A CA 1
ATOM 5303 C C . MET A 1 672 ? -18.460 18.036 18.271 1.00 86.44 672 MET A C 1
ATOM 5305 O O . MET A 1 672 ? -19.496 18.699 18.256 1.00 86.44 672 MET A O 1
ATOM 5309 N N . ALA A 1 673 ? -18.494 16.699 18.249 1.00 87.06 673 ALA A N 1
ATOM 5310 C CA . ALA A 1 673 ? -19.743 15.954 18.127 1.00 87.06 673 ALA A CA 1
ATOM 5311 C C . ALA A 1 673 ? -20.680 16.096 19.333 1.00 87.06 673 ALA A C 1
ATOM 5313 O O . ALA A 1 673 ? -21.898 15.935 19.210 1.00 87.06 673 ALA A O 1
ATOM 5314 N N . VAL A 1 674 ? -20.131 16.435 20.498 1.00 87.81 674 VAL A N 1
ATOM 5315 C CA . VAL A 1 674 ? -20.913 16.681 21.713 1.00 87.81 674 VAL A CA 1
ATOM 5316 C C . VAL A 1 674 ? -21.456 18.114 21.759 1.00 87.81 674 VAL A C 1
ATOM 5318 O O . VAL A 1 674 ? -22.545 18.329 22.294 1.00 87.81 674 VAL A O 1
ATOM 5321 N N . ASP A 1 675 ? -20.761 19.077 21.146 1.00 89.38 675 ASP A N 1
ATOM 5322 C CA . ASP A 1 675 ? -21.102 20.508 21.176 1.00 89.38 675 ASP A CA 1
ATOM 5323 C C . ASP A 1 675 ? -22.519 20.789 20.647 1.00 89.38 675 ASP A C 1
ATOM 5325 O O . ASP A 1 675 ? -23.330 21.460 21.290 1.00 89.38 675 ASP A O 1
ATOM 5329 N N . ALA A 1 676 ? -22.890 20.161 19.526 1.00 88.56 676 ALA A N 1
ATOM 5330 C CA . ALA A 1 676 ? -24.233 20.299 18.966 1.00 88.56 676 ALA A CA 1
ATOM 5331 C C . ALA A 1 676 ? -25.327 19.813 19.937 1.00 88.56 676 ALA A C 1
ATOM 5333 O O . ALA A 1 676 ? -26.369 20.459 20.069 1.00 88.56 676 ALA A O 1
ATOM 5334 N N . ASN A 1 677 ? -25.089 18.710 20.658 1.00 92.44 677 ASN A N 1
ATOM 5335 C CA . ASN A 1 677 ? -26.025 18.212 21.669 1.00 92.44 677 ASN A CA 1
ATOM 5336 C C . ASN A 1 677 ? -26.119 19.166 22.870 1.00 92.44 677 ASN A C 1
ATOM 5338 O O . ASN A 1 677 ? -27.224 19.415 23.349 1.00 92.44 677 ASN A O 1
ATOM 5342 N N . ILE A 1 678 ? -24.997 19.742 23.316 1.00 92.94 678 ILE A N 1
ATOM 5343 C CA . ILE A 1 678 ? -24.962 20.739 24.398 1.00 92.94 678 ILE A CA 1
ATOM 5344 C C . ILE A 1 678 ? -25.830 21.954 24.048 1.00 92.94 678 ILE A C 1
ATOM 5346 O O . ILE A 1 678 ? -26.716 22.315 24.826 1.00 92.94 678 ILE A O 1
ATOM 5350 N N . LEU A 1 679 ? -25.647 22.538 22.859 1.00 92.19 679 LEU A N 1
ATOM 5351 C CA . LEU A 1 679 ? -26.432 23.691 22.398 1.00 92.19 679 LEU A CA 1
ATOM 5352 C C . LEU A 1 679 ? -27.936 23.386 22.345 1.00 92.19 679 LEU A C 1
ATOM 5354 O O . LEU A 1 679 ? -28.758 24.198 22.779 1.00 92.19 679 LEU A O 1
ATOM 5358 N N . ILE A 1 680 ? -28.305 22.201 21.847 1.00 93.19 680 ILE A N 1
ATOM 5359 C CA . ILE A 1 680 ? -29.702 21.748 21.812 1.00 93.19 680 ILE A CA 1
ATOM 5360 C C . ILE A 1 680 ? -30.257 21.620 23.236 1.00 93.19 680 ILE A C 1
ATOM 5362 O O . ILE A 1 680 ? -31.361 22.093 23.508 1.00 93.19 680 ILE A O 1
ATOM 5366 N N . PHE A 1 681 ? -29.513 20.998 24.153 1.00 93.31 681 PHE A N 1
ATOM 5367 C CA . PHE A 1 681 ? -29.981 20.729 25.514 1.00 93.31 681 PHE A CA 1
ATOM 5368 C C . PHE A 1 681 ? -30.112 21.989 26.354 1.00 93.31 681 PHE A C 1
ATOM 5370 O O . PHE A 1 681 ? -31.107 22.124 27.065 1.00 93.31 681 PHE A O 1
ATOM 5377 N N . GLU A 1 682 ? -29.173 22.928 26.254 1.00 94.56 682 GLU A N 1
ATOM 5378 C CA . GLU A 1 682 ? -29.299 24.213 26.940 1.00 94.56 682 GLU A CA 1
ATOM 5379 C C . GLU A 1 682 ? -30.519 24.979 26.433 1.00 94.56 682 GLU A C 1
ATOM 5381 O O . GLU A 1 682 ? -31.323 25.454 27.238 1.00 94.56 682 GLU A O 1
ATOM 5386 N N . ARG A 1 683 ? -30.772 24.968 25.117 1.00 94.44 683 ARG A N 1
ATOM 5387 C CA . ARG A 1 683 ? -31.974 25.606 24.580 1.00 94.44 683 ARG A CA 1
ATOM 5388 C C . ARG A 1 683 ? -33.262 24.925 25.029 1.00 94.44 683 ARG A C 1
ATOM 5390 O O . ARG A 1 683 ? -34.216 25.611 25.372 1.00 94.44 683 ARG A O 1
ATOM 5397 N N . ILE A 1 684 ? -33.296 23.595 25.104 1.00 91.94 684 ILE A N 1
ATOM 5398 C CA . ILE A 1 684 ? -34.439 22.867 25.677 1.00 91.94 684 ILE A CA 1
ATOM 5399 C C . ILE A 1 684 ? -34.631 23.232 27.157 1.00 91.94 684 ILE A C 1
ATOM 5401 O O . ILE A 1 684 ? -35.762 23.454 27.587 1.00 91.94 684 ILE A O 1
ATOM 5405 N N . LYS A 1 685 ? -33.549 23.311 27.943 1.00 90.62 685 LYS A N 1
ATOM 5406 C CA . LYS A 1 685 ? -33.594 23.653 29.374 1.00 90.62 685 LYS A CA 1
ATOM 5407 C C . LYS A 1 685 ? -34.108 25.070 29.609 1.00 90.62 685 LYS A C 1
ATOM 5409 O O . LYS A 1 685 ? -34.863 25.270 30.556 1.00 90.62 685 LYS A O 1
ATOM 5414 N N . GLU A 1 686 ? -33.743 26.034 28.770 1.00 92.44 686 GLU A N 1
ATOM 5415 C CA . GLU A 1 686 ? -34.306 27.390 28.809 1.00 92.44 686 GLU A CA 1
ATOM 5416 C C . GLU A 1 686 ? -35.827 27.372 28.610 1.00 92.44 686 GLU A C 1
ATOM 5418 O O . GLU A 1 686 ? -36.568 27.898 29.435 1.00 92.44 686 GLU A O 1
ATOM 5423 N N . GLU A 1 687 ? -36.308 26.680 27.578 1.00 92.38 687 GLU A N 1
ATOM 5424 C CA . GLU A 1 687 ? -37.737 26.594 27.256 1.00 92.38 687 GLU A CA 1
ATOM 5425 C C . GLU A 1 687 ? -38.531 25.855 28.353 1.00 92.38 687 GLU A C 1
ATOM 5427 O O . GLU A 1 687 ? -39.664 26.217 28.675 1.00 92.38 687 GLU A O 1
ATOM 5432 N N . LEU A 1 688 ? -37.933 24.832 28.978 1.00 88.62 688 LEU A N 1
ATOM 5433 C CA . LEU A 1 688 ? -38.501 24.150 30.148 1.00 88.62 688 LEU A CA 1
ATOM 5434 C C . LEU A 1 688 ? -38.560 25.064 31.383 1.00 88.62 688 LEU A C 1
ATOM 5436 O O . LEU A 1 688 ? -39.552 25.030 32.109 1.00 88.62 688 LEU A O 1
ATOM 5440 N N . LYS A 1 689 ? -37.533 25.895 31.620 1.00 89.75 689 LYS A N 1
ATOM 5441 C CA . LYS A 1 689 ? -37.526 26.890 32.711 1.00 89.75 689 LYS A CA 1
ATOM 5442 C C . LYS A 1 689 ? -38.598 27.963 32.517 1.00 89.75 689 LYS A C 1
ATOM 5444 O O . LYS A 1 689 ? -39.154 28.437 33.501 1.00 89.75 689 LYS A O 1
ATOM 5449 N N . GLU A 1 690 ? -38.929 28.297 31.272 1.00 90.12 690 GLU A N 1
ATOM 5450 C CA . GLU A 1 690 ? -40.048 29.183 30.919 1.00 90.12 690 GLU A CA 1
ATOM 5451 C C . GLU A 1 690 ? -41.435 28.528 31.105 1.00 90.12 690 GLU A C 1
ATOM 5453 O O . GLU A 1 690 ? -42.459 29.166 30.865 1.00 90.12 690 GLU A O 1
ATOM 5458 N N . GLY A 1 691 ? -41.496 27.263 31.539 1.00 86.25 691 GLY A N 1
ATOM 5459 C CA . GLY A 1 691 ? -42.743 26.555 31.843 1.00 86.25 691 GLY A CA 1
ATOM 5460 C C . GLY A 1 691 ? -43.421 25.905 30.634 1.00 86.25 691 GLY A C 1
ATOM 5461 O O . GLY A 1 691 ? -44.572 25.474 30.735 1.00 86.25 691 GLY A O 1
ATOM 5462 N N . LYS A 1 692 ? -42.742 25.813 29.483 1.00 87.44 692 LYS A N 1
ATOM 5463 C CA . LYS A 1 692 ? -43.287 25.146 28.290 1.00 87.44 692 LYS A CA 1
ATOM 5464 C C . LYS A 1 692 ? -43.305 23.626 28.482 1.00 87.44 692 LYS A C 1
ATOM 5466 O O . LYS A 1 692 ? -42.467 23.049 29.173 1.00 87.44 692 LYS A O 1
ATOM 5471 N N . SER A 1 693 ? -44.276 22.962 27.850 1.00 87.88 693 SER A N 1
ATOM 5472 C CA . SER A 1 693 ? -44.370 21.494 27.892 1.00 87.88 693 SER A CA 1
ATOM 5473 C C . SER A 1 693 ? -43.158 20.836 27.226 1.00 87.88 693 SER A C 1
ATOM 5475 O O . SER A 1 693 ? -42.640 21.354 26.237 1.00 87.88 693 SER A O 1
ATOM 5477 N N . VAL A 1 694 ? -42.764 19.646 27.692 1.00 84.88 694 VAL A N 1
ATOM 5478 C CA . VAL A 1 694 ? -41.584 18.917 27.185 1.00 84.88 694 VAL A CA 1
ATOM 5479 C C . VAL A 1 694 ? -41.603 18.767 25.660 1.00 84.88 694 VAL A C 1
ATOM 5481 O O . VAL A 1 694 ? -40.597 19.004 24.998 1.00 84.88 694 VAL A O 1
ATOM 5484 N N . LYS A 1 695 ? -42.758 18.441 25.069 1.00 85.50 695 LYS A N 1
ATOM 5485 C CA . LYS A 1 695 ? -42.903 18.288 23.611 1.00 85.50 695 LYS A CA 1
ATOM 5486 C C . LYS A 1 695 ? -42.648 19.593 22.851 1.00 85.50 695 LYS A C 1
ATOM 5488 O O . LYS A 1 695 ? -42.018 19.557 21.794 1.00 85.50 695 LYS A O 1
ATOM 5493 N N . VAL A 1 696 ? -43.127 20.720 23.381 1.00 87.88 696 VAL A N 1
ATOM 5494 C CA . VAL A 1 696 ? -42.918 22.050 22.788 1.00 87.88 696 VAL A CA 1
ATOM 5495 C C . VAL A 1 696 ? -41.464 22.477 22.964 1.00 87.88 696 VAL A C 1
ATOM 5497 O O . VAL A 1 696 ? -40.832 22.846 21.979 1.00 87.88 696 VAL A O 1
ATOM 5500 N N . SER A 1 697 ? -40.905 22.332 24.167 1.00 91.06 697 SER A N 1
ATOM 5501 C CA . SER A 1 697 ? -39.510 22.674 24.462 1.00 91.06 697 SER A CA 1
ATOM 5502 C C . SER A 1 697 ? -38.525 21.881 23.606 1.00 91.06 697 SER A C 1
ATOM 5504 O O . SER A 1 697 ? -37.551 22.445 23.122 1.00 91.06 697 SER A O 1
ATOM 5506 N N . LEU A 1 698 ? -38.799 20.597 23.341 1.00 89.88 698 LEU A N 1
ATOM 5507 C CA . LEU A 1 698 ? -38.020 19.799 22.392 1.00 89.88 698 LEU A CA 1
ATOM 5508 C C . LEU A 1 698 ? -38.095 20.384 20.976 1.00 89.88 698 LEU A C 1
ATOM 5510 O O . LEU A 1 698 ? -37.064 20.607 20.353 1.00 89.88 698 LEU A O 1
ATOM 5514 N N . ALA A 1 699 ? -39.294 20.641 20.448 1.00 89.38 699 ALA A N 1
ATOM 5515 C CA . ALA A 1 699 ? -39.444 21.156 19.085 1.00 89.38 699 ALA A CA 1
ATOM 5516 C C . ALA A 1 699 ? -38.749 22.516 18.897 1.00 89.38 699 ALA A C 1
ATOM 5518 O O . ALA A 1 699 ? -37.934 22.659 17.985 1.00 89.38 699 ALA A O 1
ATOM 5519 N N . VAL A 1 700 ? -39.018 23.462 19.800 1.00 92.19 700 VAL A N 1
ATOM 5520 C CA . VAL A 1 700 ? -38.453 24.818 19.768 1.00 92.19 700 VAL A CA 1
ATOM 5521 C C . VAL A 1 700 ? -36.950 24.796 20.037 1.00 92.19 700 VAL A C 1
ATOM 5523 O O . VAL A 1 700 ? -36.196 25.491 19.359 1.00 92.19 700 VAL A O 1
ATOM 5526 N N . GLY A 1 701 ? -36.489 23.960 20.971 1.00 92.12 701 GLY A N 1
ATOM 5527 C CA . GLY A 1 701 ? -35.072 23.819 21.299 1.00 92.12 701 GLY A CA 1
ATOM 5528 C C . GLY A 1 701 ? -34.221 23.437 20.091 1.00 92.12 701 GLY A C 1
ATOM 5529 O O . GLY A 1 701 ? -33.222 24.089 19.793 1.00 92.12 701 GLY A O 1
ATOM 5530 N N . PHE A 1 702 ? -34.674 22.437 19.336 1.00 93.31 702 PHE A N 1
ATOM 5531 C CA . PHE A 1 702 ? -34.025 22.005 18.100 1.00 93.31 702 PHE A CA 1
ATOM 5532 C C . PHE A 1 702 ? -34.079 23.048 16.976 1.00 93.31 702 PHE A C 1
ATOM 5534 O O . PHE A 1 702 ? -33.130 23.147 16.202 1.00 93.31 702 PHE A O 1
ATOM 5541 N N . GLU A 1 703 ? -35.185 23.781 16.847 1.00 93.81 703 GLU A N 1
ATOM 5542 C CA . GLU A 1 703 ? -35.342 24.828 15.831 1.00 93.81 703 GLU A CA 1
ATOM 5543 C C . GLU A 1 703 ? -34.402 26.008 16.103 1.00 93.81 703 GLU A C 1
ATOM 5545 O O . GLU A 1 703 ? -33.677 26.445 15.211 1.00 93.81 703 GLU A O 1
ATOM 5550 N N . ARG A 1 704 ? -34.348 26.473 17.356 1.00 93.50 704 ARG A N 1
ATOM 5551 C CA . ARG A 1 704 ? -33.524 27.619 17.761 1.00 93.50 704 ARG A CA 1
ATOM 5552 C C . ARG A 1 704 ? -32.030 27.305 17.806 1.00 93.50 704 ARG A C 1
ATOM 5554 O O . ARG A 1 704 ? -31.234 28.206 17.573 1.00 93.50 704 ARG A O 1
ATOM 5561 N N . ALA A 1 705 ? -31.640 26.068 18.112 1.00 94.19 705 ALA A N 1
ATOM 5562 C CA . ALA A 1 705 ? -30.230 25.673 18.126 1.00 94.19 705 ALA A CA 1
ATOM 5563 C C . ALA A 1 705 ? -29.646 25.473 16.711 1.00 94.19 705 ALA A C 1
ATOM 5565 O O . ALA A 1 705 ? -28.433 25.559 16.530 1.00 94.19 705 ALA A O 1
ATOM 5566 N N . TRP A 1 706 ? -30.487 25.226 15.696 1.00 92.38 706 TRP A N 1
ATOM 5567 C CA . TRP A 1 706 ? -30.033 24.847 14.352 1.00 92.38 706 TRP A CA 1
ATOM 5568 C C . TRP A 1 706 ? -29.138 25.891 13.676 1.00 92.38 706 TRP A C 1
ATOM 5570 O O . TRP A 1 706 ? -28.136 25.503 13.082 1.00 92.38 706 TRP A O 1
ATOM 5580 N N . SER A 1 707 ? -29.452 27.190 13.767 1.00 92.94 707 SER A N 1
ATOM 5581 C CA . SER A 1 707 ? -28.628 28.227 13.125 1.00 92.94 707 SER A CA 1
ATOM 5582 C C . SER A 1 707 ? -27.211 28.242 13.691 1.00 92.94 707 SER A C 1
ATOM 5584 O O . SER A 1 707 ? -26.256 28.179 12.928 1.00 92.94 707 SER A O 1
ATOM 5586 N N . SER A 1 708 ? -27.067 28.215 15.019 1.00 92.94 708 SER A N 1
ATOM 5587 C CA . SER A 1 708 ? -25.757 28.201 15.679 1.00 92.94 708 SER A CA 1
ATOM 5588 C C . SER A 1 708 ? -24.950 26.943 15.346 1.00 92.94 708 SER A C 1
ATOM 5590 O O . SER A 1 708 ? -23.761 27.044 15.054 1.00 92.94 708 SER A O 1
ATOM 5592 N N . ILE A 1 709 ? -25.594 25.770 15.324 1.00 92.06 709 ILE A N 1
ATOM 5593 C CA . ILE A 1 709 ? -24.938 24.500 14.968 1.00 92.06 709 ILE A CA 1
ATOM 5594 C C . ILE A 1 709 ? -24.474 24.526 13.513 1.00 92.06 709 ILE A C 1
ATOM 5596 O O . ILE A 1 709 ? -23.333 24.173 13.220 1.00 92.06 709 ILE A O 1
ATOM 5600 N N . ARG A 1 710 ? -25.351 24.940 12.596 1.00 94.19 710 ARG A N 1
ATOM 5601 C CA . ARG A 1 710 ? -25.045 25.016 11.169 1.00 94.19 710 ARG A CA 1
ATOM 5602 C C . ARG A 1 710 ? -23.896 25.986 10.913 1.00 94.19 710 ARG A C 1
ATOM 5604 O O . ARG A 1 710 ? -22.946 25.615 10.237 1.00 94.19 710 ARG A O 1
ATOM 5611 N N . ASP A 1 711 ? -23.980 27.201 11.442 1.00 93.81 711 ASP A N 1
ATOM 5612 C CA . ASP A 1 711 ? -23.026 28.265 11.127 1.00 93.81 711 ASP A CA 1
ATOM 5613 C C . ASP A 1 711 ? -21.623 27.937 11.675 1.00 93.81 711 ASP A C 1
ATOM 5615 O O . ASP A 1 711 ? -20.632 28.128 10.970 1.00 93.81 711 ASP A O 1
ATOM 5619 N N . SER A 1 712 ? -21.537 27.344 12.875 1.00 91.38 712 SER A N 1
ATOM 5620 C CA . SER A 1 712 ? -20.273 26.859 13.454 1.00 91.38 712 SER A CA 1
ATOM 5621 C C . SER A 1 712 ? -19.633 25.753 12.601 1.00 91.38 712 SER A C 1
ATOM 5623 O O . SER A 1 712 ? -18.480 25.867 12.186 1.00 91.38 712 SER A O 1
ATOM 5625 N N . ASN A 1 713 ? -20.399 24.714 12.245 1.00 94.06 713 ASN A N 1
ATOM 5626 C CA . ASN A 1 713 ? -19.867 23.576 11.490 1.00 94.06 713 ASN A CA 1
ATOM 5627 C C . ASN A 1 713 ? -19.554 23.915 10.023 1.00 94.06 713 ASN A C 1
ATOM 5629 O O . ASN A 1 713 ? -18.563 23.421 9.493 1.00 94.06 713 ASN A O 1
ATOM 5633 N N . ILE A 1 714 ? -20.340 24.780 9.364 1.00 95.44 714 ILE A N 1
ATOM 5634 C CA . ILE A 1 714 ? -20.030 25.251 8.000 1.00 95.44 714 ILE A CA 1
ATOM 5635 C C . ILE A 1 714 ? -18.698 26.003 7.986 1.00 95.44 714 ILE A C 1
ATOM 5637 O O . ILE A 1 714 ? -17.889 25.773 7.091 1.00 95.44 714 ILE A O 1
ATOM 5641 N N . SER A 1 715 ? -18.440 26.855 8.982 1.00 95.38 715 SER A N 1
ATOM 5642 C CA . SER A 1 715 ? -17.154 27.550 9.107 1.00 95.38 715 SER A CA 1
ATOM 5643 C C . SER A 1 715 ? -15.987 26.557 9.192 1.00 95.38 715 SER A C 1
ATOM 5645 O O . SER A 1 715 ? -15.024 26.651 8.431 1.00 95.38 715 SER A O 1
ATOM 5647 N N . SER A 1 716 ? -16.106 25.530 10.041 1.00 94.81 716 SER A N 1
ATOM 5648 C CA . SER A 1 716 ? -15.094 24.474 10.149 1.00 94.81 716 SER A CA 1
ATOM 5649 C C . SER A 1 716 ? -14.933 23.659 8.860 1.00 94.81 716 SER A C 1
ATOM 5651 O O . SER A 1 716 ? -13.806 23.322 8.503 1.00 94.81 716 SER A O 1
ATOM 5653 N N . LEU A 1 717 ? -16.017 23.379 8.129 1.00 97.06 717 LEU A N 1
ATOM 5654 C CA . LEU A 1 717 ? -15.961 22.680 6.840 1.00 97.06 717 LEU A CA 1
ATOM 5655 C C . LEU A 1 717 ? -15.259 23.504 5.756 1.00 97.06 717 LEU A C 1
ATOM 5657 O O . LEU A 1 717 ? -14.504 22.937 4.971 1.00 97.06 717 LEU A O 1
ATOM 5661 N N . ILE A 1 718 ? -15.444 24.828 5.735 1.00 97.50 718 ILE A N 1
ATOM 5662 C CA . ILE A 1 718 ? -14.704 25.723 4.832 1.00 97.50 718 ILE A CA 1
ATOM 5663 C C . ILE A 1 718 ? -13.204 25.657 5.141 1.00 97.50 718 ILE A C 1
ATOM 5665 O O . ILE A 1 718 ? -12.396 25.505 4.227 1.00 97.50 718 ILE A O 1
ATOM 5669 N N . THR A 1 719 ? -12.825 25.697 6.422 1.00 95.94 719 THR A N 1
ATOM 5670 C CA . THR A 1 719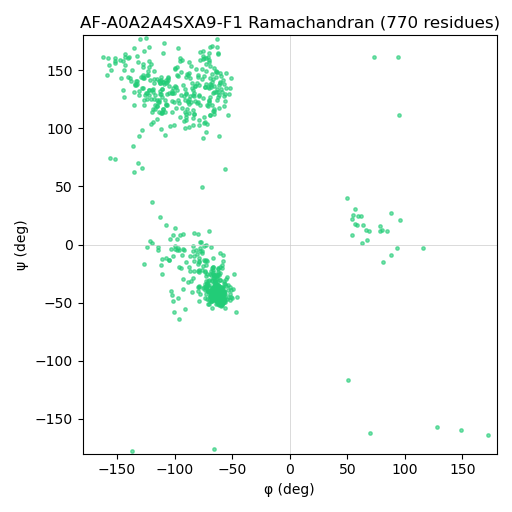 ? -11.423 25.526 6.833 1.00 95.94 719 THR A CA 1
ATOM 5671 C C . THR A 1 719 ? -10.875 24.168 6.395 1.00 95.94 719 THR A C 1
ATOM 5673 O O . THR A 1 719 ? -9.788 24.109 5.826 1.00 95.94 719 THR A O 1
ATOM 5676 N N . CYS A 1 720 ? -11.631 23.082 6.589 1.00 96.44 720 CYS A N 1
ATOM 5677 C CA . CYS A 1 720 ? -11.222 21.753 6.130 1.00 96.44 720 CYS A CA 1
ATOM 5678 C C . CYS A 1 720 ? -11.044 21.704 4.607 1.00 96.44 720 CYS A C 1
ATOM 5680 O O . CYS A 1 720 ? -10.075 21.124 4.134 1.00 96.44 720 CYS A O 1
ATOM 5682 N N . PHE A 1 721 ? -11.927 22.341 3.835 1.00 95.75 721 PHE A N 1
ATOM 5683 C CA . PHE A 1 721 ? -11.802 22.405 2.379 1.00 95.75 721 PHE A CA 1
ATOM 5684 C C . PHE A 1 721 ? -10.507 23.106 1.947 1.00 95.75 721 PHE A C 1
ATOM 5686 O O . PHE A 1 721 ? -9.764 22.573 1.128 1.00 95.75 721 PHE A O 1
ATOM 5693 N N . ILE A 1 722 ? -10.195 24.260 2.546 1.00 94.81 722 ILE A N 1
ATOM 5694 C CA . ILE A 1 722 ? -8.957 24.999 2.256 1.00 94.81 722 ILE A CA 1
ATOM 5695 C C . ILE A 1 722 ? -7.728 24.145 2.604 1.00 94.81 722 ILE A C 1
ATOM 5697 O O . ILE A 1 722 ? -6.810 24.025 1.795 1.00 94.81 722 ILE A O 1
ATOM 5701 N N . LEU A 1 723 ? -7.723 23.511 3.780 1.00 92.19 723 LEU A N 1
ATOM 5702 C CA . LEU A 1 723 ? -6.624 22.646 4.216 1.00 92.19 723 LEU A CA 1
ATOM 5703 C C . LEU A 1 723 ? -6.475 21.394 3.343 1.00 92.19 723 LEU A C 1
ATOM 5705 O O . LEU A 1 723 ? -5.356 20.975 3.076 1.00 92.19 723 LEU A O 1
ATOM 5709 N N . ALA A 1 724 ? -7.573 20.802 2.872 1.00 87.06 724 ALA A N 1
ATOM 5710 C CA . ALA A 1 724 ? -7.525 19.636 1.996 1.00 87.06 724 ALA A CA 1
ATOM 5711 C C . ALA A 1 724 ? -6.990 19.982 0.597 1.00 87.06 724 ALA A C 1
ATOM 5713 O O . ALA A 1 724 ? -6.252 19.188 0.007 1.00 87.06 724 ALA A O 1
ATOM 5714 N N . TRP A 1 725 ? -7.341 21.166 0.086 1.00 84.44 725 TRP A N 1
ATOM 5715 C CA . TRP A 1 725 ? -6.962 21.610 -1.254 1.00 84.44 725 TRP A CA 1
ATOM 5716 C C . TRP A 1 725 ? -5.509 22.091 -1.332 1.00 84.44 725 TRP A C 1
ATOM 5718 O O . TRP A 1 725 ? -4.798 21.743 -2.270 1.00 84.44 725 TRP A O 1
ATOM 5728 N N . PHE A 1 726 ? -5.059 22.861 -0.337 1.00 81.12 726 PHE A N 1
ATOM 5729 C CA . PHE A 1 726 ? -3.737 23.504 -0.341 1.00 81.12 726 PHE A CA 1
ATOM 5730 C C . PHE A 1 726 ? -2.726 22.878 0.631 1.00 81.12 726 PHE A C 1
ATOM 5732 O O . PHE A 1 726 ? -1.548 23.223 0.591 1.00 81.12 726 PHE A O 1
ATOM 5739 N N . GLY A 1 727 ? -3.163 22.000 1.537 1.00 74.62 727 GLY A N 1
ATOM 5740 C CA . GLY A 1 727 ? -2.291 21.366 2.525 1.00 74.62 727 GLY A CA 1
ATOM 5741 C C . GLY A 1 727 ? -1.458 20.215 1.958 1.00 74.62 727 GLY A C 1
ATOM 5742 O O . GLY A 1 727 ? -1.812 19.593 0.956 1.00 74.62 727 GLY A O 1
ATOM 5743 N N . SER A 1 728 ? -0.361 19.902 2.653 1.00 73.12 728 SER A N 1
ATOM 5744 C CA . SER A 1 728 ? 0.440 18.689 2.428 1.00 73.12 728 SER A CA 1
ATOM 5745 C C . SER A 1 728 ? -0.365 17.411 2.712 1.00 73.12 728 SER A C 1
ATOM 5747 O O . SER A 1 728 ? -1.445 17.492 3.298 1.00 73.12 728 SER A O 1
ATOM 5749 N N . SER A 1 729 ? 0.148 16.223 2.359 1.00 69.75 729 SER A N 1
ATOM 5750 C CA . SER A 1 729 ? -0.545 14.937 2.590 1.00 69.75 729 SER A CA 1
ATOM 5751 C C . SER A 1 729 ? -1.026 14.769 4.034 1.00 69.75 729 SER A C 1
ATOM 5753 O O . SER A 1 729 ? -2.193 14.455 4.272 1.00 69.75 729 SER A O 1
ATOM 5755 N N . ILE A 1 730 ? -0.164 15.093 5.000 1.00 75.50 730 ILE A N 1
ATOM 5756 C CA . ILE A 1 730 ? -0.467 15.045 6.437 1.00 75.50 730 ILE A CA 1
ATOM 5757 C C . ILE A 1 730 ? -1.643 15.977 6.792 1.00 75.50 730 ILE A C 1
ATOM 5759 O O . ILE A 1 730 ? -2.579 15.572 7.487 1.00 75.50 730 ILE A O 1
ATOM 5763 N N . ILE A 1 731 ? -1.629 17.217 6.290 1.00 84.94 731 ILE A N 1
ATOM 5764 C CA . ILE A 1 731 ? -2.663 18.229 6.569 1.00 84.94 731 ILE A CA 1
ATOM 5765 C C . ILE A 1 731 ? -3.977 17.881 5.858 1.00 84.94 731 ILE A C 1
ATOM 5767 O O . ILE A 1 731 ? -5.055 18.031 6.438 1.00 84.94 731 ILE A O 1
ATOM 5771 N N . ARG A 1 732 ? -3.901 17.375 4.624 1.00 85.19 732 ARG A N 1
ATOM 5772 C CA . ARG A 1 732 ? -5.050 16.906 3.848 1.00 85.19 732 ARG A CA 1
ATOM 5773 C C . ARG A 1 732 ? -5.746 15.747 4.557 1.00 85.19 732 ARG A C 1
ATOM 5775 O O . ARG A 1 732 ? -6.965 15.787 4.714 1.00 85.19 732 ARG A O 1
ATOM 5782 N N . GLY A 1 733 ? -4.983 14.769 5.052 1.00 85.25 733 GLY A N 1
ATOM 5783 C CA . GLY A 1 733 ? -5.501 13.651 5.845 1.00 85.25 733 GLY A CA 1
ATOM 5784 C C . GLY A 1 733 ? -6.209 14.115 7.122 1.00 85.25 733 GLY A C 1
ATOM 5785 O O . GLY A 1 733 ? -7.329 13.680 7.393 1.00 85.25 733 GLY A O 1
ATOM 5786 N N . PHE A 1 734 ? -5.619 15.057 7.868 1.00 92.38 734 PHE A N 1
ATOM 5787 C CA . PHE A 1 734 ? -6.276 15.701 9.017 1.00 92.38 734 PHE A CA 1
ATOM 5788 C C . PHE A 1 734 ? -7.607 16.361 8.623 1.00 92.38 734 PHE A C 1
ATOM 5790 O O . PHE A 1 734 ? -8.636 16.120 9.255 1.00 92.38 734 PHE A O 1
ATOM 5797 N N . ALA A 1 735 ? -7.599 17.168 7.560 1.00 94.69 735 ALA A N 1
ATOM 5798 C CA . ALA A 1 735 ? -8.749 17.955 7.133 1.00 94.69 735 ALA A CA 1
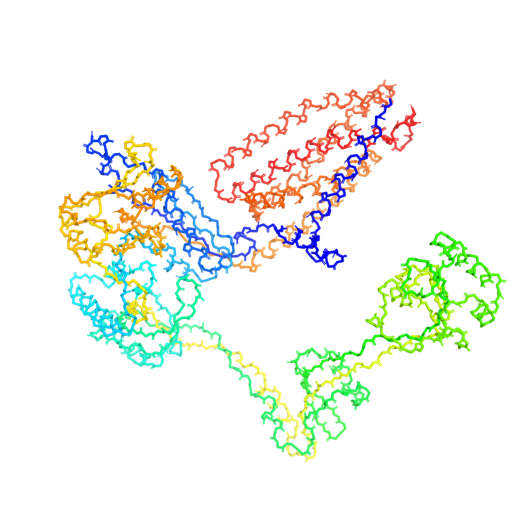ATOM 5799 C C . ALA A 1 735 ? -9.921 17.094 6.636 1.00 94.69 735 ALA A C 1
ATOM 5801 O O . ALA A 1 735 ? -11.068 17.362 6.995 1.00 94.69 735 ALA A O 1
ATOM 5802 N N . ILE A 1 736 ? -9.647 16.045 5.853 1.00 92.56 736 ILE A N 1
ATOM 5803 C CA . ILE A 1 736 ? -10.669 15.111 5.354 1.00 92.56 736 ILE A CA 1
ATOM 5804 C C . ILE A 1 736 ? -11.330 14.371 6.522 1.00 92.56 736 ILE A C 1
ATOM 5806 O O . ILE A 1 736 ? -12.558 14.344 6.620 1.00 92.56 736 ILE A O 1
ATOM 5810 N N . ASN A 1 737 ? -10.531 13.823 7.441 1.00 93.00 737 ASN A N 1
ATOM 5811 C CA . ASN A 1 737 ? -11.046 13.094 8.600 1.00 93.00 737 ASN A CA 1
ATOM 5812 C C . ASN A 1 737 ? -11.877 13.998 9.529 1.00 93.00 737 ASN A C 1
ATOM 5814 O O . ASN A 1 737 ? -12.961 13.607 9.969 1.00 93.00 737 ASN A O 1
ATOM 5818 N N . LEU A 1 738 ? -11.425 15.235 9.766 1.00 95.38 738 LEU A N 1
ATOM 5819 C CA . LEU A 1 738 ? -12.180 16.230 10.532 1.00 95.38 738 LEU A CA 1
ATOM 5820 C C . LEU A 1 738 ? -13.504 16.603 9.842 1.00 95.38 738 LEU A C 1
ATOM 5822 O O . LEU A 1 738 ? -14.541 16.652 10.504 1.00 95.38 738 LEU A O 1
ATOM 5826 N N . ALA A 1 739 ? -13.500 16.821 8.522 1.00 96.38 739 ALA A N 1
ATOM 5827 C CA . ALA A 1 739 ? -14.703 17.155 7.757 1.00 96.38 739 ALA A CA 1
ATOM 5828 C C . ALA A 1 739 ? -15.757 16.040 7.811 1.00 96.38 739 ALA A C 1
ATOM 5830 O O . ALA A 1 739 ? -16.936 16.312 8.052 1.00 96.38 739 ALA A O 1
ATOM 5831 N N . ILE A 1 740 ? -15.334 14.782 7.647 1.00 95.38 740 ILE A N 1
ATOM 5832 C CA . ILE A 1 740 ? -16.208 13.610 7.782 1.00 95.38 740 ILE A CA 1
ATOM 5833 C C . ILE A 1 740 ? -16.807 13.566 9.189 1.00 95.38 740 ILE A C 1
ATOM 5835 O O . ILE A 1 740 ? -18.024 13.440 9.341 1.00 95.38 740 ILE A O 1
ATOM 5839 N N . GLY A 1 741 ? -15.976 13.747 10.218 1.00 95.00 741 GLY A N 1
ATOM 5840 C CA . GLY A 1 741 ? -16.432 13.810 11.602 1.00 95.00 741 GLY A CA 1
ATOM 5841 C C . GLY A 1 741 ? -17.466 14.918 11.839 1.00 95.00 741 GLY A C 1
ATOM 5842 O O . GLY A 1 741 ? -18.497 14.676 12.461 1.00 95.00 741 GLY A O 1
ATOM 5843 N N . ILE A 1 742 ? -17.260 16.116 11.293 1.00 95.69 742 ILE A N 1
ATOM 5844 C CA . ILE A 1 742 ? -18.221 17.225 11.398 1.00 95.69 742 ILE A CA 1
ATOM 5845 C C . ILE A 1 742 ? -19.565 16.878 10.735 1.00 95.69 742 ILE A C 1
ATOM 5847 O O . ILE A 1 742 ? -20.628 17.094 11.318 1.00 95.69 742 ILE A O 1
ATOM 5851 N N . ILE A 1 743 ? -19.547 16.302 9.532 1.00 95.69 743 ILE A N 1
ATOM 5852 C CA . ILE A 1 743 ? -20.779 15.955 8.805 1.00 95.69 743 ILE A CA 1
ATOM 5853 C C . ILE A 1 743 ? -21.577 14.889 9.564 1.00 95.69 743 ILE A C 1
ATOM 5855 O O . ILE A 1 743 ? -22.791 15.030 9.758 1.00 95.69 743 ILE A O 1
ATOM 5859 N N . ILE A 1 744 ? -20.901 13.834 10.027 1.00 95.44 744 ILE A N 1
ATOM 5860 C CA . ILE A 1 744 ? -21.541 12.752 10.780 1.00 95.44 744 ILE A CA 1
ATOM 5861 C C . ILE A 1 744 ? -22.085 13.291 12.105 1.00 95.44 744 ILE A C 1
ATOM 5863 O O . ILE A 1 744 ? -23.199 12.936 12.490 1.00 95.44 744 ILE A O 1
ATOM 5867 N N . SER A 1 745 ? -21.357 14.178 12.785 1.00 93.75 745 SER A N 1
ATOM 5868 C CA . SER A 1 745 ? -21.802 14.720 14.068 1.00 93.75 745 SER A CA 1
ATOM 5869 C C . SER A 1 745 ? -23.028 15.625 13.955 1.00 93.75 745 SER A C 1
ATOM 5871 O O . SER A 1 745 ? -23.953 15.521 14.764 1.00 93.75 745 SER A O 1
ATOM 5873 N N . MET A 1 746 ? -23.108 16.453 12.909 1.00 92.81 746 MET A N 1
ATOM 5874 C CA . MET A 1 746 ? -24.315 17.226 12.615 1.00 92.81 746 MET A CA 1
ATOM 5875 C C . MET A 1 746 ? -25.514 16.306 12.369 1.00 92.81 746 MET A C 1
ATOM 5877 O O . MET A 1 746 ? -26.612 16.555 12.880 1.00 92.81 746 MET A O 1
ATOM 5881 N N . PHE A 1 747 ? -25.311 15.224 11.611 1.00 93.19 747 PHE A N 1
ATOM 5882 C CA . PHE A 1 747 ? -26.353 14.235 11.356 1.00 93.19 747 PHE A CA 1
ATOM 5883 C C . PHE A 1 747 ? -26.816 13.553 12.649 1.00 93.19 747 PHE A C 1
ATOM 5885 O O . PHE A 1 747 ? -28.022 13.501 12.917 1.00 93.19 747 PHE A O 1
ATOM 5892 N N . THR A 1 748 ? -25.896 13.068 13.487 1.00 93.75 748 THR A N 1
ATOM 5893 C CA . THR A 1 748 ? -26.269 12.381 14.730 1.00 93.75 748 THR A CA 1
ATOM 5894 C C . THR A 1 748 ? -26.956 13.319 15.718 1.00 93.75 748 THR A C 1
ATOM 5896 O O . THR A 1 748 ? -28.026 12.978 16.229 1.00 93.75 748 THR A O 1
ATOM 5899 N N . ALA A 1 749 ? -26.446 14.534 15.914 1.00 89.38 749 ALA A N 1
ATOM 5900 C CA . ALA A 1 749 ? -27.046 15.500 16.830 1.00 89.38 749 ALA A CA 1
ATOM 5901 C C . ALA A 1 749 ? -28.454 15.944 16.396 1.00 89.38 749 ALA A C 1
ATOM 5903 O O . ALA A 1 749 ? -29.350 16.101 17.225 1.00 89.38 749 ALA A O 1
ATOM 5904 N N . VAL A 1 750 ? -28.703 16.130 15.096 1.00 89.19 750 VAL A N 1
ATOM 5905 C CA . VAL A 1 750 ? -29.978 16.700 14.618 1.00 89.19 750 VAL A CA 1
ATOM 5906 C C . VAL A 1 750 ? -31.020 15.638 14.279 1.00 89.19 750 VAL A C 1
ATOM 5908 O O . VAL A 1 750 ? -32.223 15.885 14.432 1.00 89.19 750 VAL A O 1
ATOM 5911 N N . VAL A 1 751 ? -30.590 14.448 13.856 1.00 90.88 751 VAL A N 1
ATOM 5912 C CA . VAL A 1 751 ? -31.483 13.345 13.477 1.00 90.88 751 VAL A CA 1
ATOM 5913 C C . VAL A 1 751 ? -31.590 12.316 14.597 1.00 90.88 751 VAL A C 1
ATOM 5915 O O . VAL A 1 751 ? -32.694 12.081 15.093 1.00 90.88 751 VAL A O 1
ATOM 5918 N N . VAL A 1 752 ? -30.469 11.729 15.024 1.00 92.12 752 VAL A N 1
ATOM 5919 C CA . VAL A 1 752 ? -30.451 10.609 15.982 1.00 92.12 752 VAL A CA 1
ATOM 5920 C C . VAL A 1 752 ? -30.916 11.077 17.361 1.00 92.12 752 VAL A C 1
ATOM 5922 O O . VAL A 1 752 ? -31.918 10.564 17.865 1.00 92.12 752 VAL A O 1
ATOM 5925 N N . THR A 1 753 ? -30.293 12.115 17.931 1.00 92.38 753 THR A N 1
ATOM 5926 C CA . THR A 1 753 ? -30.686 12.674 19.240 1.00 92.38 753 THR A CA 1
ATOM 5927 C C . THR A 1 753 ? -32.154 13.103 19.239 1.00 92.38 753 THR A C 1
ATOM 5929 O O . THR A 1 753 ? -32.897 12.815 20.178 1.00 92.38 753 THR A O 1
ATOM 5932 N N . ARG A 1 754 ? -32.627 13.739 18.158 1.00 90.25 754 ARG A N 1
ATOM 5933 C CA . ARG A 1 754 ? -34.028 14.173 18.028 1.00 90.25 754 ARG A CA 1
ATOM 5934 C C . ARG A 1 754 ? -35.005 12.999 18.038 1.00 90.25 754 ARG A C 1
ATOM 5936 O O . ARG A 1 754 ? -36.065 13.096 18.661 1.00 90.25 754 ARG A O 1
ATOM 5943 N N . ILE A 1 755 ? -34.683 11.914 17.334 1.00 89.81 755 ILE A N 1
ATOM 5944 C CA . ILE A 1 755 ? -35.507 10.700 17.309 1.00 89.81 755 ILE A CA 1
ATOM 5945 C C . ILE A 1 755 ? -35.522 10.054 18.696 1.00 89.81 755 ILE A C 1
ATOM 5947 O O . ILE A 1 755 ? -36.605 9.781 19.213 1.00 89.81 755 ILE A O 1
ATOM 5951 N N . LEU A 1 756 ? -34.357 9.889 19.326 1.00 89.31 756 LEU A N 1
ATOM 5952 C CA . LEU A 1 756 ? -34.237 9.286 20.653 1.00 89.31 756 LEU A CA 1
ATOM 5953 C C . LEU A 1 756 ? -35.015 10.078 21.711 1.00 89.31 756 LEU A C 1
ATOM 5955 O O . LEU A 1 756 ? -35.858 9.504 22.397 1.00 89.31 756 LEU A O 1
ATOM 5959 N N . LEU A 1 757 ? -34.834 11.400 21.789 1.00 88.69 757 LEU A N 1
ATOM 5960 C CA . LEU A 1 757 ? -35.574 12.241 22.737 1.00 88.69 757 LEU A CA 1
ATOM 5961 C C . LEU A 1 757 ? -37.089 12.130 22.542 1.00 88.69 757 LEU A C 1
ATOM 5963 O O . LEU A 1 757 ? -37.836 12.015 23.511 1.00 88.69 757 LEU A O 1
ATOM 5967 N N . ARG A 1 758 ? -37.568 12.100 21.295 1.00 84.75 758 ARG A N 1
ATOM 5968 C CA . ARG A 1 758 ? -39.002 11.916 21.031 1.00 84.75 758 ARG A CA 1
ATOM 5969 C C . ARG A 1 758 ? -39.518 10.550 21.470 1.00 84.75 758 ARG A C 1
ATOM 5971 O O . ARG A 1 758 ? -40.686 10.469 21.834 1.00 84.75 758 ARG A O 1
ATOM 5978 N N . VAL A 1 759 ? -38.699 9.499 21.412 1.00 84.00 759 VAL A N 1
ATOM 5979 C CA . VAL A 1 759 ? -39.064 8.160 21.904 1.00 84.00 759 VAL A CA 1
ATOM 5980 C C . VAL A 1 759 ? -39.125 8.159 23.431 1.00 84.00 759 VAL A C 1
ATOM 5982 O O . VAL A 1 759 ? -40.157 7.785 23.987 1.00 84.00 759 VAL A O 1
ATOM 5985 N N . PHE A 1 760 ? -38.080 8.650 24.103 1.00 82.00 760 PHE A N 1
ATOM 5986 C CA . PHE A 1 760 ? -38.013 8.703 25.568 1.00 82.00 760 PHE A CA 1
ATOM 5987 C C . PHE A 1 760 ? -39.129 9.566 26.182 1.00 82.00 760 PHE A C 1
ATOM 5989 O O . PHE A 1 760 ? -39.707 9.193 27.201 1.00 82.00 760 PHE A O 1
ATOM 5996 N N . PHE A 1 761 ? -39.503 10.673 25.533 1.00 80.12 761 PHE A N 1
ATOM 5997 C CA . PHE A 1 761 ? -40.561 11.581 26.000 1.00 80.12 761 PHE A CA 1
ATOM 5998 C C . PHE A 1 761 ? -41.918 11.375 25.313 1.00 80.12 761 PHE A C 1
ATOM 6000 O O . PHE A 1 761 ? -42.818 12.203 25.453 1.00 80.12 761 PHE A O 1
ATOM 6007 N N . ALA A 1 762 ? -42.121 10.262 24.597 1.00 69.50 762 ALA A N 1
ATOM 6008 C CA . ALA A 1 762 ? -43.380 9.993 23.896 1.00 69.50 762 ALA A CA 1
ATOM 6009 C C . ALA A 1 762 ? -44.597 9.912 24.840 1.00 69.50 762 ALA A C 1
ATOM 6011 O O . ALA A 1 762 ? -45.711 10.242 24.428 1.00 69.50 762 ALA A O 1
ATOM 6012 N N . ARG A 1 763 ? -44.384 9.468 26.089 1.00 63.06 763 ARG A N 1
ATOM 6013 C CA . ARG A 1 763 ? -45.435 9.181 27.085 1.00 63.06 763 ARG A CA 1
ATOM 6014 C C . ARG A 1 763 ? -45.424 10.090 28.323 1.00 63.06 763 ARG A C 1
ATOM 6016 O O . ARG A 1 763 ? -46.295 9.924 29.167 1.00 63.06 763 ARG A O 1
ATOM 6023 N N . SER A 1 764 ? -44.477 11.025 28.448 1.00 60.72 764 SER A N 1
ATOM 6024 C CA . SER A 1 764 ? -44.357 11.894 29.630 1.00 60.72 764 SER A CA 1
ATOM 6025 C C . SER A 1 764 ? -44.610 13.356 29.273 1.00 60.72 764 SER A C 1
ATOM 6027 O O . SER A 1 764 ? -43.861 13.935 28.488 1.00 60.72 764 SER A O 1
ATOM 6029 N N . ASP A 1 765 ? -45.637 13.954 29.880 1.00 59.94 765 ASP A N 1
ATOM 6030 C CA . ASP A 1 765 ? -45.917 15.394 29.790 1.00 59.94 765 ASP A CA 1
ATOM 6031 C C . ASP A 1 765 ? -45.351 16.184 30.990 1.00 59.94 765 ASP A C 1
ATOM 6033 O O . ASP A 1 765 ? -45.384 17.414 30.988 1.00 59.94 765 ASP A O 1
ATOM 6037 N N . SER A 1 766 ? -44.783 15.503 31.996 1.00 56.75 766 SER A N 1
ATOM 6038 C CA . SER A 1 766 ? -44.221 16.129 33.200 1.00 56.75 766 SER A CA 1
ATOM 6039 C C . SER A 1 766 ? -42.697 16.034 33.263 1.00 56.75 766 SER A C 1
ATOM 6041 O O . SER A 1 766 ? -42.113 14.980 32.994 1.00 56.75 766 SER A O 1
ATOM 6043 N N . VAL A 1 767 ? -42.064 17.121 33.705 1.00 57.31 767 VAL A N 1
ATOM 6044 C CA . VAL A 1 767 ? -40.638 17.179 34.042 1.00 57.31 767 VAL A CA 1
ATOM 6045 C C . VAL A 1 767 ? -40.421 16.438 35.367 1.00 57.31 767 VAL A C 1
ATOM 6047 O O . VAL A 1 767 ? -40.776 16.931 36.434 1.00 57.31 767 VAL A O 1
ATOM 6050 N N . SER A 1 768 ? -39.858 15.231 35.320 1.00 61.28 768 SER A N 1
ATOM 6051 C CA . SER A 1 768 ? -39.345 14.553 36.518 1.00 61.28 768 SER A CA 1
ATOM 6052 C C . SER A 1 768 ? -38.060 15.236 37.025 1.00 61.28 768 SER A C 1
ATOM 6054 O O . SER A 1 768 ? -37.362 15.902 36.256 1.00 61.28 768 SER A O 1
ATOM 6056 N N . LYS A 1 769 ? -37.665 15.010 38.287 1.00 56.75 769 LYS A N 1
ATOM 6057 C CA . LYS A 1 769 ? -36.355 15.458 38.819 1.00 56.75 769 LYS A CA 1
ATOM 6058 C C . LYS A 1 769 ? -35.140 14.916 38.039 1.00 56.75 769 LYS A C 1
ATOM 6060 O O . LYS A 1 769 ? -34.041 15.416 38.225 1.00 56.75 769 LYS A O 1
ATOM 6065 N N . TRP A 1 770 ? -35.336 13.913 37.182 1.00 51.66 770 TRP A N 1
ATOM 6066 C CA . TRP A 1 770 ? -34.297 13.293 36.354 1.00 51.66 770 TRP A CA 1
ATOM 6067 C C . TRP A 1 770 ? -34.147 13.930 34.961 1.00 51.66 770 TRP A C 1
ATOM 6069 O O . TRP A 1 770 ? -33.258 13.544 34.204 1.00 51.66 770 TRP A O 1
ATOM 6079 N N . THR A 1 771 ? -35.016 14.884 34.611 1.00 59.16 771 THR A N 1
ATOM 6080 C CA . THR A 1 771 ? -35.135 15.455 33.253 1.00 59.16 771 THR A CA 1
ATOM 6081 C C . THR A 1 771 ? -34.377 16.762 33.036 1.00 59.16 771 THR A C 1
ATOM 6083 O O . THR A 1 771 ? -34.161 17.141 31.891 1.00 59.16 771 THR A O 1
ATOM 6086 N N . VAL A 1 772 ? -34.026 17.468 34.111 1.00 51.34 772 VAL A N 1
ATOM 6087 C CA . VAL A 1 772 ? -33.288 18.743 34.093 1.00 51.34 772 VAL A CA 1
ATOM 6088 C C . VAL A 1 772 ? -32.102 18.607 35.005 1.00 51.34 772 VAL A C 1
ATOM 6090 O O . VAL A 1 772 ? -32.305 17.973 36.063 1.00 51.34 772 VAL A O 1
#

Radius of gyration: 37.59 Å; Cα contacts (8 Å, |Δi|>4): 1357; chains: 1; bounding box: 89×80×87 Å

Sequence (772 aa):
MMKHWKVISLILFFIYASMMSLPTSWQGSLPQGLQNFIQSHHIVLGLDLQGGTQLTYSLDLSKAEKFNADDDPENDINIATIVEGVRTTLEYRVNQLGVSEPNIYIAQANGEYQVIVELAGIKDINEAKAIVGKTIQLEFKEAKENLEESQEEDIAYMKSRAEKALIEMETRSFDEIGKKAQTSDGKIVYEELSRFKDEIPESYREKVWNAEILKVMPEILEINDGFTFNALMQGFEQKGFALFHPLSKIMEERTVTTPGKDFEELAQGMQENYKDENVSLDYFPPEARDVISSLGANKISDVIELSEKYILFKMLSKEGRAEQVQASHILISHNEADLDIETRTKEAASILANKVLLEIQEGGDWDTITQRYSDDKATKNQAGDLGLFEFSKMHKPFAESVFALQDEEISGVVETESGFHIIKKIASFSDNRTFTTAKIVVNKSEENAKQKIDNYAVEILEKVETKQEEKITYERIYFSIVPDMWKETELDGSTFQFASLGFTQLSEPVVNIRFTDEGARLFEELTERNLQKAVAIFVGGELKSAPRVGVVISTGQAQITGMDSIQEAAALVRDLNTGAIDAPIILIGQNQIDSTLGAEALEKSLYAGIFGLMLLFIYMLFQYRLFGVVANIALLYYAVLLFFVLKFFGFIGVPIVLTLAGIAGIVLSIGMAVDANILIFERIKEELKEGKSVKVSLAVGFERAWSSIRDSNISSLITCFILAWFGSSIIRGFAINLAIGIIISMFTAVVVTRILLRVFFARSDSVSKWTV

Solvent-accessible surface area (backbone atoms only — not comparable to full-atom values): 41222 Å² total; per-residue (Å²): 131,82,65,67,62,61,60,52,52,51,51,54,49,49,53,53,31,42,64,67,42,53,56,75,89,70,42,82,83,49,59,68,76,57,35,57,67,48,66,71,44,59,72,47,66,21,44,62,36,55,4,14,29,36,41,31,24,38,57,51,51,69,65,60,56,54,52,47,66,68,80,48,84,91,52,62,67,61,61,72,47,33,56,48,29,48,52,51,50,46,49,52,54,45,49,33,60,66,36,89,70,64,51,73,48,80,47,76,58,97,89,42,49,29,46,38,40,36,35,48,70,43,78,53,62,65,63,51,44,66,58,65,57,52,63,40,43,22,41,40,27,42,66,62,93,53,80,76,75,41,48,64,54,46,42,52,51,42,48,50,52,52,54,50,53,59,59,50,48,80,82,45,56,68,67,63,51,25,67,67,61,39,42,56,75,53,45,24,39,50,48,79,47,77,40,43,71,83,72,39,52,77,92,51,26,69,61,66,71,69,49,60,66,74,38,70,54,92,59,79,42,76,35,83,60,57,72,41,57,48,73,57,69,48,78,37,75,35,36,32,40,32,39,44,31,34,60,47,74,46,82,44,78,44,77,47,74,43,81,30,52,58,69,64,67,75,31,62,88,54,97,61,85,39,60,46,73,66,37,48,65,81,77,47,56,81,91,45,36,68,58,60,74,68,52,50,76,75,34,70,55,71,81,41,81,54,99,63,34,38,37,35,43,33,32,67,41,80,46,69,63,77,58,31,37,28,34,26,42,32,35,29,48,17,56,86,17,98,53,104,44,91,83,41,50,60,68,58,23,52,54,48,42,54,50,51,51,49,46,45,74,75,68,48,58,64,50,64,48,16,56,70,62,30,64,44,78,84,25,21,89,54,50,14,50,69,51,76,45,44,61,91,78,43,61,65,61,58,28,58,53,53,71,71,49,54,68,69,32,68,55,68,84,39,70,52,73,67,26,34,31,38,41,35,26,58,42,78,51,79,84,60,53,22,35,23,34,37,42,42,76,37,46,58,89,43,86,61,26,67,62,53,51,54,48,51,61,58,47,44,43,65,44,77,42,80,40,80,42,64,31,40,31,28,38,37,37,37,34,50,52,70,88,65,69,59,40,87,55,96,50,36,17,92,31,36,66,48,45,42,79,44,61,47,99,84,69,43,42,23,32,36,40,36,38,36,79,68,29,9,53,51,44,21,60,50,26,58,78,30,60,76,32,45,44,33,35,27,40,46,52,41,82,74,48,61,56,61,27,86,60,67,39,73,81,22,57,51,74,49,70,87,55,96,39,63,67,57,32,49,49,49,26,29,40,51,42,28,8,29,46,80,35,59,54,42,77,76,46,77,52,77,42,59,42,66,62,10,46,53,50,50,53,52,51,50,50,53,42,51,55,51,50,50,51,49,46,51,50,32,35,72,77,38,38,54,57,13,51,47,47,44,54,26,49,54,51,33,54,37,48,53,48,25,51,47,25,51,31,32,64,76,74,54,60,53,55,43,26,64,47,12,48,52,19,40,51,52,20,58,60,55,37,49,49,51,43,50,50,28,49,53,40,22,51,53,35,43,72,74,68,44,48,56,71,55,14,51,57,52,11,52,60,68,29,43,60,62,48,49,56,54,51,51,53,52,42,53,52,22,51,51,32,41,73,74,39,55,74,61,45,19,27,16,19,51,37,25,40,53,33,49,55,46,23,54,46,25,42,64,49,47,33,49,51,51,52,52,60,76,47,66,84,51,77,69,85,52,88,61,63,109

Nearest PDB structures (foldseek):
  5xap-assembly1_A  TM=5.869E-01  e=3.431E-20  Deinococcus radiodurans R1 = ATCC 13939 = DSM 20539
  5yhf-assembly1_A  TM=5.365E-01  e=2.306E-17  Thermus thermophilus HB8
  1m5y-assembly1_B-4  TM=6.633E-01  e=1.292E-07  Escherichia coli
  1m5y-assembly1_D-2  TM=5.292E-01  e=1.815E-07  Escherichia coli
  3aqo-assembly2_B  TM=4.086E-01  e=1.869E-06  Thermus thermophilus HB8

pLDDT: mean 82.07, std 11.23, range [38.34, 97.5]